Protein AF-0000000065985483 (afdb_homodimer)

Secondary structure (DSSP, 8-state):
--HHHHHHHHHHHS-GGG---SS---EEEEEBTEEEETT--EEEESSHHHHT-TT-BT-HHHHHHHHHHHHH-S---TTTS--HHHHHHHHHHHHHSSSSSEEEEEESSHHHHHHHHHHHHHHHH---EEEEETT----SSHHHHHT-SS-HHHHHHH---SSEEEEPPP-SSS-TT---TTT---HHHHHHHHHHHHT--GGGEEEEEE-SSBTTTTSBPPPTTHHHHHHHHHHHTT-EEEEE-TTTTTTTTSSSSGGGGGT---SEEEE-GGGGTTS--EEEEEEHHHHTTSPTTTT--TTTT-HHHHHHHHHHHHHHHHTTHHHHHHHHHHHHHHHHHHHHHH-TTEEEEEEETTEEEEEEEEETTTTEE-HHHHHHHHHHHHHTTEE-EEETTTEEEE---TT--HHHHHHHHHHHHHHHHHHHTT-S-THHHHH----/--HHHHHHHHHHHS-GGG---SS---EEEEEBTEEEETT--EEEESSHHHHT-TT-BT-HHHHHHHHHHHHH-S---TTTS--HHHHHHHHHHHHHSSSSSEEEEEESSHHHHHHHHHHHHHHHH---EEEEETT----SSHHHHHT-SS-HHHHHHH---SSEEEEPPP-SSS-TT---TTT---HHHHHHHHHHHHT--GGGEEEEEE-SSBTTTTSBPPPTTHHHHHHHHHHHHT-EEEEE-TTTTTTTTSSSSGGGGGT---SEEEE-GGGGTTS--EEEEEEHHHHTTSPTTTT--TTTT-HHHHHHHHHHHHHHHHTTHHHHHHHHHHHHHHHHHHHHHH-TTEEEEEEETTEEEEEEEEETTTTEE-HHHHHHHHHHHHHHTEE-EEETTTEEEE---TT--HHHHHHHHHHHHHHHHHHHTT-S-THHHHH----

pLDDT: mean 97.14, std 3.02, range [72.19, 98.94]

InterPro domains:
  IPR005814 Aminotransferase class-III [PF00202] (21-424)
  IPR005814 Aminotransferase class-III [PIRSF000521] (35-426)
  IPR005814 Aminotransferase class-III [cd00610] (6-424)
  IPR015421 Pyridoxal phosphate-dependent transferase, major domain [G3DSA:3.40.640.10] (59-323)
  IPR015422 Pyridoxal phosphate-dependent transferase, small domain [G3DSA:3.90.1150.10] (5-419)
  IPR015424 Pyridoxal phosphate-dependent transferase [SSF53383] (20-426)
  IPR049704 Aminotransferases class-III pyridoxal-phosphate attachment site [PS00600] (241-278)
  IPR050103 Class-III Pyridoxal-phosphate-dependent Aminotransferase [PTHR11986] (4-427)
  IPR054934 Leucine/methionine racemase [NF045634] (1-432)

GO terms:
  GO:0018111 methionine racemase activity (F, EXP)

Foldseek 3Di:
DDLVVVVVVCPVPDDPVVDFDLDSFQFDDFWFQWTAGPVRFIFGEQCCVVQQQQVGAPDVLLVVLLVVCVVPPQDDWPQVDDDDLLVVLQVVCQVQAPDDPWGKDKDFDQQLLQVLVQVLLCLLLVFNAEEEEAQAARDDPQNRVQRGRNDPPVCVVPNHDPRYYYAHDAAQLDGPVPDHPVPDPPVSLVVVVVCCVPPNVLLRYRAYEEECFGQLSFRGHHDLQRVVSNVVVCVVNVHFYEYEQQNPACQQQLGNGSVVSNPDRGAKYKYFSNQQSPGTMIMIIGHHSSSPSADRPSRDDRCTSGNSSSSSSVSSNVSCVVVVLSNLLQVVVVVVQVLVVVLVVVAQQFQDWDHGRQFIKTFGAPHNVVSHGPQQLQLQLQVQLVVVRYHWAAHPRHIITGRRHSNDDPVSVVVSSVSSSVSRVCSSVVNGDSVSVVRRDGD/DDLVVVVVVCPVPDDPVVDFDLDSFQFDDFWFQWTAGPVRFIFGEQCCVVQQQQVGAPDVLLVVLLVVCVVPDQDDWPQPDDDDLLVVLQVVCQVQAPADPWGKDKDFDQQLLQVLVQVLLCLLLVFNAEEEEAQAARDDPQNRVQRGRDDPPVCVVPNHGPRYYYAYDAAQLDGPVPDHPVPDPPVSLVVVVVCCVPPNVLLRYRAYEEECFGQLSFRGHHDLQRVVSNVVVCVVNVHFYEYEQQNPACQQQLGNGSVVSNVDRGAKYKYFRNQQSPGTMIMIIGHHSSSVSADRPSRDDRCTSRNSSSSSSVSSNVSCVVVVLSNLLQVVVVVLQVLVVVLVVVAQQFQDWDHGRQFIKTFGAPHNVVSHGPQQLQLQLQVQLVVVRYHWAAHPRHIITGRRHSNDDPVSVVVSSVSSSVSRVCSSVPNGDSVSVVRRDGD

Radius of gyration: 26.95 Å; Cα contacts (8 Å, |Δi|>4): 2241; chains: 2; bounding box: 53×84×67 Å

Structure (mmCIF, N/CA/C/O backbone):
data_AF-0000000065985483-model_v1
#
loop_
_entity.id
_entity.type
_entity.pdbx_description
1 polymer 'Leucine/methionine racemase'
#
loop_
_atom_site.group_PDB
_atom_site.id
_atom_site.type_symbol
_atom_site.label_atom_id
_atom_site.label_alt_id
_atom_site.label_comp_id
_atom_site.label_asym_id
_atom_site.label_entity_id
_atom_site.label_seq_id
_atom_site.pdbx_PDB_ins_code
_atom_site.Cartn_x
_atom_site.Cartn_y
_atom_site.Cartn_z
_atom_site.occupancy
_atom_site.B_iso_or_equiv
_atom_site.auth_seq_id
_atom_site.auth_comp_id
_atom_site.auth_asym_id
_atom_site.auth_atom_id
_atom_site.pdbx_PDB_model_num
ATOM 1 N N . MET A 1 1 ? 24.344 2.166 -19.828 1 84.75 1 MET A N 1
ATOM 2 C CA . MET A 1 1 ? 24.859 1.439 -18.688 1 84.75 1 MET A CA 1
ATOM 3 C C . MET A 1 1 ? 24.875 -0.062 -18.938 1 84.75 1 MET A C 1
ATOM 5 O O . MET A 1 1 ? 23.969 -0.592 -19.594 1 84.75 1 MET A O 1
ATOM 9 N N . ARG A 1 2 ? 25.906 -0.7 -18.391 1 92.56 2 ARG A N 1
ATOM 10 C CA . ARG A 1 2 ? 26.016 -2.141 -18.578 1 92.56 2 ARG A CA 1
ATOM 11 C C . ARG A 1 2 ? 25.172 -2.902 -17.578 1 92.56 2 ARG A C 1
ATOM 13 O O . ARG A 1 2 ? 24.984 -2.453 -16.438 1 92.56 2 ARG A O 1
ATOM 20 N N . LYS A 1 3 ? 24.625 -4.008 -18.078 1 95.5 3 LYS A N 1
ATOM 21 C CA . LYS A 1 3 ? 23.781 -4.883 -17.266 1 95.5 3 LYS A CA 1
ATOM 22 C C . LYS A 1 3 ? 24.438 -5.18 -15.914 1 95.5 3 LYS A C 1
ATOM 24 O O . LYS A 1 3 ? 23.812 -5.023 -14.867 1 95.5 3 LYS A O 1
ATOM 29 N N . GLU A 1 4 ? 25.703 -5.516 -15.914 1 95.44 4 GLU A N 1
ATOM 30 C CA . GLU A 1 4 ? 26.422 -5.902 -14.703 1 95.44 4 GLU A CA 1
ATOM 31 C C . GLU A 1 4 ? 26.531 -4.73 -13.734 1 95.44 4 GLU A C 1
ATOM 33 O O . GLU A 1 4 ? 26.453 -4.918 -12.516 1 95.44 4 GLU A O 1
ATOM 38 N N . GLU A 1 5 ? 26.734 -3.564 -14.258 1 97.25 5 GLU A N 1
ATOM 39 C CA . GLU A 1 5 ? 26.828 -2.365 -13.43 1 97.25 5 GLU A CA 1
ATOM 40 C C . GLU A 1 5 ? 25.516 -2.076 -12.727 1 97.25 5 GLU A C 1
ATOM 42 O O . GLU A 1 5 ? 25.5 -1.731 -11.539 1 97.25 5 GLU A O 1
ATOM 47 N N . ILE A 1 6 ? 24.438 -2.199 -13.469 1 97.69 6 ILE A N 1
ATOM 48 C CA . ILE A 1 6 ? 23.109 -1.96 -12.906 1 97.69 6 ILE A CA 1
ATOM 49 C C . ILE A 1 6 ? 22.844 -2.941 -11.766 1 97.69 6 ILE A C 1
ATOM 51 O O . ILE A 1 6 ? 22.406 -2.545 -10.68 1 97.69 6 ILE A O 1
ATOM 55 N N . ILE A 1 7 ? 23.125 -4.168 -11.969 1 96.62 7 ILE A N 1
ATOM 56 C CA . ILE A 1 7 ? 22.891 -5.219 -10.984 1 96.62 7 ILE A CA 1
ATOM 57 C C . ILE A 1 7 ? 23.734 -4.965 -9.742 1 96.62 7 ILE A C 1
ATOM 59 O O . ILE A 1 7 ? 23.266 -5.152 -8.617 1 96.62 7 ILE A O 1
ATOM 63 N N . GLU A 1 8 ? 24.984 -4.512 -9.961 1 97.38 8 GLU A N 1
ATOM 64 C CA . GLU A 1 8 ? 25.859 -4.176 -8.844 1 97.38 8 GLU A CA 1
ATOM 65 C C . GLU A 1 8 ? 25.297 -3 -8.039 1 97.38 8 GLU A C 1
ATOM 67 O O . GLU A 1 8 ? 25.328 -3.008 -6.809 1 97.38 8 GLU A O 1
ATOM 72 N N . ARG A 1 9 ? 24.891 -1.984 -8.742 1 98.06 9 ARG A N 1
ATOM 73 C CA . ARG A 1 9 ? 24.297 -0.815 -8.094 1 98.06 9 ARG A CA 1
ATOM 74 C C . ARG A 1 9 ? 23.062 -1.195 -7.305 1 98.06 9 ARG A C 1
ATOM 76 O O . ARG A 1 9 ? 22.812 -0.655 -6.223 1 98.06 9 ARG A O 1
ATOM 83 N N . TYR A 1 10 ? 22.281 -2.146 -7.812 1 97.81 10 TYR A N 1
ATOM 84 C CA . TYR A 1 10 ? 21.109 -2.662 -7.098 1 97.81 10 TYR A CA 1
ATOM 85 C C . TYR A 1 10 ? 21.516 -3.234 -5.746 1 97.81 10 TYR A C 1
ATOM 87 O O . TYR A 1 10 ? 20.859 -2.965 -4.73 1 97.81 10 TYR A O 1
ATOM 95 N N . SER A 1 11 ? 22.547 -4.051 -5.688 1 95.88 11 SER A N 1
ATOM 96 C CA . SER A 1 11 ? 22.984 -4.727 -4.469 1 95.88 11 SER A CA 1
ATOM 97 C C . SER A 1 11 ? 23.469 -3.727 -3.43 1 95.88 11 SER A C 1
ATOM 99 O O . SER A 1 11 ? 23.438 -3.998 -2.229 1 95.88 11 SER A O 1
ATOM 101 N N . ARG A 1 12 ? 23.844 -2.537 -3.854 1 97.31 12 ARG A N 1
ATOM 102 C CA . ARG A 1 12 ? 24.406 -1.529 -2.955 1 97.31 12 ARG A CA 1
ATOM 103 C C . ARG A 1 12 ? 23.297 -0.703 -2.307 1 97.31 12 ARG A C 1
ATOM 105 O O . ARG A 1 12 ? 23.406 -0.316 -1.142 1 97.31 12 ARG A O 1
ATOM 112 N N . ILE A 1 13 ? 22.203 -0.525 -3.08 1 98.62 13 ILE A N 1
ATOM 113 C CA . ILE A 1 13 ? 21.297 0.523 -2.645 1 98.62 13 ILE A CA 1
ATOM 114 C C . ILE A 1 13 ? 20.016 -0.105 -2.088 1 98.62 13 ILE A C 1
ATOM 116 O O . ILE A 1 13 ? 19.281 0.535 -1.332 1 98.62 13 ILE A O 1
ATOM 120 N N . PHE A 1 14 ? 19.703 -1.322 -2.422 1 98.56 14 PHE A N 1
ATOM 121 C CA . PHE A 1 14 ? 18.469 -1.951 -1.98 1 98.56 14 PHE A CA 1
ATOM 122 C C . PHE A 1 14 ? 18.75 -3.064 -0.979 1 98.56 14 PHE A C 1
ATOM 124 O O . PHE A 1 14 ? 19.734 -3.799 -1.122 1 98.56 14 PHE A O 1
ATOM 131 N N . PRO A 1 15 ? 17.906 -3.227 0.071 1 98.25 15 PRO A N 1
ATOM 132 C CA . PRO A 1 15 ? 18.062 -4.363 0.982 1 98.25 15 PRO A CA 1
ATOM 133 C C . PRO A 1 15 ? 17.531 -5.668 0.385 1 98.25 15 PRO A C 1
ATOM 135 O O . PRO A 1 15 ? 16.688 -5.645 -0.52 1 98.25 15 PRO A O 1
ATOM 138 N N . LYS A 1 16 ? 17.938 -6.789 0.916 1 94.94 16 LYS A N 1
ATOM 139 C CA . LYS A 1 16 ? 17.484 -8.102 0.468 1 94.94 16 LYS A CA 1
ATOM 140 C C . LYS A 1 16 ? 16.016 -8.312 0.779 1 94.94 16 LYS A C 1
ATOM 142 O O . LYS A 1 16 ? 15.328 -9.086 0.104 1 94.94 16 LYS A O 1
ATOM 147 N N . ALA A 1 17 ? 15.508 -7.57 1.766 1 96.38 17 ALA A N 1
ATOM 148 C CA . ALA A 1 17 ? 14.125 -7.703 2.203 1 96.38 17 ALA A CA 1
ATOM 149 C C . ALA A 1 17 ? 13.156 -7.355 1.074 1 96.38 17 ALA A C 1
ATOM 151 O O . ALA A 1 17 ? 11.992 -7.762 1.099 1 96.38 17 ALA A O 1
ATOM 152 N N . SER A 1 18 ? 13.688 -6.68 -0 1 96.44 18 SER A N 1
ATOM 153 C CA . SER A 1 18 ? 12.805 -6.129 -1.021 1 96.44 18 SER A CA 1
ATOM 154 C C . SER A 1 18 ? 12.758 -7.023 -2.256 1 96.44 18 SER A C 1
ATOM 156 O O . SER A 1 18 ? 11.945 -6.801 -3.158 1 96.44 18 SER A O 1
ATOM 158 N N . ARG A 1 19 ? 13.578 -8.078 -2.312 1 94.38 19 ARG A N 1
ATOM 159 C CA . ARG A 1 19 ? 13.68 -8.711 -3.621 1 94.38 19 ARG A CA 1
ATOM 160 C C . ARG A 1 19 ? 14.312 -10.094 -3.512 1 94.38 19 ARG A C 1
ATOM 162 O O . ARG A 1 19 ? 14.938 -10.422 -2.5 1 94.38 19 ARG A O 1
ATOM 169 N N . VAL A 1 20 ? 14.094 -10.844 -4.578 1 92.81 20 VAL A N 1
ATOM 170 C CA . VAL A 1 20 ? 14.773 -12.102 -4.844 1 92.81 20 VAL A CA 1
ATOM 171 C C . VAL A 1 20 ? 15.039 -12.242 -6.344 1 92.81 20 VAL A C 1
ATOM 173 O O . VAL A 1 20 ? 14.273 -11.727 -7.164 1 92.81 20 VAL A O 1
ATOM 176 N N . THR A 1 21 ? 16.094 -12.922 -6.738 1 91.19 21 THR A N 1
ATOM 177 C CA . THR A 1 21 ? 16.469 -12.961 -8.148 1 91.19 21 THR A CA 1
ATOM 178 C C . THR A 1 21 ? 16.281 -14.359 -8.719 1 91.19 21 THR A C 1
ATOM 180 O O . THR A 1 21 ? 16.766 -15.344 -8.148 1 91.19 21 THR A O 1
ATOM 183 N N . TYR A 1 22 ? 15.586 -14.438 -9.836 1 93.69 22 TYR A N 1
ATOM 184 C CA . TYR A 1 22 ? 15.461 -15.672 -10.609 1 93.69 22 TYR A CA 1
ATOM 185 C C . TYR A 1 22 ? 16.359 -15.641 -11.844 1 93.69 22 TYR A C 1
ATOM 187 O O . TYR A 1 22 ? 16.812 -16.688 -12.32 1 93.69 22 TYR A O 1
ATOM 195 N N . ALA A 1 23 ? 16.594 -14.492 -12.375 1 94.06 23 ALA A N 1
ATOM 196 C CA . ALA A 1 23 ? 17.422 -14.242 -13.547 1 94.06 23 ALA A CA 1
ATOM 197 C C . ALA A 1 23 ? 17.875 -12.789 -13.609 1 94.06 23 ALA A C 1
ATOM 199 O O . ALA A 1 23 ? 17.172 -11.898 -13.125 1 94.06 23 ALA A O 1
ATOM 200 N N . PRO A 1 24 ? 18.984 -12.516 -14.141 1 95.12 24 PRO A N 1
ATOM 201 C CA . PRO A 1 24 ? 19.516 -11.156 -14.195 1 95.12 24 PRO A CA 1
ATOM 202 C C . PRO A 1 24 ? 18.984 -10.367 -15.398 1 95.12 24 PRO A C 1
ATOM 204 O O . PRO A 1 24 ? 19.766 -9.938 -16.25 1 95.12 24 PRO A O 1
ATOM 207 N N . ILE A 1 25 ? 17.734 -10.102 -15.398 1 97.19 25 ILE A N 1
ATOM 208 C CA . ILE A 1 25 ? 17.094 -9.406 -16.516 1 97.19 25 ILE A CA 1
ATOM 209 C C . ILE A 1 25 ? 16.938 -7.926 -16.172 1 97.19 25 ILE A C 1
ATOM 211 O O . ILE A 1 25 ? 16.234 -7.582 -15.211 1 97.19 25 ILE A O 1
ATOM 215 N N . VAL A 1 26 ? 17.562 -7.062 -16.875 1 98.06 26 VAL A N 1
ATOM 216 C CA . VAL A 1 26 ? 17.375 -5.621 -16.781 1 98.06 26 VAL A CA 1
ATOM 217 C C . VAL A 1 26 ? 16.375 -5.16 -17.844 1 98.06 26 VAL A C 1
ATOM 219 O O . VAL A 1 26 ? 16.781 -4.688 -18.906 1 98.06 26 VAL A O 1
ATOM 222 N N . ALA A 1 27 ? 15.125 -5.168 -17.516 1 98.06 27 ALA A N 1
ATOM 223 C CA . ALA A 1 27 ? 14.055 -4.93 -18.484 1 98.06 27 ALA A CA 1
ATOM 224 C C . ALA A 1 27 ? 13.922 -3.443 -18.797 1 98.06 27 ALA A C 1
ATOM 226 O O . ALA A 1 27 ? 13.969 -2.602 -17.906 1 98.06 27 ALA A O 1
ATOM 227 N N . VAL A 1 28 ? 13.719 -3.109 -20.109 1 97.44 28 VAL A N 1
ATOM 228 C CA . VAL A 1 28 ? 13.602 -1.707 -20.5 1 97.44 28 VAL A CA 1
ATOM 229 C C . VAL A 1 28 ? 12.352 -1.51 -21.344 1 97.44 28 VAL A C 1
ATOM 231 O O . VAL A 1 28 ? 11.883 -0.384 -21.516 1 97.44 28 VAL A O 1
ATOM 234 N N . LYS A 1 29 ? 11.859 -2.592 -21.859 1 97.81 29 LYS A N 1
ATOM 235 C CA . LYS A 1 29 ? 10.672 -2.559 -22.719 1 97.81 29 LYS A CA 1
ATOM 236 C C . LYS A 1 29 ? 9.883 -3.861 -22.609 1 97.81 29 LYS A C 1
ATOM 238 O O . LYS A 1 29 ? 10.461 -4.926 -22.375 1 97.81 29 LYS A O 1
ATOM 243 N N . ALA A 1 30 ? 8.555 -3.787 -22.688 1 98.19 30 ALA A N 1
ATOM 244 C CA . ALA A 1 30 ? 7.719 -4.984 -22.703 1 98.19 30 ALA A CA 1
ATOM 245 C C . ALA A 1 30 ? 6.449 -4.762 -23.516 1 98.19 30 ALA A C 1
ATOM 247 O O . ALA A 1 30 ? 5.953 -3.639 -23.609 1 98.19 30 ALA A O 1
ATOM 248 N N . LYS A 1 31 ? 5.961 -5.762 -24.109 1 98.31 31 LYS A N 1
ATOM 249 C CA . LYS A 1 31 ? 4.742 -5.738 -24.922 1 98.31 31 LYS A CA 1
ATOM 250 C C . LYS A 1 31 ? 4.082 -7.113 -24.953 1 98.31 31 LYS A C 1
ATOM 252 O O . LYS A 1 31 ? 4.699 -8.094 -25.375 1 98.31 31 LYS A O 1
ATOM 257 N N . ASN A 1 32 ? 2.84 -7.078 -24.516 1 98.44 32 ASN A N 1
ATOM 258 C CA . ASN A 1 32 ? 2.078 -8.32 -24.438 1 98.44 32 ASN A CA 1
ATOM 259 C C . ASN A 1 32 ? 2.852 -9.406 -23.703 1 98.44 32 ASN A C 1
ATOM 261 O O . ASN A 1 32 ? 3.209 -9.234 -22.531 1 98.44 32 ASN A O 1
ATOM 265 N N . ALA A 1 33 ? 3.307 -10.469 -24.328 1 98.75 33 ALA A N 1
ATOM 266 C CA . ALA A 1 33 ? 3.977 -11.555 -23.609 1 98.75 33 ALA A CA 1
ATOM 267 C C . ALA A 1 33 ? 5.488 -11.484 -23.812 1 98.75 33 ALA A C 1
ATOM 269 O O . ALA A 1 33 ? 6.207 -12.43 -23.469 1 98.75 33 ALA A O 1
ATOM 270 N N . LYS A 1 34 ? 6.004 -10.32 -24.281 1 98.69 34 LYS A N 1
ATOM 271 C CA . LYS A 1 34 ? 7.43 -10.195 -24.562 1 98.69 34 LYS A CA 1
ATOM 272 C C . LYS A 1 34 ? 8.07 -9.102 -23.719 1 98.69 34 LYS A C 1
ATOM 274 O O . LYS A 1 34 ? 7.434 -8.086 -23.422 1 98.69 34 LYS A O 1
ATOM 279 N N . VAL A 1 35 ? 9.297 -9.305 -23.344 1 98.38 35 VAL A N 1
ATOM 280 C CA . VAL A 1 35 ? 10.117 -8.367 -22.578 1 98.38 35 VAL A CA 1
ATOM 281 C C . VAL A 1 35 ? 11.477 -8.211 -23.25 1 98.38 35 VAL A C 1
ATOM 283 O O . VAL A 1 35 ? 12.055 -9.188 -23.734 1 98.38 35 VAL A O 1
ATOM 286 N N . TRP A 1 36 ? 11.984 -7.047 -23.328 1 98.44 36 TRP A N 1
ATOM 287 C CA . TRP A 1 36 ? 13.32 -6.766 -23.828 1 98.44 36 TRP A CA 1
ATOM 288 C C . TRP A 1 36 ? 14.195 -6.145 -22.75 1 98.44 36 TRP A C 1
ATOM 290 O O . TRP A 1 36 ? 13.742 -5.27 -22 1 98.44 36 TRP A O 1
ATOM 300 N N . ASP A 1 37 ? 15.43 -6.637 -22.641 1 97.81 37 ASP A N 1
ATOM 301 C CA . ASP A 1 37 ? 16.328 -6.098 -21.625 1 97.81 37 ASP A CA 1
ATOM 302 C C . ASP A 1 37 ? 17.234 -5.016 -22.219 1 97.81 37 ASP A C 1
ATOM 304 O O . ASP A 1 37 ? 17.047 -4.598 -23.359 1 97.81 37 ASP A O 1
ATOM 308 N N . ILE A 1 38 ? 18.109 -4.547 -21.469 1 97.19 38 ILE A N 1
ATOM 309 C CA . ILE A 1 38 ? 18.938 -3.385 -21.797 1 97.19 38 ILE A CA 1
ATOM 310 C C . ILE A 1 38 ? 19.891 -3.734 -22.938 1 97.19 38 ILE A C 1
ATOM 312 O O . ILE A 1 38 ? 20.422 -2.846 -23.594 1 97.19 38 ILE A O 1
ATOM 316 N N . GLU A 1 39 ? 20.141 -4.988 -23.188 1 97 39 GLU A N 1
ATOM 317 C CA . GLU A 1 39 ? 21 -5.457 -24.266 1 97 39 GLU A CA 1
ATOM 318 C C . GLU A 1 39 ? 20.172 -5.848 -25.484 1 97 39 GLU A C 1
ATOM 320 O O . GLU A 1 39 ? 20.672 -6.492 -26.406 1 97 39 GLU A O 1
ATOM 325 N N . GLU A 1 40 ? 18.922 -5.68 -25.469 1 96.88 40 GLU A N 1
ATOM 326 C CA . GLU A 1 40 ? 17.969 -5.883 -26.578 1 96.88 40 GLU A CA 1
ATOM 327 C C . GLU A 1 40 ? 17.656 -7.363 -26.75 1 96.88 40 GLU A C 1
ATOM 329 O O . GLU A 1 40 ? 17.188 -7.777 -27.812 1 96.88 40 GLU A O 1
ATOM 334 N N . ARG A 1 41 ? 17.984 -8.078 -25.812 1 98 41 ARG A N 1
ATOM 335 C CA . ARG A 1 41 ? 17.562 -9.477 -25.844 1 98 41 ARG A CA 1
ATOM 336 C C . ARG A 1 41 ? 16.078 -9.609 -25.531 1 98 41 ARG A C 1
ATOM 338 O O . ARG A 1 41 ? 15.555 -8.93 -24.656 1 98 41 ARG A O 1
ATOM 345 N N . GLU A 1 42 ? 15.461 -10.477 -26.312 1 98.5 42 GLU A N 1
ATOM 346 C CA . GLU A 1 42 ? 14.023 -10.695 -26.172 1 98.5 42 GLU A CA 1
ATOM 347 C C . GLU A 1 42 ? 13.734 -11.938 -25.344 1 98.5 42 GLU A C 1
ATOM 349 O O . GLU A 1 42 ? 14.406 -12.961 -25.484 1 98.5 42 GLU A O 1
ATOM 354 N N . TYR A 1 43 ? 12.727 -11.797 -24.484 1 98.75 43 TYR A N 1
ATOM 355 C CA . TYR A 1 43 ? 12.258 -12.914 -23.672 1 98.75 43 TYR A CA 1
ATOM 356 C C . TYR A 1 43 ? 10.75 -13.086 -23.812 1 98.75 43 TYR A C 1
ATOM 358 O O . TYR A 1 43 ? 10.016 -12.102 -23.922 1 98.75 43 TYR A O 1
ATOM 366 N N . ILE A 1 44 ? 10.281 -14.328 -23.828 1 98.88 44 ILE A N 1
ATOM 367 C CA . ILE A 1 44 ? 8.867 -14.633 -23.625 1 98.88 44 ILE A CA 1
ATOM 368 C C . ILE A 1 44 ? 8.57 -14.727 -22.125 1 98.88 44 ILE A C 1
ATOM 370 O O . ILE A 1 44 ? 9.25 -15.453 -21.391 1 98.88 44 ILE A O 1
ATOM 374 N N . ASP A 1 45 ? 7.617 -13.992 -21.672 1 98.62 45 ASP A N 1
ATOM 375 C CA . ASP A 1 45 ? 7.316 -13.93 -20.25 1 98.62 45 ASP A CA 1
ATOM 376 C C . ASP A 1 45 ? 6.184 -14.883 -19.875 1 98.62 45 ASP A C 1
ATOM 378 O O . ASP A 1 45 ? 5.008 -14.57 -20.094 1 98.62 45 ASP A O 1
ATOM 382 N N . PHE A 1 46 ? 6.48 -15.969 -19.203 1 98.75 46 PHE A N 1
ATOM 383 C CA . PHE A 1 46 ? 5.492 -16.938 -18.734 1 98.75 46 PHE A CA 1
ATOM 384 C C . PHE A 1 46 ? 5.051 -16.625 -17.312 1 98.75 46 PHE A C 1
ATOM 386 O O . PHE A 1 46 ? 4.32 -17.406 -16.703 1 98.75 46 PHE A O 1
ATOM 393 N N . LEU A 1 47 ? 5.426 -15.477 -16.844 1 97.25 47 LEU A N 1
ATOM 394 C CA . LEU A 1 47 ? 5.094 -15.109 -15.469 1 97.25 47 LEU A CA 1
ATOM 395 C C . LEU A 1 47 ? 4.07 -13.984 -15.445 1 97.25 47 LEU A C 1
ATOM 397 O O . LEU A 1 47 ? 3.363 -13.797 -14.445 1 97.25 47 LEU A O 1
ATOM 401 N N . SER A 1 48 ? 4.062 -13.195 -16.547 1 97.31 48 SER A N 1
ATOM 402 C CA . SER A 1 48 ? 3.293 -11.953 -16.578 1 97.31 48 SER A CA 1
ATOM 403 C C . SER A 1 48 ? 3.652 -11.055 -15.391 1 97.31 48 SER A C 1
ATOM 405 O O . SER A 1 48 ? 2.768 -10.523 -14.719 1 97.31 48 SER A O 1
ATOM 407 N N . ASP A 1 49 ? 4.898 -10.992 -15.055 1 94.94 49 ASP A N 1
ATOM 408 C CA . ASP A 1 49 ? 5.379 -10.195 -13.93 1 94.94 49 ASP A CA 1
ATOM 409 C C . ASP A 1 49 ? 4.746 -10.648 -12.617 1 94.94 49 ASP A C 1
ATOM 411 O O . ASP A 1 49 ? 4.23 -9.828 -11.852 1 94.94 49 ASP A O 1
ATOM 415 N N . ALA A 1 50 ? 4.691 -11.992 -12.391 1 94.31 50 ALA A N 1
ATOM 416 C CA . ALA A 1 50 ? 4.113 -12.609 -11.203 1 94.31 50 ALA A CA 1
ATOM 417 C C . ALA A 1 50 ? 2.609 -12.359 -11.133 1 94.31 50 ALA A C 1
ATOM 419 O O . ALA A 1 50 ? 2.1 -11.883 -10.117 1 94.31 50 ALA A O 1
ATOM 420 N N . ALA A 1 51 ? 1.928 -12.562 -12.234 1 97 51 ALA A N 1
ATOM 421 C CA . ALA A 1 51 ? 0.472 -12.57 -12.359 1 97 51 ALA A CA 1
ATOM 422 C C . ALA A 1 51 ? -0.091 -11.156 -12.336 1 97 51 ALA A C 1
ATOM 424 O O . ALA A 1 51 ? -1.214 -10.93 -11.875 1 97 51 ALA A O 1
ATOM 425 N N . VAL A 1 52 ? 0.647 -10.164 -12.82 1 98.25 52 VAL A N 1
ATOM 426 C CA . VAL A 1 52 ? 0.209 -8.773 -12.828 1 98.25 52 VAL A CA 1
ATOM 427 C C . VAL A 1 52 ? -0.395 -8.422 -14.188 1 98.25 52 VAL A C 1
ATOM 429 O O . VAL A 1 52 ? -1.38 -7.688 -14.266 1 98.25 52 VAL A O 1
ATOM 432 N N . GLN A 1 53 ? 0.184 -8.984 -15.242 1 98.44 53 GLN A N 1
ATOM 433 C CA . GLN A 1 53 ? -0.147 -8.531 -16.594 1 98.44 53 GLN A CA 1
ATOM 434 C C . GLN A 1 53 ? -1.136 -9.477 -17.266 1 98.44 53 GLN A C 1
ATOM 436 O O . GLN A 1 53 ? -0.851 -10.023 -18.328 1 98.44 53 GLN A O 1
ATOM 441 N N . ASN A 1 54 ? -2.305 -9.547 -16.641 1 98.75 54 ASN A N 1
ATOM 442 C CA . ASN A 1 54 ? -3.328 -10.414 -17.234 1 98.75 54 ASN A CA 1
ATOM 443 C C . ASN A 1 54 ? -3.668 -9.992 -18.656 1 98.75 54 ASN A C 1
ATOM 445 O O . ASN A 1 54 ? -3.959 -10.844 -19.5 1 98.75 54 ASN A O 1
ATOM 449 N N . VAL A 1 55 ? -3.584 -8.672 -18.953 1 98.88 55 VAL A N 1
ATOM 450 C CA . VAL A 1 55 ? -4 -8.211 -20.266 1 98.88 55 VAL A CA 1
ATOM 451 C C . VAL A 1 55 ? -2.77 -7.883 -21.109 1 98.88 55 VAL A C 1
ATOM 453 O O . VAL A 1 55 ? -2.873 -7.184 -22.125 1 98.88 55 VAL A O 1
ATOM 456 N N . GLY A 1 56 ? -1.599 -8.391 -20.688 1 98.69 56 GLY A N 1
ATOM 457 C CA . GLY A 1 56 ? -0.367 -8.195 -21.438 1 98.69 56 GLY A CA 1
ATOM 458 C C . GLY A 1 56 ? 0.379 -6.934 -21.031 1 98.69 56 GLY A C 1
ATOM 459 O O . GLY A 1 56 ? -0.236 -5.941 -20.625 1 98.69 56 GLY A O 1
ATOM 460 N N . HIS A 1 57 ? 1.677 -6.984 -21.25 1 98.5 57 HIS A N 1
ATOM 461 C CA . HIS A 1 57 ? 2.535 -5.84 -20.984 1 98.5 57 HIS A CA 1
ATOM 462 C C . HIS A 1 57 ? 2.205 -4.664 -21.891 1 98.5 57 HIS A C 1
ATOM 464 O O . HIS A 1 57 ? 1.965 -4.855 -23.094 1 98.5 57 HIS A O 1
ATOM 470 N N . ASN A 1 58 ? 2.186 -3.541 -21.203 1 98.5 58 ASN A N 1
ATOM 471 C CA . ASN A 1 58 ? 2.018 -2.295 -21.953 1 98.5 58 ASN A CA 1
ATOM 472 C C . ASN A 1 58 ? 0.856 -2.381 -22.938 1 98.5 58 ASN A C 1
ATOM 474 O O . ASN A 1 58 ? 1.006 -2.033 -24.109 1 98.5 58 ASN A O 1
ATOM 478 N N . ASN A 1 59 ? -0.22 -2.9 -22.438 1 98.69 59 ASN A N 1
ATOM 479 C CA . ASN A 1 59 ? -1.445 -2.951 -23.219 1 98.69 59 ASN A CA 1
ATOM 480 C C . ASN A 1 59 ? -1.838 -1.569 -23.734 1 98.69 59 ASN A C 1
ATOM 482 O O . ASN A 1 59 ? -1.889 -0.607 -22.969 1 98.69 59 ASN A O 1
ATOM 486 N N . GLU A 1 60 ? -2.166 -1.472 -25.016 1 98.56 60 GLU A N 1
ATOM 487 C CA . GLU A 1 60 ? -2.393 -0.182 -25.656 1 98.56 60 GLU A CA 1
ATOM 488 C C . GLU A 1 60 ? -3.541 0.573 -25 1 98.56 60 GLU A C 1
ATOM 490 O O . GLU A 1 60 ? -3.473 1.792 -24.828 1 98.56 60 GLU A O 1
ATOM 495 N N . LYS A 1 61 ? -4.613 -0.113 -24.703 1 98.56 61 LYS A N 1
ATOM 496 C CA . LYS A 1 61 ? -5.766 0.504 -24.047 1 98.56 61 LYS A CA 1
ATOM 497 C C . LYS A 1 61 ? -5.395 1.053 -22.672 1 98.56 61 LYS A C 1
ATOM 499 O O . LYS A 1 61 ? -5.84 2.137 -22.297 1 98.56 61 LYS A O 1
ATOM 504 N N . VAL A 1 62 ? -4.613 0.327 -21.906 1 98.88 62 VAL A N 1
ATOM 505 C CA . VAL A 1 62 ? -4.18 0.728 -20.562 1 98.88 62 VAL A CA 1
ATOM 506 C C . VAL A 1 62 ? -3.244 1.93 -20.672 1 98.88 62 VAL A C 1
ATOM 508 O O . VAL A 1 62 ? -3.391 2.902 -19.922 1 98.88 62 VAL A O 1
ATOM 511 N N . VAL A 1 63 ? -2.246 1.858 -21.609 1 98.88 63 VAL A N 1
ATOM 512 C CA . VAL A 1 63 ? -1.307 2.955 -21.812 1 98.88 63 VAL A CA 1
ATOM 513 C C . VAL A 1 63 ? -2.07 4.234 -22.141 1 98.88 63 VAL A C 1
ATOM 515 O O . VAL A 1 63 ? -1.786 5.297 -21.578 1 98.88 63 VAL A O 1
ATOM 518 N N . LYS A 1 64 ? -3.018 4.125 -23.031 1 98.81 64 LYS A N 1
ATOM 519 C CA . LYS A 1 64 ? -3.826 5.273 -23.438 1 98.81 64 LYS A CA 1
ATOM 520 C C . LYS A 1 64 ? -4.59 5.848 -22.25 1 98.81 64 LYS A C 1
ATOM 522 O O . LYS A 1 64 ? -4.633 7.066 -22.062 1 98.81 64 LYS A O 1
ATOM 527 N N . ALA A 1 65 ? -5.199 4.988 -21.438 1 98.81 65 ALA A N 1
ATOM 528 C CA . ALA A 1 65 ? -5.953 5.414 -20.266 1 98.81 65 ALA A CA 1
ATOM 529 C C . ALA A 1 65 ? -5.062 6.184 -19.297 1 98.81 65 ALA A C 1
ATOM 531 O O . ALA A 1 65 ? -5.469 7.215 -18.75 1 98.81 65 ALA A O 1
ATOM 532 N N . ILE A 1 66 ? -3.855 5.641 -19.062 1 98.88 66 ILE A N 1
ATOM 533 C CA . ILE A 1 66 ? -2.908 6.273 -18.141 1 98.88 66 ILE A CA 1
ATOM 534 C C . ILE A 1 66 ? -2.543 7.66 -18.656 1 98.88 66 ILE A C 1
ATOM 536 O O . ILE A 1 66 ? -2.604 8.641 -17.906 1 98.88 66 ILE A O 1
ATOM 540 N N . LYS A 1 67 ? -2.189 7.754 -19.938 1 98.75 67 LYS A N 1
ATOM 541 C CA . LYS A 1 67 ? -1.727 9.008 -20.516 1 98.75 67 LYS A CA 1
ATOM 542 C C . LYS A 1 67 ? -2.826 10.062 -20.5 1 98.75 67 LYS A C 1
ATOM 544 O O . LYS A 1 67 ? -2.596 11.203 -20.078 1 98.75 67 LYS A O 1
ATOM 549 N N . GLU A 1 68 ? -4.051 9.672 -20.906 1 98.5 68 GLU A N 1
ATOM 550 C CA . GLU A 1 68 ? -5.168 10.617 -20.984 1 98.5 68 GLU A CA 1
ATOM 551 C C . GLU A 1 68 ? -5.547 11.125 -19.594 1 98.5 68 GLU A C 1
ATOM 553 O O . GLU A 1 68 ? -5.766 12.32 -19.406 1 98.5 68 GLU A O 1
ATOM 558 N N . GLN A 1 69 ? -5.594 10.242 -18.641 1 98.5 69 GLN A N 1
ATOM 559 C CA . GLN A 1 69 ? -5.988 10.648 -17.297 1 98.5 69 GLN A CA 1
ATOM 560 C C . GLN A 1 69 ? -4.914 11.523 -16.641 1 98.5 69 GLN A C 1
ATOM 562 O O . GLN A 1 69 ? -5.23 12.477 -15.93 1 98.5 69 GLN A O 1
ATOM 567 N N . ALA A 1 70 ? -3.619 11.141 -16.844 1 98.25 70 ALA A N 1
ATOM 568 C CA . ALA A 1 70 ? -2.516 11.906 -16.266 1 98.25 70 ALA A CA 1
ATOM 569 C C . ALA A 1 70 ? -2.533 13.352 -16.766 1 98.25 70 ALA A C 1
ATOM 571 O O . ALA A 1 70 ? -2.148 14.266 -16.031 1 98.25 70 ALA A O 1
ATOM 572 N N . GLU A 1 71 ? -2.984 13.539 -17.984 1 97.25 71 GLU A N 1
ATOM 573 C CA . GLU A 1 71 ? -3.059 14.875 -18.562 1 97.25 71 GLU A CA 1
ATOM 574 C C . GLU A 1 71 ? -4.18 15.688 -17.906 1 97.25 71 GLU A C 1
ATOM 576 O O . GLU A 1 71 ? -4.078 16.906 -17.797 1 97.25 71 GLU A O 1
ATOM 581 N N . ARG A 1 72 ? -5.164 15.039 -17.5 1 96.06 72 ARG A N 1
ATOM 582 C CA . ARG A 1 72 ? -6.355 15.711 -16.984 1 96.06 72 ARG A CA 1
ATOM 583 C C . ARG A 1 72 ? -6.273 15.898 -15.484 1 96.06 72 ARG A C 1
ATOM 585 O O . ARG A 1 72 ? -6.418 17.016 -14.984 1 96.06 72 ARG A O 1
ATOM 592 N N . LEU A 1 73 ? -6.07 14.852 -14.812 1 98.31 73 LEU A N 1
ATOM 593 C CA . LEU A 1 73 ? -6.043 14.828 -13.352 1 98.31 73 LEU A CA 1
ATOM 594 C C . LEU A 1 73 ? -5.25 13.625 -12.844 1 98.31 73 LEU A C 1
ATOM 596 O O . LEU A 1 73 ? -5.738 12.492 -12.883 1 98.31 73 LEU A O 1
ATOM 600 N N . ILE A 1 74 ? -4.102 13.906 -12.305 1 98.44 74 ILE A N 1
ATOM 601 C CA . ILE A 1 74 ? -3.301 12.836 -11.734 1 98.44 74 ILE A CA 1
ATOM 602 C C . ILE A 1 74 ? -3.912 12.391 -10.406 1 98.44 74 ILE A C 1
ATOM 604 O O . ILE A 1 74 ? -4.047 11.188 -10.148 1 98.44 74 ILE A O 1
ATOM 608 N N . HIS A 1 75 ? -4.289 13.398 -9.641 1 97.69 75 HIS A N 1
ATOM 609 C CA . HIS A 1 75 ? -4.766 13.062 -8.305 1 97.69 75 HIS A CA 1
ATOM 610 C C . HIS A 1 75 ? -5.629 14.18 -7.73 1 97.69 75 HIS A C 1
ATOM 612 O O . HIS A 1 75 ? -5.324 15.359 -7.914 1 97.69 75 HIS A O 1
ATOM 618 N N . PHE A 1 76 ? -6.68 13.93 -7.203 1 97.38 76 PHE A N 1
ATOM 619 C CA . PHE A 1 76 ? -7.473 14.625 -6.199 1 97.38 76 PHE A CA 1
ATOM 620 C C . PHE A 1 76 ? -7.977 13.656 -5.137 1 97.38 76 PHE A C 1
ATOM 622 O O . PHE A 1 76 ? -8.539 12.609 -5.465 1 97.38 76 PHE A O 1
ATOM 629 N N . THR A 1 77 ? -7.715 13.906 -3.967 1 93.06 77 THR A N 1
ATOM 630 C CA . THR A 1 77 ? -7.812 12.898 -2.918 1 93.06 77 THR A CA 1
ATOM 631 C C . THR A 1 77 ? -9.219 12.305 -2.867 1 93.06 77 THR A C 1
ATOM 633 O O . THR A 1 77 ? -10.203 13.039 -2.717 1 93.06 77 THR A O 1
ATOM 636 N N . PHE A 1 78 ? -9.32 11.055 -2.957 1 94.88 78 PHE A N 1
ATOM 637 C CA . PHE A 1 78 ? -10.523 10.227 -2.838 1 94.88 78 PHE A CA 1
ATOM 638 C C . PHE A 1 78 ? -11.07 10.273 -1.417 1 94.88 78 PHE A C 1
ATOM 640 O O . PHE A 1 78 ? -12.281 10.164 -1.209 1 94.88 78 PHE A O 1
ATOM 647 N N . ILE A 1 79 ? -10.297 10.531 -0.477 1 95.38 79 ILE A N 1
ATOM 648 C CA . ILE A 1 79 ? -10.672 10.414 0.927 1 95.38 79 ILE A CA 1
ATOM 649 C C . ILE A 1 79 ? -11.484 11.641 1.349 1 95.38 79 ILE A C 1
ATOM 651 O O . ILE A 1 79 ? -12.367 11.539 2.205 1 95.38 79 ILE A O 1
ATOM 655 N N . TYR A 1 80 ? -11.188 12.852 0.711 1 94.44 80 TYR A N 1
ATOM 656 C CA . TYR A 1 80 ? -11.875 14.078 1.075 1 94.44 80 TYR A CA 1
ATOM 657 C C . TYR A 1 80 ? -12.844 14.508 -0.024 1 94.44 80 TYR A C 1
ATOM 659 O O . TYR A 1 80 ? -13.797 15.25 0.232 1 94.44 80 TYR A O 1
ATOM 667 N N . GLY A 1 81 ? -12.523 14.102 -1.256 1 95.19 81 GLY A N 1
ATOM 668 C CA . GLY A 1 81 ? -13.258 14.594 -2.414 1 95.19 81 GLY A CA 1
ATOM 669 C C . GLY A 1 81 ? -13.906 13.484 -3.223 1 95.19 81 GLY A C 1
ATOM 670 O O . GLY A 1 81 ? -14.008 12.344 -2.758 1 95.19 81 GLY A O 1
ATOM 671 N N . PHE A 1 82 ? -14.43 13.914 -4.375 1 96.94 82 PHE A N 1
ATOM 672 C CA . PHE A 1 82 ? -15.172 13 -5.234 1 96.94 82 PHE A CA 1
ATOM 673 C C . PHE A 1 82 ? -14.633 13.039 -6.66 1 96.94 82 PHE A C 1
ATOM 675 O O . PHE A 1 82 ? -14.805 14.031 -7.371 1 96.94 82 PHE A O 1
ATOM 682 N N . THR A 1 83 ? -13.859 12.062 -7.012 1 97.44 83 THR A N 1
ATOM 683 C CA . THR A 1 83 ? -13.414 11.938 -8.391 1 97.44 83 THR A CA 1
ATOM 684 C C . THR A 1 83 ? -14.227 10.875 -9.133 1 97.44 83 THR A C 1
ATOM 686 O O . THR A 1 83 ? -14.711 9.922 -8.516 1 97.44 83 THR A O 1
ATOM 689 N N . LEU A 1 84 ? -14.32 10.93 -10.367 1 98.06 84 LEU A N 1
ATOM 690 C CA . LEU A 1 84 ? -15.219 10.094 -11.156 1 98.06 84 LEU A CA 1
ATOM 691 C C . LEU A 1 84 ? -14.625 8.703 -11.352 1 98.06 84 LEU A C 1
ATOM 693 O O . LEU A 1 84 ? -15.352 7.703 -11.344 1 98.06 84 LEU A O 1
ATOM 697 N N . GLU A 1 85 ? -13.336 8.641 -11.555 1 98.44 85 GLU A N 1
ATOM 698 C CA . GLU A 1 85 ? -12.664 7.43 -12.023 1 98.44 85 GLU A CA 1
ATOM 699 C C . GLU A 1 85 ? -12.797 6.301 -11.008 1 98.44 85 GLU A C 1
ATOM 701 O O . GLU A 1 85 ? -13.164 5.176 -11.367 1 98.44 85 GLU A O 1
ATOM 706 N N . PRO A 1 86 ? -12.57 6.574 -9.703 1 98.69 86 PRO A N 1
ATOM 707 C CA . PRO A 1 86 ? -12.734 5.488 -8.734 1 98.69 86 PRO A CA 1
ATOM 708 C C . PRO A 1 86 ? -14.195 5.07 -8.57 1 98.69 86 PRO A C 1
ATOM 710 O O . PRO A 1 86 ? -14.477 3.906 -8.266 1 98.69 86 PRO A O 1
ATOM 713 N N . LEU A 1 87 ? -15.148 5.961 -8.727 1 98.75 87 LEU A N 1
ATOM 714 C CA . LEU A 1 87 ? -16.562 5.617 -8.664 1 98.75 87 LEU A CA 1
ATOM 715 C C . LEU A 1 87 ? -16.922 4.613 -9.75 1 98.75 87 LEU A C 1
ATOM 717 O O . LEU A 1 87 ? -17.562 3.592 -9.469 1 98.75 87 LEU A O 1
ATOM 721 N N . LEU A 1 88 ? -16.484 4.941 -10.953 1 98.81 88 LEU A N 1
ATOM 722 C CA . LEU A 1 88 ? -16.797 4.074 -12.086 1 98.81 88 LEU A CA 1
ATOM 723 C C . LEU A 1 88 ? -16.141 2.709 -11.922 1 98.81 88 LEU A C 1
ATOM 725 O O . LEU A 1 88 ? -16.734 1.681 -12.234 1 98.81 88 LEU A O 1
ATOM 729 N N . LEU A 1 89 ? -14.93 2.693 -11.43 1 98.94 89 LEU A N 1
ATOM 730 C CA . LEU A 1 89 ? -14.234 1.435 -11.18 1 98.94 89 LEU A CA 1
ATOM 731 C C . LEU A 1 89 ? -14.969 0.609 -10.125 1 98.94 89 LEU A C 1
ATOM 733 O O . LEU A 1 89 ? -15.133 -0.602 -10.289 1 98.94 89 LEU A O 1
ATOM 737 N N . ALA A 1 90 ? -15.328 1.255 -9.031 1 98.94 90 ALA A N 1
ATOM 738 C CA . ALA A 1 90 ? -16.016 0.554 -7.949 1 98.94 90 ALA A CA 1
ATOM 739 C C . ALA A 1 90 ? -17.312 -0.076 -8.445 1 98.94 90 ALA A C 1
ATOM 741 O O . ALA A 1 90 ? -17.625 -1.218 -8.102 1 98.94 90 ALA A O 1
ATOM 742 N N . GLU A 1 91 ? -18.062 0.669 -9.188 1 98.88 91 GLU A N 1
ATOM 743 C CA . GLU A 1 91 ? -19.312 0.159 -9.727 1 98.88 91 GLU A CA 1
ATOM 744 C C . GLU A 1 91 ? -19.078 -1.018 -10.672 1 98.88 91 GLU A C 1
ATOM 746 O O . GLU A 1 91 ? -19.844 -1.98 -10.68 1 98.88 91 GLU A O 1
ATOM 751 N N . LYS A 1 92 ? -18.031 -0.949 -11.461 1 98.88 92 LYS A N 1
ATOM 752 C CA . LYS A 1 92 ? -17.688 -2.053 -12.352 1 98.88 92 LYS A CA 1
ATOM 753 C C . LYS A 1 92 ? -17.281 -3.289 -11.562 1 98.88 92 LYS A C 1
ATOM 755 O O . LYS A 1 92 ? -17.641 -4.414 -11.914 1 98.88 92 LYS A O 1
ATOM 760 N N . LEU A 1 93 ? -16.484 -3.107 -10.516 1 98.94 93 LEU A N 1
ATOM 761 C CA . LEU A 1 93 ? -16.094 -4.219 -9.656 1 98.94 93 LEU A CA 1
ATOM 762 C C . LEU A 1 93 ? -17.312 -4.859 -9.008 1 98.94 93 LEU A C 1
ATOM 764 O O . LEU A 1 93 ? -17.375 -6.082 -8.859 1 98.94 93 LEU A O 1
ATOM 768 N N . ALA A 1 94 ? -18.203 -4.023 -8.586 1 98.81 94 ALA A N 1
ATOM 769 C CA . ALA A 1 94 ? -19.453 -4.543 -8.016 1 98.81 94 ALA A CA 1
ATOM 770 C C . ALA A 1 94 ? -20.203 -5.387 -9.031 1 98.81 94 ALA A C 1
ATOM 772 O O . ALA A 1 94 ? -20.781 -6.426 -8.688 1 98.81 94 ALA A O 1
ATOM 773 N N . GLU A 1 95 ? -20.203 -4.93 -10.219 1 98.56 95 GLU A N 1
ATOM 774 C CA . GLU A 1 95 ? -20.922 -5.605 -11.297 1 98.56 95 GLU A CA 1
ATOM 775 C C . GLU A 1 95 ? -20.359 -6.992 -11.562 1 98.56 95 GLU A C 1
ATOM 777 O O . GLU A 1 95 ? -21.094 -7.953 -11.75 1 98.56 95 GLU A O 1
ATOM 782 N N . ILE A 1 96 ? -19.062 -7.164 -11.523 1 98.5 96 ILE A N 1
ATOM 783 C CA . ILE A 1 96 ? -18.469 -8.422 -11.961 1 98.5 96 ILE A CA 1
ATOM 784 C C . ILE A 1 96 ? -18.281 -9.352 -10.758 1 98.5 96 ILE A C 1
ATOM 786 O O . ILE A 1 96 ? -18.031 -10.547 -10.922 1 98.5 96 ILE A O 1
ATOM 790 N N . SER A 1 97 ? -18.391 -8.805 -9.555 1 97.88 97 SER A N 1
ATOM 791 C CA . SER A 1 97 ? -18.219 -9.594 -8.336 1 97.88 97 SER A CA 1
ATOM 792 C C . SER A 1 97 ? -19.375 -10.562 -8.141 1 97.88 97 SER A C 1
ATOM 794 O O . SER A 1 97 ? -20.531 -10.234 -8.43 1 97.88 97 SER A O 1
ATOM 796 N N . PRO A 1 98 ? -19.094 -11.773 -7.621 1 98.12 98 PRO A N 1
ATOM 797 C CA . PRO A 1 98 ? -20.188 -12.703 -7.301 1 98.12 98 PRO A CA 1
ATOM 798 C C . PRO A 1 98 ? -20.922 -12.328 -6.02 1 98.12 98 PRO A C 1
ATOM 800 O O . PRO A 1 98 ? -21.906 -12.984 -5.652 1 98.12 98 PRO A O 1
ATOM 803 N N . ILE A 1 99 ? -20.469 -11.328 -5.297 1 98.12 99 ILE A N 1
ATOM 804 C CA . ILE A 1 99 ? -21.125 -10.859 -4.078 1 98.12 99 ILE A CA 1
ATOM 805 C C . ILE A 1 99 ? -22.266 -9.914 -4.43 1 98.12 99 ILE A C 1
ATOM 807 O O . ILE A 1 99 ? -22.094 -8.984 -5.219 1 98.12 99 ILE A O 1
ATOM 811 N N . GLU A 1 100 ? -23.422 -10.156 -3.855 1 95.5 100 GLU A N 1
ATOM 812 C CA . GLU A 1 100 ? -24.609 -9.367 -4.168 1 95.5 100 GLU A CA 1
ATOM 813 C C . GLU A 1 100 ? -24.547 -7.988 -3.516 1 95.5 100 GLU A C 1
ATOM 815 O O . GLU A 1 100 ? -24.391 -7.883 -2.297 1 95.5 100 GLU A O 1
ATOM 820 N N . GLU A 1 101 ? -24.688 -6.945 -4.25 1 94.25 101 GLU A N 1
ATOM 821 C CA . GLU A 1 101 ? -24.719 -5.547 -3.826 1 94.25 101 GLU A CA 1
ATOM 822 C C . GLU A 1 101 ? -23.547 -5.219 -2.904 1 94.25 101 GLU A C 1
ATOM 824 O O . GLU A 1 101 ? -23.75 -4.707 -1.802 1 94.25 101 GLU A O 1
ATOM 829 N N . PRO A 1 102 ? -22.406 -5.469 -3.383 1 98.62 102 PRO A N 1
ATOM 830 C CA . PRO A 1 102 ? -21.234 -5.254 -2.541 1 98.62 102 PRO A CA 1
ATOM 831 C C . PRO A 1 102 ? -20.859 -3.779 -2.404 1 98.62 102 PRO A C 1
ATOM 833 O O . PRO A 1 102 ? -21.391 -2.938 -3.143 1 98.62 102 PRO A O 1
ATOM 836 N N . LYS A 1 103 ? -20.141 -3.436 -1.442 1 98.88 103 LYS A N 1
ATOM 837 C CA . LYS A 1 103 ? -19.375 -2.193 -1.369 1 98.88 103 LYS A CA 1
ATOM 838 C C . LYS A 1 103 ? -17.891 -2.443 -1.604 1 98.88 103 LYS A C 1
ATOM 840 O O . LYS A 1 103 ? -17.406 -3.576 -1.476 1 98.88 103 LYS A O 1
ATOM 845 N N . ILE A 1 104 ? -17.234 -1.379 -2.006 1 98.94 104 ILE A N 1
ATOM 846 C CA . ILE A 1 104 ? -15.852 -1.487 -2.432 1 98.94 104 ILE A CA 1
ATOM 847 C C . ILE A 1 104 ? -14.977 -0.562 -1.585 1 98.94 104 ILE A C 1
ATOM 849 O O . ILE A 1 104 ? -15.258 0.633 -1.471 1 98.94 104 ILE A O 1
ATOM 853 N N . ALA A 1 105 ? -13.945 -1.087 -0.933 1 98.88 105 ALA A N 1
ATOM 854 C CA . ALA A 1 105 ? -12.883 -0.287 -0.327 1 98.88 105 ALA A CA 1
ATOM 855 C C . ALA A 1 105 ? -11.586 -0.405 -1.122 1 98.88 105 ALA A C 1
ATOM 857 O O . ALA A 1 105 ? -11.07 -1.507 -1.318 1 98.88 105 ALA A O 1
ATOM 858 N N . PHE A 1 106 ? -11.031 0.703 -1.543 1 98.81 106 PHE A N 1
ATOM 859 C CA . PHE A 1 106 ? -9.828 0.68 -2.363 1 98.81 106 PHE A CA 1
ATOM 860 C C . PHE A 1 106 ? -8.578 0.659 -1.489 1 98.81 106 PHE A C 1
ATOM 862 O O . PHE A 1 106 ? -8.617 1.098 -0.338 1 98.81 106 PHE A O 1
ATOM 869 N N . GLY A 1 107 ? -7.543 0.104 -2.002 1 98.62 107 GLY A N 1
ATOM 870 C CA . GLY A 1 107 ? -6.184 0.123 -1.479 1 98.62 107 GLY A CA 1
ATOM 871 C C . GLY A 1 107 ? -5.129 0.213 -2.564 1 98.62 107 GLY A C 1
ATOM 872 O O . GLY A 1 107 ? -5.391 0.736 -3.65 1 98.62 107 GLY A O 1
ATOM 873 N N . LEU A 1 108 ? -3.908 -0.263 -2.213 1 98.62 108 LEU A N 1
ATOM 874 C CA . LEU A 1 108 ? -2.791 -0.075 -3.133 1 98.62 108 LEU A CA 1
ATOM 875 C C . LEU A 1 108 ? -2.08 -1.396 -3.402 1 98.62 108 LEU A C 1
ATOM 877 O O . LEU A 1 108 ? -1.351 -1.524 -4.387 1 98.62 108 LEU A O 1
ATOM 881 N N . SER A 1 109 ? -2.236 -2.363 -2.57 1 98.44 109 SER A N 1
ATOM 882 C CA . SER A 1 109 ? -1.591 -3.666 -2.691 1 98.44 109 SER A CA 1
ATOM 883 C C . SER A 1 109 ? -2.49 -4.781 -2.168 1 98.44 109 SER A C 1
ATOM 885 O O . SER A 1 109 ? -3.441 -4.52 -1.428 1 98.44 109 SER A O 1
ATOM 887 N N . GLY A 1 110 ? -2.188 -6.004 -2.609 1 98.62 110 GLY A N 1
ATOM 888 C CA . GLY A 1 110 ? -2.887 -7.133 -2.016 1 98.62 110 GLY A CA 1
ATOM 889 C C . GLY A 1 110 ? -2.729 -7.207 -0.509 1 98.62 110 GLY A C 1
ATOM 890 O O . GLY A 1 110 ? -3.654 -7.613 0.198 1 98.62 110 GLY A O 1
ATOM 891 N N . SER A 1 111 ? -1.597 -6.781 0.02 1 98.56 111 SER A N 1
ATOM 892 C CA . SER A 1 111 ? -1.313 -6.789 1.452 1 98.56 111 SER A CA 1
ATOM 893 C C . SER A 1 111 ? -2.275 -5.883 2.211 1 98.56 111 SER A C 1
ATOM 895 O O . SER A 1 111 ? -2.879 -6.301 3.201 1 98.56 111 SER A O 1
ATOM 897 N N . ASP A 1 112 ? -2.42 -4.652 1.757 1 98.69 112 ASP A N 1
ATOM 898 C CA . ASP A 1 112 ? -3.291 -3.734 2.484 1 98.69 112 ASP A CA 1
ATOM 899 C C . ASP A 1 112 ? -4.762 -4.105 2.297 1 98.69 112 ASP A C 1
ATOM 901 O O . ASP A 1 112 ? -5.59 -3.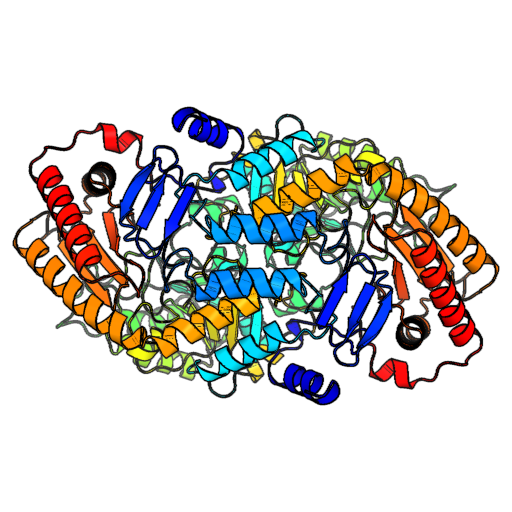836 3.168 1 98.69 112 ASP A O 1
ATOM 905 N N . ALA A 1 113 ? -5.102 -4.707 1.118 1 98.88 113 ALA A N 1
ATOM 906 C CA . ALA A 1 113 ? -6.457 -5.219 0.949 1 98.88 113 ALA A CA 1
ATOM 907 C C . ALA A 1 113 ? -6.773 -6.289 1.992 1 98.88 113 ALA A C 1
ATOM 909 O O . ALA A 1 113 ? -7.859 -6.297 2.572 1 98.88 113 ALA A O 1
ATOM 910 N N . ASN A 1 114 ? -5.824 -7.176 2.242 1 98.88 114 ASN A N 1
ATOM 911 C CA . ASN A 1 114 ? -6.043 -8.227 3.232 1 98.88 114 ASN A CA 1
ATOM 912 C C . ASN A 1 114 ? -6.062 -7.66 4.652 1 98.88 114 ASN A C 1
ATOM 914 O O . ASN A 1 114 ? -6.793 -8.156 5.512 1 98.88 114 ASN A O 1
ATOM 918 N N . ASP A 1 115 ? -5.223 -6.664 4.926 1 98.81 115 ASP A N 1
ATOM 919 C CA . ASP A 1 115 ? -5.375 -5.945 6.188 1 98.81 115 ASP A CA 1
ATOM 920 C C . ASP A 1 115 ? -6.801 -5.438 6.367 1 98.81 115 ASP A C 1
ATOM 922 O O . ASP A 1 115 ? -7.395 -5.594 7.438 1 98.81 115 ASP A O 1
ATOM 926 N N . GLY A 1 116 ? -7.301 -4.789 5.305 1 98.81 116 GLY A N 1
ATOM 927 C CA . GLY A 1 116 ? -8.664 -4.293 5.348 1 98.81 116 GLY A CA 1
ATOM 928 C C . GLY A 1 116 ? -9.695 -5.387 5.578 1 98.81 116 GLY A C 1
ATOM 929 O O . GLY A 1 116 ? -10.602 -5.227 6.395 1 98.81 116 GLY A O 1
ATOM 930 N N . ALA A 1 117 ? -9.531 -6.496 4.859 1 98.94 117 ALA A N 1
ATOM 931 C CA . ALA A 1 117 ? -10.453 -7.617 5.012 1 98.94 117 ALA A CA 1
ATOM 932 C C . ALA A 1 117 ? -10.484 -8.109 6.457 1 98.94 117 ALA A C 1
ATOM 934 O O . ALA A 1 117 ? -11.555 -8.422 6.992 1 98.94 117 ALA A O 1
ATOM 935 N N . ILE A 1 118 ? -9.328 -8.219 7.098 1 98.88 118 ILE A N 1
ATOM 936 C CA . ILE A 1 118 ? -9.258 -8.609 8.5 1 98.88 118 ILE A CA 1
ATOM 937 C C . ILE A 1 118 ? -10.023 -7.609 9.359 1 98.88 118 ILE A C 1
ATOM 939 O O . ILE A 1 118 ? -10.828 -7.996 10.211 1 98.88 118 ILE A O 1
ATOM 943 N N . LYS A 1 119 ? -9.766 -6.328 9.148 1 98.69 119 LYS A N 1
ATOM 944 C CA . LYS A 1 119 ? -10.406 -5.285 9.945 1 98.69 119 LYS A CA 1
ATOM 945 C C . LYS A 1 119 ? -11.93 -5.332 9.797 1 98.69 119 LYS A C 1
ATOM 947 O O . LYS A 1 119 ? -12.656 -5.246 10.781 1 98.69 119 LYS A O 1
ATOM 952 N N . PHE A 1 120 ? -12.398 -5.418 8.539 1 98.81 120 PHE A N 1
ATOM 953 C CA . PHE A 1 120 ? -13.828 -5.477 8.289 1 98.81 120 PHE A CA 1
ATOM 954 C C . PHE A 1 120 ? -14.453 -6.695 8.961 1 98.81 120 PHE A C 1
ATOM 956 O O . PHE A 1 120 ? -15.523 -6.602 9.562 1 98.81 120 PHE A O 1
ATOM 963 N N . ALA A 1 121 ? -13.789 -7.855 8.859 1 98.81 121 ALA A N 1
ATOM 964 C CA . ALA A 1 121 ? -14.297 -9.086 9.453 1 98.81 121 ALA A CA 1
ATOM 965 C C . ALA A 1 121 ? -14.406 -8.961 10.977 1 98.81 121 ALA A C 1
ATOM 967 O O . ALA A 1 121 ? -15.43 -9.312 11.562 1 98.81 121 ALA A O 1
ATOM 968 N N . ARG A 1 122 ? -13.367 -8.477 11.617 1 98.56 122 ARG A N 1
ATOM 969 C CA . ARG A 1 122 ? -13.352 -8.328 13.062 1 98.56 122 ARG A CA 1
ATOM 970 C C . ARG A 1 122 ? -14.367 -7.293 13.523 1 98.56 122 ARG A C 1
ATOM 972 O O . ARG A 1 122 ? -15.062 -7.492 14.523 1 98.56 122 ARG A O 1
ATOM 979 N N . ALA A 1 123 ? -14.414 -6.191 12.797 1 98.38 123 ALA A N 1
ATOM 980 C CA . ALA A 1 123 ? -15.359 -5.141 13.156 1 98.38 123 ALA A CA 1
ATOM 981 C C . ALA A 1 123 ? -16.797 -5.641 13.055 1 98.38 123 ALA A C 1
ATOM 983 O O . ALA A 1 123 ? -17.641 -5.309 13.891 1 98.38 123 ALA A O 1
ATOM 984 N N . TYR A 1 124 ? -17.125 -6.414 12.016 1 98.5 124 TYR A N 1
ATOM 985 C CA . TYR A 1 124 ? -18.469 -6.887 11.758 1 98.5 124 TYR A CA 1
ATOM 986 C C . TYR A 1 124 ? -18.875 -7.957 12.766 1 98.5 124 TYR A C 1
ATOM 988 O O . TYR A 1 124 ? -19.969 -7.887 13.344 1 98.5 124 TYR A O 1
ATOM 996 N N . THR A 1 125 ? -17.984 -8.906 13.008 1 98.5 125 THR A N 1
ATOM 997 C CA . THR A 1 125 ? -18.328 -10.07 13.82 1 98.5 125 THR A CA 1
ATOM 998 C C . THR A 1 125 ? -18.094 -9.781 15.305 1 98.5 125 THR A C 1
ATOM 1000 O O . THR A 1 125 ? -18.625 -10.492 16.156 1 98.5 125 THR A O 1
ATOM 1003 N N . LYS A 1 126 ? -17.281 -8.805 15.57 1 97.81 126 LYS A N 1
ATOM 1004 C CA . LYS A 1 126 ? -16.828 -8.5 16.922 1 97.81 126 LYS A CA 1
ATOM 1005 C C . LYS A 1 126 ? -16.047 -9.664 17.531 1 97.81 126 LYS A C 1
ATOM 1007 O O . LYS A 1 126 ? -16.016 -9.844 18.75 1 97.81 126 LYS A O 1
ATOM 1012 N N . ARG A 1 127 ? -15.469 -10.492 16.656 1 98 127 ARG A N 1
ATOM 1013 C CA . ARG A 1 127 ? -14.625 -11.625 17.031 1 98 127 ARG A CA 1
ATOM 1014 C C . ARG A 1 127 ? -13.172 -11.383 16.625 1 98 127 ARG A C 1
ATOM 1016 O O . ARG A 1 127 ? -12.898 -10.625 15.695 1 98 127 ARG A O 1
ATOM 1023 N N . ARG A 1 128 ? -12.203 -12.023 17.266 1 95.81 128 ARG A N 1
ATOM 1024 C CA . ARG A 1 128 ? -10.797 -11.688 17.078 1 95.81 128 ARG A CA 1
ATOM 1025 C C . ARG A 1 128 ? -10.062 -12.781 16.312 1 95.81 128 ARG A C 1
ATOM 1027 O O . ARG A 1 128 ? -9.156 -12.5 15.531 1 95.81 128 ARG A O 1
ATOM 1034 N N . THR A 1 129 ? -10.453 -13.992 16.516 1 98.12 129 THR A N 1
ATOM 1035 C CA . THR A 1 129 ? -9.688 -15.125 16.016 1 98.12 129 THR A CA 1
ATOM 1036 C C . THR A 1 129 ? -9.82 -15.227 14.492 1 98.12 129 THR A C 1
ATOM 1038 O O . THR A 1 129 ? -10.906 -15.023 13.945 1 98.12 129 THR A O 1
ATOM 1041 N N . LEU A 1 130 ? -8.781 -15.461 13.82 1 98.62 130 LEU A N 1
ATOM 1042 C CA . LEU A 1 130 ? -8.734 -15.688 12.383 1 98.62 130 LEU A CA 1
ATOM 1043 C C . LEU A 1 130 ? -8.211 -17.078 12.062 1 98.62 130 LEU A C 1
ATOM 1045 O O . LEU A 1 130 ? -7.305 -17.578 12.734 1 98.62 130 LEU A O 1
ATOM 1049 N N . LEU A 1 131 ? -8.812 -17.719 11.148 1 98.69 131 LEU A N 1
ATOM 1050 C CA . LEU A 1 131 ? -8.305 -18.953 10.586 1 98.69 131 LEU A CA 1
ATOM 1051 C C . LEU A 1 131 ? -7.664 -18.719 9.219 1 98.69 131 LEU A C 1
ATOM 1053 O O . LEU A 1 131 ? -8.164 -17.922 8.43 1 98.69 131 LEU A O 1
ATOM 1057 N N . SER A 1 132 ? -6.57 -19.328 8.969 1 98.44 132 SER A N 1
ATOM 1058 C CA . SER A 1 132 ? -5.879 -19.281 7.684 1 98.44 132 SER A CA 1
ATOM 1059 C C . SER A 1 132 ? -5.293 -20.641 7.32 1 98.44 132 SER A C 1
ATOM 1061 O O . SER A 1 132 ? -5.426 -21.609 8.086 1 98.44 132 SER A O 1
ATOM 1063 N N . TYR A 1 133 ? -4.781 -20.797 6.168 1 98.44 133 TYR A N 1
ATOM 1064 C CA . TYR A 1 133 ? -4.266 -22.078 5.703 1 98.44 133 TYR A CA 1
ATOM 1065 C C . TYR A 1 133 ? -2.744 -22.109 5.762 1 98.44 133 TYR A C 1
ATOM 1067 O O . TYR A 1 133 ? -2.086 -21.094 5.48 1 98.44 133 TYR A O 1
ATOM 1075 N N . LEU A 1 134 ? -2.221 -23.266 6.051 1 96.88 134 LEU A N 1
ATOM 1076 C CA . LEU A 1 134 ? -0.797 -23.516 5.859 1 96.88 134 LEU A CA 1
ATOM 1077 C C . LEU A 1 134 ? -0.41 -23.344 4.391 1 96.88 134 LEU A C 1
ATOM 1079 O O . LEU A 1 134 ? -1.178 -23.703 3.498 1 96.88 134 LEU A O 1
ATOM 1083 N N . LYS A 1 135 ? 0.75 -22.672 4.113 1 96.25 135 LYS A N 1
ATOM 1084 C CA . LYS A 1 135 ? 1.371 -22.469 2.807 1 96.25 135 LYS A CA 1
ATOM 1085 C C . LYS A 1 135 ? 0.661 -21.359 2.027 1 96.25 135 LYS A C 1
ATOM 1087 O O . LYS A 1 135 ? 0.926 -21.156 0.839 1 96.25 135 LYS A O 1
ATOM 1092 N N . SER A 1 136 ? -0.217 -20.672 2.688 1 97.56 136 SER A N 1
ATOM 1093 C CA . SER A 1 136 ? -0.878 -19.531 2.066 1 97.56 136 SER A CA 1
ATOM 1094 C C . SER A 1 136 ? 0.045 -18.312 2.018 1 97.56 136 SER A C 1
ATOM 1096 O O . SER A 1 136 ? 1.051 -18.266 2.729 1 97.56 136 SER A O 1
ATOM 1098 N N . TYR A 1 137 ? -0.249 -17.359 1.147 1 96.94 137 TYR A N 1
ATOM 1099 C CA . TYR A 1 137 ? 0.448 -16.078 1.073 1 96.94 137 TYR A CA 1
ATOM 1100 C C . TYR A 1 137 ? -0.536 -14.93 0.876 1 96.94 137 TYR A C 1
ATOM 1102 O O . TYR A 1 137 ? -1.296 -14.914 -0.095 1 96.94 137 TYR A O 1
ATOM 1110 N N . TYR A 1 138 ? -0.491 -13.938 1.765 1 97.81 138 TYR A N 1
ATOM 1111 C CA . TYR A 1 138 ? -1.477 -12.859 1.707 1 97.81 138 TYR A CA 1
ATOM 1112 C C . TYR A 1 138 ? -0.796 -11.5 1.657 1 97.81 138 TYR A C 1
ATOM 1114 O O . TYR A 1 138 ? -1.46 -10.469 1.501 1 97.81 138 TYR A O 1
ATOM 1122 N N . GLY A 1 139 ? 0.507 -11.453 1.817 1 96.31 139 GLY A N 1
ATOM 1123 C CA . GLY A 1 139 ? 1.199 -10.188 1.647 1 96.31 139 GLY A CA 1
ATOM 1124 C C . GLY A 1 139 ? 2.182 -9.891 2.764 1 96.31 139 GLY A C 1
ATOM 1125 O O . GLY A 1 139 ? 2.541 -10.781 3.535 1 96.31 139 GLY A O 1
ATOM 1126 N N . SER A 1 140 ? 2.643 -8.586 2.811 1 96.06 140 SER A N 1
ATOM 1127 C CA . SER A 1 140 ? 3.811 -8.266 3.625 1 96.06 140 SER A CA 1
ATOM 1128 C C . SER A 1 140 ? 3.467 -7.262 4.719 1 96.06 140 SER A C 1
ATOM 1130 O O . SER A 1 140 ? 4.254 -7.051 5.645 1 96.06 140 SER A O 1
ATOM 1132 N N . THR A 1 141 ? 2.297 -6.59 4.719 1 97.94 141 THR A N 1
ATOM 1133 C CA . THR A 1 141 ? 1.899 -5.781 5.863 1 97.94 141 THR A CA 1
ATOM 1134 C C . THR A 1 141 ? 1.671 -6.656 7.094 1 97.94 141 THR A C 1
ATOM 1136 O O . THR A 1 141 ? 1.578 -7.883 6.977 1 97.94 141 THR A O 1
ATOM 1139 N N . TYR A 1 142 ? 1.6 -6.078 8.227 1 97.75 142 TYR A N 1
ATOM 1140 C CA . TYR A 1 142 ? 1.575 -6.871 9.453 1 97.75 142 TYR A CA 1
ATOM 1141 C C . TYR A 1 142 ? 0.344 -7.766 9.5 1 97.75 142 TYR A C 1
ATOM 1143 O O . TYR A 1 142 ? 0.433 -8.938 9.875 1 97.75 142 TYR A O 1
ATOM 1151 N N . GLY A 1 143 ? -0.809 -7.195 9.117 1 97.88 143 GLY A N 1
ATOM 1152 C CA . GLY A 1 143 ? -1.996 -8.031 9.086 1 97.88 143 GLY A CA 1
ATOM 1153 C C . GLY A 1 143 ? -1.896 -9.172 8.086 1 97.88 143 GLY A C 1
ATOM 1154 O O . GLY A 1 143 ? -2.078 -10.336 8.445 1 97.88 143 GLY A O 1
ATOM 1155 N N . ALA A 1 144 ? -1.529 -8.852 6.883 1 98 144 ALA A N 1
ATOM 1156 C CA . ALA A 1 144 ? -1.414 -9.836 5.812 1 98 144 ALA A CA 1
ATOM 1157 C C . ALA A 1 144 ? -0.373 -10.898 6.148 1 98 144 ALA A C 1
ATOM 1159 O O . ALA A 1 144 ? -0.614 -12.094 5.965 1 98 144 ALA A O 1
ATOM 1160 N N . SER A 1 145 ? 0.764 -10.461 6.625 1 96.94 145 SER A N 1
ATOM 1161 C CA . SER A 1 145 ? 1.833 -11.398 6.961 1 96.94 145 SER A CA 1
ATOM 1162 C C . SER A 1 145 ? 1.418 -12.328 8.102 1 96.94 145 SER A C 1
ATOM 1164 O O . SER A 1 145 ? 1.836 -13.484 8.148 1 96.94 145 SER A O 1
ATOM 1166 N N . SER A 1 146 ? 0.571 -11.867 9.008 1 97.31 146 SER A N 1
ATOM 1167 C CA . SER A 1 146 ? 0.154 -12.648 10.164 1 97.31 146 SER A CA 1
ATOM 1168 C C . SER A 1 146 ? -0.722 -13.828 9.75 1 97.31 146 SER A C 1
ATOM 1170 O O . SER A 1 146 ? -0.701 -14.883 10.391 1 97.31 146 SER A O 1
ATOM 1172 N N . ILE A 1 147 ? -1.443 -13.664 8.664 1 97.81 147 ILE A N 1
ATOM 1173 C CA . ILE A 1 147 ? -2.322 -14.75 8.25 1 97.81 147 ILE A CA 1
ATOM 1174 C C . ILE A 1 147 ? -1.673 -15.539 7.117 1 97.81 147 ILE A C 1
ATOM 1176 O O . ILE A 1 147 ? -2.279 -16.469 6.566 1 97.81 147 ILE A O 1
ATOM 1180 N N . THR A 1 148 ? -0.462 -15.18 6.719 1 97.5 148 THR A N 1
ATOM 1181 C CA . THR A 1 148 ? 0.294 -15.938 5.723 1 97.5 148 THR A CA 1
ATOM 1182 C C . THR A 1 148 ? 0.876 -17.203 6.336 1 97.5 148 THR A C 1
ATOM 1184 O O . THR A 1 148 ? 1.475 -17.172 7.41 1 97.5 148 THR A O 1
ATOM 1187 N N . GLY A 1 149 ? 0.744 -18.391 5.656 1 95.56 149 GLY A N 1
ATOM 1188 C CA . GLY A 1 149 ? 1.161 -19.672 6.191 1 95.56 149 GLY A CA 1
ATOM 1189 C C . GLY A 1 149 ? 2.486 -20.156 5.629 1 95.56 149 GLY A C 1
ATOM 1190 O O . GLY A 1 149 ? 2.873 -21.297 5.836 1 95.56 149 GLY A O 1
ATOM 1191 N N . LEU A 1 150 ? 3.352 -19.547 4.82 1 87.31 150 LEU A N 1
ATOM 1192 C CA . LEU A 1 150 ? 4.605 -19.969 4.203 1 87.31 150 LEU A CA 1
ATOM 1193 C C . LEU A 1 150 ? 5.801 -19.484 5.023 1 87.31 150 LEU A C 1
ATOM 1195 O O . LEU A 1 150 ? 6.812 -20.188 5.113 1 87.31 150 LEU A O 1
ATOM 1199 N N . ASP A 1 151 ? 5.902 -18.25 5.531 1 72.19 151 ASP A N 1
ATOM 1200 C CA . ASP A 1 151 ? 7.125 -17.688 6.094 1 72.19 151 ASP A CA 1
ATOM 1201 C C . ASP A 1 151 ? 6.93 -17.297 7.555 1 72.19 151 ASP A C 1
ATOM 1203 O O . ASP A 1 151 ? 6.473 -16.203 7.855 1 72.19 151 ASP A O 1
ATOM 1207 N N . PHE A 1 152 ? 7.531 -18.219 8.227 1 82.88 152 PHE A N 1
ATOM 1208 C CA . PHE A 1 152 ? 7.371 -18.047 9.664 1 82.88 152 PHE A CA 1
ATOM 1209 C C . PHE A 1 152 ? 8.586 -17.359 10.266 1 82.88 152 PHE A C 1
ATOM 1211 O O . PHE A 1 152 ? 8.516 -16.812 11.367 1 82.88 152 PHE A O 1
ATOM 1218 N N . HIS A 1 153 ? 9.562 -17.312 9.383 1 88.62 153 HIS A N 1
ATOM 1219 C CA . HIS A 1 153 ? 10.805 -16.75 9.906 1 88.62 153 HIS A CA 1
ATOM 1220 C C . HIS A 1 153 ? 10.656 -15.25 10.164 1 88.62 153 HIS A C 1
ATOM 1222 O O . HIS A 1 153 ? 11.008 -14.758 11.242 1 88.62 153 HIS A O 1
ATOM 1228 N N . VAL A 1 154 ? 10.125 -14.547 9.234 1 90.69 154 VAL A N 1
ATOM 1229 C CA . VAL A 1 154 ? 9.969 -13.102 9.344 1 90.69 154 VAL A CA 1
ATOM 1230 C C . VAL A 1 154 ? 9.062 -12.773 10.523 1 90.69 154 VAL A C 1
ATOM 1232 O O . VAL A 1 154 ? 9.383 -11.906 11.344 1 90.69 154 VAL A O 1
ATOM 1235 N N . ARG A 1 155 ? 8.008 -13.469 10.641 1 92.12 155 ARG A N 1
ATOM 1236 C CA . ARG A 1 155 ? 7.059 -13.203 11.719 1 92.12 155 ARG A CA 1
ATOM 1237 C C . ARG A 1 155 ? 7.695 -13.445 13.086 1 92.12 155 ARG A C 1
ATOM 1239 O O . ARG A 1 155 ? 7.43 -12.703 14.039 1 92.12 155 ARG A O 1
ATOM 1246 N N . ALA A 1 156 ? 8.523 -14.461 13.125 1 92.94 156 ALA A N 1
ATOM 1247 C CA . ALA A 1 156 ? 9.211 -14.766 14.383 1 92.94 156 ALA A CA 1
ATOM 1248 C C . ALA A 1 156 ? 10.156 -13.633 14.773 1 92.94 156 ALA A C 1
ATOM 1250 O O . ALA A 1 156 ? 10.352 -13.359 15.961 1 92.94 156 ALA A O 1
ATOM 1251 N N . LEU A 1 157 ? 10.625 -13.008 13.766 1 93.56 157 LEU A N 1
ATOM 1252 C CA . LEU A 1 157 ? 11.609 -11.953 13.984 1 93.56 157 LEU A CA 1
ATOM 1253 C C . LEU A 1 157 ? 10.93 -10.641 14.344 1 93.56 157 LEU A C 1
ATOM 1255 O O . LEU A 1 157 ? 11.43 -9.883 15.188 1 93.56 157 LEU A O 1
ATOM 1259 N N . VAL A 1 158 ? 9.805 -10.359 13.742 1 95.81 158 VAL A N 1
ATOM 1260 C CA . VAL A 1 158 ? 9.32 -8.977 13.805 1 95.81 158 VAL A CA 1
ATOM 1261 C C . VAL A 1 158 ? 7.988 -8.93 14.547 1 95.81 158 VAL A C 1
ATOM 1263 O O . VAL A 1 158 ? 7.48 -7.848 14.852 1 95.81 158 VAL A O 1
ATOM 1266 N N . GLY A 1 159 ? 7.406 -10.078 14.875 1 94.19 159 GLY A N 1
ATOM 1267 C CA . GLY A 1 159 ? 6.117 -10.156 15.539 1 94.19 159 GLY A CA 1
ATOM 1268 C C . GLY A 1 159 ? 4.953 -10.266 14.578 1 94.19 159 GLY A C 1
ATOM 1269 O O . GLY A 1 159 ? 5.141 -10.211 13.359 1 94.19 159 GLY A O 1
ATOM 1270 N N . GLU A 1 160 ? 3.758 -10.508 15.094 1 94.81 160 GLU A N 1
ATOM 1271 C CA . GLU A 1 160 ? 2.531 -10.703 14.328 1 94.81 160 GLU A CA 1
ATOM 1272 C C . GLU A 1 160 ? 1.297 -10.391 15.164 1 94.81 160 GLU A C 1
ATOM 1274 O O . GLU A 1 160 ? 1.41 -10.094 16.359 1 94.81 160 GLU A O 1
ATOM 1279 N N . LEU A 1 161 ? 0.125 -10.328 14.477 1 95.56 161 LEU A N 1
ATOM 1280 C CA . LEU A 1 161 ? -1.145 -10.211 15.188 1 95.56 161 LEU A CA 1
ATOM 1281 C C . LEU A 1 161 ? -1.406 -11.453 16.031 1 95.56 161 LEU A C 1
ATOM 1283 O O . LEU A 1 161 ? -1.02 -12.562 15.664 1 95.56 16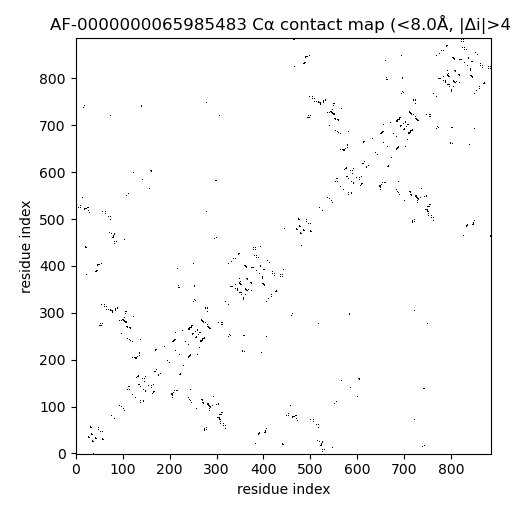1 LEU A O 1
ATOM 1287 N N . SER A 1 162 ? -2.086 -11.266 17.125 1 94.06 162 SER A N 1
ATOM 1288 C CA . SER A 1 162 ? -2.51 -12.383 17.969 1 94.06 162 SER A CA 1
ATOM 1289 C C . SER A 1 162 ? -3.758 -13.055 17.406 1 94.06 162 SER A C 1
ATOM 1291 O O . SER A 1 162 ? -4.453 -12.477 16.562 1 94.06 162 SER A O 1
ATOM 1293 N N . ASP A 1 163 ? -4.004 -14.281 17.766 1 96.12 163 ASP A N 1
ATOM 1294 C CA . ASP A 1 163 ? -5.246 -15.016 17.547 1 96.12 163 ASP A CA 1
ATOM 1295 C C . ASP A 1 163 ? -5.375 -15.438 16.094 1 96.12 163 ASP A C 1
ATOM 1297 O O . ASP A 1 163 ? -6.445 -15.32 15.492 1 96.12 163 ASP A O 1
ATOM 1301 N N . VAL A 1 164 ? -4.332 -15.859 15.477 1 97.12 164 VAL A N 1
ATOM 1302 C CA . VAL A 1 164 ? -4.324 -16.438 14.141 1 97.12 164 VAL A CA 1
ATOM 1303 C C . VAL A 1 164 ? -3.98 -17.922 14.227 1 97.12 164 VAL A C 1
ATOM 1305 O O . VAL A 1 164 ? -2.988 -18.312 14.852 1 97.12 164 VAL A O 1
ATOM 1308 N N . HIS A 1 165 ? -4.797 -18.766 13.711 1 97.94 165 HIS A N 1
ATOM 1309 C CA . HIS A 1 165 ? -4.605 -20.203 13.711 1 97.94 165 HIS A CA 1
ATOM 1310 C C . HIS A 1 165 ? -4.617 -20.766 12.289 1 97.94 165 HIS A C 1
ATOM 1312 O O . HIS A 1 165 ? -5.285 -20.219 11.406 1 97.94 165 HIS A O 1
ATOM 1318 N N . TYR A 1 166 ? -3.918 -21.859 12.07 1 97.38 166 TYR A N 1
ATOM 1319 C CA . TYR A 1 166 ? -3.746 -22.391 10.727 1 97.38 166 TYR A CA 1
ATOM 1320 C C . TYR A 1 166 ? -4.301 -23.812 10.625 1 97.38 166 TYR A C 1
ATOM 1322 O O . TYR A 1 166 ? -4.262 -24.562 11.602 1 97.38 166 TYR A O 1
ATOM 1330 N N . ILE A 1 167 ? -4.809 -24.109 9.531 1 98 167 ILE A N 1
ATOM 1331 C CA . ILE A 1 167 ? -5.258 -25.469 9.195 1 98 167 ILE A CA 1
ATOM 1332 C C . ILE A 1 167 ? -4.637 -25.906 7.875 1 98 167 ILE A C 1
ATOM 1334 O O . ILE A 1 167 ? -4.195 -25.062 7.082 1 98 167 ILE A O 1
ATOM 1338 N N . PRO A 1 168 ? -4.512 -27.188 7.555 1 97.44 168 PRO A N 1
ATOM 1339 C CA . PRO A 1 168 ? -3.957 -27.641 6.277 1 97.44 168 PRO A CA 1
ATOM 1340 C C . PRO A 1 168 ? -4.863 -27.312 5.094 1 97.44 168 PRO A C 1
ATOM 1342 O O . PRO A 1 168 ? -6.09 -27.406 5.203 1 97.44 168 PRO A O 1
ATOM 1345 N N . TYR A 1 169 ? -4.297 -26.844 4.062 1 97.94 169 TYR A N 1
ATOM 1346 C CA . TYR A 1 169 ? -5 -26.703 2.793 1 97.94 169 TYR A CA 1
ATOM 1347 C C . TYR A 1 169 ? -5.086 -28.047 2.064 1 97.94 169 TYR A C 1
ATOM 1349 O O . TYR A 1 169 ? -4.164 -28.859 2.133 1 97.94 169 TYR A O 1
ATOM 1357 N N . PRO A 1 170 ? -6.203 -28.328 1.386 1 96.62 170 PRO A N 1
ATOM 1358 C CA . PRO A 1 170 ? -6.27 -29.594 0.653 1 96.62 170 PRO A CA 1
ATOM 1359 C C . PRO A 1 170 ? -5.277 -29.656 -0.508 1 96.62 170 PRO A C 1
ATOM 1361 O O . PRO A 1 170 ? -5.234 -28.734 -1.338 1 96.62 170 PRO A O 1
ATOM 1364 N N . ASP A 1 171 ? -4.422 -30.578 -0.499 1 96.31 171 ASP A N 1
ATOM 1365 C CA . ASP A 1 171 ? -3.465 -30.906 -1.553 1 96.31 171 A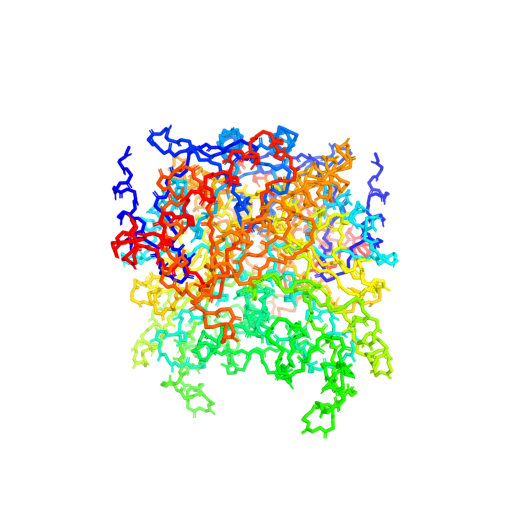SP A CA 1
ATOM 1366 C C . ASP A 1 171 ? -3.48 -32.406 -1.867 1 96.31 171 ASP A C 1
ATOM 1368 O O . ASP A 1 171 ? -2.822 -33.188 -1.188 1 96.31 171 ASP A O 1
ATOM 1372 N N . CYS A 1 172 ? -4.16 -32.75 -2.918 1 95.38 172 CYS A N 1
ATOM 1373 C CA . CYS A 1 172 ? -4.395 -34.156 -3.199 1 95.38 172 CYS A CA 1
ATOM 1374 C C . CYS A 1 172 ? -3.129 -34.844 -3.711 1 95.38 172 CYS A C 1
ATOM 1376 O O . CYS A 1 172 ? -2.994 -36.062 -3.635 1 95.38 172 CYS A O 1
ATOM 1378 N N . TYR A 1 173 ? -2.186 -34.031 -4.273 1 96.38 173 TYR A N 1
ATOM 1379 C CA . TYR A 1 173 ? -0.921 -34.594 -4.727 1 96.38 173 TYR A CA 1
ATOM 1380 C C . TYR A 1 173 ? -0.004 -34.906 -3.545 1 96.38 173 TYR A C 1
ATOM 1382 O O . TYR A 1 173 ? 0.671 -35.938 -3.52 1 96.38 173 TYR A O 1
ATOM 1390 N N . ARG A 1 174 ? 0.041 -33.969 -2.594 1 95.81 174 ARG A N 1
ATOM 1391 C CA . ARG A 1 174 ? 0.757 -34.156 -1.335 1 95.81 174 ARG A CA 1
ATOM 1392 C C . ARG A 1 174 ? -0.183 -34 -0.143 1 95.81 174 ARG A C 1
ATOM 1394 O O . ARG A 1 174 ? -0.051 -33.062 0.642 1 95.81 174 ARG A O 1
ATOM 1401 N N . CYS A 1 175 ? -1.024 -35 -0.015 1 95.94 175 CYS A N 1
ATOM 1402 C CA . CYS A 1 175 ? -2.092 -34.906 0.974 1 95.94 175 CYS A CA 1
ATOM 1403 C C . CYS A 1 175 ? -1.525 -34.875 2.389 1 95.94 175 CYS A C 1
ATOM 1405 O O . CYS A 1 175 ? -0.826 -35.781 2.805 1 95.94 175 CYS A O 1
ATOM 1407 N N . PRO A 1 176 ? -1.882 -33.812 3.117 1 94.44 176 PRO A N 1
ATOM 1408 C CA . PRO A 1 176 ? -1.366 -33.719 4.484 1 94.44 176 PRO A CA 1
ATOM 1409 C C . PRO A 1 176 ? -1.888 -34.844 5.387 1 94.44 176 PRO A C 1
ATOM 1411 O O . PRO A 1 176 ? -1.34 -35.062 6.469 1 94.44 176 PRO A O 1
ATOM 1414 N N . PHE A 1 177 ? -2.854 -35.625 4.988 1 94.69 177 PHE A N 1
ATOM 1415 C CA . PHE A 1 177 ? -3.459 -36.656 5.793 1 94.69 177 PHE A CA 1
ATOM 1416 C C . PHE A 1 177 ? -3.08 -38.031 5.262 1 94.69 177 PHE A C 1
ATOM 1418 O O . PHE A 1 177 ? -3.592 -39.062 5.734 1 94.69 177 PHE A O 1
ATOM 1425 N N . GLY A 1 178 ? -2.32 -38.062 4.246 1 93.38 178 GLY A N 1
ATOM 1426 C CA . GLY A 1 178 ? -1.812 -39.312 3.709 1 93.38 178 GLY A CA 1
ATOM 1427 C C . GLY A 1 178 ? -2.865 -40.125 2.969 1 93.38 178 GLY A C 1
ATOM 1428 O O . GLY A 1 178 ? -2.787 -41.344 2.904 1 93.38 178 GLY A O 1
ATOM 1429 N N . LYS A 1 179 ? -3.859 -39.406 2.424 1 92.25 179 LYS A N 1
ATOM 1430 C CA . LYS A 1 179 ? -4.953 -40.094 1.737 1 92.25 179 LYS A CA 1
ATOM 1431 C C . LYS A 1 179 ? -4.801 -40 0.222 1 92.25 179 LYS A C 1
ATOM 1433 O O . LYS A 1 179 ? -4.012 -39.188 -0.273 1 92.25 179 LYS A O 1
ATOM 1438 N N . GLU A 1 180 ? -5.535 -40.781 -0.481 1 89.88 180 GLU A N 1
ATOM 1439 C CA . GLU A 1 180 ? -5.613 -40.75 -1.939 1 89.88 180 GLU A CA 1
ATOM 1440 C C . GLU A 1 180 ? -6.941 -40.188 -2.41 1 89.88 180 GLU A C 1
ATOM 1442 O O . GLU A 1 180 ? -7.988 -40.438 -1.818 1 89.88 180 GLU A O 1
ATOM 1447 N N . ARG A 1 181 ? -6.906 -39.406 -3.422 1 83.94 181 ARG A N 1
ATOM 1448 C CA . ARG A 1 181 ? -8.031 -38.594 -3.908 1 83.94 181 ARG A CA 1
ATOM 1449 C C . ARG A 1 181 ? -9.266 -39.469 -4.109 1 83.94 181 ARG A C 1
ATOM 1451 O O . ARG A 1 181 ? -10.375 -39.062 -3.736 1 83.94 181 ARG A O 1
ATOM 1458 N N . ASN A 1 182 ? -9.211 -40.625 -4.602 1 83.31 182 ASN A N 1
ATOM 1459 C CA . ASN A 1 182 ? -10.375 -41.438 -4.961 1 83.31 182 ASN A CA 1
ATOM 1460 C C . ASN A 1 182 ? -10.836 -42.312 -3.793 1 83.31 182 ASN A C 1
ATOM 1462 O O . ASN A 1 182 ? -11.906 -42.906 -3.848 1 83.31 182 ASN A O 1
ATOM 1466 N N . SER A 1 183 ? -10.156 -42.188 -2.689 1 88 183 SER A N 1
ATOM 1467 C CA . SER A 1 183 ? -10.531 -43.094 -1.594 1 88 183 SER A CA 1
ATOM 1468 C C . SER A 1 183 ? -10.641 -42.312 -0.279 1 88 183 SER A C 1
ATOM 1470 O O . SER A 1 183 ? -11.062 -42.875 0.737 1 88 183 SER A O 1
ATOM 1472 N N . CYS A 1 184 ? -10.414 -41.062 -0.339 1 91.75 184 CYS A N 1
ATOM 1473 C CA . CYS A 1 184 ? -10.406 -40.312 0.914 1 91.75 184 CYS A CA 1
ATOM 1474 C C . CYS A 1 184 ? -11.82 -39.938 1.329 1 91.75 184 CYS A C 1
ATOM 1476 O O . CYS A 1 184 ? -12.75 -40 0.518 1 91.75 184 CYS A O 1
ATOM 1478 N N . LYS A 1 185 ? -12.039 -39.656 2.553 1 92.69 185 LYS A N 1
ATOM 1479 C CA . LYS A 1 185 ? -13.32 -39.219 3.117 1 92.69 185 LYS A CA 1
ATOM 1480 C C . LYS A 1 185 ? -13.305 -37.75 3.449 1 92.69 185 LYS A C 1
ATOM 1482 O O . LYS A 1 185 ? -13.938 -37.312 4.418 1 92.69 185 LYS A O 1
ATOM 1487 N N . MET A 1 186 ? -12.43 -36.969 2.754 1 94.19 186 MET A N 1
ATOM 1488 C CA . MET A 1 186 ? -12.289 -35.531 2.906 1 94.19 186 MET A CA 1
ATOM 1489 C C . MET A 1 186 ? -11.844 -35.156 4.32 1 94.19 186 MET A C 1
ATOM 1491 O O . MET A 1 186 ? -12.461 -34.312 4.973 1 94.19 186 MET A O 1
ATOM 1495 N N . GLU A 1 187 ? -10.867 -35.812 4.82 1 95.38 187 GLU A N 1
ATOM 1496 C CA . GLU A 1 187 ? -10.258 -35.531 6.117 1 95.38 187 GLU A CA 1
ATOM 1497 C C . GLU A 1 187 ? -9.844 -34.062 6.223 1 95.38 187 GLU A C 1
ATOM 1499 O O . GLU A 1 187 ? -9.859 -33.5 7.312 1 95.38 187 GLU A O 1
ATOM 1504 N N . CYS A 1 188 ? -9.57 -33.5 5.066 1 95.62 188 CYS A N 1
ATOM 1505 C CA . CYS A 1 188 ? -9.164 -32.094 5.02 1 95.62 188 CYS A CA 1
ATOM 1506 C C . CYS A 1 188 ? -10.305 -31.188 5.445 1 95.62 188 CYS A C 1
ATOM 1508 O O . CYS A 1 188 ? -10.07 -30.078 5.949 1 95.62 188 CYS A O 1
ATOM 1510 N N . VAL A 1 189 ? -11.555 -31.578 5.277 1 97 189 VAL A N 1
ATOM 1511 C CA . VAL A 1 189 ? -12.703 -30.812 5.754 1 97 189 VAL A CA 1
ATOM 1512 C C . VAL A 1 189 ? -12.93 -31.094 7.238 1 97 189 VAL A C 1
ATOM 1514 O O . VAL A 1 189 ? -13.172 -30.172 8.016 1 97 189 VAL A O 1
ATOM 1517 N N . GLU A 1 190 ? -12.805 -32.344 7.637 1 95.25 190 GLU A N 1
ATOM 1518 C CA . GLU A 1 190 ? -13.078 -32.781 9 1 95.25 190 GLU A CA 1
ATOM 1519 C C . GLU A 1 190 ? -12.094 -32.156 9.984 1 95.25 190 GLU A C 1
ATOM 1521 O O . GLU A 1 190 ? -12.43 -31.938 11.148 1 95.25 190 GLU A O 1
ATOM 1526 N N . TYR A 1 191 ? -11 -31.844 9.469 1 96.88 191 TYR A N 1
ATOM 1527 C CA . TYR A 1 191 ? -9.961 -31.266 10.32 1 96.88 191 TYR A CA 1
ATOM 1528 C C . TYR A 1 191 ? -10.414 -29.938 10.906 1 96.88 191 TYR A C 1
ATOM 1530 O O . TYR A 1 191 ? -10.016 -29.578 12.016 1 96.88 191 TYR A O 1
ATOM 1538 N N . ILE A 1 192 ? -11.234 -29.203 10.219 1 97.38 192 ILE A N 1
ATOM 1539 C CA . ILE A 1 192 ? -11.742 -27.938 10.711 1 97.38 192 ILE A CA 1
ATOM 1540 C C . ILE A 1 192 ? -12.516 -28.156 12.016 1 97.38 192 ILE A C 1
ATOM 1542 O O . ILE A 1 192 ? -12.367 -27.391 12.969 1 97.38 192 ILE A O 1
ATOM 1546 N N . LYS A 1 193 ? -13.281 -29.219 12.023 1 95.12 193 LYS A N 1
ATOM 1547 C CA . LYS A 1 193 ? -14.031 -29.562 13.234 1 95.12 193 LYS A CA 1
ATOM 1548 C C . LYS A 1 193 ? -13.086 -29.938 14.367 1 95.12 193 LYS A C 1
ATOM 1550 O O . LYS A 1 193 ? -13.305 -29.562 15.523 1 95.12 193 LYS A O 1
ATOM 1555 N N . ALA A 1 194 ? -12.125 -30.703 14.008 1 95.62 194 ALA A N 1
ATOM 1556 C CA . ALA A 1 194 ? -11.125 -31.078 15 1 95.62 194 ALA A CA 1
ATOM 1557 C C . ALA A 1 194 ? -10.445 -29.844 15.578 1 95.62 194 ALA A C 1
ATOM 1559 O O . ALA A 1 194 ? -10.125 -29.797 16.766 1 95.62 194 ALA A O 1
ATOM 1560 N N . LYS A 1 195 ? -10.172 -28.922 14.672 1 97.12 195 LYS A N 1
ATOM 1561 C CA . LYS A 1 195 ? -9.555 -27.672 15.102 1 97.12 195 LYS A CA 1
ATOM 1562 C C . LYS A 1 195 ? -10.445 -26.922 16.094 1 97.12 195 LYS A C 1
ATOM 1564 O O . LYS A 1 195 ? -9.961 -26.391 17.094 1 97.12 195 LYS A O 1
ATOM 1569 N N . PHE A 1 196 ? -11.742 -26.875 15.883 1 96.94 196 PHE A N 1
ATOM 1570 C CA . PHE A 1 196 ? -12.711 -26.219 16.766 1 96.94 196 PHE A CA 1
ATOM 1571 C C . PHE A 1 196 ? -12.797 -26.938 18.109 1 96.94 196 PHE A C 1
ATOM 1573 O O . PHE A 1 196 ? -12.969 -26.297 19.141 1 96.94 196 PHE A O 1
ATOM 1580 N N . GLU A 1 197 ? -12.617 -28.188 18.125 1 94.5 197 GLU A N 1
ATOM 1581 C CA . GLU A 1 197 ? -12.719 -29 19.344 1 94.5 197 GLU A CA 1
ATOM 1582 C C . GLU A 1 197 ? -11.438 -28.922 20.156 1 94.5 197 GLU A C 1
ATOM 1584 O O . GLU A 1 197 ? -11.477 -29.016 21.391 1 94.5 197 GLU A O 1
ATOM 1589 N N . GLY A 1 198 ? -10.438 -28.688 19.531 1 94.25 198 GLY A N 1
ATOM 1590 C CA . GLY A 1 198 ? -9.164 -28.922 20.203 1 94.25 198 GLY A CA 1
ATOM 1591 C C . GLY A 1 198 ? -8.398 -27.641 20.484 1 94.25 198 GLY A C 1
ATOM 1592 O O . GLY A 1 198 ? -7.531 -27.625 21.359 1 94.25 198 GLY A O 1
ATOM 1593 N N . GLU A 1 199 ? -8.711 -26.625 19.75 1 94 199 GLU A N 1
ATOM 1594 C CA . GLU A 1 199 ? -7.801 -25.5 19.891 1 94 199 GLU A CA 1
ATOM 1595 C C . GLU A 1 199 ? -8.555 -24.172 19.828 1 94 199 GLU A C 1
ATOM 1597 O O . GLU A 1 199 ? -8.273 -23.25 20.609 1 94 199 GLU A O 1
ATOM 1602 N N . VAL A 1 200 ? -9.477 -24.094 18.891 1 95.75 200 VAL A N 1
ATOM 1603 C CA . VAL A 1 200 ? -10.086 -22.812 18.578 1 95.75 200 VAL A CA 1
ATOM 1604 C C . VAL A 1 200 ? -11.562 -22.828 18.969 1 95.75 200 VAL A C 1
ATOM 1606 O O . VAL A 1 200 ? -12.289 -23.766 18.641 1 95.75 200 VAL A O 1
ATOM 1609 N N . TYR A 1 201 ? -12.031 -21.859 19.703 1 96.44 201 TYR A N 1
ATOM 1610 C CA . TYR A 1 201 ? -13.461 -21.703 19.953 1 96.44 201 TYR A CA 1
ATOM 1611 C C . TYR A 1 201 ? -14.18 -21.156 18.734 1 96.44 201 TYR A C 1
ATOM 1613 O O . TYR A 1 201 ? -14.016 -19.984 18.375 1 96.44 201 TYR A O 1
ATOM 1621 N N . ALA A 1 202 ? -14.93 -21.984 18.062 1 96.75 202 ALA A N 1
ATOM 1622 C CA . ALA A 1 202 ? -15.516 -21.688 16.766 1 96.75 202 ALA A CA 1
ATOM 1623 C C . ALA A 1 202 ? -16.297 -20.375 16.797 1 96.75 202 ALA A C 1
ATOM 1625 O O . ALA A 1 202 ? -16.203 -19.578 15.859 1 96.75 202 ALA A O 1
ATOM 1626 N N . ASP A 1 203 ? -17.016 -20.125 17.828 1 96.38 203 ASP A N 1
ATOM 1627 C CA . ASP A 1 203 ? -17.891 -18.969 17.891 1 96.38 203 ASP A CA 1
ATOM 1628 C C . ASP A 1 203 ? -17.109 -17.688 18.156 1 96.38 203 ASP A C 1
ATOM 1630 O O . ASP A 1 203 ? -17.656 -16.594 18.141 1 96.38 203 ASP A O 1
ATOM 1634 N N . GLY A 1 204 ? -15.805 -17.828 18.328 1 97.5 204 GLY A N 1
ATOM 1635 C CA . GLY A 1 204 ? -14.914 -16.688 18.469 1 97.5 204 GLY A CA 1
ATOM 1636 C C . GLY A 1 204 ? -14.133 -16.375 17.203 1 97.5 204 GLY A C 1
ATOM 1637 O O . GLY A 1 204 ? -13.367 -15.414 17.172 1 97.5 204 GLY A O 1
ATOM 1638 N N . VAL A 1 205 ? -14.406 -17.125 16.156 1 98.56 205 VAL A N 1
ATOM 1639 C CA . VAL A 1 205 ? -13.672 -16.969 14.906 1 98.56 205 VAL A CA 1
ATOM 1640 C C . VAL A 1 205 ? -14.375 -15.953 14.016 1 98.56 205 VAL A C 1
ATOM 1642 O O . VAL A 1 205 ? -15.57 -16.078 13.75 1 98.56 205 VAL A O 1
ATOM 1645 N N . ALA A 1 206 ? -13.602 -14.953 13.562 1 98.81 206 ALA A N 1
ATOM 1646 C CA . ALA A 1 206 ? -14.156 -13.906 12.711 1 98.81 206 ALA A CA 1
ATOM 1647 C C . ALA A 1 206 ? -14.266 -14.383 11.266 1 98.81 206 ALA A C 1
ATOM 1649 O O . ALA A 1 206 ? -15.305 -14.203 10.625 1 98.81 206 ALA A O 1
ATOM 1650 N N . ALA A 1 207 ? -13.219 -14.984 10.812 1 98.94 207 ALA A N 1
ATOM 1651 C CA . ALA A 1 207 ? -13.195 -15.312 9.391 1 98.94 207 ALA A CA 1
ATOM 1652 C C . ALA A 1 207 ? -12.18 -16.422 9.109 1 98.94 207 ALA A C 1
ATOM 1654 O O . ALA A 1 207 ? -11.227 -16.609 9.867 1 98.94 207 ALA A O 1
ATOM 1655 N N . LEU A 1 208 ? -12.43 -17.172 8.094 1 98.94 208 LEU A N 1
ATOM 1656 C CA . LEU A 1 208 ? -11.438 -18 7.418 1 98.94 208 LEU A CA 1
ATOM 1657 C C . LEU A 1 208 ? -10.922 -17.312 6.152 1 98.94 208 LEU A C 1
ATOM 1659 O O . LEU A 1 208 ? -11.711 -16.953 5.277 1 98.94 208 LEU A O 1
ATOM 1663 N N . PHE A 1 209 ? -9.633 -17.109 6.09 1 98.94 209 PHE A N 1
ATOM 1664 C CA . PHE A 1 209 ? -8.992 -16.578 4.895 1 98.94 209 PHE A CA 1
ATOM 1665 C C . PHE A 1 209 ? -8.5 -17.719 4 1 98.94 209 PHE A C 1
ATOM 1667 O O . PHE A 1 209 ? -7.828 -18.641 4.469 1 98.94 209 PHE A O 1
ATOM 1674 N N . ALA A 1 210 ? -8.805 -17.578 2.678 1 98.81 210 ALA A N 1
ATOM 1675 C CA . ALA A 1 210 ? -8.43 -18.656 1.763 1 98.81 210 ALA A CA 1
ATOM 1676 C C . ALA A 1 210 ? -8.055 -18.109 0.391 1 98.81 210 ALA A C 1
ATOM 1678 O O . ALA A 1 210 ? -8.578 -17.062 -0.029 1 98.81 210 ALA A O 1
ATOM 1679 N N . GLU A 1 211 ? -7.125 -18.703 -0.242 1 98.81 211 GLU A N 1
ATOM 1680 C CA . GLU A 1 211 ? -6.988 -18.641 -1.694 1 98.81 211 GLU A CA 1
ATOM 1681 C C . GLU A 1 211 ? -7.809 -19.75 -2.367 1 98.81 211 GLU A C 1
ATOM 1683 O O . GLU A 1 211 ? -7.672 -20.922 -2.029 1 98.81 211 GLU A O 1
ATOM 1688 N N . PRO A 1 212 ? -8.641 -19.375 -3.334 1 98.69 212 PRO A N 1
ATOM 1689 C CA . PRO A 1 212 ? -9.375 -20.469 -3.99 1 98.69 212 PRO A CA 1
ATOM 1690 C C . PRO A 1 212 ? -8.445 -21.516 -4.602 1 98.69 212 PRO A C 1
ATOM 1692 O O . PRO A 1 212 ? -8.758 -22.703 -4.574 1 98.69 212 PRO A O 1
ATOM 1695 N N . ILE A 1 213 ? -7.426 -21.062 -5.172 1 98.69 213 ILE A N 1
ATOM 1696 C CA . ILE A 1 213 ? -6.273 -21.844 -5.613 1 98.69 213 ILE A CA 1
ATOM 1697 C C . ILE A 1 213 ? -4.996 -21.266 -5.004 1 98.69 213 ILE A C 1
ATOM 1699 O O . ILE A 1 213 ? -4.672 -20.094 -5.215 1 98.69 213 ILE A O 1
ATOM 1703 N N . GLN A 1 214 ? -4.336 -22.062 -4.176 1 98.19 214 GLN A N 1
ATOM 1704 C CA . GLN A 1 214 ? -3.15 -21.516 -3.521 1 98.19 214 GLN A CA 1
ATOM 1705 C C . GLN A 1 214 ? -2.01 -21.328 -4.516 1 98.19 214 GLN A C 1
ATOM 1707 O O . GLN A 1 214 ? -1.48 -22.297 -5.055 1 98.19 214 GLN A O 1
ATOM 1712 N N . GLY A 1 215 ? -1.666 -20.078 -4.73 1 97.5 215 GLY A N 1
ATOM 1713 C CA . GLY A 1 215 ? -0.656 -19.75 -5.727 1 97.5 215 GLY A CA 1
ATOM 1714 C C . GLY A 1 215 ? 0.753 -20.094 -5.277 1 97.5 215 GLY A C 1
ATOM 1715 O O . GLY A 1 215 ? 1.35 -21.062 -5.766 1 97.5 215 GLY A O 1
ATOM 1716 N N . ASP A 1 216 ? 1.211 -19.516 -4.219 1 95.94 216 ASP A N 1
ATOM 1717 C CA . ASP A 1 216 ? 2.605 -19.609 -3.795 1 95.94 216 ASP A CA 1
ATOM 1718 C C . ASP A 1 216 ? 2.912 -21 -3.217 1 95.94 216 ASP A C 1
ATOM 1720 O O . ASP A 1 216 ? 4.078 -21.375 -3.086 1 95.94 216 ASP A O 1
ATOM 1724 N N . ALA A 1 217 ? 1.85 -21.766 -2.943 1 96.56 217 ALA A N 1
ATOM 1725 C CA . ALA A 1 217 ? 2.043 -23.141 -2.498 1 96.56 217 ALA A CA 1
ATOM 1726 C C . ALA A 1 217 ? 2.322 -24.062 -3.68 1 96.56 217 ALA A C 1
ATOM 1728 O O . ALA A 1 217 ? 2.674 -25.234 -3.494 1 96.56 217 ALA A O 1
ATOM 1729 N N . GLY A 1 218 ? 2.264 -23.547 -4.852 1 97.25 218 GLY A N 1
ATOM 1730 C CA . GLY A 1 218 ? 2.527 -24.344 -6.039 1 97.25 218 GLY A CA 1
ATOM 1731 C C . GLY A 1 218 ? 1.281 -24.609 -6.863 1 97.25 218 GLY A C 1
ATOM 1732 O O . GLY A 1 218 ? 1.095 -25.719 -7.371 1 97.25 218 GLY A O 1
ATOM 1733 N N . MET A 1 219 ? 0.393 -23.688 -6.902 1 98.31 219 MET A N 1
ATOM 1734 C CA . MET A 1 219 ? -0.836 -23.75 -7.688 1 98.31 219 MET A CA 1
ATOM 1735 C C . MET A 1 219 ? -1.692 -24.938 -7.262 1 98.31 219 MET A C 1
ATOM 1737 O O . MET A 1 219 ? -2.135 -25.719 -8.102 1 98.31 219 MET A O 1
ATOM 1741 N N . VAL A 1 220 ? -1.956 -25.016 -5.996 1 98.31 220 VAL A N 1
ATOM 1742 C CA . VAL A 1 220 ? -2.686 -26.156 -5.449 1 98.31 220 VAL A CA 1
ATOM 1743 C C . VAL A 1 220 ? -4.188 -25.953 -5.637 1 98.31 220 VAL A C 1
ATOM 1745 O O . VAL A 1 220 ? -4.758 -25 -5.102 1 98.31 220 VAL A O 1
ATOM 1748 N N . VAL A 1 221 ? -4.809 -26.812 -6.395 1 98.25 221 VAL A N 1
ATOM 1749 C CA . VAL A 1 221 ? -6.242 -26.766 -6.66 1 98.25 221 VAL A CA 1
ATOM 1750 C C . VAL A 1 221 ? -6.98 -27.703 -5.711 1 98.25 221 VAL A C 1
ATOM 1752 O O . VAL A 1 221 ? -6.73 -28.906 -5.695 1 98.25 221 VAL A O 1
ATOM 1755 N N . PRO A 1 222 ? -7.84 -27.141 -4.871 1 97.38 222 PRO A N 1
ATOM 1756 C CA . PRO A 1 222 ? -8.594 -28.031 -3.988 1 97.38 222 PRO A CA 1
ATOM 1757 C C . PRO A 1 222 ? -9.617 -28.875 -4.742 1 97.38 222 PRO A C 1
ATOM 1759 O O . PRO A 1 222 ? -9.961 -28.562 -5.883 1 97.38 222 PRO A O 1
ATOM 1762 N N . PRO A 1 223 ? -10.062 -29.984 -4.059 1 95.38 223 PRO A N 1
ATOM 1763 C CA . PRO A 1 223 ? -11.148 -30.75 -4.676 1 95.38 223 PRO A CA 1
ATOM 1764 C C . PRO A 1 223 ? -12.398 -29.906 -4.922 1 95.38 223 PRO A C 1
ATOM 1766 O O . PRO A 1 223 ? -12.656 -28.953 -4.191 1 95.38 223 PRO A O 1
ATOM 1769 N N . GLU A 1 224 ? -13.188 -30.281 -5.914 1 92.81 224 GLU A N 1
ATOM 1770 C CA . GLU A 1 224 ? -14.328 -29.5 -6.398 1 92.81 224 GLU A CA 1
ATOM 1771 C C . GLU A 1 224 ? -15.312 -29.203 -5.27 1 92.81 224 GLU A C 1
ATOM 1773 O O . GLU A 1 224 ? -15.891 -28.125 -5.211 1 92.81 224 GLU A O 1
ATOM 1778 N N . ASP A 1 225 ? -15.555 -30.141 -4.309 1 94.38 225 ASP A N 1
ATOM 1779 C CA . ASP A 1 225 ? -16.578 -29.984 -3.289 1 94.38 225 ASP A CA 1
ATOM 1780 C C . ASP A 1 225 ? -16 -29.422 -1.997 1 94.38 225 ASP A C 1
ATOM 1782 O O . ASP A 1 225 ? -16.719 -29.234 -1.015 1 94.38 225 ASP A O 1
ATOM 1786 N N . TYR A 1 226 ? -14.758 -29.109 -1.931 1 97.75 226 TYR A N 1
ATOM 1787 C CA . TYR A 1 226 ? -14.102 -28.703 -0.694 1 97.75 226 TYR A CA 1
ATOM 1788 C C . TYR A 1 226 ? -14.719 -27.438 -0.133 1 97.75 226 TYR A C 1
ATOM 1790 O O . TYR A 1 226 ? -15.188 -27.422 1.009 1 97.75 226 TYR A O 1
ATOM 1798 N N . PHE A 1 227 ? -14.805 -26.328 -0.964 1 98.56 227 PHE A N 1
ATOM 1799 C CA . PHE A 1 227 ? -15.242 -25.031 -0.474 1 98.56 227 PHE A CA 1
ATOM 1800 C C . PHE A 1 227 ? -16.734 -25.047 -0.13 1 98.56 227 PHE A C 1
ATOM 1802 O O . PHE A 1 227 ? -17.172 -24.375 0.802 1 98.56 227 PHE A O 1
ATOM 1809 N N . LYS A 1 228 ? -17.484 -25.906 -0.854 1 97.75 228 LYS A N 1
ATOM 1810 C CA . LYS A 1 228 ? -18.891 -26.047 -0.509 1 97.75 228 LYS A CA 1
ATOM 1811 C C . LYS A 1 228 ? -19.062 -26.609 0.898 1 97.75 228 LYS A C 1
ATOM 1813 O O . LYS A 1 228 ? -19.891 -26.125 1.675 1 97.75 228 LYS A O 1
ATOM 1818 N N . ARG A 1 229 ? -18.281 -27.625 1.184 1 97.75 229 ARG A N 1
ATOM 1819 C CA . ARG A 1 229 ? -18.359 -28.281 2.492 1 97.75 229 ARG A CA 1
ATOM 1820 C C . ARG A 1 229 ? -17.828 -27.359 3.584 1 97.75 229 ARG A C 1
ATOM 1822 O O . ARG A 1 229 ? -18.406 -27.266 4.664 1 97.75 229 ARG A O 1
ATOM 1829 N N . VAL A 1 230 ? -16.75 -26.641 3.316 1 98.38 230 VAL A N 1
ATOM 1830 C CA . VAL A 1 230 ? -16.172 -25.703 4.266 1 98.38 230 VAL A CA 1
ATOM 1831 C C . VAL A 1 230 ? -17.156 -24.578 4.559 1 98.38 230 VAL A C 1
ATOM 1833 O O . VAL A 1 230 ? -17.344 -24.203 5.715 1 98.38 230 VAL A O 1
ATOM 1836 N N . LYS A 1 231 ? -17.766 -24.016 3.479 1 98.19 231 LYS A N 1
ATOM 1837 C CA . LYS A 1 231 ? -18.703 -22.906 3.635 1 98.19 231 LYS A CA 1
ATOM 1838 C C . LYS A 1 231 ? -19.875 -23.297 4.531 1 98.19 231 LYS A C 1
ATOM 1840 O O . LYS A 1 231 ? -20.359 -22.484 5.32 1 98.19 231 LYS A O 1
ATOM 1845 N N . ARG A 1 232 ? -20.312 -24.547 4.43 1 97.69 232 ARG A N 1
ATOM 1846 C CA . ARG A 1 232 ? -21.391 -25.047 5.281 1 97.69 232 ARG A CA 1
ATOM 1847 C C . ARG A 1 232 ? -20.984 -25 6.75 1 97.69 232 ARG A C 1
ATOM 1849 O O . ARG A 1 232 ? -21.75 -24.547 7.602 1 97.69 232 ARG A O 1
ATOM 1856 N N . ILE A 1 233 ? -19.812 -25.469 7.047 1 98.06 233 ILE A N 1
ATOM 1857 C CA . ILE A 1 233 ? -19.312 -25.469 8.414 1 98.06 233 ILE A CA 1
ATOM 1858 C C . ILE A 1 233 ? -19.188 -24.031 8.922 1 98.06 233 ILE A C 1
ATOM 1860 O O . ILE A 1 233 ? -19.578 -23.734 10.055 1 98.06 233 ILE A O 1
ATOM 1864 N N . LEU A 1 234 ? -18.641 -23.109 8.094 1 98.5 234 LEU A N 1
ATOM 1865 C CA . LEU A 1 234 ? -18.469 -21.703 8.477 1 98.5 234 LEU A CA 1
ATOM 1866 C C . LEU A 1 234 ? -19.812 -21.047 8.773 1 98.5 234 LEU A C 1
ATOM 1868 O O . LEU A 1 234 ? -19.953 -20.344 9.773 1 98.5 234 LEU A O 1
ATOM 1872 N N . ASP A 1 235 ? -20.781 -21.312 7.926 1 97.88 235 ASP A N 1
ATOM 1873 C CA . ASP A 1 235 ? -22.109 -20.719 8.078 1 97.88 235 ASP A CA 1
ATOM 1874 C C . ASP A 1 235 ? -22.766 -21.172 9.375 1 97.88 235 ASP A C 1
ATOM 1876 O O . ASP A 1 235 ? -23.5 -20.406 10.008 1 97.88 235 ASP A O 1
ATOM 1880 N N . GLU A 1 236 ? -22.5 -22.375 9.734 1 97.56 236 GLU A N 1
ATOM 1881 C CA . GLU A 1 236 ? -23.062 -22.906 10.977 1 97.56 236 GLU A CA 1
ATOM 1882 C C . GLU A 1 236 ? -22.594 -22.094 12.18 1 97.56 236 GLU A C 1
ATOM 1884 O O . GLU A 1 236 ? -23.328 -21.969 13.172 1 97.56 236 GLU A O 1
ATOM 1889 N N . HIS A 1 237 ? -21.453 -21.531 12.109 1 97.88 237 HIS A N 1
ATOM 1890 C CA . HIS A 1 237 ? -20.875 -20.844 13.25 1 97.88 237 HIS A CA 1
ATOM 1891 C C . HIS A 1 237 ? -20.812 -19.328 13 1 97.88 237 HIS A C 1
ATOM 1893 O O . HIS A 1 237 ? -20.25 -18.594 13.805 1 97.88 237 HIS A O 1
ATOM 1899 N N . GLY A 1 238 ? -21.359 -18.828 11.875 1 98.25 238 GLY A N 1
ATOM 1900 C CA . GLY A 1 238 ? -21.312 -17.406 11.555 1 98.25 238 GLY A CA 1
ATOM 1901 C C . GLY A 1 238 ? -19.922 -16.906 11.25 1 98.25 238 GLY A C 1
ATOM 1902 O O . GLY A 1 238 ? -19.578 -15.766 11.555 1 98.25 238 GLY A O 1
ATOM 1903 N N . ILE A 1 239 ? -19.031 -17.75 10.805 1 98.81 239 ILE A N 1
ATOM 1904 C CA . ILE A 1 239 ? -17.656 -17.406 10.422 1 98.81 239 ILE A CA 1
ATOM 1905 C C . ILE A 1 239 ? -17.641 -16.938 8.969 1 98.81 239 ILE A C 1
ATOM 1907 O O . ILE A 1 239 ? -18.203 -17.578 8.086 1 98.81 239 ILE A O 1
ATOM 1911 N N . LEU A 1 240 ? -17.016 -15.766 8.688 1 98.94 240 LEU A N 1
ATOM 1912 C CA . LEU A 1 240 ? -16.969 -15.219 7.336 1 98.94 240 LEU A CA 1
ATOM 1913 C C . LEU A 1 240 ? -15.945 -15.969 6.484 1 98.94 240 LEU A C 1
ATOM 1915 O O . LEU A 1 240 ? -14.93 -16.438 7 1 98.94 240 LEU A O 1
ATOM 1919 N N . LEU A 1 241 ? -16.234 -16.125 5.219 1 98.94 241 LEU A N 1
ATOM 1920 C CA . LEU A 1 241 ? -15.25 -16.594 4.242 1 98.94 241 LEU A CA 1
ATOM 1921 C C . LEU A 1 241 ? -14.664 -15.422 3.459 1 98.94 241 LEU A C 1
ATOM 1923 O O . LEU A 1 241 ? -15.375 -14.766 2.693 1 98.94 241 LEU A O 1
ATOM 1927 N N . ALA A 1 242 ? -13.453 -15.109 3.66 1 98.94 242 ALA A N 1
ATOM 1928 C CA . ALA A 1 242 ? -12.703 -14.125 2.885 1 98.94 242 ALA A CA 1
ATOM 1929 C C . ALA A 1 242 ? -11.766 -14.805 1.892 1 98.94 242 ALA A C 1
ATOM 1931 O O . ALA A 1 242 ? -10.906 -15.594 2.285 1 98.94 242 ALA A O 1
ATOM 1932 N N . VAL A 1 243 ? -11.906 -14.492 0.637 1 98.94 243 VAL A N 1
ATOM 1933 C CA . VAL A 1 243 ? -11.086 -15.164 -0.364 1 98.94 243 VAL A CA 1
ATOM 1934 C C . VAL A 1 243 ? -10.125 -14.164 -1.002 1 98.94 243 VAL A C 1
ATOM 1936 O O . VAL A 1 243 ? -10.523 -13.047 -1.356 1 98.94 243 VAL A O 1
ATOM 1939 N N . ASP A 1 244 ? -8.906 -14.5 -1.047 1 98.88 244 ASP A N 1
ATOM 1940 C CA . ASP A 1 244 ? -7.859 -13.727 -1.699 1 98.88 244 ASP A CA 1
ATOM 1941 C C . ASP A 1 244 ? -7.758 -14.078 -3.184 1 98.88 244 ASP A C 1
ATOM 1943 O O . ASP A 1 244 ? -7.301 -15.164 -3.541 1 98.88 244 ASP A O 1
ATOM 1947 N N . GLU A 1 245 ? -8.188 -13.172 -4.016 1 98.81 245 GLU A N 1
ATOM 1948 C CA . GLU A 1 245 ? -8.195 -13.336 -5.465 1 98.81 245 GLU A CA 1
ATOM 1949 C C . GLU A 1 245 ? -7.137 -12.445 -6.117 1 98.81 245 GLU A C 1
ATOM 1951 O O . GLU A 1 245 ? -7.238 -12.117 -7.305 1 98.81 245 GLU A O 1
ATOM 1956 N N . VAL A 1 246 ? -6.117 -12.055 -5.332 1 98.81 246 VAL A N 1
ATOM 1957 C CA . VAL A 1 246 ? -5.062 -11.148 -5.781 1 98.81 246 VAL A CA 1
ATOM 1958 C C . VAL A 1 246 ? -4.312 -11.773 -6.957 1 98.81 246 VAL A C 1
ATOM 1960 O O . VAL A 1 246 ? -3.977 -11.086 -7.922 1 98.81 246 VAL A O 1
ATOM 1963 N N . GLN A 1 247 ? -4.043 -13.031 -6.887 1 98.19 247 GLN A N 1
ATOM 1964 C CA . GLN A 1 247 ? -3.312 -13.727 -7.945 1 98.19 247 GLN A CA 1
ATOM 1965 C C . GLN A 1 247 ? -4.266 -14.414 -8.914 1 98.19 247 GLN A C 1
ATOM 1967 O O . GLN A 1 247 ? -4.039 -14.406 -10.125 1 98.19 247 GLN A O 1
ATOM 1972 N N . SER A 1 248 ? -5.359 -14.977 -8.422 1 98.62 248 SER A N 1
ATOM 1973 C CA . SER A 1 248 ? -6.207 -15.883 -9.195 1 98.62 248 SER A CA 1
ATOM 1974 C C . SER A 1 248 ? -7.336 -15.133 -9.883 1 98.62 248 SER A C 1
ATOM 1976 O O . SER A 1 248 ? -7.961 -15.648 -10.812 1 98.62 248 SER A O 1
ATOM 1978 N N . GLY A 1 249 ? -7.609 -13.883 -9.484 1 98.38 249 GLY A N 1
ATOM 1979 C CA . GLY A 1 249 ? -8.781 -13.164 -9.969 1 98.38 249 GLY A CA 1
ATOM 1980 C C . GLY A 1 249 ? -8.555 -12.508 -11.32 1 98.38 249 GLY A C 1
ATOM 1981 O O . GLY A 1 249 ? -7.504 -12.688 -11.938 1 98.38 249 GLY A O 1
ATOM 1982 N N . LEU A 1 250 ? -9.617 -11.945 -11.812 1 98.81 250 LEU A N 1
ATOM 1983 C CA . LEU A 1 250 ? -9.656 -11.102 -13.008 1 98.81 250 LEU A CA 1
ATOM 1984 C C . LEU A 1 250 ? -9.297 -11.914 -14.25 1 98.81 250 LEU A C 1
ATOM 1986 O O . LEU A 1 250 ? -8.422 -11.508 -15.023 1 98.81 250 LEU A O 1
ATOM 1990 N N . GLY A 1 251 ? -9.773 -13.117 -14.312 1 98.81 251 GLY A N 1
ATOM 1991 C CA . GLY A 1 251 ? -9.781 -13.867 -15.562 1 98.81 251 GLY A CA 1
ATOM 1992 C C . GLY A 1 251 ? -8.703 -14.938 -15.617 1 98.81 251 GLY A C 1
ATOM 1993 O O . GLY A 1 251 ? -8.719 -15.789 -16.516 1 98.81 251 GLY A O 1
ATOM 1994 N N . ARG A 1 252 ? -7.785 -15 -14.656 1 98.81 252 ARG A N 1
ATOM 1995 C CA . ARG A 1 252 ? -6.602 -15.852 -14.656 1 98.81 252 ARG A CA 1
ATOM 1996 C C . ARG A 1 252 ? -6.984 -17.312 -14.836 1 98.81 252 ARG A C 1
ATOM 1998 O O . ARG A 1 252 ? -6.312 -18.062 -15.562 1 98.81 252 ARG A O 1
ATOM 2005 N N . THR A 1 253 ? -8.156 -17.719 -14.227 1 98.75 253 THR A N 1
ATOM 2006 C CA . THR A 1 253 ? -8.516 -19.141 -14.195 1 98.75 253 THR A CA 1
ATOM 2007 C C . THR A 1 253 ? -9.672 -19.422 -15.148 1 98.75 253 THR A C 1
ATOM 2009 O O . THR A 1 253 ? -10.219 -20.531 -15.156 1 98.75 253 THR A O 1
ATOM 2012 N N . GLY A 1 254 ? -10.047 -18.438 -15.898 1 98.69 254 GLY A N 1
ATOM 2013 C CA . GLY A 1 254 ? -11.148 -18.625 -16.828 1 98.69 254 GLY A CA 1
ATOM 2014 C C . GLY A 1 254 ? -12.469 -18.094 -16.312 1 98.69 254 GLY A C 1
ATOM 2015 O O . GLY A 1 254 ? -13.484 -18.156 -17 1 98.69 254 GLY A O 1
ATOM 2016 N N . LYS A 1 255 ? -12.523 -17.641 -15.117 1 98.69 255 LYS A N 1
ATOM 2017 C CA . LYS A 1 255 ? -13.617 -16.922 -14.484 1 98.69 255 LYS A CA 1
ATOM 2018 C C . LYS A 1 255 ? -13.141 -15.562 -13.953 1 98.69 255 LYS A C 1
ATOM 2020 O O . LYS A 1 255 ? -11.938 -15.328 -13.836 1 98.69 255 LYS A O 1
ATOM 2025 N N . TRP A 1 256 ? -14.07 -14.625 -13.711 1 98.88 256 TRP A N 1
ATOM 2026 C CA . TRP A 1 256 ? -13.648 -13.367 -13.094 1 98.88 256 TRP A CA 1
ATOM 2027 C C . TRP A 1 256 ? -12.898 -13.633 -11.789 1 98.88 256 TRP A C 1
ATOM 2029 O O . TRP A 1 256 ? -11.867 -13.016 -11.531 1 98.88 256 TRP A O 1
ATOM 2039 N N . PHE A 1 257 ? -13.461 -14.562 -11.008 1 98.88 257 PHE A N 1
ATOM 2040 C CA . PHE A 1 257 ? -12.867 -14.969 -9.742 1 98.88 257 PHE A CA 1
ATOM 2041 C C . PHE A 1 257 ? -12.812 -16.484 -9.633 1 98.88 257 PHE A C 1
ATOM 2043 O O . PHE A 1 257 ? -13.781 -17.172 -9.961 1 98.88 257 PHE A O 1
ATOM 2050 N N . ALA A 1 258 ? -11.688 -17 -9.148 1 98.81 258 ALA A N 1
ATOM 2051 C CA . ALA A 1 258 ? -11.453 -18.438 -9.109 1 98.81 258 ALA A CA 1
ATOM 2052 C C . ALA A 1 258 ? -12.469 -19.141 -8.211 1 98.81 258 ALA A C 1
ATOM 2054 O O . ALA A 1 258 ? -12.852 -20.281 -8.469 1 98.81 258 ALA A O 1
ATOM 2055 N N . ILE A 1 259 ? -12.984 -18.469 -7.195 1 98.75 259 ILE A N 1
ATOM 2056 C CA . ILE A 1 259 ? -13.906 -19.062 -6.23 1 98.75 259 ILE A CA 1
ATOM 2057 C C . ILE A 1 259 ? -15.172 -19.531 -6.941 1 98.75 259 ILE A C 1
ATOM 2059 O O . ILE A 1 259 ? -15.875 -20.422 -6.465 1 98.75 259 ILE A O 1
ATOM 2063 N N . GLU A 1 260 ? -15.438 -18.938 -8.109 1 98.44 260 GLU A N 1
ATOM 2064 C CA . GLU A 1 260 ? -16.625 -19.266 -8.875 1 98.44 260 GLU A CA 1
ATOM 2065 C C . GLU A 1 260 ? -16.578 -20.719 -9.375 1 98.44 260 GLU A C 1
ATOM 2067 O O . GLU A 1 260 ? -17.609 -21.344 -9.594 1 98.44 260 GLU A O 1
ATOM 2072 N N . HIS A 1 261 ? -15.383 -21.25 -9.555 1 98.38 261 HIS A N 1
ATOM 2073 C CA . HIS A 1 261 ? -15.227 -22.641 -9.992 1 98.38 261 HIS A CA 1
ATOM 2074 C C . HIS A 1 261 ? -15.758 -23.609 -8.953 1 98.38 261 HIS A C 1
ATOM 2076 O O . HIS A 1 261 ? -16.016 -24.781 -9.266 1 98.38 261 HIS A O 1
ATOM 2082 N N . PHE A 1 262 ? -15.906 -23.141 -7.711 1 98.06 262 PHE A N 1
ATOM 2083 C CA . PHE A 1 262 ? -16.188 -24.062 -6.617 1 98.06 262 PHE A CA 1
ATOM 2084 C C . PHE A 1 262 ? -17.594 -23.875 -6.086 1 98.06 262 PHE A C 1
ATOM 2086 O O . PHE A 1 262 ? -17.969 -24.453 -5.062 1 98.06 262 PHE A O 1
ATOM 2093 N N . GLY A 1 263 ? -18.406 -23.016 -6.715 1 95.75 263 GLY A N 1
ATOM 2094 C CA . GLY A 1 263 ? -19.828 -22.906 -6.492 1 95.75 263 GLY A CA 1
ATOM 2095 C C . GLY A 1 263 ? -20.188 -22.266 -5.164 1 95.75 263 GLY A C 1
ATOM 2096 O O . GLY A 1 263 ? -21.203 -22.594 -4.559 1 95.75 263 GLY A O 1
ATOM 2097 N N . VAL A 1 264 ? -19.312 -21.453 -4.652 1 96.5 264 VAL A N 1
ATOM 2098 C CA . VAL A 1 264 ? -19.547 -20.797 -3.373 1 96.5 264 VAL A CA 1
ATOM 2099 C C . VAL A 1 264 ? -19.422 -19.281 -3.541 1 96.5 264 VAL A C 1
ATOM 2101 O O . VAL A 1 264 ? -18.641 -18.812 -4.375 1 96.5 264 VAL A O 1
ATOM 2104 N N . LYS A 1 265 ? -20.25 -18.516 -2.828 1 97.5 265 LYS A N 1
ATOM 2105 C CA . LYS A 1 265 ? -20.141 -17.062 -2.736 1 97.5 265 LYS A CA 1
ATOM 2106 C C . LYS A 1 265 ? -19.438 -16.656 -1.445 1 97.5 265 LYS A C 1
ATOM 2108 O O . LYS A 1 265 ? -19.938 -16.906 -0.349 1 97.5 265 LYS A O 1
ATOM 2113 N N . PRO A 1 266 ? -18.297 -16.078 -1.543 1 98.62 266 PRO A N 1
ATOM 2114 C CA . PRO A 1 266 ? -17.625 -15.617 -0.334 1 98.62 266 PRO A CA 1
ATOM 2115 C C . PRO A 1 266 ? -18.234 -14.336 0.237 1 98.62 266 PRO A C 1
ATOM 2117 O O . PRO A 1 266 ? -19.094 -13.727 -0.393 1 98.62 266 PRO A O 1
ATOM 2120 N N . ASP A 1 267 ? -17.828 -13.961 1.465 1 98.88 267 ASP A N 1
ATOM 2121 C CA . ASP A 1 267 ? -18.297 -12.742 2.111 1 98.88 267 ASP A CA 1
ATOM 2122 C C . ASP A 1 267 ? -17.438 -11.547 1.735 1 98.88 267 ASP A C 1
ATOM 2124 O O . ASP A 1 267 ? -17.922 -10.406 1.736 1 98.88 267 ASP A O 1
ATOM 2128 N N . ILE A 1 268 ? -16.188 -11.805 1.49 1 98.94 268 ILE A N 1
ATOM 2129 C CA . ILE A 1 268 ? -15.195 -10.789 1.148 1 98.94 268 ILE A CA 1
ATOM 2130 C C . ILE A 1 268 ? -14.25 -11.32 0.071 1 98.94 268 ILE A C 1
ATOM 2132 O O . ILE A 1 268 ? -13.859 -12.492 0.104 1 98.94 268 ILE A O 1
ATOM 2136 N N . ILE A 1 269 ? -13.938 -10.484 -0.897 1 98.94 269 ILE A N 1
ATOM 2137 C CA . ILE A 1 269 ? -12.93 -10.781 -1.913 1 98.94 269 ILE A CA 1
ATOM 2138 C C . ILE A 1 269 ? -11.883 -9.672 -1.936 1 98.94 269 ILE A C 1
ATOM 2140 O O . ILE A 1 269 ? -12.219 -8.484 -1.869 1 98.94 269 ILE A O 1
ATOM 2144 N N . THR A 1 270 ? -10.633 -10.023 -1.937 1 98.94 270 THR A N 1
ATOM 2145 C CA . THR A 1 270 ? -9.57 -9.047 -2.141 1 98.94 270 THR A CA 1
ATOM 2146 C C . THR A 1 270 ? -8.953 -9.203 -3.527 1 98.94 270 THR A C 1
ATOM 2148 O O . THR A 1 270 ? -8.781 -10.328 -4.016 1 98.94 270 THR A O 1
ATOM 2151 N N . VAL A 1 271 ? -8.68 -8.125 -4.266 1 98.88 271 VAL A N 1
ATOM 2152 C CA . VAL A 1 271 ? -8.047 -8.117 -5.582 1 98.88 271 VAL A CA 1
ATOM 2153 C C . VAL A 1 271 ? -6.941 -7.066 -5.621 1 98.88 271 VAL A C 1
ATOM 2155 O O . VAL A 1 271 ? -6.984 -6.082 -4.879 1 98.88 271 VAL A O 1
ATOM 2158 N N . ALA A 1 272 ? -6.02 -7.27 -6.414 1 98.75 272 ALA A N 1
ATOM 2159 C CA . ALA A 1 272 ? -4.898 -6.375 -6.684 1 98.75 272 ALA A CA 1
ATOM 2160 C C . ALA A 1 272 ? -4.152 -6.797 -7.945 1 98.75 272 ALA A C 1
ATOM 2162 O O . ALA A 1 272 ? -4.766 -7.012 -8.992 1 98.75 272 ALA A O 1
ATOM 2163 N N . LYS A 1 273 ? -2.887 -6.773 -7.953 1 98.12 273 LYS A N 1
ATOM 2164 C CA . LYS A 1 273 ? -1.958 -7.23 -8.984 1 98.12 273 LYS A CA 1
ATOM 2165 C C . LYS A 1 273 ? -2.49 -6.922 -10.383 1 98.12 273 LYS A C 1
ATOM 2167 O O . LYS A 1 273 ? -2.27 -5.828 -10.906 1 98.12 273 LYS A O 1
ATOM 2172 N N . PRO A 1 274 ? -3.301 -7.828 -10.953 1 98.62 274 PRO A N 1
ATOM 2173 C CA . PRO A 1 274 ? -3.682 -7.578 -12.352 1 98.62 274 PRO A CA 1
ATOM 2174 C C . PRO A 1 274 ? -4.664 -6.418 -12.492 1 98.62 274 PRO A C 1
ATOM 2176 O O . PRO A 1 274 ? -4.891 -5.93 -13.602 1 98.62 274 PRO A O 1
ATOM 2179 N N . LEU A 1 275 ? -5.246 -5.988 -11.438 1 98.75 275 LEU A N 1
ATOM 2180 C CA . LEU A 1 275 ? -6.324 -5.008 -11.469 1 98.75 275 LEU A CA 1
ATOM 2181 C C . LEU A 1 275 ? -5.871 -3.723 -12.156 1 98.75 275 LEU A C 1
ATOM 2183 O O . LEU A 1 275 ? -6.574 -3.197 -13.023 1 98.75 275 LEU A O 1
ATOM 2187 N N . GLY A 1 276 ? -4.684 -3.27 -11.812 1 98.38 276 GLY A N 1
ATOM 2188 C CA . GLY A 1 276 ? -4.242 -1.952 -12.25 1 98.38 276 GLY A CA 1
ATOM 2189 C C . GLY A 1 276 ? -3.453 -1.979 -13.539 1 98.38 276 GLY A C 1
ATOM 2190 O O . GLY A 1 276 ? -2.926 -0.954 -13.977 1 98.38 276 GLY A O 1
ATOM 2191 N N . GLY A 1 277 ? -3.266 -3.186 -14.125 1 97.88 277 GLY A N 1
ATOM 2192 C CA . GLY A 1 277 ? -2.527 -3.289 -15.375 1 97.88 277 GLY A CA 1
ATOM 2193 C C . GLY A 1 277 ? -1.079 -2.857 -15.25 1 97.88 277 GLY A C 1
ATOM 2194 O O . GLY A 1 277 ? -0.481 -2.381 -16.219 1 97.88 277 GLY A O 1
ATOM 2195 N N . GLY A 1 278 ? -0.571 -2.926 -14.164 1 98.12 278 GLY A N 1
ATOM 2196 C CA . GLY A 1 278 ? 0.813 -2.557 -13.914 1 98.12 278 GLY A CA 1
ATOM 2197 C C . GLY A 1 278 ? 0.959 -1.397 -12.945 1 98.12 278 GLY A C 1
ATOM 2198 O O . GLY A 1 278 ? 2.064 -1.098 -12.492 1 98.12 278 GLY A O 1
ATOM 2199 N N . LEU A 1 279 ? -0.121 -0.76 -12.617 1 98.62 279 LEU A N 1
ATOM 2200 C CA . LEU A 1 279 ? -0.098 0.301 -11.609 1 98.62 279 LEU A CA 1
ATOM 2201 C C . LEU A 1 279 ? -0.649 -0.197 -10.281 1 98.62 279 LEU A C 1
ATOM 2203 O O . LEU A 1 279 ? -1.498 -1.091 -10.25 1 98.62 279 LEU A O 1
ATOM 2207 N N . PRO A 1 280 ? -0.197 0.391 -9.211 1 98.19 280 PRO A N 1
ATOM 2208 C CA . PRO A 1 280 ? -0.64 -0.062 -7.891 1 98.19 280 PRO A CA 1
ATOM 2209 C C . PRO A 1 280 ? -2.092 0.305 -7.598 1 98.19 280 PRO A C 1
ATOM 2211 O O . PRO A 1 280 ? -2.447 1.487 -7.602 1 98.19 280 PRO A O 1
ATOM 2214 N N . ILE A 1 281 ? -2.941 -0.632 -7.324 1 98.75 281 ILE A N 1
ATOM 2215 C CA . ILE A 1 281 ? -4.32 -0.468 -6.875 1 98.75 281 ILE A CA 1
ATOM 2216 C C . ILE A 1 281 ? -4.863 -1.806 -6.375 1 98.75 281 ILE A C 1
ATOM 2218 O O . ILE A 1 281 ? -4.473 -2.865 -6.875 1 98.75 281 ILE A O 1
ATOM 2222 N N . SER A 1 282 ? -5.59 -1.777 -5.355 1 98.88 282 SER A N 1
ATOM 2223 C CA . SER A 1 282 ? -6.27 -2.957 -4.832 1 98.88 282 SER A CA 1
ATOM 2224 C C . SER A 1 282 ? -7.695 -2.625 -4.398 1 98.88 282 SER A C 1
ATOM 2226 O O . SER A 1 282 ? -8.102 -1.463 -4.426 1 98.88 282 SER A O 1
ATOM 2228 N N . ALA A 1 283 ? -8.453 -3.611 -4.066 1 98.94 283 ALA A N 1
ATOM 2229 C CA . ALA A 1 283 ? -9.812 -3.42 -3.568 1 98.94 283 ALA A CA 1
ATOM 2230 C C . ALA A 1 283 ? -10.219 -4.562 -2.643 1 98.94 283 ALA A C 1
ATOM 2232 O O . ALA A 1 283 ? -9.758 -5.695 -2.799 1 98.94 283 ALA A O 1
ATOM 2233 N N . VAL A 1 284 ? -10.953 -4.262 -1.675 1 98.94 284 VAL A N 1
ATOM 2234 C CA . VAL A 1 284 ? -11.758 -5.199 -0.892 1 98.94 284 VAL A CA 1
ATOM 2235 C C . VAL A 1 284 ? -13.219 -5.113 -1.323 1 98.94 284 VAL A C 1
ATOM 2237 O O . VAL A 1 284 ? -13.836 -4.051 -1.247 1 98.94 284 VAL A O 1
ATOM 2240 N N . VAL A 1 285 ? -13.719 -6.141 -1.862 1 98.94 285 VAL A N 1
ATOM 2241 C CA . VAL A 1 285 ? -15.117 -6.262 -2.25 1 98.94 285 VAL A CA 1
ATOM 2242 C C . VAL A 1 285 ? -15.867 -7.102 -1.218 1 98.94 285 VAL A C 1
ATOM 2244 O O . VAL A 1 285 ? -15.508 -8.258 -0.967 1 98.94 285 VAL A O 1
ATOM 2247 N N . GLY A 1 286 ? -16.828 -6.57 -0.56 1 98.88 286 GLY A N 1
ATOM 2248 C CA . GLY A 1 286 ? -17.516 -7.324 0.477 1 98.88 286 GLY A CA 1
ATOM 2249 C C . GLY A 1 286 ? -18.984 -6.977 0.594 1 98.88 286 GLY A C 1
ATOM 2250 O O . GLY A 1 286 ? -19.438 -5.957 0.061 1 98.88 286 GLY A O 1
ATOM 2251 N N . ARG A 1 287 ? -19.75 -7.871 1.26 1 98.81 287 ARG A N 1
ATOM 2252 C CA . ARG A 1 287 ? -21.141 -7.559 1.566 1 98.81 287 ARG A CA 1
ATOM 2253 C C . ARG A 1 287 ? -21.25 -6.203 2.252 1 98.81 287 ARG A C 1
ATOM 2255 O O . ARG A 1 287 ? -20.422 -5.855 3.098 1 98.81 287 ARG A O 1
ATOM 2262 N N . ALA A 1 288 ? -22.297 -5.457 1.911 1 98.56 288 ALA A N 1
ATOM 2263 C CA . ALA A 1 288 ? -22.453 -4.07 2.344 1 98.56 288 ALA A CA 1
ATOM 2264 C C . ALA A 1 288 ? -22.438 -3.969 3.867 1 98.56 288 ALA A C 1
ATOM 2266 O O . ALA A 1 288 ? -21.797 -3.074 4.43 1 98.56 288 ALA A O 1
ATOM 2267 N N . GLU A 1 289 ? -23.078 -4.875 4.543 1 98.5 289 GLU A N 1
ATOM 2268 C CA . GLU A 1 289 ? -23.172 -4.801 5.996 1 98.5 289 GLU A CA 1
ATOM 2269 C C . GLU A 1 289 ? -21.812 -5.016 6.652 1 98.5 289 GLU A C 1
ATOM 2271 O O . GLU A 1 289 ? -21.531 -4.438 7.703 1 98.5 289 GLU A O 1
ATOM 2276 N N . ILE A 1 290 ? -21 -5.867 6.035 1 98.75 290 ILE A N 1
ATOM 2277 C CA . ILE A 1 290 ? -19.641 -6.105 6.543 1 98.75 290 ILE A CA 1
ATOM 2278 C C . ILE A 1 290 ? -18.781 -4.863 6.328 1 98.75 290 ILE A C 1
ATOM 2280 O O . ILE A 1 290 ? -18.125 -4.387 7.254 1 98.75 290 ILE A O 1
ATOM 2284 N N . MET A 1 291 ? -18.875 -4.273 5.129 1 98.75 291 MET A N 1
ATOM 2285 C CA . MET A 1 291 ? -18.016 -3.156 4.734 1 98.75 291 MET A CA 1
ATOM 2286 C C . MET A 1 291 ? -18.391 -1.888 5.492 1 98.75 291 MET A C 1
ATOM 2288 O O . MET A 1 291 ? -17.578 -0.989 5.66 1 98.75 291 MET A O 1
ATOM 2292 N N . ASP A 1 292 ? -19.562 -1.777 6.008 1 98 292 ASP A N 1
ATOM 2293 C CA . ASP A 1 292 ? -20.031 -0.598 6.723 1 98 292 ASP A CA 1
ATOM 2294 C C . ASP A 1 292 ? -19.734 -0.702 8.219 1 98 292 ASP A C 1
ATOM 2296 O O . ASP A 1 292 ? -20.094 0.186 8.992 1 98 292 ASP A O 1
ATOM 2300 N N . SER A 1 293 ? -19 -1.727 8.594 1 97.5 293 SER A N 1
ATOM 2301 C CA . SER A 1 293 ? -18.844 -2.012 10.016 1 97.5 293 SER A CA 1
ATOM 2302 C C . SER A 1 293 ? -17.688 -1.215 10.609 1 97.5 293 SER A C 1
ATOM 2304 O O . SER A 1 293 ? -17.562 -1.103 11.836 1 97.5 293 SER A O 1
ATOM 2306 N N . LEU A 1 294 ? -16.828 -0.688 9.797 1 96 294 LEU A N 1
ATOM 2307 C CA . LEU A 1 294 ? -15.688 0.093 10.273 1 96 294 LEU A CA 1
ATOM 2308 C C . LEU A 1 294 ? -16.016 1.584 10.258 1 96 294 LEU A C 1
ATOM 2310 O O . LEU A 1 294 ? -16.625 2.082 9.312 1 96 294 LEU A O 1
ATOM 2314 N N . PRO A 1 295 ? -15.633 2.27 11.273 1 92.44 295 PRO A N 1
ATOM 2315 C CA . PRO A 1 295 ? -15.867 3.715 11.289 1 92.44 295 PRO A CA 1
ATOM 2316 C C . PRO A 1 295 ? -15.07 4.457 10.219 1 92.44 295 PRO A C 1
ATOM 2318 O O . PRO A 1 295 ? -14.164 3.877 9.609 1 92.44 295 PRO A O 1
ATOM 2321 N N . PRO A 1 296 ? -15.383 5.75 10.047 1 92 296 PRO A N 1
ATOM 2322 C CA . PRO A 1 296 ? -14.68 6.555 9.047 1 92 296 PRO A CA 1
ATOM 2323 C C . PRO A 1 296 ? -13.164 6.535 9.234 1 92 296 PRO A C 1
ATOM 2325 O O . PRO A 1 296 ? -12.672 6.668 10.359 1 92 296 PRO A O 1
ATOM 2328 N N . LEU A 1 297 ? -12.5 6.305 8.117 1 90.81 297 LEU A N 1
ATOM 2329 C CA . LEU A 1 297 ? -11.039 6.309 8 1 90.81 297 LEU A CA 1
ATOM 2330 C C . LEU A 1 297 ? -10.438 5.121 8.742 1 90.81 297 LEU A C 1
ATOM 2332 O O . LEU A 1 297 ? -9.25 5.133 9.078 1 90.81 297 LEU A O 1
ATOM 2336 N N . GLY A 1 298 ? -11.289 4.137 9.039 1 94.62 298 GLY A N 1
ATOM 2337 C CA . GLY A 1 298 ? -10.781 2.922 9.664 1 94.62 298 GLY A CA 1
ATOM 2338 C C . GLY A 1 298 ? -9.844 2.137 8.766 1 94.62 298 GLY A C 1
ATOM 2339 O O . GLY A 1 298 ? -9.062 1.311 9.25 1 94.62 298 GLY A O 1
ATOM 2340 N N . HIS A 1 299 ? -9.938 2.373 7.492 1 96.81 299 HIS A N 1
ATOM 2341 C CA . HIS A 1 299 ? -9.055 1.788 6.496 1 96.81 299 HIS A CA 1
ATOM 2342 C C . HIS A 1 299 ? -8.961 2.666 5.254 1 96.81 299 HIS A C 1
ATOM 2344 O O . HIS A 1 299 ? -9.656 2.426 4.266 1 96.81 299 HIS A O 1
ATOM 2350 N N . ALA A 1 300 ? -8.078 3.557 5.273 1 95.69 300 ALA A N 1
ATOM 2351 C CA . ALA A 1 300 ? -7.953 4.531 4.195 1 95.69 300 ALA A CA 1
ATOM 2352 C C . ALA A 1 300 ? -6.508 4.988 4.027 1 95.69 300 ALA A C 1
ATOM 2354 O O . ALA A 1 300 ? -5.793 5.18 5.016 1 95.69 300 ALA A O 1
ATOM 2355 N N . PHE A 1 301 ? -6.109 5.16 2.812 1 96.81 301 PHE A N 1
ATOM 2356 C CA . PHE A 1 301 ? -4.801 5.699 2.453 1 96.81 301 PHE A CA 1
ATOM 2357 C C . PHE A 1 301 ? -4.949 6.93 1.566 1 96.81 301 PHE A C 1
ATOM 2359 O O . PHE A 1 301 ? -5.879 7.012 0.763 1 96.81 301 PHE A O 1
ATOM 2366 N N . THR A 1 302 ? -4.066 7.797 1.624 1 96.38 302 THR A N 1
ATOM 2367 C CA . THR A 1 302 ? -4.191 9.102 0.976 1 96.38 302 THR A CA 1
ATOM 2368 C C . THR A 1 302 ? -4.375 8.938 -0.531 1 96.38 302 THR A C 1
ATOM 2370 O O . THR A 1 302 ? -5.137 9.68 -1.152 1 96.38 302 THR A O 1
ATOM 2373 N N . LEU A 1 303 ? -3.773 7.969 -1.109 1 97.56 303 LEU A N 1
ATOM 2374 C CA . LEU A 1 303 ? -3.746 7.91 -2.566 1 97.56 303 LEU A CA 1
ATOM 2375 C C . LEU A 1 303 ? -4.641 6.789 -3.084 1 97.56 303 LEU A C 1
ATOM 2377 O O . LEU A 1 303 ? -4.531 6.391 -4.246 1 97.56 303 LEU A O 1
ATOM 2381 N N . ILE A 1 304 ? -5.488 6.23 -2.236 1 97.75 304 ILE A N 1
ATOM 2382 C CA . ILE A 1 304 ? -6.414 5.215 -2.725 1 97.75 304 ILE A CA 1
ATOM 2383 C C . ILE A 1 304 ? -7.383 5.84 -3.725 1 97.75 304 ILE A C 1
ATOM 2385 O O . ILE A 1 304 ? -7.586 7.055 -3.727 1 97.75 304 ILE A O 1
ATOM 2389 N N . GLY A 1 305 ? -7.988 4.996 -4.57 1 97.75 305 GLY A N 1
ATOM 2390 C CA . GLY A 1 305 ? -8.898 5.531 -5.574 1 97.75 305 GLY A CA 1
ATOM 2391 C C . GLY A 1 305 ? -8.227 6.508 -6.523 1 97.75 305 GLY A C 1
ATOM 2392 O O . GLY A 1 305 ? -8.883 7.414 -7.051 1 97.75 305 GLY A O 1
ATOM 2393 N N . ASN A 1 306 ? -6.918 6.422 -6.68 1 98.31 306 ASN A N 1
ATOM 2394 C CA . ASN A 1 306 ? -6.176 7.305 -7.57 1 98.31 306 ASN A CA 1
ATOM 2395 C C . ASN A 1 306 ? -6.781 7.328 -8.969 1 98.31 306 ASN A C 1
ATOM 2397 O O . ASN A 1 306 ? -6.98 6.277 -9.578 1 98.31 306 ASN A O 1
ATOM 2401 N N . PRO A 1 307 ? -7.047 8.484 -9.453 1 98.56 307 PRO A N 1
ATOM 2402 C CA . PRO A 1 307 ? -7.742 8.578 -10.742 1 98.56 307 PRO A CA 1
ATOM 2403 C C . PRO A 1 307 ? -7.004 7.855 -11.859 1 98.56 307 PRO A C 1
ATOM 2405 O O . PRO A 1 307 ? -7.625 7.16 -12.672 1 98.56 307 PRO A O 1
ATOM 2408 N N . VAL A 1 308 ? -5.695 7.957 -11.938 1 98.88 308 VAL A N 1
ATOM 2409 C CA . VAL A 1 308 ? -4.91 7.348 -13.008 1 98.88 308 VAL A CA 1
ATOM 2410 C C . VAL A 1 308 ? -4.961 5.828 -12.891 1 98.88 308 VAL A C 1
ATOM 2412 O O . VAL A 1 308 ? -5.223 5.133 -13.875 1 98.88 308 VAL A O 1
ATOM 2415 N N . ALA A 1 309 ? -4.711 5.301 -11.688 1 98.81 309 ALA A N 1
ATOM 2416 C CA . ALA A 1 309 ? -4.762 3.857 -11.461 1 98.81 309 ALA A CA 1
ATOM 2417 C C . ALA A 1 309 ? -6.168 3.312 -11.688 1 98.81 309 ALA A C 1
ATOM 2419 O O . ALA A 1 309 ? -6.336 2.211 -12.211 1 98.81 309 ALA A O 1
ATOM 2420 N N . SER A 1 310 ? -7.191 4.094 -11.281 1 98.88 310 SER A N 1
ATOM 2421 C CA . SER A 1 310 ? -8.578 3.666 -11.461 1 98.88 310 SER A CA 1
ATOM 2422 C C . SER A 1 310 ? -8.938 3.572 -12.945 1 98.88 310 SER A C 1
ATOM 2424 O O . SER A 1 310 ? -9.609 2.629 -13.359 1 98.88 310 SER A O 1
ATOM 2426 N N . ARG A 1 311 ? -8.508 4.551 -13.68 1 98.81 311 ARG A N 1
ATOM 2427 C CA . ARG A 1 311 ? -8.766 4.531 -15.117 1 98.81 311 ARG A CA 1
ATOM 2428 C C . ARG A 1 311 ? -8.047 3.363 -15.789 1 98.81 311 ARG A C 1
ATOM 2430 O O . ARG A 1 311 ? -8.586 2.742 -16.703 1 98.81 311 ARG A O 1
ATOM 2437 N N . ALA A 1 312 ? -6.816 3.154 -15.391 1 98.94 312 ALA A N 1
ATOM 2438 C CA . ALA A 1 312 ? -6.078 2.002 -15.898 1 98.94 312 ALA A CA 1
ATOM 2439 C C . ALA A 1 312 ? -6.809 0.699 -15.578 1 98.94 312 ALA A C 1
ATOM 2441 O O . ALA A 1 312 ? -6.918 -0.181 -16.438 1 98.94 312 ALA A O 1
ATOM 2442 N N . ALA A 1 313 ? -7.305 0.594 -14.375 1 98.94 313 ALA A N 1
ATOM 2443 C CA . ALA A 1 313 ? -8.016 -0.606 -13.938 1 98.94 313 ALA A CA 1
ATOM 2444 C C . ALA A 1 313 ? -9.281 -0.821 -14.766 1 98.94 313 ALA A C 1
ATOM 2446 O O . ALA A 1 313 ? -9.609 -1.952 -15.125 1 98.94 313 ALA A O 1
ATOM 2447 N N . LEU A 1 314 ? -9.992 0.259 -15.008 1 98.88 314 LEU A N 1
ATOM 2448 C CA . LEU A 1 314 ? -11.18 0.167 -15.852 1 98.88 314 LEU A CA 1
ATOM 2449 C C . LEU A 1 314 ? -10.82 -0.34 -17.25 1 98.88 314 LEU A C 1
ATOM 2451 O O . LEU A 1 314 ? -11.539 -1.166 -17.812 1 98.88 314 LEU A O 1
ATOM 2455 N N . ALA A 1 315 ? -9.719 0.182 -17.75 1 98.94 315 ALA A N 1
ATOM 2456 C CA . ALA A 1 315 ? -9.25 -0.252 -19.062 1 98.94 315 ALA A CA 1
ATOM 2457 C C . ALA A 1 315 ? -8.93 -1.743 -19.062 1 98.94 315 ALA A C 1
ATOM 2459 O O . ALA A 1 315 ? -9.18 -2.438 -20.047 1 98.94 315 ALA A O 1
ATOM 2460 N N . VAL A 1 316 ? -8.391 -2.252 -18 1 98.94 316 VAL A N 1
ATOM 2461 C CA . VAL A 1 316 ? -8.078 -3.672 -17.859 1 98.94 316 VAL A CA 1
ATOM 2462 C C . VAL A 1 316 ? -9.367 -4.492 -17.938 1 98.94 316 VAL A C 1
ATOM 2464 O O . VAL A 1 316 ? -9.445 -5.457 -18.703 1 98.94 316 VAL A O 1
ATOM 2467 N N . ILE A 1 317 ? -10.352 -4.121 -17.141 1 98.94 317 ILE A N 1
ATOM 2468 C CA . ILE A 1 317 ? -11.609 -4.863 -17.109 1 98.94 317 ILE A CA 1
ATOM 2469 C C . ILE A 1 317 ? -12.281 -4.82 -18.484 1 98.94 317 ILE A C 1
ATOM 2471 O O . ILE A 1 317 ? -12.789 -5.836 -18.953 1 98.94 317 ILE A O 1
ATOM 2475 N N . GLU A 1 318 ? -12.25 -3.65 -19.094 1 98.81 318 GLU A N 1
ATOM 2476 C CA . GLU A 1 318 ? -12.82 -3.506 -20.422 1 98.81 318 GLU A CA 1
ATOM 2477 C C . GLU A 1 318 ? -12.117 -4.41 -21.438 1 98.81 318 GLU A C 1
ATOM 2479 O O . GLU A 1 318 ? -12.758 -5.02 -22.281 1 98.81 318 GLU A O 1
ATOM 2484 N N . GLU A 1 319 ? -10.812 -4.453 -21.344 1 98.81 319 GLU A N 1
ATOM 2485 C CA . GLU A 1 319 ? -10.023 -5.316 -22.219 1 98.81 319 GLU A CA 1
ATOM 2486 C C . GLU A 1 319 ? -10.422 -6.777 -22.062 1 98.81 319 GLU A C 1
ATOM 2488 O O . GLU A 1 319 ? -10.547 -7.504 -23.047 1 98.81 319 GLU A O 1
ATOM 2493 N N . ILE A 1 320 ? -10.617 -7.23 -20.844 1 98.94 320 ILE A N 1
ATOM 2494 C CA . ILE A 1 320 ? -11 -8.609 -20.562 1 98.94 320 ILE A CA 1
ATOM 2495 C C . ILE A 1 320 ? -12.367 -8.906 -21.172 1 98.94 320 ILE A C 1
ATOM 2497 O O . ILE A 1 320 ? -12.555 -9.953 -21.797 1 98.94 320 ILE A O 1
ATOM 2501 N N . GLU A 1 321 ? -13.258 -7.973 -20.984 1 98.81 321 GLU A N 1
ATOM 2502 C CA . GLU A 1 321 ? -14.609 -8.141 -21.516 1 98.81 321 GLU A CA 1
ATOM 2503 C C . GLU A 1 321 ? -14.617 -8.133 -23.031 1 98.81 321 GLU A C 1
ATOM 2505 O O . GLU A 1 321 ? -15.188 -9.023 -23.672 1 98.81 321 GLU A O 1
ATOM 2510 N N . GLU A 1 322 ? -14 -7.145 -23.625 1 98.62 322 GLU A N 1
ATOM 2511 C CA . GLU A 1 322 ? -14.062 -6.922 -25.062 1 98.62 322 GLU A CA 1
ATOM 2512 C C . GLU A 1 322 ? -13.375 -8.055 -25.828 1 98.62 322 GLU A C 1
ATOM 2514 O O . GLU A 1 322 ? -13.812 -8.422 -26.922 1 98.62 322 GLU A O 1
ATOM 2519 N N . LYS A 1 323 ? -12.344 -8.625 -25.25 1 98.5 323 LYS A N 1
ATOM 2520 C CA . LYS A 1 323 ? -11.586 -9.656 -25.953 1 98.5 323 LYS A CA 1
ATOM 2521 C C . LYS A 1 323 ? -11.961 -11.055 -25.453 1 98.5 323 LYS A C 1
ATOM 2523 O O . LYS A 1 323 ? -11.312 -12.039 -25.797 1 98.5 323 LYS A O 1
ATOM 2528 N N . ASP A 1 324 ? -12.977 -11.117 -24.641 1 98.62 324 ASP A N 1
ATOM 2529 C CA . ASP A 1 324 ? -13.453 -12.375 -24.078 1 98.62 324 ASP A CA 1
ATOM 2530 C C . ASP A 1 324 ? -12.305 -13.195 -23.516 1 98.62 324 ASP A C 1
ATOM 2532 O O . ASP A 1 324 ? -12.133 -14.367 -23.859 1 98.62 324 ASP A O 1
ATOM 2536 N N . LEU A 1 325 ? -11.539 -12.547 -22.656 1 98.88 325 LEU A N 1
ATOM 2537 C CA . LEU A 1 325 ? -10.305 -13.156 -22.172 1 98.88 325 LEU A CA 1
ATOM 2538 C C . LEU A 1 325 ? -10.594 -14.258 -21.156 1 98.88 325 LEU A C 1
ATOM 2540 O O . LEU A 1 325 ? -9.734 -15.094 -20.891 1 98.88 325 LEU A O 1
ATOM 2544 N N . LEU A 1 326 ? -11.797 -14.289 -20.531 1 98.88 326 LEU A N 1
ATOM 2545 C CA . LEU A 1 326 ? -12.164 -15.406 -19.672 1 98.88 326 LEU A CA 1
ATOM 2546 C C . LEU A 1 326 ? -12.164 -16.719 -20.453 1 98.88 326 LEU A C 1
ATOM 2548 O O . LEU A 1 326 ? -11.523 -17.688 -20.047 1 98.88 326 LEU A O 1
ATOM 2552 N N . LYS A 1 327 ? -12.875 -16.672 -21.516 1 98.75 327 LYS A N 1
ATOM 2553 C CA . LYS A 1 327 ? -12.945 -17.859 -22.375 1 98.75 327 LYS A CA 1
ATOM 2554 C C . LYS A 1 327 ? -11.57 -18.188 -22.953 1 98.75 327 LYS A C 1
ATOM 2556 O O . LYS A 1 327 ? -11.211 -19.375 -23.078 1 98.75 327 LYS A O 1
ATOM 2561 N N . ARG A 1 328 ? -10.859 -17.203 -23.328 1 98.75 328 ARG A N 1
ATOM 2562 C CA . ARG A 1 328 ? -9.523 -17.406 -23.891 1 98.75 328 ARG A CA 1
ATOM 2563 C C . ARG A 1 328 ? -8.609 -18.078 -22.875 1 98.75 328 ARG A C 1
ATOM 2565 O O . ARG A 1 328 ? -7.848 -18.984 -23.25 1 98.75 328 ARG A O 1
ATOM 2572 N N . ALA A 1 329 ? -8.633 -17.641 -21.609 1 98.81 329 ALA A N 1
ATOM 2573 C CA . ALA A 1 329 ? -7.832 -18.266 -20.562 1 98.81 329 ALA A CA 1
ATOM 2574 C C . ALA A 1 329 ? -8.164 -19.75 -20.422 1 98.81 329 ALA A C 1
ATOM 2576 O O . ALA A 1 329 ? -7.273 -20.578 -20.234 1 98.81 329 ALA A O 1
ATOM 2577 N N . GLU A 1 330 ? -9.438 -20.062 -20.5 1 98.56 330 GLU A N 1
ATOM 2578 C CA . GLU A 1 330 ? -9.875 -21.453 -20.422 1 98.56 330 GLU A CA 1
ATOM 2579 C C . GLU A 1 330 ? -9.312 -22.25 -21.594 1 98.56 330 GLU A C 1
ATOM 2581 O O . GLU A 1 330 ? -8.789 -23.359 -21.391 1 98.56 330 GLU A O 1
ATOM 2586 N N . LYS A 1 331 ? -9.43 -21.719 -22.75 1 98.69 331 LYS A N 1
ATOM 2587 C CA . LYS A 1 331 ? -9.008 -22.406 -23.969 1 98.69 331 LYS A CA 1
ATOM 2588 C C . LYS A 1 331 ? -7.492 -22.609 -23.984 1 98.69 331 LYS A C 1
ATOM 2590 O O . LYS A 1 331 ? -7.016 -23.734 -24.203 1 98.69 331 LYS A O 1
ATOM 2595 N N . LEU A 1 332 ? -6.742 -21.531 -23.812 1 98.81 332 LEU A N 1
ATOM 2596 C CA . LEU A 1 332 ? -5.285 -21.625 -23.812 1 98.81 332 LEU A CA 1
ATOM 2597 C C . LEU A 1 332 ? -4.785 -22.469 -22.656 1 98.81 332 LEU A C 1
ATOM 2599 O O . LEU A 1 332 ? -3.777 -23.172 -22.781 1 98.81 332 LEU A O 1
ATOM 2603 N N . GLY A 1 333 ? -5.504 -22.312 -21.5 1 98.69 333 GLY A N 1
ATOM 2604 C CA . GLY A 1 333 ? -5.152 -23.141 -20.344 1 98.69 333 GLY A CA 1
ATOM 2605 C C . GLY A 1 333 ? -5.273 -24.625 -20.625 1 98.69 333 GLY A C 1
ATOM 2606 O O . GLY A 1 333 ? -4.387 -25.406 -20.281 1 98.69 333 GLY A O 1
ATOM 2607 N N . SER A 1 334 ? -6.375 -25.016 -21.25 1 98.56 334 SER A N 1
ATOM 2608 C CA . SER A 1 334 ? -6.582 -26.422 -21.609 1 98.56 334 SER A CA 1
ATOM 2609 C C . SER A 1 334 ? -5.512 -26.906 -22.578 1 98.56 334 SER A C 1
ATOM 2611 O O . SER A 1 334 ? -5.008 -28.016 -22.453 1 98.56 334 SER A O 1
ATOM 2613 N N . TYR A 1 335 ? -5.23 -26.062 -23.516 1 98.75 335 TYR A N 1
ATOM 2614 C CA . TYR A 1 335 ? -4.195 -26.375 -24.484 1 98.75 335 TYR A CA 1
ATOM 2615 C C . TYR A 1 335 ? -2.842 -26.562 -23.812 1 98.75 335 TYR A C 1
ATOM 2617 O O . TYR A 1 335 ? -2.148 -27.562 -24.062 1 98.75 335 TYR A O 1
ATOM 2625 N N . ALA A 1 336 ? -2.426 -25.609 -22.984 1 98.81 336 ALA A N 1
ATOM 2626 C CA . ALA A 1 336 ? -1.148 -25.688 -22.281 1 98.81 336 ALA A CA 1
ATOM 2627 C C . ALA A 1 336 ? -1.082 -26.906 -21.375 1 98.81 336 ALA A C 1
ATOM 2629 O O . ALA A 1 336 ? -0.047 -27.578 -21.297 1 98.81 336 ALA A O 1
ATOM 2630 N N . MET A 1 337 ? -2.193 -27.172 -20.688 1 98.62 337 MET A N 1
ATOM 2631 C CA . MET A 1 337 ? -2.264 -28.328 -19.797 1 98.62 337 MET A CA 1
ATOM 2632 C C . MET A 1 337 ? -2.039 -29.625 -20.562 1 98.62 337 MET A C 1
ATOM 2634 O O . MET A 1 337 ? -1.366 -30.531 -20.078 1 98.62 337 MET A O 1
ATOM 2638 N N . LYS A 1 338 ? -2.598 -29.719 -21.719 1 98.62 338 LYS A N 1
ATOM 2639 C CA . LYS A 1 338 ? -2.408 -30.891 -22.562 1 98.62 338 LYS A CA 1
ATOM 2640 C C . LYS A 1 338 ? -0.948 -31.047 -22.984 1 98.62 338 LYS A C 1
ATOM 2642 O O . LYS A 1 338 ? -0.387 -32.156 -22.906 1 98.62 338 LYS A O 1
ATOM 2647 N N . ARG A 1 339 ? -0.367 -29.953 -23.406 1 98.69 339 ARG A N 1
ATOM 2648 C CA . ARG A 1 339 ? 1.033 -29.969 -23.812 1 98.69 339 ARG A CA 1
ATOM 2649 C C . ARG A 1 339 ? 1.941 -30.344 -22.656 1 98.69 339 ARG A C 1
ATOM 2651 O O . ARG A 1 339 ? 2.877 -31.141 -22.828 1 98.69 339 ARG A O 1
ATOM 2658 N N . LEU A 1 340 ? 1.717 -29.781 -21.484 1 98.81 340 LEU A N 1
ATOM 2659 C CA . LEU A 1 340 ? 2.518 -30.062 -20.297 1 98.81 340 LEU A CA 1
ATOM 2660 C C . LEU A 1 340 ? 2.293 -31.484 -19.812 1 98.81 340 LEU A C 1
ATOM 2662 O O . LEU A 1 340 ? 3.211 -32.125 -19.281 1 98.81 340 LEU A O 1
ATOM 2666 N N . GLY A 1 341 ? 1.038 -31.953 -19.969 1 98.5 341 GLY A N 1
ATOM 2667 C CA . GLY A 1 341 ? 0.762 -33.344 -19.672 1 98.5 341 GLY A CA 1
ATOM 2668 C C . GLY A 1 341 ? 1.587 -34.312 -20.5 1 98.5 341 GLY A C 1
ATOM 2669 O O . GLY A 1 341 ? 2.066 -35.312 -20 1 98.5 341 GLY A O 1
ATOM 2670 N N . LYS A 1 342 ? 1.713 -34.031 -21.766 1 98.62 342 LYS A N 1
ATOM 2671 C CA . LYS A 1 342 ? 2.561 -34.844 -22.625 1 98.62 342 LYS A CA 1
ATOM 2672 C C . LYS A 1 342 ? 4.016 -34.781 -22.172 1 98.62 342 LYS A C 1
ATOM 2674 O O . LYS A 1 342 ? 4.715 -35.812 -22.234 1 98.62 342 LYS A O 1
ATOM 2679 N N . MET A 1 343 ? 4.477 -33.625 -21.781 1 98.62 343 MET A N 1
ATOM 2680 C CA . MET A 1 343 ? 5.828 -33.5 -21.25 1 98.62 343 MET A CA 1
ATOM 2681 C C . MET A 1 343 ? 6.004 -34.375 -20.016 1 98.62 343 MET A C 1
ATOM 2683 O O . MET A 1 343 ? 7.062 -35 -19.828 1 98.62 343 MET A O 1
ATOM 2687 N N . LYS A 1 344 ? 4.973 -34.375 -19.172 1 98.56 344 LYS A N 1
ATOM 2688 C CA . LYS A 1 344 ? 5.023 -35.219 -17.969 1 98.56 344 LYS A CA 1
ATOM 2689 C C . LYS A 1 344 ? 5.219 -36.688 -18.328 1 98.56 344 LYS A C 1
ATOM 2691 O O . LYS A 1 344 ? 5.93 -37.406 -17.641 1 98.56 344 LYS A O 1
ATOM 2696 N N . GLU A 1 345 ? 4.609 -37.125 -19.422 1 98.25 345 GLU A N 1
ATOM 2697 C CA . GLU A 1 345 ? 4.762 -38.5 -19.875 1 98.25 345 GLU A CA 1
ATOM 2698 C C . GLU A 1 345 ? 6.176 -38.781 -20.375 1 98.25 345 GLU A C 1
ATOM 2700 O O . GLU A 1 345 ? 6.695 -39.875 -20.234 1 98.25 345 GLU A O 1
ATOM 2705 N N . GLU A 1 346 ? 6.762 -37.812 -20.891 1 98.12 346 GLU A N 1
ATOM 2706 C CA . GLU A 1 346 ? 8.039 -37.969 -21.578 1 98.12 346 GLU A CA 1
ATOM 2707 C C . GLU A 1 346 ? 9.211 -37.781 -20.609 1 98.12 346 GLU A C 1
ATOM 2709 O O . GLU A 1 346 ? 10.266 -38.406 -20.781 1 98.12 346 GLU A O 1
ATOM 2714 N N . TYR A 1 347 ? 9.023 -36.906 -19.641 1 98.38 347 TYR A N 1
ATOM 2715 C CA . TYR A 1 347 ? 10.148 -36.531 -18.781 1 98.38 347 TYR A CA 1
ATOM 2716 C C . TYR A 1 347 ? 9.875 -36.906 -17.344 1 98.38 347 TYR A C 1
ATOM 2718 O O . TYR A 1 347 ? 8.914 -36.438 -16.734 1 98.38 347 TYR A O 1
ATOM 2726 N N . GLU A 1 348 ? 10.781 -37.625 -16.703 1 98.06 348 GLU A N 1
ATOM 2727 C CA . GLU A 1 348 ? 10.625 -38.156 -15.352 1 98.06 348 GLU A CA 1
ATOM 2728 C C . GLU A 1 348 ? 10.727 -37.062 -14.312 1 98.06 348 GLU A C 1
ATOM 2730 O O . GLU A 1 348 ? 10.203 -37.188 -13.203 1 98.06 348 GLU A O 1
ATOM 2735 N N . LEU A 1 349 ? 11.289 -35.938 -14.742 1 98.44 349 LEU A N 1
ATOM 2736 C CA . LEU A 1 349 ? 11.5 -34.812 -13.844 1 98.44 349 LEU A CA 1
ATOM 2737 C C . LEU A 1 349 ? 10.18 -34.156 -13.469 1 98.44 349 LEU A C 1
ATOM 2739 O O . LEU A 1 349 ? 10.086 -33.469 -12.453 1 98.44 349 LEU A O 1
ATOM 2743 N N . ILE A 1 350 ? 9.148 -34.375 -14.273 1 98.81 350 ILE A N 1
ATOM 2744 C CA . ILE A 1 350 ? 7.844 -33.781 -14 1 98.81 350 ILE A CA 1
ATOM 2745 C C . ILE A 1 350 ? 6.984 -34.75 -13.195 1 98.81 350 ILE A C 1
ATOM 2747 O O . ILE A 1 350 ? 6.609 -35.812 -13.695 1 98.81 350 ILE A O 1
ATOM 2751 N N . GLY A 1 351 ? 6.68 -34.375 -11.977 1 98.62 351 GLY A N 1
ATOM 2752 C CA . GLY A 1 351 ? 5.863 -35.219 -11.117 1 98.62 351 GLY A CA 1
ATOM 2753 C C . GLY A 1 351 ? 4.375 -34.969 -11.266 1 98.62 351 GLY A C 1
ATOM 2754 O O . GLY A 1 351 ? 3.57 -35.906 -11.188 1 98.62 351 GLY A O 1
ATOM 2755 N N . ASP A 1 352 ? 4.004 -33.688 -11.414 1 98.25 352 ASP A N 1
ATOM 2756 C CA . ASP A 1 352 ? 2.6 -33.312 -11.484 1 98.25 352 ASP A CA 1
ATOM 2757 C C . ASP A 1 352 ? 2.43 -32 -12.266 1 98.25 352 ASP A C 1
ATOM 2759 O O . ASP A 1 352 ? 3.346 -31.188 -12.32 1 98.25 352 ASP A O 1
ATOM 2763 N N . VAL A 1 353 ? 1.414 -31.891 -13 1 98.62 353 VAL A N 1
ATOM 2764 C CA . VAL A 1 353 ? 0.95 -30.672 -13.656 1 98.62 353 VAL A CA 1
ATOM 2765 C C . VAL A 1 353 ? -0.468 -30.344 -13.195 1 98.62 353 VAL A C 1
ATOM 2767 O O . VAL A 1 353 ? -1.364 -31.188 -13.273 1 98.62 353 VAL A O 1
ATOM 2770 N N . ARG A 1 354 ? -0.659 -29.125 -12.68 1 98.38 354 ARG A N 1
ATOM 2771 C CA . ARG A 1 354 ? -1.961 -28.781 -12.117 1 98.38 354 ARG A CA 1
ATOM 2772 C C . ARG A 1 354 ? -2.283 -27.312 -12.352 1 98.38 354 ARG A C 1
ATOM 2774 O O . ARG A 1 354 ? -1.396 -26.516 -12.688 1 98.38 354 ARG A O 1
ATOM 2781 N N . GLY A 1 355 ? -3.547 -26.938 -12.164 1 97.88 355 GLY A N 1
ATOM 2782 C CA . GLY A 1 355 ? -3.988 -25.562 -12.281 1 97.88 355 GLY A CA 1
ATOM 2783 C C . GLY A 1 355 ? -5.32 -25.406 -12.992 1 97.88 355 GLY A C 1
ATOM 2784 O O . GLY A 1 355 ? -5.977 -26.406 -13.297 1 97.88 355 GLY A O 1
ATOM 2785 N N . LYS A 1 356 ? -5.809 -24.25 -13.133 1 98.38 356 LYS A N 1
ATOM 2786 C CA . LYS A 1 356 ? -6.984 -23.844 -13.898 1 98.38 356 LYS A CA 1
ATOM 2787 C C . LYS A 1 356 ? -6.688 -22.625 -14.773 1 98.38 356 LYS A C 1
ATOM 2789 O O . LYS A 1 356 ? -6.004 -21.703 -14.336 1 98.38 356 LYS A O 1
ATOM 2794 N N . GLY A 1 357 ? -7.219 -22.641 -16.031 1 98.62 357 GLY A N 1
ATOM 2795 C CA . GLY A 1 357 ? -6.867 -21.562 -16.938 1 98.62 357 GLY A CA 1
ATOM 2796 C C . GLY A 1 357 ? -5.371 -21.422 -17.141 1 98.62 357 GLY A C 1
ATOM 2797 O O . GLY A 1 357 ? -4.676 -22.391 -17.422 1 98.62 357 GLY A O 1
ATOM 2798 N N . LEU A 1 358 ? -4.898 -20.188 -17.094 1 98.81 358 LEU A N 1
ATOM 2799 C CA . LEU A 1 358 ? -3.473 -19.938 -17.266 1 98.81 358 LEU A CA 1
ATOM 2800 C C . LEU A 1 358 ? -2.797 -19.688 -15.93 1 98.81 358 LEU A C 1
ATOM 2802 O O . LEU A 1 358 ? -1.945 -18.812 -15.812 1 98.81 358 LEU A O 1
ATOM 2806 N N . MET A 1 359 ? -3.287 -20.328 -14.922 1 98.81 359 MET A N 1
ATOM 2807 C CA . MET A 1 359 ? -2.648 -20.5 -13.617 1 98.81 359 MET A CA 1
ATOM 2808 C C . MET A 1 359 ? -2.201 -21.938 -13.414 1 98.81 359 MET A C 1
ATOM 2810 O O . MET A 1 359 ? -2.947 -22.75 -12.867 1 98.81 359 MET A O 1
ATOM 2814 N N . ILE A 1 360 ? -0.941 -22.203 -13.836 1 98.88 360 ILE A N 1
ATOM 2815 C CA . ILE A 1 360 ? -0.497 -23.594 -13.977 1 98.88 360 ILE A CA 1
ATOM 2816 C C . ILE A 1 360 ? 0.795 -23.797 -13.188 1 98.88 360 ILE A C 1
ATOM 2818 O O . ILE A 1 360 ? 1.675 -22.938 -13.188 1 98.88 360 ILE A O 1
ATOM 2822 N N . GLY A 1 361 ? 0.886 -24.891 -12.43 1 98.69 361 GLY A N 1
ATOM 2823 C CA . GLY A 1 361 ? 2.088 -25.328 -11.742 1 98.69 361 GLY A CA 1
ATOM 2824 C C . GLY A 1 361 ? 2.645 -26.625 -12.281 1 98.69 361 GLY A C 1
ATOM 2825 O O . GLY A 1 361 ? 1.888 -27.562 -12.578 1 98.69 361 GLY A O 1
ATOM 2826 N N . VAL A 1 362 ? 3.904 -26.672 -12.547 1 98.88 362 VAL A N 1
ATOM 2827 C CA . VAL A 1 362 ? 4.613 -27.891 -12.93 1 98.88 362 VAL A CA 1
ATOM 2828 C C . VAL A 1 362 ? 5.535 -28.328 -11.797 1 98.88 362 VAL A C 1
ATOM 2830 O O . VAL A 1 362 ? 6.551 -27.688 -11.523 1 98.88 362 VAL A O 1
ATOM 2833 N N . ASP A 1 363 ? 5.207 -29.375 -11.148 1 98.75 363 ASP A N 1
ATOM 2834 C CA . ASP A 1 363 ? 5.902 -29.891 -9.969 1 98.75 363 ASP A CA 1
ATOM 2835 C C . ASP A 1 363 ? 7.059 -30.797 -10.375 1 98.75 363 ASP A C 1
ATOM 2837 O O . ASP A 1 363 ? 6.844 -31.906 -10.867 1 98.75 363 ASP A O 1
ATOM 2841 N N . LEU A 1 364 ? 8.281 -30.359 -10.141 1 98.81 364 LEU A N 1
ATOM 2842 C CA . LEU A 1 364 ? 9.469 -31.141 -10.477 1 98.81 364 LEU A CA 1
ATOM 2843 C C . LEU A 1 364 ? 9.898 -32 -9.297 1 98.81 364 LEU A C 1
ATOM 2845 O O . LEU A 1 364 ? 10.008 -31.516 -8.172 1 98.81 364 LEU A O 1
ATOM 2849 N N . VAL A 1 365 ? 10.133 -33.281 -9.57 1 98.62 365 VAL A N 1
ATOM 2850 C CA . VAL A 1 365 ? 10.492 -34.219 -8.516 1 98.62 365 VAL A CA 1
ATOM 2851 C C . VAL A 1 365 ? 11.703 -35.031 -8.953 1 98.62 365 VAL A C 1
ATOM 2853 O O . VAL A 1 365 ? 11.945 -35.219 -10.148 1 98.62 365 VAL A O 1
ATOM 2856 N N . LYS A 1 366 ? 12.383 -35.531 -8.016 1 97.88 366 LYS A N 1
ATOM 2857 C CA . LYS A 1 366 ? 13.5 -36.438 -8.281 1 97.88 366 LYS A CA 1
ATOM 2858 C C . LYS A 1 366 ? 13.016 -37.875 -8.547 1 97.88 366 LYS A C 1
ATOM 2860 O O . LYS A 1 366 ? 13.664 -38.625 -9.266 1 97.88 366 LYS A O 1
ATOM 2865 N N . ASP A 1 367 ? 11.922 -38.125 -7.84 1 97.5 367 ASP A N 1
ATOM 2866 C CA . ASP A 1 367 ? 11.297 -39.469 -7.922 1 97.5 367 ASP A CA 1
ATOM 2867 C C . ASP A 1 367 ? 9.773 -39.344 -7.828 1 97.5 367 ASP A C 1
ATOM 2869 O O . ASP A 1 367 ? 9.242 -38.75 -6.891 1 97.5 367 ASP A O 1
ATOM 2873 N N . ARG A 1 368 ? 9.07 -39.938 -8.789 1 97.06 368 ARG A N 1
ATOM 2874 C CA . ARG A 1 368 ? 7.621 -39.781 -8.867 1 97.06 368 ARG A CA 1
ATOM 2875 C C . ARG A 1 368 ? 6.922 -40.594 -7.777 1 97.06 368 ARG A C 1
ATOM 2877 O O . ARG A 1 368 ? 5.77 -40.312 -7.438 1 97.06 368 ARG A O 1
ATOM 2884 N N . GLU A 1 369 ? 7.543 -41.594 -7.227 1 95.5 369 GLU A N 1
ATOM 2885 C CA . GLU A 1 369 ? 6.961 -42.406 -6.156 1 95.5 369 GLU A CA 1
ATOM 2886 C C . GLU A 1 369 ? 7.086 -41.688 -4.809 1 95.5 369 GLU A C 1
ATOM 2888 O O . GLU A 1 369 ? 6.105 -41.562 -4.074 1 95.5 369 GLU A O 1
ATOM 2893 N N . THR A 1 370 ? 8.289 -41.188 -4.508 1 96.56 370 THR A N 1
ATOM 2894 C CA . THR A 1 370 ? 8.523 -40.531 -3.232 1 96.56 370 THR A CA 1
ATOM 2895 C C . THR A 1 370 ? 8.086 -39.062 -3.295 1 96.56 370 THR A C 1
ATOM 2897 O O . THR A 1 370 ? 7.891 -38.438 -2.26 1 96.56 370 THR A O 1
ATOM 2900 N N . LYS A 1 371 ? 8.023 -38.531 -4.531 1 97.38 371 LYS A N 1
ATOM 2901 C CA . LYS A 1 371 ? 7.66 -37.156 -4.805 1 97.38 371 LYS A CA 1
ATOM 2902 C C . LYS A 1 371 ? 8.664 -36.188 -4.18 1 97.38 371 LYS A C 1
ATOM 2904 O O . LYS A 1 371 ? 8.305 -35.062 -3.811 1 97.38 371 LYS A O 1
ATOM 2909 N N . GLU A 1 372 ? 9.898 -36.688 -3.959 1 98.19 372 GLU A N 1
ATOM 2910 C CA . GLU A 1 372 ? 10.945 -35.812 -3.441 1 98.19 372 GLU A CA 1
ATOM 2911 C C . GLU A 1 372 ? 11.133 -34.594 -4.324 1 98.19 372 GLU A C 1
ATOM 2913 O O . GLU A 1 372 ? 11.258 -34.719 -5.547 1 98.19 372 GLU A O 1
ATOM 2918 N N . ARG A 1 373 ? 11.102 -33.406 -3.777 1 98.19 373 ARG A N 1
ATOM 2919 C CA . ARG A 1 373 ? 11.156 -32.156 -4.52 1 98.19 373 ARG A CA 1
ATOM 2920 C C . ARG A 1 373 ? 12.508 -31.969 -5.199 1 98.19 373 ARG A C 1
ATOM 2922 O O . ARG A 1 373 ? 13.555 -32.188 -4.578 1 98.19 373 ARG A O 1
ATOM 2929 N N . ALA A 1 374 ? 12.547 -31.609 -6.434 1 98.38 374 ALA A N 1
ATOM 2930 C CA . ALA A 1 374 ? 13.766 -31.422 -7.211 1 98.38 374 ALA A CA 1
ATOM 2931 C C . ALA A 1 374 ? 14.211 -29.953 -7.18 1 98.38 374 ALA A C 1
ATOM 2933 O O . ALA A 1 374 ? 14.156 -29.266 -8.195 1 98.38 374 ALA A O 1
ATOM 2934 N N . TYR A 1 375 ? 14.766 -29.531 -6.07 1 97.31 375 TYR A N 1
ATOM 2935 C CA . TYR A 1 375 ? 15.094 -28.125 -5.824 1 97.31 375 TYR A CA 1
ATOM 2936 C C . TYR A 1 375 ? 16.172 -27.641 -6.785 1 97.31 375 TYR A C 1
ATOM 2938 O O . TYR A 1 375 ? 16 -26.641 -7.473 1 97.31 375 TYR A O 1
ATOM 2946 N N . ASP A 1 376 ? 17.266 -28.344 -6.863 1 97.5 376 ASP A N 1
ATOM 2947 C CA . ASP A 1 376 ? 18.375 -27.938 -7.711 1 97.5 376 ASP A CA 1
ATOM 2948 C C . ASP A 1 376 ? 17.984 -27.953 -9.188 1 97.5 376 ASP A C 1
ATOM 2950 O O . ASP A 1 376 ? 18.359 -27.062 -9.938 1 97.5 376 ASP A O 1
ATOM 2954 N N . GLU A 1 377 ? 17.266 -29.016 -9.539 1 98.12 377 GLU A N 1
ATOM 2955 C CA . GLU A 1 377 ? 16.812 -29.125 -10.93 1 98.12 377 GLU A CA 1
ATOM 2956 C C . GLU A 1 377 ? 15.906 -27.969 -11.305 1 98.12 377 GLU A C 1
ATOM 2958 O O . GLU A 1 377 ? 15.969 -27.469 -12.438 1 98.12 377 GLU A O 1
ATOM 2963 N N . ALA A 1 378 ? 15.031 -27.547 -10.375 1 98.06 378 ALA A N 1
ATOM 2964 C CA . ALA A 1 378 ? 14.148 -26.406 -10.641 1 98.06 378 ALA A CA 1
ATOM 2965 C C . ALA A 1 378 ? 14.961 -25.156 -10.93 1 98.06 378 ALA A C 1
ATOM 2967 O O . ALA A 1 378 ? 14.656 -24.406 -11.867 1 98.06 378 ALA A O 1
ATOM 2968 N N . LYS A 1 379 ? 15.984 -24.875 -10.125 1 97.94 379 LYS A N 1
ATOM 2969 C CA . LYS A 1 379 ? 16.859 -23.734 -10.344 1 97.94 379 LYS A CA 1
ATOM 2970 C C . LYS A 1 379 ? 17.531 -23.812 -11.711 1 97.94 379 LYS A C 1
ATOM 2972 O O . LYS A 1 379 ? 17.641 -22.812 -12.422 1 97.94 379 LYS A O 1
ATOM 2977 N N . LYS A 1 380 ? 17.969 -25.016 -12.023 1 98.31 380 LYS A N 1
ATOM 2978 C CA . LYS A 1 380 ? 18.641 -25.234 -13.297 1 98.31 380 LYS A CA 1
ATOM 2979 C C . LYS A 1 380 ? 17.688 -25.031 -14.477 1 98.31 380 LYS A C 1
ATOM 2981 O O . LYS A 1 380 ? 18.078 -24.5 -15.516 1 98.31 380 LYS A O 1
ATOM 2986 N N . VAL A 1 381 ? 16.438 -25.484 -14.312 1 98.62 381 VAL A N 1
ATOM 2987 C CA . VAL A 1 381 ? 15.453 -25.328 -15.375 1 98.62 381 VAL A CA 1
ATOM 2988 C C . VAL A 1 381 ? 15.172 -23.844 -15.594 1 98.62 381 VAL A C 1
ATOM 2990 O O . VAL A 1 381 ? 15.094 -23.375 -16.734 1 98.62 381 VAL A O 1
ATOM 2993 N N . VAL A 1 382 ? 15.039 -23.094 -14.516 1 98.12 382 VAL A N 1
ATOM 2994 C CA . VAL A 1 382 ? 14.766 -21.672 -14.609 1 98.12 382 VAL A CA 1
ATOM 2995 C C . VAL A 1 382 ? 15.945 -20.969 -15.289 1 98.12 382 VAL A C 1
ATOM 2997 O O . VAL A 1 382 ? 15.75 -20.109 -16.156 1 98.12 382 VAL A O 1
ATOM 3000 N N . TRP A 1 383 ? 17.125 -21.297 -14.938 1 98 383 TRP A N 1
ATOM 3001 C CA . TRP A 1 383 ? 18.328 -20.719 -15.523 1 98 383 TRP A CA 1
ATOM 3002 C C . TRP A 1 383 ? 18.391 -21.031 -17.016 1 98 383 TRP A C 1
ATOM 3004 O O . TRP A 1 383 ? 18.656 -20.125 -17.828 1 98 383 TRP A O 1
ATOM 3014 N N . ARG A 1 384 ? 18.172 -22.297 -17.344 1 98.56 384 ARG A N 1
ATOM 3015 C CA . ARG A 1 384 ? 18.234 -22.719 -18.75 1 98.56 384 ARG A CA 1
ATOM 3016 C C . ARG A 1 384 ? 17.141 -22.047 -19.562 1 98.56 384 ARG A C 1
ATOM 3018 O O . ARG A 1 384 ? 17.359 -21.656 -20.703 1 98.56 384 ARG A O 1
ATOM 3025 N N . ALA A 1 385 ? 15.945 -21.969 -18.984 1 98.69 385 ALA A N 1
ATOM 3026 C CA . ALA A 1 385 ? 14.859 -21.25 -19.641 1 98.69 385 ALA A CA 1
ATOM 3027 C C . ALA A 1 385 ? 15.266 -19.812 -19.938 1 98.69 385 ALA A C 1
ATOM 3029 O O . ALA A 1 385 ? 15.039 -19.312 -21.047 1 98.69 385 ALA A O 1
ATOM 3030 N N . TYR A 1 386 ? 15.945 -19.156 -18.984 1 98.06 386 TYR A N 1
ATOM 3031 C CA . TYR A 1 386 ? 16.453 -17.812 -19.172 1 98.06 386 TYR A CA 1
ATOM 3032 C C . TYR A 1 386 ? 17.438 -17.75 -20.328 1 98.06 386 TYR A C 1
ATOM 3034 O O . TYR A 1 386 ? 17.359 -16.859 -21.172 1 98.06 386 TYR A O 1
ATOM 3042 N N . GLU A 1 387 ? 18.328 -18.703 -20.375 1 98.06 387 GLU A N 1
ATOM 3043 C CA . GLU A 1 387 ? 19.312 -18.75 -21.453 1 98.06 387 GLU A CA 1
ATOM 3044 C C . GLU A 1 387 ? 18.609 -18.891 -22.812 1 98.06 387 GLU A C 1
ATOM 3046 O O . GLU A 1 387 ? 19.094 -18.359 -23.812 1 98.06 387 GLU A O 1
ATOM 3051 N N . LEU A 1 388 ? 17.469 -19.547 -22.781 1 98.69 388 LEU A N 1
ATOM 3052 C CA . LEU A 1 388 ? 16.75 -19.828 -24.016 1 98.69 388 LEU A CA 1
ATOM 3053 C C . LEU A 1 388 ? 15.781 -18.688 -24.359 1 98.69 388 LEU A C 1
ATOM 3055 O O . LEU A 1 388 ? 15.133 -18.719 -25.406 1 98.69 388 LEU A O 1
ATOM 3059 N N . GLY A 1 389 ? 15.664 -17.719 -23.484 1 98.69 389 GLY A N 1
ATOM 3060 C CA . GLY A 1 389 ? 14.812 -16.562 -23.75 1 98.69 389 GLY A CA 1
ATOM 3061 C C . GLY A 1 389 ? 13.414 -16.719 -23.203 1 98.69 389 GLY A C 1
ATOM 3062 O O . GLY A 1 389 ? 12.453 -16.172 -23.766 1 98.69 389 GLY A O 1
ATOM 3063 N N . LEU A 1 390 ? 13.273 -17.469 -22.172 1 98.88 390 LEU A N 1
ATOM 3064 C CA . LEU A 1 390 ? 12 -17.688 -21.5 1 98.88 390 LEU A CA 1
ATOM 3065 C C . LEU A 1 390 ? 12.086 -17.312 -20.031 1 98.88 390 LEU A C 1
ATOM 3067 O O . LEU A 1 390 ? 13.039 -17.703 -19.344 1 98.88 390 LEU A O 1
ATOM 3071 N N . ILE A 1 391 ? 11.156 -16.5 -19.578 1 98.44 391 ILE A N 1
ATOM 3072 C CA . ILE A 1 391 ? 11.094 -16.125 -18.172 1 98.44 391 ILE A CA 1
ATOM 3073 C C . ILE A 1 391 ? 10.133 -17.047 -17.438 1 98.44 391 ILE A C 1
ATOM 3075 O O . ILE A 1 391 ? 8.938 -17.062 -17.703 1 98.44 391 ILE A O 1
ATOM 3079 N N . VAL A 1 392 ? 10.648 -17.812 -16.547 1 97.75 392 VAL A N 1
ATOM 3080 C CA . VAL A 1 392 ? 9.883 -18.688 -15.664 1 97.75 392 VAL A CA 1
ATOM 3081 C C . VAL A 1 392 ? 10.453 -18.609 -14.25 1 97.75 392 VAL A C 1
ATOM 3083 O O . VAL A 1 392 ? 11.617 -18.25 -14.062 1 97.75 392 VAL A O 1
ATOM 3086 N N . ALA A 1 393 ? 9.633 -18.75 -13.281 1 97.06 393 ALA A N 1
ATOM 3087 C CA . ALA A 1 393 ? 10.031 -18.828 -11.883 1 97.06 393 ALA A CA 1
ATOM 3088 C C . ALA A 1 393 ? 9.508 -20.109 -11.234 1 97.06 393 ALA A C 1
ATOM 3090 O O . ALA A 1 393 ? 8.836 -20.906 -11.883 1 97.06 393 ALA A O 1
ATOM 3091 N N . PHE A 1 394 ? 9.961 -20.344 -10.047 1 96.88 394 PHE A N 1
ATOM 3092 C CA . PHE A 1 394 ? 9.414 -21.469 -9.305 1 96.88 394 PHE A CA 1
ATOM 3093 C C . PHE A 1 394 ? 8.883 -21.031 -7.945 1 96.88 394 PHE A C 1
ATOM 3095 O O . PHE A 1 394 ? 9.227 -19.938 -7.465 1 96.88 394 PHE A O 1
ATOM 3102 N N . LEU A 1 395 ? 8.023 -21.766 -7.449 1 95.25 395 LEU A N 1
ATOM 3103 C CA . LEU A 1 395 ? 7.445 -21.656 -6.113 1 95.25 395 LEU A CA 1
ATOM 3104 C C . LEU A 1 395 ? 7.828 -22.844 -5.25 1 95.25 395 LEU A C 1
ATOM 3106 O O . LEU A 1 395 ? 8.102 -23.938 -5.77 1 95.25 395 LEU A O 1
ATOM 3110 N N . GLN A 1 396 ? 7.918 -22.656 -3.943 1 93.81 396 GLN A N 1
ATOM 3111 C CA . GLN A 1 396 ? 8.211 -23.719 -2.992 1 93.81 396 GLN A CA 1
ATOM 3112 C C . GLN A 1 396 ? 9.539 -24.406 -3.314 1 93.81 396 GLN A C 1
ATOM 3114 O O . GLN A 1 396 ? 9.781 -25.531 -2.902 1 93.81 396 GLN A O 1
ATOM 3119 N N . GLY A 1 397 ? 10.281 -23.859 -4.191 1 95 397 GLY A N 1
ATOM 3120 C CA . GLY A 1 397 ? 11.609 -24.344 -4.516 1 95 397 GLY A CA 1
ATOM 3121 C C . GLY A 1 397 ? 11.625 -25.328 -5.664 1 95 397 GLY A C 1
ATOM 3122 O O . GLY A 1 397 ? 12.68 -25.609 -6.238 1 95 397 GLY A O 1
ATOM 3123 N N . ASN A 1 398 ? 10.398 -25.828 -6.078 1 97.69 398 ASN A N 1
ATOM 3124 C CA . ASN A 1 398 ? 10.484 -26.891 -7.078 1 97.69 398 ASN A CA 1
ATOM 3125 C C . ASN A 1 398 ? 9.305 -26.844 -8.047 1 97.69 398 ASN A C 1
ATOM 3127 O O . ASN A 1 398 ? 9.242 -27.625 -8.992 1 97.69 398 ASN A O 1
ATOM 3131 N N . VAL A 1 399 ? 8.297 -25.969 -7.836 1 98.5 399 VAL A N 1
ATOM 3132 C CA . VAL A 1 399 ? 7.133 -25.922 -8.719 1 98.5 399 VAL A CA 1
ATOM 3133 C C . VAL A 1 399 ? 7.254 -24.75 -9.688 1 98.5 399 VAL A C 1
ATOM 3135 O O . VAL A 1 399 ? 7.203 -23.594 -9.273 1 98.5 399 VAL A O 1
ATOM 3138 N N . LEU A 1 400 ? 7.398 -25.062 -10.953 1 98.69 400 LEU A N 1
ATOM 3139 C CA . LEU A 1 400 ? 7.477 -24 -11.953 1 98.69 400 LEU A CA 1
ATOM 3140 C C . LEU A 1 400 ? 6.145 -23.266 -12.078 1 98.69 400 LEU A C 1
ATOM 3142 O O . LEU A 1 400 ? 5.082 -23.891 -12.094 1 98.69 400 LEU A O 1
ATOM 3146 N N . ARG A 1 401 ? 6.195 -22 -12.102 1 98.19 401 ARG A N 1
ATOM 3147 C CA . ARG A 1 401 ? 5.035 -21.125 -12.234 1 98.19 401 ARG A CA 1
ATOM 3148 C C . ARG A 1 401 ? 4.812 -20.719 -13.688 1 98.19 401 ARG A C 1
ATOM 3150 O O . ARG A 1 401 ? 5.66 -20.062 -14.289 1 98.19 401 ARG A O 1
ATOM 3157 N N . ILE A 1 402 ? 3.693 -21.109 -14.258 1 98.62 402 ILE A N 1
ATOM 3158 C CA . ILE A 1 402 ? 3.33 -20.75 -15.625 1 98.62 402 ILE A CA 1
ATOM 3159 C C . ILE A 1 402 ? 2.047 -19.922 -15.617 1 98.62 402 ILE A C 1
ATOM 3161 O O . ILE A 1 402 ? 0.947 -20.484 -15.508 1 98.62 402 ILE A O 1
ATOM 3165 N N . GLN A 1 403 ? 2.184 -18.656 -15.781 1 98.62 403 GLN A N 1
ATOM 3166 C CA . GLN A 1 403 ? 1.07 -17.719 -15.766 1 98.62 403 GLN A CA 1
ATOM 3167 C C . GLN A 1 403 ? 1.271 -16.609 -16.797 1 98.62 403 GLN A C 1
ATOM 3169 O O . GLN A 1 403 ? 1.294 -15.43 -16.453 1 98.62 403 GLN A O 1
ATOM 3174 N N . PRO A 1 404 ? 1.353 -16.984 -18.109 1 98.81 404 PRO A N 1
ATOM 3175 C CA . PRO A 1 404 ? 1.521 -15.945 -19.125 1 98.81 404 PRO A CA 1
ATOM 3176 C C . PRO A 1 404 ? 0.326 -15 -19.203 1 98.81 404 PRO A C 1
ATOM 3178 O O . PRO A 1 404 ? -0.727 -15.273 -18.625 1 98.81 404 PRO A O 1
ATOM 3181 N N . PRO A 1 405 ? 0.48 -13.875 -19.906 1 98.81 405 PRO A N 1
ATOM 3182 C CA . PRO A 1 405 ? -0.688 -13.023 -20.125 1 98.81 405 PRO A CA 1
ATOM 3183 C C . PRO A 1 405 ? -1.83 -13.758 -20.828 1 98.81 405 PRO A C 1
ATOM 3185 O O . PRO A 1 405 ? -1.586 -14.625 -21.672 1 98.81 405 PRO A O 1
ATOM 3188 N N . LEU A 1 406 ? -3.039 -13.344 -20.469 1 98.88 406 LEU A N 1
ATOM 3189 C CA . LEU A 1 406 ? -4.203 -13.961 -21.109 1 98.88 406 LEU A CA 1
ATOM 3190 C C . LEU A 1 406 ? -4.25 -13.617 -22.594 1 98.88 406 LEU A C 1
ATOM 3192 O O . LEU A 1 406 ? -4.879 -14.336 -23.375 1 98.88 406 LEU A O 1
ATOM 3196 N N . THR A 1 407 ? -3.545 -12.625 -22.984 1 98.88 407 THR A N 1
ATOM 3197 C CA . THR A 1 407 ? -3.543 -12.133 -24.359 1 98.88 407 THR A CA 1
ATOM 3198 C C . THR A 1 407 ? -2.391 -12.742 -25.156 1 98.88 407 THR A C 1
ATOM 3200 O O . THR A 1 407 ? -2.168 -12.383 -26.312 1 98.88 407 THR A O 1
ATOM 3203 N N . ILE A 1 408 ? -1.64 -13.656 -24.609 1 98.88 408 ILE A N 1
ATOM 3204 C CA . ILE A 1 408 ? -0.494 -14.242 -25.297 1 98.88 408 ILE A CA 1
ATOM 3205 C C . ILE A 1 408 ? -0.954 -14.883 -26.609 1 98.88 408 ILE A C 1
ATOM 3207 O O . ILE A 1 408 ? -1.972 -15.578 -26.641 1 98.88 408 ILE A O 1
ATOM 3211 N N . GLU A 1 409 ? -0.215 -14.617 -27.672 1 98.62 409 GLU A N 1
ATOM 3212 C CA . GLU A 1 409 ? -0.519 -15.297 -28.922 1 98.62 409 GLU A CA 1
ATOM 3213 C C . GLU A 1 409 ? -0.257 -16.797 -28.828 1 98.62 409 GLU A C 1
ATOM 3215 O O . GLU A 1 409 ? 0.716 -17.219 -28.203 1 98.62 409 GLU A O 1
ATOM 3220 N N . LYS A 1 410 ? -1.106 -17.547 -29.5 1 98.44 410 LYS A N 1
ATOM 3221 C CA . LYS A 1 410 ? -0.959 -19 -29.453 1 98.44 410 LYS A CA 1
ATOM 3222 C C . LYS A 1 410 ? 0.434 -19.422 -29.922 1 98.44 410 LYS A C 1
ATOM 3224 O O . LYS A 1 410 ? 1.048 -20.312 -29.312 1 98.44 410 LYS A O 1
ATOM 3229 N N . GLU A 1 411 ? 0.926 -18.781 -30.953 1 98.69 411 GLU A N 1
ATOM 3230 C CA . GLU A 1 411 ? 2.25 -19.094 -31.469 1 98.69 411 GLU A CA 1
ATOM 3231 C C . GLU A 1 411 ? 3.338 -18.797 -30.453 1 98.69 411 GLU A C 1
ATOM 3233 O O . GLU A 1 411 ? 4.293 -19.562 -30.312 1 98.69 411 GLU A O 1
ATOM 3238 N N . THR A 1 412 ? 3.219 -17.672 -29.797 1 98.81 412 THR A N 1
ATOM 3239 C CA . THR A 1 412 ? 4.172 -17.312 -28.75 1 98.81 412 THR A CA 1
ATOM 3240 C C . THR A 1 412 ? 4.094 -18.281 -27.578 1 98.81 412 THR A C 1
ATOM 3242 O O . THR A 1 412 ? 5.121 -18.656 -27 1 98.81 412 THR A O 1
ATOM 3245 N N . LEU A 1 413 ? 2.871 -18.688 -27.188 1 98.88 413 LEU A N 1
ATOM 3246 C CA . LEU A 1 413 ? 2.688 -19.703 -26.156 1 98.88 413 LEU A CA 1
ATOM 3247 C C . LEU A 1 413 ? 3.385 -21 -26.547 1 98.88 413 LEU A C 1
ATOM 3249 O O . LEU A 1 413 ? 4.07 -21.609 -25.719 1 98.88 413 LEU A O 1
ATOM 3253 N N . ASP A 1 414 ? 3.232 -21.406 -27.781 1 98.81 414 ASP A N 1
ATOM 3254 C CA . ASP A 1 414 ? 3.865 -22.625 -28.281 1 98.81 414 ASP A CA 1
ATOM 3255 C C . ASP A 1 414 ? 5.387 -22.531 -28.203 1 98.81 414 ASP A C 1
ATOM 3257 O O . ASP A 1 414 ? 6.051 -23.469 -27.766 1 98.81 414 ASP A O 1
ATOM 3261 N N . GLU A 1 415 ? 5.863 -21.422 -28.641 1 98.88 415 GLU A N 1
ATOM 3262 C CA . GLU A 1 415 ? 7.309 -21.203 -28.594 1 98.88 415 GLU A CA 1
ATOM 3263 C C . GLU A 1 415 ? 7.82 -21.266 -27.156 1 98.88 415 GLU A C 1
ATOM 3265 O O . GLU A 1 415 ? 8.867 -21.859 -26.891 1 98.88 415 GLU A O 1
ATOM 3270 N N . GLY A 1 416 ? 7.105 -20.625 -26.219 1 98.94 416 GLY A N 1
ATOM 3271 C CA . GLY A 1 416 ? 7.488 -20.688 -24.828 1 98.94 416 GLY A CA 1
ATOM 3272 C C . GLY A 1 416 ? 7.484 -22.094 -24.266 1 98.94 416 GLY A C 1
ATOM 3273 O O . GLY A 1 416 ? 8.398 -22.469 -23.531 1 98.94 416 GLY A O 1
ATOM 3274 N N . LEU A 1 417 ? 6.457 -22.812 -24.594 1 98.94 417 LEU A N 1
ATOM 3275 C CA . LEU A 1 417 ? 6.367 -24.203 -24.141 1 98.94 417 LEU A CA 1
ATOM 3276 C C . LEU A 1 417 ? 7.492 -25.047 -24.719 1 98.94 417 LEU A C 1
ATOM 3278 O O . LEU A 1 417 ? 8.016 -25.938 -24.062 1 98.94 417 LEU A O 1
ATOM 3282 N N . ASP A 1 418 ? 7.844 -24.797 -25.969 1 98.94 418 ASP A N 1
ATOM 3283 C CA . ASP A 1 418 ? 8.969 -25.484 -26.594 1 98.94 418 ASP A CA 1
ATOM 3284 C C . ASP A 1 418 ? 10.266 -25.203 -25.844 1 98.94 418 ASP A C 1
ATOM 3286 O O . ASP A 1 418 ? 11.07 -26.109 -25.609 1 98.94 418 ASP A O 1
ATOM 3290 N N . LYS A 1 419 ? 10.5 -23.953 -25.531 1 98.88 419 LYS A N 1
ATOM 3291 C CA . LYS A 1 419 ? 11.688 -23.562 -24.781 1 98.88 419 LYS A CA 1
ATOM 3292 C C . LYS A 1 419 ? 11.711 -24.203 -23.406 1 98.88 419 LYS A C 1
ATOM 3294 O O . LYS A 1 419 ? 12.766 -24.625 -22.922 1 98.88 419 LYS A O 1
ATOM 3299 N N . LEU A 1 420 ? 10.547 -24.25 -22.766 1 98.94 420 LEU A N 1
ATOM 3300 C CA . LEU A 1 420 ? 10.453 -24.891 -21.453 1 98.94 420 LEU A CA 1
ATOM 3301 C C . LEU A 1 420 ? 10.789 -26.375 -21.547 1 98.94 420 LEU A C 1
ATOM 3303 O O . LEU A 1 420 ? 11.516 -26.906 -20.703 1 98.94 420 LEU A O 1
ATOM 3307 N N . GLU A 1 421 ? 10.234 -27.016 -22.562 1 98.88 421 GLU A N 1
ATOM 3308 C CA . GLU A 1 421 ? 10.516 -28.438 -22.781 1 98.88 421 GLU A CA 1
ATOM 3309 C C . GLU A 1 421 ? 12.008 -28.688 -22.984 1 98.88 421 GLU A C 1
ATOM 3311 O O . GLU A 1 421 ? 12.57 -29.625 -22.422 1 98.88 421 GLU A O 1
ATOM 3316 N N . ARG A 1 422 ? 12.594 -27.859 -23.781 1 98.88 422 ARG A N 1
ATOM 3317 C CA . ARG A 1 422 ? 14.031 -27.969 -24.016 1 98.88 422 ARG A CA 1
ATOM 3318 C C . ARG A 1 422 ? 14.812 -27.781 -22.719 1 98.88 422 ARG A C 1
ATOM 3320 O O . ARG A 1 422 ? 15.781 -28.5 -22.469 1 98.88 422 ARG A O 1
ATOM 3327 N N . ALA A 1 423 ? 14.422 -26.797 -21.906 1 98.88 423 ALA A N 1
ATOM 3328 C CA . ALA A 1 423 ? 15.086 -26.562 -20.625 1 98.88 423 ALA A CA 1
ATOM 3329 C C . ALA A 1 423 ? 14.984 -27.797 -19.734 1 98.88 423 ALA A C 1
ATOM 3331 O O . ALA A 1 423 ? 15.977 -28.203 -19.109 1 98.88 423 ALA A O 1
ATOM 3332 N N . ILE A 1 424 ? 13.789 -28.375 -19.656 1 98.81 424 ILE A N 1
ATOM 3333 C CA . ILE A 1 424 ? 13.562 -29.562 -18.828 1 98.81 424 ILE A CA 1
ATOM 3334 C C . ILE A 1 424 ? 14.398 -30.719 -19.359 1 98.81 424 ILE A C 1
ATOM 3336 O O . ILE A 1 424 ? 15.055 -31.422 -18.578 1 98.81 424 ILE A O 1
ATOM 3340 N N . ALA A 1 425 ? 14.406 -30.938 -20.672 1 98.75 425 ALA A N 1
ATOM 3341 C CA . ALA A 1 425 ? 15.172 -32 -21.297 1 98.75 425 ALA A CA 1
ATOM 3342 C C . ALA A 1 425 ? 16.672 -31.859 -21 1 98.75 425 ALA A C 1
ATOM 3344 O O . ALA A 1 425 ? 17.344 -32.812 -20.656 1 98.75 425 ALA A O 1
ATOM 3345 N N . ASP A 1 426 ? 17.141 -30.609 -21.156 1 98.69 426 ASP A N 1
ATOM 3346 C CA . ASP A 1 426 ? 18.562 -30.344 -20.938 1 98.69 426 ASP A CA 1
ATOM 3347 C C . ASP A 1 426 ? 18.953 -30.656 -19.5 1 98.69 426 ASP A C 1
ATOM 3349 O O . ASP A 1 426 ? 20.047 -31.172 -19.25 1 98.69 426 ASP A O 1
ATOM 3353 N N . VAL A 1 427 ? 18.141 -30.297 -18.562 1 98.44 427 VAL A N 1
ATOM 3354 C CA . VAL A 1 427 ? 18.438 -30.547 -17.156 1 98.44 427 VAL A CA 1
ATOM 3355 C C . VAL A 1 427 ? 18.375 -32.062 -16.875 1 98.44 427 VAL A C 1
ATOM 3357 O O . VAL A 1 427 ? 19.25 -32.594 -16.188 1 98.44 427 VAL A O 1
ATOM 3360 N N . GLU A 1 428 ? 17.328 -32.688 -17.344 1 97.19 428 GLU A N 1
ATOM 3361 C CA . GLU A 1 428 ? 17.188 -34.125 -17.141 1 97.19 428 GLU A CA 1
ATOM 3362 C C . GLU A 1 428 ? 18.375 -34.875 -17.734 1 97.19 428 GLU A C 1
ATOM 3364 O O . GLU A 1 428 ? 18.812 -35.906 -17.172 1 97.19 428 GLU A O 1
ATOM 3369 N N . GLU A 1 429 ? 18.969 -34.406 -18.812 1 97.5 429 GLU A N 1
ATOM 3370 C CA . GLU A 1 429 ? 20.078 -35.031 -19.5 1 97.5 429 GLU A CA 1
ATOM 3371 C C . GLU A 1 429 ? 21.422 -34.594 -18.922 1 97.5 429 GLU A C 1
ATOM 3373 O O . GLU A 1 429 ? 22.469 -35.062 -19.391 1 97.5 429 GLU A O 1
ATOM 3378 N N . GLY A 1 430 ? 21.391 -33.688 -17.953 1 96.38 430 GLY A N 1
ATOM 3379 C CA . GLY A 1 430 ? 22.609 -33.281 -17.266 1 96.38 430 GLY A CA 1
ATOM 3380 C C . GLY A 1 430 ? 23.406 -32.25 -18.047 1 96.38 430 GLY A C 1
ATOM 3381 O O . GLY A 1 430 ? 24.609 -32.094 -17.828 1 96.38 430 GLY A O 1
ATOM 3382 N N . ARG A 1 431 ? 22.75 -31.5 -18.859 1 97.5 431 ARG A N 1
ATOM 3383 C CA . ARG A 1 431 ? 23.453 -30.562 -19.734 1 97.5 431 ARG A CA 1
ATOM 3384 C C . ARG A 1 431 ? 23.547 -29.188 -19.109 1 97.5 431 ARG A C 1
ATOM 3386 O O . ARG A 1 431 ? 24.125 -28.266 -19.703 1 97.5 431 ARG A O 1
ATOM 3393 N N . VAL A 1 432 ? 22.969 -28.938 -18.016 1 96.88 432 VAL A N 1
ATOM 3394 C CA . VAL A 1 432 ? 23 -27.656 -17.328 1 96.88 432 VAL A CA 1
ATOM 3395 C C . VAL A 1 432 ? 23.875 -27.766 -16.078 1 96.88 432 VAL A C 1
ATOM 3397 O O . VAL A 1 432 ? 23.609 -28.594 -15.203 1 96.88 432 VAL A O 1
ATOM 3400 N N . GLY A 1 433 ? 24.875 -26.875 -15.922 1 93.19 433 GLY A N 1
ATOM 3401 C CA . GLY A 1 433 ? 25.859 -26.953 -14.844 1 93.19 433 GLY A CA 1
ATOM 3402 C C . GLY A 1 433 ? 25.375 -26.344 -13.547 1 93.19 433 GLY A C 1
ATOM 3403 O O . GLY A 1 433 ? 24.312 -25.703 -13.516 1 93.19 433 GLY A O 1
ATOM 3404 N N . ASP A 1 434 ? 26.156 -26.453 -12.531 1 93.38 434 ASP A N 1
ATOM 3405 C CA . ASP A 1 434 ? 25.797 -26.016 -11.18 1 93.38 434 ASP A CA 1
ATOM 3406 C C . ASP A 1 434 ? 25.969 -24.516 -11.016 1 93.38 434 ASP A C 1
ATOM 3408 O O . ASP A 1 434 ? 25.562 -23.938 -10 1 93.38 434 ASP A O 1
ATOM 3412 N N . GLU A 1 435 ? 26.484 -23.812 -11.938 1 89.75 435 GLU A N 1
ATOM 3413 C CA . GLU A 1 435 ? 26.594 -22.359 -11.898 1 89.75 435 GLU A CA 1
ATOM 3414 C C . GLU A 1 435 ? 25.234 -21.703 -11.711 1 89.75 435 GLU A C 1
ATOM 3416 O O . GLU A 1 435 ? 25.125 -20.641 -11.109 1 89.75 435 GLU A O 1
ATOM 3421 N N . ALA A 1 436 ? 24.234 -22.359 -12.188 1 89.69 436 ALA A N 1
ATOM 3422 C CA . ALA A 1 436 ? 22.859 -21.875 -12.055 1 89.69 436 ALA A CA 1
ATOM 3423 C C . ALA A 1 436 ? 22.469 -21.734 -10.586 1 89.69 436 ALA A C 1
ATOM 3425 O O . ALA A 1 436 ? 21.734 -20.812 -10.227 1 89.69 436 ALA A O 1
ATOM 3426 N N . LEU A 1 437 ? 22.969 -22.578 -9.773 1 90.44 437 LEU A N 1
ATOM 3427 C CA . LEU A 1 437 ? 22.609 -22.625 -8.359 1 90.44 437 LEU A CA 1
ATOM 3428 C C . LEU A 1 437 ? 23.141 -21.391 -7.625 1 90.44 437 LEU A C 1
ATOM 3430 O O . LEU A 1 437 ? 22.641 -21.031 -6.559 1 90.44 437 LEU A O 1
ATOM 3434 N N . LYS A 1 438 ? 24.172 -20.734 -8.172 1 86.5 438 LYS A N 1
ATOM 3435 C CA . LYS A 1 438 ? 24.766 -19.531 -7.566 1 86.5 438 LYS A CA 1
ATOM 3436 C C . LYS A 1 438 ? 23.922 -18.297 -7.871 1 86.5 438 LYS A C 1
ATOM 3438 O O . LYS A 1 438 ? 23.938 -17.328 -7.109 1 86.5 438 LYS A O 1
ATOM 3443 N N . PHE A 1 439 ? 23.094 -18.406 -8.805 1 86.06 439 PHE A N 1
ATOM 3444 C CA . PHE A 1 439 ? 22.453 -17.203 -9.305 1 86.06 439 PHE A CA 1
ATOM 3445 C C . PHE A 1 439 ? 20.969 -17.203 -8.984 1 86.06 439 PHE A C 1
ATOM 3447 O O . PHE A 1 439 ? 20.391 -16.156 -8.688 1 86.06 439 PHE A O 1
ATOM 3454 N N . VAL A 1 440 ? 20.422 -18.344 -9.141 1 89.94 440 VAL A N 1
ATOM 3455 C CA . VAL A 1 440 ? 18.984 -18.453 -8.969 1 89.94 440 VAL A CA 1
ATOM 3456 C C . VAL A 1 440 ? 18.656 -18.719 -7.5 1 89.94 440 VAL A C 1
ATOM 3458 O O . VAL A 1 440 ? 18.969 -19.781 -6.965 1 89.94 440 VAL A O 1
ATOM 3461 N N . HIS A 1 441 ? 18.031 -17.781 -6.824 1 86.88 441 HIS A N 1
ATOM 3462 C CA . HIS A 1 441 ? 17.703 -17.938 -5.414 1 86.88 441 HIS A CA 1
ATOM 3463 C C . HIS A 1 441 ? 16.203 -18.219 -5.234 1 86.88 441 HIS A C 1
ATOM 3465 O O . HIS A 1 441 ? 15.828 -19.141 -4.516 1 86.88 441 HIS A O 1
ATOM 3471 N N . GLY A 1 442 ? 15.43 -17.453 -5.906 1 84.06 442 GLY A N 1
ATOM 3472 C CA . GLY A 1 442 ? 13.984 -17.656 -5.941 1 84.06 442 GLY A CA 1
ATOM 3473 C C . GLY A 1 442 ? 13.336 -17.547 -4.574 1 84.06 442 GLY A C 1
ATOM 3474 O O . GLY A 1 442 ? 13.93 -17 -3.645 1 84.06 442 GLY A O 1
ATOM 3475 N N . TRP A 1 443 ? 12.078 -17.859 -4.547 1 76.81 443 TRP A N 1
ATOM 3476 C CA . TRP A 1 443 ? 11.203 -17.703 -3.387 1 76.81 443 TRP A CA 1
ATOM 3477 C C . TRP A 1 443 ? 10.742 -19.062 -2.881 1 76.81 443 TRP A C 1
ATOM 3479 O O . TRP A 1 443 ? 10.5 -19.984 -3.672 1 76.81 443 TRP A O 1
ATOM 3489 N N . MET B 1 1 ? -22.906 14.117 -15.82 1 84.69 1 MET B N 1
ATOM 3490 C CA . MET B 1 1 ? -23.5 13.727 -14.547 1 84.69 1 MET B CA 1
ATOM 3491 C C . MET B 1 1 ? -23.531 14.906 -13.578 1 84.69 1 MET B C 1
ATOM 3493 O O . MET B 1 1 ? -22.594 15.711 -13.547 1 84.69 1 MET B O 1
ATOM 3497 N N . ARG B 1 2 ? -24.594 14.922 -12.789 1 92.44 2 ARG B N 1
ATOM 3498 C CA . ARG B 1 2 ? -24.734 16.016 -11.828 1 92.44 2 ARG B CA 1
ATOM 3499 C C . ARG B 1 2 ? -23.953 15.711 -10.555 1 92.44 2 ARG B C 1
ATOM 3501 O O . ARG B 1 2 ? -23.812 14.555 -10.156 1 92.44 2 ARG B O 1
ATOM 3508 N N . LYS B 1 3 ? -23.422 16.781 -10.008 1 95.44 3 LYS B N 1
ATOM 3509 C CA . LYS B 1 3 ? -22.641 16.703 -8.773 1 95.44 3 LYS B CA 1
ATOM 3510 C C . LYS B 1 3 ? -23.375 15.891 -7.715 1 95.44 3 LYS B C 1
ATOM 3512 O O . LYS B 1 3 ? -22.812 14.977 -7.125 1 95.44 3 LYS B O 1
ATOM 3517 N N . GLU B 1 4 ? -24.656 16.141 -7.539 1 95.38 4 GLU B N 1
ATOM 3518 C CA . GLU B 1 4 ? -25.438 15.492 -6.5 1 95.38 4 GLU B CA 1
ATOM 3519 C C . GLU B 1 4 ? -25.578 13.992 -6.773 1 95.38 4 GLU B C 1
ATOM 3521 O O . GLU B 1 4 ? -25.562 13.188 -5.844 1 95.38 4 GLU B O 1
ATOM 3526 N N . GLU B 1 5 ? -25.719 13.648 -8.008 1 97.19 5 GLU B N 1
ATOM 3527 C CA . GLU B 1 5 ? -25.828 12.25 -8.391 1 97.19 5 GLU B CA 1
ATOM 3528 C C . GLU B 1 5 ? -24.547 11.484 -8.086 1 97.19 5 GLU B C 1
ATOM 3530 O O . GLU B 1 5 ? -24.594 10.359 -7.586 1 97.19 5 GLU B O 1
ATOM 3535 N N . ILE B 1 6 ? -23.438 12.102 -8.406 1 97.62 6 ILE B N 1
ATOM 3536 C CA . ILE B 1 6 ? -22.141 11.484 -8.156 1 97.62 6 ILE B CA 1
ATOM 3537 C C . ILE B 1 6 ? -21.969 11.25 -6.656 1 97.62 6 ILE B C 1
ATOM 3539 O O . ILE B 1 6 ? -21.578 10.156 -6.238 1 97.62 6 ILE B O 1
ATOM 3543 N N . ILE B 1 7 ? -22.266 12.195 -5.871 1 96.56 7 ILE B N 1
ATOM 3544 C CA . ILE B 1 7 ? -22.109 12.117 -4.422 1 96.56 7 ILE B CA 1
ATOM 3545 C C . ILE B 1 7 ? -23.016 11.031 -3.861 1 96.56 7 ILE B C 1
ATOM 3547 O O . ILE B 1 7 ? -22.625 10.281 -2.967 1 96.56 7 ILE B O 1
ATOM 3551 N N . GLU B 1 8 ? -24.234 10.938 -4.418 1 97.31 8 GLU B N 1
ATOM 3552 C CA . GLU B 1 8 ? -25.156 9.883 -4.004 1 97.31 8 GLU B CA 1
ATOM 3553 C C . GLU B 1 8 ? -24.625 8.5 -4.352 1 97.31 8 GLU B C 1
ATOM 3555 O O . GLU B 1 8 ? -24.734 7.566 -3.559 1 97.31 8 GLU B O 1
ATOM 3560 N N . ARG B 1 9 ? -24.141 8.375 -5.559 1 98.06 9 ARG B N 1
ATOM 3561 C CA . ARG B 1 9 ? -23.562 7.109 -6 1 98.06 9 ARG B CA 1
ATOM 3562 C C . ARG B 1 9 ? -22.375 6.723 -5.133 1 98.06 9 ARG B C 1
ATOM 3564 O O . ARG B 1 9 ? -22.172 5.543 -4.836 1 98.06 9 ARG B O 1
ATOM 3571 N N . TYR B 1 10 ? -21.594 7.699 -4.688 1 97.81 10 TYR B N 1
ATOM 3572 C CA . TYR B 1 10 ? -20.484 7.457 -3.77 1 97.81 10 TYR B CA 1
ATOM 3573 C C . TYR B 1 10 ? -20.969 6.805 -2.482 1 97.81 10 TYR B C 1
ATOM 3575 O O . TYR B 1 10 ? -20.375 5.84 -2.002 1 97.81 10 TYR B O 1
ATOM 3583 N N . SER B 1 11 ? -22.031 7.324 -1.882 1 95.88 11 SER B N 1
ATOM 3584 C CA . SER B 1 11 ? -22.547 6.836 -0.605 1 95.88 11 SER B CA 1
ATOM 3585 C C . SER B 1 11 ? -23.062 5.41 -0.728 1 95.88 11 SER B C 1
ATOM 3587 O O . SER B 1 11 ? -23.094 4.668 0.255 1 95.88 11 SER B O 1
ATOM 3589 N N . ARG B 1 12 ? -23.391 4.965 -1.932 1 97.31 12 ARG B N 1
ATOM 3590 C CA . ARG B 1 12 ? -23.953 3.643 -2.152 1 97.31 12 ARG B CA 1
ATOM 3591 C C . ARG B 1 12 ? -22.859 2.588 -2.303 1 97.31 12 ARG B C 1
ATOM 3593 O O . ARG B 1 12 ? -23.031 1.451 -1.855 1 97.31 12 ARG B O 1
ATOM 3600 N N . ILE B 1 13 ? -21.734 3.047 -2.869 1 98.62 13 ILE B N 1
ATOM 3601 C CA . ILE B 1 13 ? -20.812 2.014 -3.338 1 98.62 13 ILE B CA 1
ATOM 3602 C C . ILE B 1 13 ? -19.578 1.968 -2.438 1 98.62 13 ILE B C 1
ATOM 3604 O O . ILE B 1 13 ? -18.859 0.966 -2.408 1 98.62 13 ILE B O 1
ATOM 3608 N N . PHE B 1 14 ? -19.297 2.996 -1.701 1 98.56 14 PHE B N 1
ATOM 3609 C CA . PHE B 1 14 ? -18.094 3.037 -0.871 1 98.56 14 PHE B CA 1
ATOM 3610 C C . PHE B 1 14 ? -18.469 3 0.608 1 98.56 14 PHE B C 1
ATOM 3612 O O . PHE B 1 14 ? -19.453 3.609 1.024 1 98.56 14 PHE B O 1
ATOM 3619 N N . PRO B 1 15 ? -17.688 2.279 1.453 1 98.25 15 PRO B N 1
ATOM 3620 C CA . PRO B 1 15 ? -17.906 2.322 2.9 1 98.25 15 PRO B CA 1
ATOM 3621 C C . PRO B 1 15 ? -17.391 3.609 3.537 1 98.25 15 PRO B C 1
ATOM 3623 O O . PRO B 1 15 ? -16.5 4.262 2.984 1 98.25 15 PRO B O 1
ATOM 3626 N N . LYS B 1 16 ? -17.844 3.947 4.711 1 94.81 16 LYS B N 1
ATOM 3627 C CA . LYS B 1 16 ? -17.406 5.125 5.445 1 94.81 16 LYS B CA 1
ATOM 3628 C C . LYS B 1 16 ? -15.945 4.988 5.883 1 94.81 16 LYS B C 1
ATOM 3630 O O . LYS B 1 16 ? -15.25 5.988 6.078 1 94.81 16 LYS B O 1
ATOM 3635 N N . ALA B 1 17 ? -15.492 3.742 5.988 1 96.31 17 ALA B N 1
ATOM 3636 C CA . ALA B 1 17 ? -14.133 3.461 6.445 1 96.31 17 ALA B CA 1
ATOM 3637 C C . ALA B 1 17 ? -13.102 4.066 5.504 1 96.31 17 ALA B C 1
ATOM 3639 O O . ALA B 1 17 ? -11.938 4.262 5.883 1 96.31 17 ALA B O 1
ATOM 3640 N N . SER B 1 18 ? -13.562 4.465 4.273 1 96.44 18 SER B N 1
ATOM 3641 C CA . SER B 1 18 ? -12.609 4.863 3.24 1 96.44 18 SER B CA 1
ATOM 3642 C C . SER B 1 18 ? -12.523 6.379 3.115 1 96.44 18 SER B C 1
ATOM 3644 O O . SER B 1 18 ? -11.672 6.902 2.395 1 96.44 18 SER B O 1
ATOM 3646 N N . ARG B 1 19 ? -13.375 7.125 3.842 1 94.31 19 ARG B N 1
ATOM 3647 C CA . ARG B 1 19 ? -13.43 8.539 3.479 1 94.31 19 ARG B CA 1
ATOM 3648 C C . ARG B 1 19 ? -14.078 9.359 4.582 1 94.31 19 ARG B C 1
ATOM 3650 O O . ARG B 1 19 ? -14.766 8.82 5.449 1 94.31 19 ARG B O 1
ATOM 3657 N N . VAL B 1 20 ? -13.812 10.656 4.477 1 92.62 20 VAL B N 1
ATOM 3658 C CA . VAL B 1 20 ? -14.492 11.688 5.25 1 92.62 20 VAL B CA 1
ATOM 3659 C C . VAL B 1 20 ? -14.672 12.938 4.391 1 92.62 20 VAL B C 1
ATOM 3661 O O . VAL B 1 20 ? -13.805 13.273 3.58 1 92.62 20 VAL B O 1
ATOM 3664 N N . THR B 1 21 ? -15.758 13.664 4.539 1 91 21 THR B N 1
ATOM 3665 C CA . THR B 1 21 ? -16.047 14.773 3.639 1 91 21 THR B CA 1
ATOM 3666 C C . THR B 1 21 ? -15.867 16.109 4.352 1 91 21 THR B C 1
ATOM 3668 O O . THR B 1 21 ? -16.406 16.312 5.441 1 91 21 THR B O 1
ATOM 3671 N N . TYR B 1 22 ? -15.117 17 3.742 1 93.38 22 TYR B N 1
ATOM 3672 C CA . TYR B 1 22 ? -14.984 18.391 4.195 1 93.38 22 TYR B CA 1
ATOM 3673 C C . TYR B 1 22 ? -15.805 19.328 3.326 1 93.38 22 TYR B C 1
ATOM 3675 O O . TYR B 1 22 ? -16.281 20.359 3.797 1 93.38 22 TYR B O 1
ATOM 3683 N N . ALA B 1 23 ? -15.945 19.016 2.08 1 93.81 23 ALA B N 1
ATOM 3684 C CA . ALA B 1 23 ? -16.719 19.766 1.091 1 93.81 23 ALA B CA 1
ATOM 3685 C C . ALA B 1 23 ? -17.109 18.891 -0.088 1 93.81 23 ALA B C 1
ATOM 3687 O O . ALA B 1 23 ? -16.406 17.938 -0.422 1 93.81 23 ALA B O 1
ATOM 3688 N N . PRO B 1 24 ? -18.203 19.141 -0.684 1 95.06 24 PRO B N 1
ATOM 3689 C CA . PRO B 1 24 ? -18.688 18.312 -1.79 1 95.06 24 PRO B CA 1
ATOM 3690 C C . PRO B 1 24 ? -18.094 18.703 -3.135 1 95.06 24 PRO B C 1
ATOM 3692 O O . PRO B 1 24 ? -18.812 19.109 -4.051 1 95.06 24 PRO B O 1
ATOM 3695 N N . ILE B 1 25 ? -16.828 18.516 -3.268 1 97.06 25 ILE B N 1
ATOM 3696 C CA . ILE B 1 25 ? -16.125 18.906 -4.488 1 97.06 25 ILE B CA 1
ATOM 3697 C C . ILE B 1 25 ? -15.938 17.688 -5.383 1 97.06 25 ILE B C 1
ATOM 3699 O O . ILE B 1 25 ? -15.281 16.719 -5 1 97.06 25 ILE B O 1
ATOM 3703 N N . VAL B 1 26 ? -16.516 17.672 -6.527 1 98.06 26 VAL B N 1
ATOM 3704 C CA . VAL B 1 26 ? -16.297 16.672 -7.559 1 98.06 26 VAL B CA 1
ATOM 3705 C C . VAL B 1 26 ? -15.234 17.156 -8.547 1 98.06 26 VAL B C 1
ATOM 3707 O O . VAL B 1 26 ? -15.562 17.688 -9.609 1 98.06 26 VAL B O 1
ATOM 3710 N N . ALA B 1 27 ? -14 16.875 -8.266 1 98 27 ALA B N 1
ATOM 3711 C CA . ALA B 1 27 ? -12.875 17.438 -9.008 1 98 27 ALA B CA 1
ATOM 3712 C C . ALA B 1 27 ? -12.68 16.719 -10.336 1 98 27 ALA B C 1
ATOM 3714 O O . ALA B 1 27 ? -12.75 15.484 -10.398 1 98 27 ALA B O 1
ATOM 3715 N N . VAL B 1 28 ? -12.406 17.484 -11.422 1 97.44 28 VAL B N 1
ATOM 3716 C CA . VAL B 1 28 ? -12.227 16.859 -12.734 1 97.44 28 VAL B CA 1
ATOM 3717 C C . VAL B 1 28 ? -10.93 17.359 -13.367 1 97.44 28 VAL B C 1
ATOM 3719 O O . VAL B 1 28 ? -10.414 16.75 -14.305 1 97.44 28 VAL B O 1
ATOM 3722 N N . LYS B 1 29 ? -10.438 18.438 -12.852 1 97.81 29 LYS B N 1
ATOM 3723 C CA . LYS B 1 29 ? -9.203 19.047 -13.359 1 97.81 29 LYS B CA 1
ATOM 3724 C C . LYS B 1 29 ? -8.461 19.781 -12.258 1 97.81 29 LYS B C 1
ATOM 3726 O O . LYS B 1 29 ? -9.07 20.312 -11.328 1 97.81 29 LYS B O 1
ATOM 3731 N N . ALA B 1 30 ? -7.125 19.766 -12.297 1 98.19 30 ALA B N 1
ATOM 3732 C CA . ALA B 1 30 ? -6.324 20.531 -11.344 1 98.19 30 ALA B CA 1
ATOM 3733 C C . ALA B 1 30 ? -5.004 20.969 -11.969 1 98.19 30 ALA B C 1
ATOM 3735 O O . ALA B 1 30 ? -4.477 20.297 -12.859 1 98.19 30 ALA B O 1
ATOM 3736 N N . LYS B 1 31 ? -4.512 22.062 -11.57 1 98.25 31 LYS B N 1
ATOM 3737 C CA . LYS B 1 31 ? -3.244 22.625 -12.031 1 98.25 31 LYS B CA 1
ATOM 3738 C C . LYS B 1 31 ? -2.617 23.516 -10.961 1 98.25 31 LYS B C 1
ATOM 3740 O O . LYS B 1 31 ? -3.236 24.484 -10.516 1 98.25 31 LYS B O 1
ATOM 3745 N N . ASN B 1 32 ? -1.405 23.125 -10.641 1 98.38 32 ASN B N 1
ATOM 3746 C CA . ASN B 1 32 ? -0.683 23.859 -9.602 1 98.38 32 ASN B CA 1
ATOM 3747 C C . ASN B 1 32 ? -1.524 24 -8.336 1 98.38 32 ASN B C 1
ATOM 3749 O O . ASN B 1 32 ? -1.949 23.016 -7.746 1 98.38 32 ASN B O 1
ATOM 3753 N N . ALA B 1 33 ? -1.965 25.188 -7.957 1 98.75 33 ALA B N 1
ATOM 3754 C CA . ALA B 1 33 ? -2.703 25.359 -6.707 1 98.75 33 ALA B CA 1
ATOM 3755 C C . ALA B 1 33 ? -4.199 25.516 -6.969 1 98.75 33 ALA B C 1
ATOM 3757 O O . ALA B 1 33 ? -4.957 25.891 -6.07 1 98.75 33 ALA B O 1
ATOM 3758 N N . LYS B 1 34 ? -4.652 25.141 -8.188 1 98.69 34 LYS B N 1
ATOM 3759 C CA . LYS B 1 34 ? -6.055 25.312 -8.555 1 98.69 34 LYS B CA 1
ATOM 3760 C C . LYS B 1 34 ? -6.711 23.969 -8.875 1 98.69 34 LYS B C 1
ATOM 3762 O O . LYS B 1 34 ? -6.07 23.078 -9.422 1 98.69 34 LYS B O 1
ATOM 3767 N N . VAL B 1 35 ? -7.969 23.844 -8.539 1 98.31 35 VAL B N 1
ATOM 3768 C CA . VAL B 1 35 ? -8.805 22.688 -8.805 1 98.31 35 VAL B CA 1
ATOM 3769 C C . VAL B 1 35 ? -10.125 23.125 -9.438 1 98.31 35 VAL B C 1
ATOM 3771 O O . VAL B 1 35 ? -10.703 24.141 -9.031 1 98.31 35 VAL B O 1
ATOM 3774 N N . TRP B 1 36 ? -10.602 22.438 -10.398 1 98.38 36 TRP B N 1
ATOM 3775 C CA . TRP B 1 36 ? -11.906 22.688 -11.016 1 98.38 36 TRP B CA 1
ATOM 3776 C C . TRP B 1 36 ? -12.82 21.484 -10.836 1 98.38 36 TRP B C 1
ATOM 3778 O O . TRP B 1 36 ? -12.391 20.328 -11.008 1 98.38 36 TRP B O 1
ATOM 3788 N N . ASP B 1 37 ? -14.062 21.734 -10.453 1 97.75 37 ASP B N 1
ATOM 3789 C CA . ASP B 1 37 ? -15.008 20.641 -10.266 1 97.75 37 ASP B CA 1
ATOM 3790 C C . ASP B 1 37 ? -15.844 20.422 -11.523 1 97.75 37 ASP B C 1
ATOM 3792 O O . ASP B 1 37 ? -15.586 21.016 -12.57 1 97.75 37 ASP B O 1
ATOM 3796 N N . ILE B 1 38 ? -16.75 19.578 -11.445 1 97.19 38 ILE B N 1
ATOM 3797 C CA . ILE B 1 38 ? -17.516 19.094 -12.594 1 97.19 38 ILE B CA 1
ATOM 3798 C C . ILE B 1 38 ? -18.422 20.219 -13.109 1 97.19 38 ILE B C 1
ATOM 3800 O O . ILE B 1 38 ? -18.906 20.156 -14.25 1 97.19 38 ILE B O 1
ATOM 3804 N N . GLU B 1 39 ? -18.703 21.203 -12.312 1 96.94 39 GLU B N 1
ATOM 3805 C CA . GLU B 1 39 ? -19.5 22.359 -12.703 1 96.94 39 GLU B CA 1
ATOM 3806 C C . GLU B 1 39 ? -18.625 23.531 -13.148 1 96.94 39 GLU B C 1
ATOM 3808 O O . GLU B 1 39 ? -19.094 24.656 -13.266 1 96.94 39 GLU B O 1
ATOM 3813 N N . GLU B 1 40 ? -17.375 23.375 -13.195 1 96.81 40 GLU B N 1
ATOM 3814 C CA . GLU B 1 40 ? -16.375 24.328 -13.695 1 96.81 40 GLU B CA 1
ATOM 3815 C C . GLU B 1 40 ? -16.094 25.422 -12.664 1 96.81 40 GLU B C 1
ATOM 3817 O O . GLU B 1 40 ? -15.578 26.484 -13.008 1 96.81 40 GLU B O 1
ATOM 3822 N N . ARG B 1 41 ? -16.469 25.156 -11.523 1 97.94 41 ARG B N 1
ATOM 3823 C CA . ARG B 1 41 ? -16.094 26.078 -10.453 1 97.94 41 ARG B CA 1
ATOM 3824 C C . ARG B 1 41 ? -14.617 25.891 -10.078 1 97.94 41 ARG B C 1
ATOM 3826 O O . ARG B 1 41 ? -14.133 24.766 -10 1 97.94 41 ARG B O 1
ATOM 3833 N N . GLU B 1 42 ? -13.992 27.031 -9.883 1 98.5 42 GLU B N 1
ATOM 3834 C CA . GLU B 1 42 ? -12.57 27.031 -9.547 1 98.5 42 GLU B CA 1
ATOM 3835 C C . GLU B 1 42 ? -12.352 27.172 -8.047 1 98.5 42 GLU B C 1
ATOM 3837 O O . GLU B 1 42 ? -13.039 27.969 -7.391 1 98.5 42 GLU B O 1
ATOM 3842 N N . TYR B 1 43 ? -11.398 26.422 -7.547 1 98.75 43 TYR B N 1
ATOM 3843 C CA . TYR B 1 43 ? -10.992 26.5 -6.148 1 98.75 43 TYR B CA 1
ATOM 3844 C C . TYR B 1 43 ? -9.484 26.688 -6.027 1 98.75 43 TYR B C 1
ATOM 3846 O O . TYR B 1 43 ? -8.719 26.125 -6.816 1 98.75 43 TYR B O 1
ATOM 3854 N N . ILE B 1 44 ? -9.047 27.484 -5.066 1 98.88 44 ILE B N 1
ATOM 3855 C CA . ILE B 1 44 ? -7.656 27.484 -4.625 1 98.88 44 ILE B CA 1
ATOM 3856 C C . ILE B 1 44 ? -7.445 26.406 -3.574 1 98.88 44 ILE B C 1
ATOM 3858 O O . ILE B 1 44 ? -8.18 26.344 -2.588 1 98.88 44 ILE B O 1
ATOM 3862 N N . ASP B 1 45 ? -6.496 25.562 -3.795 1 98.62 45 ASP B N 1
ATOM 3863 C CA . ASP B 1 45 ? -6.27 24.422 -2.906 1 98.62 45 ASP B CA 1
ATOM 3864 C C . ASP B 1 45 ? -5.184 24.75 -1.88 1 98.62 45 ASP B C 1
ATOM 3866 O O . ASP B 1 45 ? -3.992 24.688 -2.191 1 98.62 45 ASP B O 1
ATOM 3870 N N . PHE B 1 46 ? -5.551 24.922 -0.633 1 98.75 46 PHE B N 1
ATOM 3871 C CA . PHE B 1 46 ? -4.613 25.172 0.457 1 98.75 46 PHE B CA 1
ATOM 3872 C C . PHE B 1 46 ? -4.246 23.875 1.169 1 98.75 46 PHE B C 1
ATOM 3874 O O . PHE B 1 46 ? -3.58 23.906 2.205 1 98.75 46 PHE B O 1
ATOM 3881 N N . LEU B 1 47 ? -4.605 22.797 0.563 1 97.19 47 LEU B N 1
ATOM 3882 C CA . LEU B 1 47 ? -4.344 21.5 1.186 1 97.19 47 LEU B CA 1
ATOM 3883 C C . LEU B 1 47 ? -3.299 20.719 0.398 1 97.19 47 LEU B C 1
ATOM 3885 O O . LEU B 1 47 ? -2.652 19.812 0.939 1 97.19 47 LEU B O 1
ATOM 3889 N N . SER B 1 48 ? -3.195 21.047 -0.904 1 97.25 48 SER B N 1
ATOM 3890 C CA . SER B 1 48 ? -2.398 20.25 -1.822 1 97.25 48 SER B CA 1
ATOM 3891 C C . SER B 1 48 ? -2.799 18.781 -1.758 1 97.25 48 SER B C 1
ATOM 3893 O O . SER B 1 48 ? -1.939 17.891 -1.687 1 97.25 48 SER B O 1
ATOM 3895 N N . ASP B 1 49 ? -4.059 18.5 -1.656 1 95 49 ASP B N 1
ATOM 3896 C CA . ASP B 1 49 ? -4.578 17.141 -1.563 1 95 49 ASP B CA 1
ATOM 3897 C C . ASP B 1 49 ? -4.023 16.422 -0.335 1 95 49 ASP B C 1
ATOM 3899 O O . ASP B 1 49 ? -3.539 15.289 -0.437 1 95 49 ASP B O 1
ATOM 3903 N N . ALA B 1 50 ? -4.02 17.141 0.844 1 94.25 50 ALA B N 1
ATOM 3904 C CA . ALA B 1 50 ? -3.52 16.609 2.111 1 94.25 50 ALA B CA 1
ATOM 3905 C C . ALA B 1 50 ? -2.018 16.359 2.047 1 94.25 50 ALA B C 1
ATOM 3907 O O . ALA B 1 50 ? -1.552 15.258 2.361 1 94.25 50 ALA B O 1
ATOM 3908 N N . ALA B 1 51 ? -1.273 17.312 1.52 1 97 51 ALA B N 1
ATOM 3909 C CA . ALA B 1 51 ? 0.186 17.359 1.52 1 97 51 ALA B CA 1
ATOM 3910 C C . ALA B 1 51 ? 0.775 16.422 0.48 1 97 51 ALA B C 1
ATOM 3912 O O . ALA B 1 51 ? 1.879 15.898 0.66 1 97 51 ALA B O 1
ATOM 3913 N N . VAL B 1 52 ? 0.078 16.172 -0.628 1 98.25 52 VAL B N 1
ATOM 3914 C CA . VAL B 1 52 ? 0.546 15.258 -1.674 1 98.25 52 VAL B CA 1
ATOM 3915 C C . VAL B 1 52 ? 1.229 16.062 -2.781 1 98.25 52 VAL B C 1
ATOM 3917 O O . VAL B 1 52 ? 2.236 15.625 -3.342 1 98.25 52 VAL B O 1
ATOM 3920 N N . GLN B 1 53 ? 0.692 17.234 -3.066 1 98.44 53 GLN B N 1
ATOM 3921 C CA . GLN B 1 53 ? 1.108 17.969 -4.262 1 98.44 53 GLN B CA 1
ATOM 3922 C C . GLN B 1 53 ? 2.107 19.062 -3.916 1 98.44 53 GLN B C 1
ATOM 3924 O O . GLN B 1 53 ? 1.864 20.234 -4.199 1 98.44 53 GLN B O 1
ATOM 3929 N N . ASN B 1 54 ? 3.244 18.609 -3.408 1 98.75 54 ASN B N 1
ATOM 3930 C CA . ASN B 1 54 ? 4.273 19.578 -3.07 1 98.75 54 ASN B CA 1
ATOM 3931 C C . ASN B 1 54 ? 4.699 20.391 -4.293 1 98.75 54 ASN B C 1
ATOM 3933 O O . ASN B 1 54 ? 5.008 21.578 -4.18 1 98.75 54 ASN B O 1
ATOM 3937 N N . VAL B 1 55 ? 4.668 19.766 -5.492 1 98.88 55 VAL B N 1
ATOM 3938 C CA . VAL B 1 55 ? 5.164 20.469 -6.676 1 98.88 55 VAL B CA 1
ATOM 3939 C C . VAL B 1 55 ? 3.99 20.922 -7.535 1 98.88 55 VAL B C 1
ATOM 3941 O O . VAL B 1 55 ? 4.16 21.234 -8.711 1 98.88 55 VAL B O 1
ATOM 3944 N N . GLY B 1 56 ? 2.787 20.938 -6.93 1 98.69 56 GLY B N 1
ATOM 3945 C CA . GLY B 1 56 ? 1.6 21.422 -7.625 1 98.69 56 GLY B CA 1
ATOM 3946 C C . GLY B 1 56 ? 0.868 20.312 -8.375 1 98.69 56 GLY B C 1
ATOM 3947 O O . GLY B 1 56 ? 1.486 19.359 -8.836 1 98.69 56 GLY B O 1
ATOM 3948 N N . HIS B 1 57 ? -0.425 20.547 -8.555 1 98.44 57 HIS B N 1
ATOM 3949 C CA . HIS B 1 57 ? -1.269 19.625 -9.297 1 98.44 57 HIS B CA 1
ATOM 3950 C C . HIS B 1 57 ? -0.857 19.562 -10.766 1 98.44 57 HIS B C 1
ATOM 3952 O O . HIS B 1 57 ? -0.553 20.578 -11.375 1 98.44 57 HIS B O 1
ATOM 3958 N N . ASN B 1 58 ? -0.844 18.312 -11.188 1 98.5 58 ASN B N 1
ATOM 3959 C CA . ASN B 1 58 ? -0.604 18.062 -12.602 1 98.5 58 ASN B CA 1
ATOM 3960 C C . ASN B 1 58 ? 0.606 18.844 -13.109 1 98.5 58 ASN B C 1
ATOM 3962 O O . ASN B 1 58 ? 0.528 19.516 -14.133 1 98.5 58 ASN B O 1
ATOM 3966 N N . ASN B 1 59 ? 1.646 18.781 -12.328 1 98.69 59 ASN B N 1
ATOM 3967 C CA . ASN B 1 59 ? 2.91 19.375 -12.734 1 98.69 59 ASN B CA 1
ATOM 3968 C C . ASN B 1 59 ? 3.365 18.875 -14.094 1 98.69 59 ASN B C 1
ATOM 3970 O O . ASN B 1 59 ? 3.4 17.656 -14.328 1 98.69 59 ASN B O 1
ATOM 3974 N N . GLU B 1 60 ? 3.762 19.781 -14.969 1 98.56 60 GLU B N 1
ATOM 3975 C CA . GLU B 1 60 ? 4.055 19.422 -16.359 1 98.56 60 GLU B CA 1
ATOM 3976 C C . GLU B 1 60 ? 5.184 18.406 -16.438 1 98.56 60 GLU B C 1
ATOM 3978 O O . GLU B 1 60 ? 5.137 17.484 -17.266 1 98.56 60 GLU B O 1
ATOM 3983 N N . LYS B 1 61 ? 6.227 18.594 -15.656 1 98.56 61 LYS B N 1
ATOM 3984 C CA . LYS B 1 61 ? 7.355 17.672 -15.648 1 98.56 61 LYS B CA 1
ATOM 3985 C C . LYS B 1 61 ? 6.922 16.281 -15.195 1 98.56 61 LYS B C 1
ATOM 3987 O O . LYS B 1 61 ? 7.371 15.266 -15.75 1 98.56 61 LYS B O 1
ATOM 3992 N N . VAL B 1 62 ? 6.078 16.172 -14.203 1 98.88 62 VAL B N 1
ATOM 3993 C CA . VAL B 1 62 ? 5.582 14.898 -13.672 1 98.88 62 VAL B CA 1
ATOM 3994 C C . VAL B 1 62 ? 4.684 14.219 -14.703 1 98.88 62 VAL B C 1
ATOM 3996 O O . VAL B 1 62 ? 4.816 13.023 -14.961 1 98.88 62 VAL B O 1
ATOM 3999 N N . VAL B 1 63 ? 3.738 15.016 -15.305 1 98.88 63 VAL B N 1
ATOM 4000 C CA . VAL B 1 63 ? 2.84 14.484 -16.328 1 98.88 63 VAL B CA 1
ATOM 4001 C C . VAL B 1 63 ? 3.652 13.891 -17.469 1 98.88 63 VAL B C 1
ATOM 4003 O O . VAL B 1 63 ? 3.365 12.781 -17.938 1 98.88 63 VAL B O 1
ATOM 4006 N N . LYS B 1 64 ? 4.652 14.625 -17.922 1 98.81 64 LYS B N 1
ATOM 4007 C CA . LYS B 1 64 ? 5.508 14.164 -19 1 98.81 64 LYS B CA 1
ATOM 4008 C C . LYS B 1 64 ? 6.219 12.867 -18.641 1 98.81 64 LYS B C 1
ATOM 4010 O O . LYS B 1 64 ? 6.285 11.938 -19.438 1 98.81 64 LYS B O 1
ATOM 4015 N N . ALA B 1 65 ? 6.758 12.789 -17.422 1 98.81 65 ALA B N 1
ATOM 4016 C CA . ALA B 1 65 ? 7.457 11.602 -16.953 1 98.81 65 ALA B CA 1
ATOM 4017 C C . ALA B 1 65 ? 6.535 10.383 -16.953 1 98.81 65 ALA B C 1
ATOM 4019 O O . ALA B 1 65 ? 6.938 9.297 -17.375 1 98.81 65 ALA B O 1
ATOM 4020 N N . ILE B 1 66 ? 5.305 10.578 -16.453 1 98.88 66 ILE B N 1
ATOM 4021 C CA . ILE B 1 66 ? 4.328 9.492 -16.406 1 98.88 66 ILE B CA 1
ATOM 4022 C C . ILE B 1 66 ? 4.027 8.992 -17.812 1 98.88 66 ILE B C 1
ATOM 4024 O O . ILE B 1 66 ? 4.074 7.793 -18.078 1 98.88 66 ILE B O 1
ATOM 4028 N N . LYS B 1 67 ? 3.738 9.922 -18.719 1 98.75 67 LYS B N 1
ATOM 4029 C CA . LYS B 1 67 ? 3.338 9.57 -20.078 1 98.75 67 LYS B CA 1
ATOM 4030 C C . LYS B 1 67 ? 4.461 8.844 -20.812 1 98.75 67 LYS B C 1
ATOM 4032 O O . LYS B 1 67 ? 4.238 7.793 -21.422 1 98.75 67 LYS B O 1
ATOM 4037 N N . GLU B 1 68 ? 5.699 9.383 -20.719 1 98.56 68 GLU B N 1
ATOM 4038 C CA . GLU B 1 68 ? 6.84 8.805 -21.422 1 98.56 68 GLU B CA 1
ATOM 4039 C C . GLU B 1 68 ? 7.16 7.41 -20.891 1 98.56 68 GLU B C 1
ATOM 4041 O O . GLU B 1 68 ? 7.402 6.488 -21.672 1 98.56 68 GLU B O 1
ATOM 4046 N N . GLN B 1 69 ? 7.141 7.246 -19.609 1 98.5 69 GLN B N 1
ATOM 4047 C CA . GLN B 1 69 ? 7.477 5.953 -19.031 1 98.5 69 GLN B CA 1
ATOM 4048 C C . GLN B 1 69 ? 6.395 4.918 -19.328 1 98.5 69 GLN B C 1
ATOM 4050 O O . GLN B 1 69 ? 6.699 3.75 -19.578 1 98.5 69 GLN B O 1
ATOM 4055 N N . ALA B 1 70 ? 5.098 5.34 -19.234 1 98.31 70 ALA B N 1
ATOM 4056 C CA . ALA B 1 70 ? 3.99 4.43 -19.5 1 98.31 70 ALA B CA 1
ATOM 4057 C C . ALA B 1 70 ? 4.066 3.875 -20.922 1 98.31 70 ALA B C 1
ATOM 4059 O O . ALA B 1 70 ? 3.678 2.732 -21.172 1 98.31 70 ALA B O 1
ATOM 4060 N N . GLU B 1 71 ? 4.582 4.684 -21.828 1 97.38 71 GLU B N 1
ATOM 4061 C CA . GLU B 1 71 ? 4.715 4.254 -23.219 1 97.38 71 GLU B CA 1
ATOM 4062 C C . GLU B 1 71 ? 5.816 3.209 -23.375 1 97.38 71 GLU B C 1
ATOM 4064 O O . GLU B 1 71 ? 5.734 2.334 -24.234 1 97.38 71 GLU B O 1
ATOM 4069 N N . ARG B 1 72 ? 6.762 3.287 -22.547 1 96.25 72 ARG B N 1
ATOM 4070 C CA . ARG B 1 72 ? 7.934 2.428 -22.672 1 96.25 72 ARG B CA 1
ATOM 4071 C C . ARG B 1 72 ? 7.773 1.158 -21.844 1 96.25 72 ARG B C 1
ATOM 4073 O O . ARG B 1 72 ? 7.918 0.049 -22.359 1 96.25 72 ARG B O 1
ATOM 4080 N N . LEU B 1 73 ? 7.512 1.329 -20.625 1 98.31 73 LEU B N 1
ATOM 4081 C CA . LEU B 1 73 ? 7.406 0.235 -19.672 1 98.31 73 LEU B CA 1
ATOM 4082 C C . LEU B 1 73 ? 6.555 0.643 -18.469 1 98.31 73 LEU B C 1
ATOM 4084 O O . LEU B 1 73 ? 7.016 1.392 -17.609 1 98.31 73 LEU B O 1
ATOM 4088 N N . ILE B 1 74 ? 5.387 0.084 -18.406 1 98.44 74 ILE B N 1
ATOM 4089 C CA . ILE B 1 74 ? 4.527 0.36 -17.266 1 98.44 74 ILE B CA 1
ATOM 4090 C C . ILE B 1 74 ? 5.055 -0.38 -16.031 1 98.44 74 ILE B C 1
ATOM 4092 O O . ILE B 1 74 ? 5.141 0.194 -14.945 1 98.44 74 ILE B O 1
ATOM 4096 N N . HIS B 1 75 ? 5.418 -1.617 -16.297 1 97.62 75 HIS B N 1
ATOM 4097 C CA . HIS B 1 75 ? 5.812 -2.434 -15.148 1 97.62 75 HIS B CA 1
ATOM 4098 C C . HIS B 1 75 ? 6.676 -3.613 -15.586 1 97.62 75 HIS B C 1
ATOM 4100 O O . HIS B 1 75 ? 6.41 -4.23 -16.625 1 97.62 75 HIS B O 1
ATOM 4106 N N . PHE B 1 76 ? 7.688 -3.881 -15 1 97.31 76 PHE B N 1
ATOM 4107 C CA . PHE B 1 76 ? 8.438 -5.117 -14.828 1 97.31 76 PHE B CA 1
ATOM 4108 C C . PHE B 1 76 ? 8.859 -5.305 -13.375 1 97.31 76 PHE B C 1
ATOM 4110 O O . PHE B 1 76 ? 9.43 -4.395 -12.773 1 97.31 76 PHE B O 1
ATOM 4117 N N . THR B 1 77 ? 8.539 -6.363 -12.828 1 93 77 THR B N 1
ATOM 4118 C CA . THR B 1 77 ? 8.555 -6.492 -11.375 1 93 77 THR B CA 1
ATOM 4119 C C . THR B 1 77 ? 9.945 -6.191 -10.812 1 93 77 THR B C 1
ATOM 4121 O O . THR B 1 77 ? 10.93 -6.812 -11.219 1 93 77 THR B O 1
ATOM 4124 N N . PHE B 1 78 ? 10.031 -5.301 -9.906 1 94.81 78 PHE B N 1
ATOM 4125 C CA . PHE B 1 78 ? 11.203 -4.895 -9.141 1 94.81 78 PHE B CA 1
ATOM 4126 C C . PHE B 1 78 ? 11.672 -6.023 -8.227 1 94.81 78 PHE B C 1
ATOM 4128 O O . PHE B 1 78 ? 12.859 -6.152 -7.949 1 94.81 78 PHE B O 1
ATOM 4135 N N . ILE B 1 79 ? 10.852 -6.891 -7.871 1 95.38 79 ILE B N 1
ATOM 4136 C CA . ILE B 1 79 ? 11.148 -7.891 -6.852 1 95.38 79 ILE B CA 1
ATOM 4137 C C . ILE B 1 79 ? 11.938 -9.039 -7.469 1 95.38 79 ILE B C 1
ATOM 4139 O O . ILE B 1 79 ? 12.75 -9.68 -6.793 1 95.38 79 ILE B O 1
ATOM 4143 N N . TYR B 1 80 ? 11.734 -9.305 -8.828 1 94.69 80 TYR B N 1
ATOM 4144 C CA . TYR B 1 80 ? 12.43 -10.398 -9.5 1 94.69 80 TYR B CA 1
ATOM 4145 C C . TYR B 1 80 ? 13.461 -9.859 -10.484 1 94.69 80 TYR B C 1
ATOM 4147 O O . TYR B 1 80 ? 14.398 -10.562 -10.852 1 94.69 80 TYR B O 1
ATOM 4155 N N . GLY B 1 81 ? 13.211 -8.641 -10.977 1 95.38 81 GLY B N 1
ATOM 4156 C CA . GLY B 1 81 ? 14.016 -8.094 -12.055 1 95.38 81 GLY B CA 1
ATOM 4157 C C . GLY B 1 81 ? 14.688 -6.781 -11.695 1 95.38 81 GLY B C 1
ATOM 4158 O O . GLY B 1 81 ? 14.727 -6.406 -10.516 1 95.38 81 GLY B O 1
ATOM 4159 N N . PHE B 1 82 ? 15.297 -6.191 -12.719 1 97.06 82 PHE B N 1
ATOM 4160 C CA . PHE B 1 82 ? 16.078 -4.98 -12.523 1 97.06 82 PHE B CA 1
ATOM 4161 C C . PHE B 1 82 ? 15.641 -3.887 -13.492 1 97.06 82 PHE B C 1
ATOM 4163 O O . PHE B 1 82 ? 16.031 -3.891 -14.664 1 97.06 82 PHE B O 1
ATOM 4170 N N . THR B 1 83 ? 14.781 -3.025 -13.047 1 97.5 83 THR B N 1
ATOM 4171 C CA . THR B 1 83 ? 14.414 -1.876 -13.859 1 97.5 83 THR B CA 1
ATOM 4172 C C . THR B 1 83 ? 15.234 -0.649 -13.477 1 97.5 83 THR B C 1
ATOM 4174 O O . THR B 1 83 ? 15.648 -0.511 -12.32 1 97.5 83 THR B O 1
ATOM 4177 N N . LEU B 1 84 ? 15.414 0.254 -14.312 1 98.12 84 LEU B N 1
ATOM 4178 C CA . LEU B 1 84 ? 16.328 1.372 -14.133 1 98.12 84 LEU B CA 1
ATOM 4179 C C . LEU B 1 84 ? 15.719 2.443 -13.234 1 98.12 84 LEU B C 1
ATOM 4181 O O . LEU B 1 84 ? 16.422 3.064 -12.43 1 98.12 84 LEU B O 1
ATOM 4185 N N . GLU B 1 85 ? 14.438 2.662 -13.398 1 98.44 85 GLU B N 1
ATOM 4186 C CA . GLU B 1 85 ? 13.758 3.82 -12.812 1 98.44 85 GLU B CA 1
ATOM 4187 C C . GLU B 1 85 ? 13.805 3.775 -11.289 1 98.44 85 GLU B C 1
ATOM 4189 O O . GLU B 1 85 ? 14.164 4.766 -10.648 1 98.44 85 GLU B O 1
ATOM 4194 N N . PRO B 1 86 ? 13.516 2.619 -10.664 1 98.69 86 PRO B N 1
ATOM 4195 C CA . PRO B 1 86 ? 13.609 2.58 -9.203 1 98.69 86 PRO B CA 1
ATOM 4196 C C . PRO B 1 86 ? 15.047 2.688 -8.695 1 98.69 86 PRO B C 1
ATOM 4198 O O . PRO B 1 86 ? 15.281 3.203 -7.598 1 98.69 86 PRO B O 1
ATOM 4201 N N . LEU B 1 87 ? 16.016 2.213 -9.438 1 98.75 87 LEU B N 1
ATOM 4202 C CA . LEU B 1 87 ? 17.422 2.35 -9.055 1 98.75 87 LEU B CA 1
ATOM 4203 C C . LEU B 1 87 ? 17.812 3.818 -8.977 1 98.75 87 LEU B C 1
ATOM 4205 O O . LEU B 1 87 ? 18.406 4.25 -7.984 1 98.75 87 LEU B O 1
ATOM 4209 N N . LEU B 1 88 ? 17.453 4.531 -10.023 1 98.81 88 LEU B N 1
ATOM 4210 C CA . LEU B 1 88 ? 17.797 5.949 -10.078 1 98.81 88 LEU B CA 1
ATOM 4211 C C . LEU B 1 88 ? 17.094 6.723 -8.961 1 98.81 88 LEU B C 1
ATOM 4213 O O . LEU B 1 88 ? 17.688 7.617 -8.359 1 98.81 88 LEU B O 1
ATOM 4217 N N . LEU B 1 89 ? 15.875 6.387 -8.703 1 98.94 89 LEU B N 1
ATOM 4218 C CA . LEU B 1 89 ? 15.133 7.031 -7.621 1 98.94 89 LEU B CA 1
ATOM 4219 C C . LEU B 1 89 ? 15.781 6.742 -6.273 1 98.94 89 LEU B C 1
ATOM 4221 O O . LEU B 1 89 ? 15.93 7.645 -5.445 1 98.94 89 LEU B O 1
ATOM 4225 N N . ALA B 1 90 ? 16.109 5.484 -6.035 1 98.94 90 ALA B N 1
ATOM 4226 C CA . ALA B 1 90 ? 16.719 5.098 -4.766 1 98.94 90 ALA B CA 1
ATOM 4227 C C . ALA B 1 90 ? 18.016 5.848 -4.535 1 98.94 90 ALA B C 1
ATOM 4229 O O . ALA B 1 90 ? 18.297 6.316 -3.428 1 98.94 90 ALA B O 1
ATOM 4230 N N . GLU B 1 91 ? 18.828 5.914 -5.539 1 98.88 91 GLU B N 1
ATOM 4231 C CA . GLU B 1 91 ? 20.094 6.625 -5.434 1 98.88 91 GLU B CA 1
ATOM 4232 C C . GLU B 1 91 ? 19.875 8.109 -5.156 1 98.88 91 GLU B C 1
ATOM 4234 O O . GLU B 1 91 ? 20.625 8.719 -4.387 1 98.88 91 GLU B O 1
ATOM 4239 N N . LYS B 1 92 ? 18.875 8.695 -5.781 1 98.88 92 LYS B N 1
ATOM 4240 C CA . LYS B 1 92 ? 18.547 10.094 -5.531 1 98.88 92 LYS B CA 1
ATOM 4241 C C . LYS B 1 92 ? 18.062 10.305 -4.102 1 98.88 92 LYS B C 1
ATOM 4243 O O . LYS B 1 92 ? 18.422 11.289 -3.457 1 98.88 92 LYS B O 1
ATOM 4248 N N . LEU B 1 93 ? 17.234 9.406 -3.605 1 98.94 93 LEU B N 1
ATOM 4249 C CA . LEU B 1 93 ? 16.766 9.477 -2.225 1 98.94 93 LEU B CA 1
ATOM 4250 C C . LEU B 1 93 ? 17.922 9.375 -1.25 1 98.94 93 LEU B C 1
ATOM 4252 O O . LEU B 1 93 ? 17.938 10.047 -0.218 1 98.94 93 LEU B O 1
ATOM 4256 N N . ALA B 1 94 ? 18.828 8.484 -1.571 1 98.81 94 ALA B N 1
ATOM 4257 C CA . ALA B 1 94 ? 20.016 8.359 -0.741 1 98.81 94 ALA B CA 1
ATOM 4258 C C . ALA B 1 94 ? 20.812 9.664 -0.712 1 98.81 94 ALA B C 1
ATOM 4260 O O . ALA B 1 94 ? 21.328 10.055 0.332 1 98.81 94 ALA B O 1
ATOM 4261 N N . GLU B 1 95 ? 20.875 10.273 -1.83 1 98.56 95 GLU B N 1
ATOM 4262 C CA . GLU B 1 95 ? 21.641 11.508 -1.974 1 98.56 95 GLU B CA 1
ATOM 4263 C C . GLU B 1 95 ? 21.047 12.625 -1.112 1 98.56 95 GLU B C 1
ATOM 4265 O O . GLU B 1 95 ? 21.781 13.367 -0.464 1 98.56 95 GLU B O 1
ATOM 4270 N N . ILE B 1 96 ? 19.766 12.734 -1.027 1 98.5 96 ILE B N 1
ATOM 4271 C CA . ILE B 1 96 ? 19.156 13.898 -0.378 1 98.5 96 ILE B CA 1
ATOM 4272 C C . ILE B 1 96 ? 18.891 13.586 1.092 1 98.5 96 ILE B C 1
ATOM 4274 O O . ILE B 1 96 ? 18.609 14.492 1.885 1 98.5 96 ILE B O 1
ATOM 4278 N N . SER B 1 97 ? 18.953 12.305 1.459 1 97.88 97 SER B N 1
ATOM 4279 C CA . SER B 1 97 ? 18.703 11.891 2.834 1 97.88 97 SER B CA 1
ATOM 4280 C C . SER B 1 97 ? 19.828 12.344 3.764 1 97.88 97 SER B C 1
ATOM 4282 O O . SER B 1 97 ? 21 12.328 3.385 1 97.88 97 SER B O 1
ATOM 4284 N N . PRO B 1 98 ? 19.469 12.75 5.012 1 98.12 98 PRO B N 1
ATOM 4285 C CA . PRO B 1 98 ? 20.516 13.078 5.988 1 98.12 98 PRO B CA 1
ATOM 4286 C C . PRO B 1 98 ? 21.188 11.836 6.566 1 98.12 98 PRO B C 1
ATOM 4288 O O . PRO B 1 98 ? 22.141 11.953 7.348 1 98.12 98 PRO B O 1
ATOM 4291 N N . ILE B 1 99 ? 20.719 10.641 6.242 1 98.12 99 ILE B N 1
ATOM 4292 C CA . ILE B 1 99 ? 21.312 9.398 6.711 1 98.12 99 ILE B CA 1
ATOM 4293 C C . ILE B 1 99 ? 22.5 9.031 5.82 1 98.12 99 ILE B C 1
ATOM 4295 O O . ILE B 1 99 ? 22.391 9.031 4.594 1 98.12 99 ILE B O 1
ATOM 4299 N N . GLU B 1 100 ? 23.625 8.719 6.441 1 95.5 100 GLU B N 1
ATOM 4300 C CA . GLU B 1 100 ? 24.844 8.422 5.699 1 95.5 100 GLU B CA 1
ATOM 4301 C C . GLU B 1 100 ? 24.781 7.035 5.066 1 95.5 100 GLU B C 1
ATOM 4303 O O . GLU B 1 100 ? 24.562 6.039 5.762 1 95.5 100 GLU B O 1
ATOM 4308 N N . GLU B 1 101 ? 24.984 6.914 3.801 1 94.25 101 GLU B N 1
ATOM 4309 C CA . GLU B 1 101 ? 25.031 5.688 3.01 1 94.25 101 GLU B CA 1
ATOM 4310 C C . GLU B 1 101 ? 23.828 4.801 3.295 1 94.25 101 GLU B C 1
ATOM 4312 O O . GLU B 1 101 ? 23.984 3.621 3.623 1 94.25 101 GLU B O 1
ATOM 4317 N N . PRO B 1 102 ? 22.703 5.352 3.117 1 98.62 102 PRO B N 1
ATOM 4318 C CA . PRO B 1 102 ? 21.484 4.598 3.436 1 98.62 102 PRO B CA 1
ATOM 4319 C C . PRO B 1 102 ? 21.156 3.547 2.381 1 98.62 102 PRO B C 1
ATOM 4321 O O . PRO B 1 102 ? 21.734 3.557 1.29 1 98.62 102 PRO B O 1
ATOM 4324 N N . LYS B 1 103 ? 20.375 2.615 2.703 1 98.88 103 LYS B N 1
ATOM 4325 C CA . LYS B 1 103 ? 19.641 1.774 1.761 1 98.88 103 LYS B CA 1
ATOM 4326 C C . LYS B 1 103 ? 18.172 2.152 1.719 1 98.88 103 LYS B C 1
ATOM 4328 O O . LYS B 1 103 ? 17.656 2.799 2.637 1 98.88 103 LYS B O 1
ATOM 4333 N N . ILE B 1 104 ? 17.562 1.79 0.608 1 98.94 104 ILE B N 1
ATOM 4334 C CA . ILE B 1 104 ? 16.203 2.217 0.341 1 98.94 104 ILE B CA 1
ATOM 4335 C C . ILE B 1 104 ? 15.312 0.994 0.136 1 98.94 104 ILE B C 1
ATOM 4337 O O . ILE B 1 104 ? 15.617 0.125 -0.685 1 98.94 104 ILE B O 1
ATOM 4341 N N . ALA B 1 105 ? 14.227 0.861 0.901 1 98.88 105 ALA B N 1
ATOM 4342 C CA . ALA B 1 105 ? 13.156 -0.09 0.624 1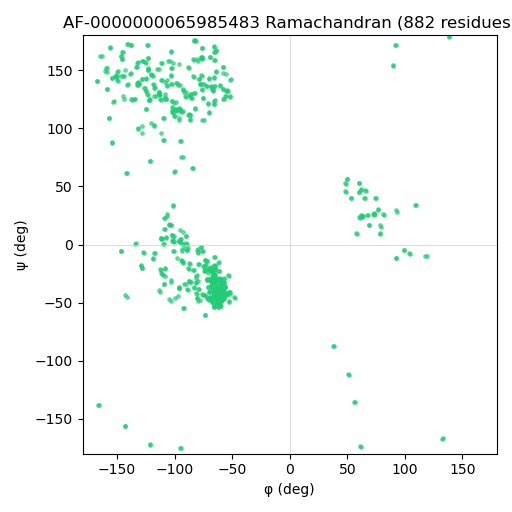 98.88 105 ALA B CA 1
ATOM 4343 C C . ALA B 1 105 ? 11.906 0.627 0.129 1 98.88 105 ALA B C 1
ATOM 4345 O O . ALA B 1 105 ? 11.375 1.507 0.812 1 98.88 105 ALA B O 1
ATOM 4346 N N . PHE B 1 106 ? 11.398 0.239 -1.019 1 98.81 106 PHE B N 1
ATOM 4347 C CA . PHE B 1 106 ? 10.242 0.91 -1.596 1 98.81 106 PHE B CA 1
ATOM 4348 C C . PHE B 1 106 ? 8.945 0.288 -1.086 1 98.81 106 PHE B C 1
ATOM 4350 O O . PHE B 1 106 ? 8.93 -0.873 -0.672 1 98.81 106 PHE B O 1
ATOM 4357 N N . GLY B 1 107 ? 7.918 1.062 -1.056 1 98.62 107 GLY B N 1
ATOM 4358 C CA . GLY B 1 107 ? 6.535 0.687 -0.807 1 98.62 107 GLY B CA 1
ATOM 4359 C C . GLY B 1 107 ? 5.543 1.483 -1.633 1 98.62 107 GLY B C 1
ATOM 4360 O O . GLY B 1 107 ? 5.871 1.957 -2.723 1 98.62 107 GLY B O 1
ATOM 4361 N N . LEU B 1 108 ? 4.289 1.559 -1.104 1 98.62 108 LEU B N 1
ATOM 4362 C CA . LEU B 1 108 ? 3.227 2.168 -1.899 1 98.62 108 LEU B CA 1
ATOM 4363 C C . LEU B 1 108 ? 2.5 3.246 -1.104 1 98.62 108 LEU B C 1
ATOM 4365 O O . LEU B 1 108 ? 1.825 4.102 -1.68 1 98.62 108 LEU B O 1
ATOM 4369 N N . SER B 1 109 ? 2.588 3.232 0.184 1 98.44 109 SER B N 1
ATOM 4370 C CA . SER B 1 109 ? 1.916 4.184 1.064 1 98.44 109 SER B CA 1
ATOM 4371 C C . SER B 1 109 ? 2.758 4.484 2.299 1 98.44 109 SER B C 1
ATOM 4373 O O . SER B 1 109 ? 3.678 3.73 2.629 1 98.44 109 SER B O 1
ATOM 4375 N N . GLY B 1 110 ? 2.443 5.617 2.932 1 98.62 110 GLY B N 1
ATOM 4376 C CA . GLY B 1 110 ? 3.08 5.875 4.215 1 98.62 110 GLY B CA 1
ATOM 4377 C C . GLY B 1 110 ? 2.844 4.773 5.23 1 98.62 110 GLY B C 1
ATOM 4378 O O . GLY B 1 110 ? 3.721 4.473 6.043 1 98.62 110 GLY B O 1
ATOM 4379 N N . SER B 1 111 ? 1.692 4.125 5.184 1 98.56 111 SER B N 1
ATOM 4380 C CA . SER B 1 111 ? 1.333 3.047 6.098 1 98.56 111 SER B CA 1
ATOM 4381 C C . SER B 1 111 ? 2.275 1.856 5.945 1 98.56 111 SER B C 1
ATOM 4383 O O . SER B 1 111 ? 2.812 1.353 6.934 1 98.56 111 SER B O 1
ATOM 4385 N N . ASP B 1 112 ? 2.475 1.407 4.727 1 98.69 112 ASP B N 1
ATOM 4386 C CA . ASP B 1 112 ? 3.328 0.239 4.535 1 98.69 112 ASP B CA 1
ATOM 4387 C C . ASP B 1 112 ? 4.797 0.584 4.785 1 98.69 112 ASP B C 1
ATOM 4389 O O . ASP B 1 112 ? 5.582 -0.274 5.191 1 98.69 112 ASP B O 1
ATOM 4393 N N . ALA B 1 113 ? 5.188 1.862 4.496 1 98.88 113 ALA B N 1
ATOM 4394 C CA . ALA B 1 113 ? 6.539 2.289 4.855 1 98.88 113 ALA B CA 1
ATOM 4395 C C . ALA B 1 113 ? 6.766 2.18 6.359 1 98.88 113 ALA B C 1
ATOM 4397 O O . ALA B 1 113 ? 7.82 1.717 6.801 1 98.88 113 ALA B O 1
ATOM 4398 N N . ASN B 1 114 ? 5.785 2.584 7.145 1 98.88 114 ASN B N 1
ATOM 4399 C CA . ASN B 1 114 ? 5.926 2.504 8.594 1 98.88 114 ASN B CA 1
ATOM 4400 C C . ASN B 1 114 ? 5.879 1.059 9.086 1 98.88 114 ASN B C 1
ATOM 4402 O O . ASN B 1 114 ? 6.555 0.706 10.055 1 98.88 114 ASN B O 1
ATOM 4406 N N . ASP B 1 115 ? 5.055 0.224 8.4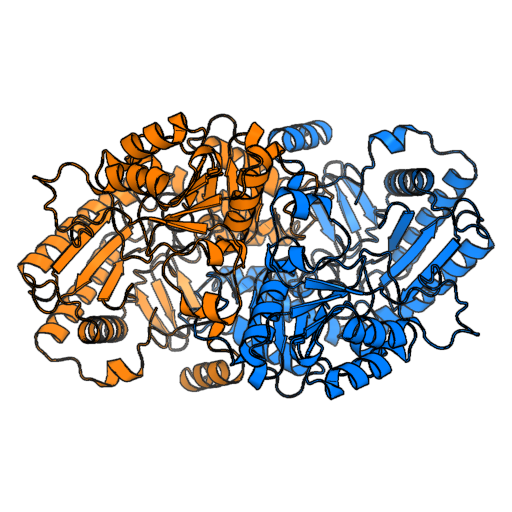61 1 98.81 115 ASP B N 1
ATOM 4407 C CA . ASP B 1 115 ? 5.152 -1.206 8.734 1 98.81 115 ASP B CA 1
ATOM 4408 C C . ASP B 1 115 ? 6.586 -1.705 8.539 1 98.81 115 ASP B C 1
ATOM 4410 O O . ASP B 1 115 ? 7.113 -2.436 9.375 1 98.81 115 ASP B O 1
ATOM 4414 N N . GLY B 1 116 ? 7.156 -1.329 7.383 1 98.81 116 GLY B N 1
ATOM 4415 C CA . GLY B 1 116 ? 8.531 -1.714 7.102 1 98.81 116 GLY B CA 1
ATOM 4416 C C . GLY B 1 116 ? 9.516 -1.211 8.141 1 98.81 116 GLY B C 1
ATOM 4417 O O . GLY B 1 116 ? 10.383 -1.958 8.594 1 98.81 116 GLY B O 1
ATOM 4418 N N . ALA B 1 117 ? 9.359 0.062 8.516 1 98.94 117 ALA B N 1
ATOM 4419 C CA . ALA B 1 117 ? 10.242 0.647 9.523 1 98.94 117 ALA B CA 1
ATOM 4420 C C . ALA B 1 117 ? 10.18 -0.14 10.828 1 98.94 117 ALA B C 1
ATOM 4422 O O . ALA B 1 117 ? 11.211 -0.371 11.469 1 98.94 117 ALA B O 1
ATOM 4423 N N . ILE B 1 118 ? 9 -0.531 11.266 1 98.88 118 ILE B N 1
ATOM 4424 C CA . ILE B 1 118 ? 8.836 -1.344 12.461 1 98.88 118 ILE B CA 1
ATOM 4425 C C . ILE B 1 118 ? 9.578 -2.668 12.297 1 98.88 118 ILE B C 1
ATOM 4427 O O . ILE B 1 118 ? 10.328 -3.086 13.18 1 98.88 118 ILE B O 1
ATOM 4431 N N . LYS B 1 119 ? 9.367 -3.326 11.164 1 98.69 119 LYS B N 1
ATOM 4432 C CA . LYS B 1 119 ? 9.992 -4.625 10.922 1 98.69 119 LYS B CA 1
ATOM 4433 C C . LYS B 1 119 ? 11.508 -4.52 10.938 1 98.69 119 LYS B C 1
ATOM 4435 O O . LYS B 1 119 ? 12.188 -5.348 11.555 1 98.69 119 LYS B O 1
ATOM 4440 N N . PHE B 1 120 ? 12.047 -3.518 10.227 1 98.81 120 PHE B N 1
ATOM 4441 C CA . PHE B 1 120 ? 13.492 -3.328 10.18 1 98.81 120 PHE B CA 1
ATOM 4442 C C . PHE B 1 120 ? 14.047 -3.066 11.578 1 98.81 120 PHE B C 1
ATOM 4444 O O . PHE B 1 120 ? 15.078 -3.615 11.953 1 98.81 120 PHE B O 1
ATOM 4451 N N . ALA B 1 121 ? 13.359 -2.221 12.359 1 98.81 121 ALA B N 1
ATOM 4452 C CA . ALA B 1 121 ? 13.805 -1.892 13.711 1 98.81 121 ALA B CA 1
ATOM 4453 C C . ALA B 1 121 ? 13.828 -3.133 14.602 1 98.81 121 ALA B C 1
ATOM 4455 O O . ALA B 1 121 ? 14.812 -3.379 15.305 1 98.81 121 ALA B O 1
ATOM 4456 N N . ARG B 1 122 ? 12.773 -3.904 14.586 1 98.62 122 ARG B N 1
ATOM 4457 C CA . ARG B 1 122 ? 12.68 -5.105 15.406 1 98.62 122 ARG B CA 1
ATOM 4458 C C . ARG B 1 122 ? 13.703 -6.152 14.969 1 98.62 122 ARG B C 1
ATOM 4460 O O . ARG B 1 122 ? 14.328 -6.805 15.805 1 98.62 122 ARG B O 1
ATOM 4467 N N . ALA B 1 123 ? 13.82 -6.316 13.664 1 98.31 123 ALA B N 1
ATOM 4468 C CA . ALA B 1 123 ? 14.773 -7.297 13.148 1 98.31 123 ALA B CA 1
ATOM 4469 C C . ALA B 1 123 ? 16.203 -6.93 13.539 1 98.31 123 ALA B C 1
ATOM 4471 O O . ALA B 1 123 ? 17 -7.805 13.875 1 98.31 123 ALA B O 1
ATOM 4472 N N . TYR B 1 124 ? 16.562 -5.648 13.469 1 98.44 124 TYR B N 1
ATOM 4473 C CA . TYR B 1 124 ? 17.906 -5.18 13.734 1 98.44 124 TYR B CA 1
ATOM 4474 C C . TYR B 1 124 ? 18.234 -5.27 15.227 1 98.44 124 TYR B C 1
ATOM 4476 O O . TYR B 1 124 ? 19.281 -5.781 15.609 1 98.44 124 TYR B O 1
ATOM 4484 N N . THR B 1 125 ? 17.297 -4.828 16.062 1 98.5 125 THR B N 1
ATOM 4485 C CA . THR B 1 125 ? 17.578 -4.703 17.484 1 98.5 125 THR B CA 1
ATOM 4486 C C . THR B 1 125 ? 17.266 -6.012 18.219 1 98.5 125 THR B C 1
ATOM 4488 O O . THR B 1 125 ? 17.734 -6.227 19.328 1 98.5 125 THR B O 1
ATOM 4491 N N . LYS B 1 126 ? 16.453 -6.824 17.594 1 97.81 126 LYS B N 1
ATOM 4492 C CA . LYS B 1 126 ? 15.945 -8.047 18.203 1 97.81 126 LYS B CA 1
ATOM 4493 C C . LYS B 1 126 ? 15.094 -7.73 19.438 1 97.81 126 LYS B C 1
ATOM 4495 O O . LYS B 1 126 ? 15 -8.547 20.359 1 97.81 126 LYS B O 1
ATOM 4500 N N . ARG B 1 127 ? 14.547 -6.516 19.484 1 98 127 ARG B N 1
ATOM 4501 C CA . ARG B 1 127 ? 13.656 -6.047 20.531 1 98 127 ARG B CA 1
ATOM 4502 C C . ARG B 1 127 ? 12.234 -5.863 20.016 1 98 127 ARG B C 1
ATOM 4504 O O . ARG B 1 127 ? 12.031 -5.629 18.828 1 98 127 ARG B O 1
ATOM 4511 N N . ARG B 1 128 ? 11.211 -5.914 20.859 1 95.75 128 ARG B N 1
ATOM 4512 C CA . ARG B 1 128 ? 9.828 -5.953 20.422 1 95.75 128 ARG B CA 1
ATOM 4513 C C . ARG B 1 128 ? 9.109 -4.641 20.719 1 95.75 128 ARG B C 1
ATOM 4515 O O . ARG B 1 128 ? 8.25 -4.207 19.953 1 95.75 128 ARG B O 1
ATOM 4522 N N . THR B 1 129 ? 9.453 -4.02 21.781 1 98.12 129 THR B N 1
ATOM 4523 C CA . THR B 1 129 ? 8.695 -2.879 22.281 1 98.12 129 THR B CA 1
ATOM 4524 C C . THR B 1 129 ? 8.914 -1.658 21.391 1 98.12 129 THR B C 1
ATOM 4526 O O . THR B 1 129 ? 10.031 -1.397 20.953 1 98.12 129 THR B O 1
ATOM 4529 N N . LEU B 1 130 ? 7.902 -0.965 21.094 1 98.69 130 LEU B N 1
ATOM 4530 C CA . LEU B 1 130 ? 7.934 0.279 20.328 1 98.69 130 LEU B CA 1
ATOM 4531 C C . LEU B 1 130 ? 7.395 1.438 21.156 1 98.69 130 LEU B C 1
ATOM 4533 O O . LEU B 1 130 ? 6.434 1.272 21.922 1 98.69 130 LEU B O 1
ATOM 4537 N N . LEU B 1 131 ? 8.023 2.527 21.078 1 98.69 131 LEU B N 1
ATOM 4538 C CA . LEU B 1 131 ? 7.516 3.775 21.641 1 98.69 131 LEU B CA 1
ATOM 4539 C C . LEU B 1 131 ? 6.957 4.676 20.547 1 98.69 131 LEU B C 1
ATOM 4541 O O . LEU B 1 131 ? 7.52 4.742 19.453 1 98.69 131 LEU B O 1
ATOM 4545 N N . SER B 1 132 ? 5.867 5.293 20.797 1 98.38 132 SER B N 1
ATOM 4546 C CA . SER B 1 132 ? 5.242 6.258 19.891 1 98.38 132 SER B CA 1
ATOM 4547 C C . SER B 1 132 ? 4.648 7.43 20.656 1 98.38 132 SER B C 1
ATOM 4549 O O . SER B 1 132 ? 4.727 7.477 21.891 1 98.38 132 SER B O 1
ATOM 4551 N N . TYR B 1 133 ? 4.195 8.414 20.016 1 98.44 133 TYR B N 1
ATOM 4552 C CA . TYR B 1 133 ? 3.676 9.617 20.656 1 98.44 133 TYR B CA 1
ATOM 4553 C C . TYR B 1 133 ? 2.152 9.633 20.641 1 98.44 133 TYR B C 1
ATOM 4555 O O . TYR B 1 133 ? 1.534 9.211 19.656 1 98.44 133 TYR B O 1
ATOM 4563 N N . LEU B 1 134 ? 1.586 10.172 21.688 1 96.88 134 LEU B N 1
ATOM 4564 C CA . LEU B 1 134 ? 0.17 10.523 21.672 1 96.88 134 LEU B CA 1
ATOM 4565 C C . LEU B 1 134 ? -0.133 11.539 20.578 1 96.88 134 LEU B C 1
ATOM 4567 O O . LEU B 1 134 ? 0.672 12.438 20.328 1 96.88 134 LEU B O 1
ATOM 4571 N N . LYS B 1 135 ? -1.253 11.344 19.812 1 96.31 135 LYS B N 1
ATOM 4572 C CA . LYS B 1 135 ? -1.798 12.219 18.781 1 96.31 135 LYS B CA 1
ATOM 4573 C C . LYS B 1 135 ? -1.018 12.086 17.469 1 96.31 135 LYS B C 1
ATOM 4575 O O . LYS B 1 135 ? -1.22 12.859 16.547 1 96.31 135 LYS B O 1
ATOM 4580 N N . SER B 1 136 ? -0.164 11.117 17.422 1 97.56 136 SER B N 1
ATOM 4581 C CA . SER B 1 136 ? 0.56 10.836 16.188 1 97.56 136 SER B CA 1
ATOM 4582 C C . SER B 1 136 ? -0.326 10.109 15.18 1 97.56 136 SER B C 1
ATOM 4584 O O . SER B 1 136 ? -1.367 9.562 15.547 1 97.56 136 SER B O 1
ATOM 4586 N N . TYR B 1 137 ? 0.04 10.141 13.914 1 96.94 137 TYR B N 1
ATOM 4587 C CA . TYR B 1 137 ? -0.619 9.391 12.852 1 96.94 137 TYR B CA 1
ATOM 4588 C C . TYR B 1 137 ? 0.404 8.773 11.906 1 96.94 137 TYR B C 1
ATOM 4590 O O . TYR B 1 137 ? 1.219 9.484 11.312 1 96.94 137 TYR B O 1
ATOM 4598 N N . TYR B 1 138 ? 0.326 7.457 11.703 1 97.81 138 TYR B N 1
ATOM 4599 C CA . TYR B 1 138 ? 1.34 6.785 10.898 1 97.81 138 TYR B CA 1
ATOM 4600 C C . TYR B 1 138 ? 0.698 5.957 9.797 1 97.81 138 TYR B C 1
ATOM 4602 O O . TYR B 1 138 ? 1.396 5.398 8.945 1 97.81 138 TYR B O 1
ATOM 4610 N N . GLY B 1 139 ? -0.611 5.844 9.789 1 96.31 139 GLY B N 1
ATOM 4611 C CA . GLY B 1 139 ? -1.262 5.164 8.68 1 96.31 139 GLY B CA 1
ATOM 4612 C C . GLY B 1 139 ? -2.297 4.148 9.125 1 96.31 139 GLY B C 1
ATOM 4613 O O . GLY B 1 139 ? -2.719 4.152 10.281 1 96.31 139 GLY B O 1
ATOM 4614 N N . SER B 1 140 ? -2.73 3.289 8.133 1 96.06 140 SER B N 1
ATOM 4615 C CA . SER B 1 140 ? -3.932 2.492 8.359 1 96.06 140 SER B CA 1
ATOM 4616 C C . SER B 1 140 ? -3.623 1 8.312 1 96.06 140 SER B C 1
ATOM 4618 O O . SER B 1 140 ? -4.457 0.175 8.688 1 96.06 140 SER B O 1
ATOM 4620 N N . THR B 1 141 ? -2.438 0.529 7.863 1 98 141 THR B N 1
ATOM 4621 C CA . THR B 1 141 ? -2.084 -0.879 8 1 98 141 THR B CA 1
ATOM 4622 C C . THR B 1 141 ? -1.936 -1.254 9.477 1 98 141 THR B C 1
ATOM 4624 O O . THR B 1 141 ? -1.852 -0.379 10.336 1 98 141 THR B O 1
ATOM 4627 N N . TYR B 1 142 ? -1.909 -2.496 9.773 1 97.75 142 TYR B N 1
ATOM 4628 C CA . TYR B 1 142 ? -1.972 -2.918 11.164 1 97.75 142 TYR B CA 1
ATOM 4629 C C . TYR B 1 142 ? -0.766 -2.404 11.945 1 97.75 142 TYR B C 1
ATOM 4631 O O . TYR B 1 142 ? -0.905 -1.935 13.078 1 97.75 142 TYR B O 1
ATOM 4639 N N . GLY B 1 143 ? 0.416 -2.51 11.328 1 97.88 143 GLY B N 1
ATOM 4640 C CA . GLY B 1 143 ? 1.582 -1.975 12.016 1 97.88 143 GLY B CA 1
ATOM 4641 C C . GLY B 1 143 ? 1.51 -0.476 12.234 1 97.88 143 GLY B C 1
ATOM 4642 O O . GLY B 1 143 ? 1.642 -0.001 13.367 1 97.88 143 GLY B O 1
ATOM 4643 N N . ALA B 1 144 ? 1.219 0.239 11.188 1 98 144 ALA B N 1
ATOM 4644 C CA . ALA B 1 144 ? 1.135 1.696 11.242 1 98 144 ALA B CA 1
ATOM 4645 C C . ALA B 1 144 ? 0.05 2.148 12.219 1 98 144 ALA B C 1
ATOM 4647 O O . ALA B 1 144 ? 0.27 3.055 13.023 1 98 144 ALA B O 1
ATOM 4648 N N . SER B 1 145 ? -1.092 1.534 12.133 1 96.94 145 SER B N 1
ATOM 4649 C CA . SER B 1 145 ? -2.203 1.904 13.008 1 96.94 145 SER B CA 1
ATOM 4650 C C . SER B 1 145 ? -1.872 1.63 14.469 1 96.94 145 SER B C 1
ATOM 4652 O O . SER B 1 145 ? -2.324 2.355 15.359 1 96.94 145 SER B O 1
ATOM 4654 N N . SER B 1 146 ? -1.068 0.628 14.75 1 97.31 146 SER B N 1
ATOM 4655 C CA . SER B 1 146 ? -0.736 0.239 16.109 1 97.31 146 SER B CA 1
ATOM 4656 C C . SER B 1 146 ? 0.133 1.292 16.797 1 97.31 146 SER B C 1
ATOM 4658 O O . SER B 1 146 ? 0.049 1.483 18.016 1 97.31 146 SER B O 1
ATOM 4660 N N . ILE B 1 147 ? 0.917 1.997 16 1 97.81 147 ILE B N 1
ATOM 4661 C CA . ILE B 1 147 ? 1.788 2.992 16.625 1 97.81 147 ILE B CA 1
ATOM 4662 C C . ILE B 1 147 ? 1.181 4.383 16.453 1 97.81 147 ILE B C 1
ATOM 4664 O O . ILE B 1 147 ? 1.791 5.383 16.828 1 97.81 147 ILE B O 1
ATOM 4668 N N . THR B 1 148 ? 0.002 4.48 15.852 1 97.5 148 THR B N 1
ATOM 4669 C CA . THR B 1 148 ? -0.722 5.742 15.742 1 97.5 148 THR B CA 1
ATOM 4670 C C . THR B 1 148 ? -1.372 6.109 17.078 1 97.5 148 THR B C 1
ATOM 4672 O O . THR B 1 148 ? -2.023 5.273 17.703 1 97.5 148 THR B O 1
ATOM 4675 N N . GLY B 1 149 ? -1.234 7.371 17.547 1 95.5 149 GLY B N 1
ATOM 4676 C CA . GLY B 1 149 ? -1.714 7.801 18.844 1 95.5 149 GLY B CA 1
ATOM 4677 C C . GLY B 1 149 ? -3.025 8.562 18.781 1 95.5 149 GLY B C 1
ATOM 4678 O O . GLY B 1 149 ? -3.451 9.164 19.766 1 95.5 149 GLY B O 1
ATOM 4679 N N . LEU B 1 150 ? -3.807 8.742 17.75 1 87.75 150 LEU B N 1
ATOM 4680 C CA . LEU B 1 150 ? -5.055 9.477 17.594 1 87.75 150 LEU B CA 1
ATOM 4681 C C . LEU B 1 150 ? -6.254 8.539 17.641 1 87.75 150 LEU B C 1
ATOM 4683 O O . LEU B 1 150 ? -7.316 8.898 18.141 1 87.75 150 LEU B O 1
ATOM 4687 N N . ASP B 1 151 ? -6.281 7.391 16.953 1 72.62 151 ASP B N 1
ATOM 4688 C CA . ASP B 1 151 ? -7.5 6.617 16.734 1 72.62 151 ASP B CA 1
ATOM 4689 C C . ASP B 1 151 ? -7.449 5.293 17.484 1 72.62 151 ASP B C 1
ATOM 4691 O O . ASP B 1 151 ? -7.07 4.262 16.938 1 72.62 151 ASP B O 1
ATOM 4695 N N . PHE B 1 152 ? -8.086 5.488 18.609 1 83.12 152 PHE B N 1
ATOM 4696 C CA . PHE B 1 152 ? -8.039 4.32 19.484 1 83.12 152 PHE B CA 1
ATOM 4697 C C . PHE B 1 152 ? -9.281 3.453 19.297 1 83.12 152 PHE B C 1
ATOM 4699 O O . PHE B 1 152 ? -9.266 2.262 19.609 1 83.12 152 PHE B O 1
ATOM 4706 N N . HIS B 1 153 ? -10.203 4.102 18.625 1 88.81 153 HIS B N 1
ATOM 4707 C CA . HIS B 1 153 ? -11.453 3.367 18.469 1 88.81 153 HIS B CA 1
ATOM 4708 C C . HIS B 1 153 ? -11.289 2.201 17.5 1 88.81 153 HIS B C 1
ATOM 4710 O O . HIS B 1 153 ? -11.695 1.075 17.812 1 88.81 153 HIS B O 1
ATOM 4716 N N . VAL B 1 154 ? -10.695 2.432 16.406 1 90.69 154 VAL B N 1
ATOM 4717 C CA . VAL B 1 154 ? -10.508 1.405 15.383 1 90.69 154 VAL B CA 1
ATOM 4718 C C . VAL B 1 154 ? -9.656 0.266 15.938 1 90.69 154 VAL B C 1
ATOM 4720 O O . VAL B 1 154 ? -10.008 -0.908 15.797 1 90.69 154 VAL B O 1
ATOM 4723 N N . ARG B 1 155 ? -8.625 0.599 16.609 1 92.31 155 ARG B N 1
ATOM 4724 C CA . ARG B 1 155 ? -7.734 -0.416 17.156 1 92.31 155 ARG B CA 1
ATOM 4725 C C . ARG B 1 155 ? -8.453 -1.288 18.172 1 92.31 155 ARG B C 1
ATOM 4727 O O . ARG B 1 155 ? -8.219 -2.498 18.234 1 92.31 155 ARG B O 1
ATOM 4734 N N . ALA B 1 156 ? -9.312 -0.638 18.938 1 93.06 156 ALA B N 1
ATOM 4735 C CA . ALA B 1 156 ? -10.07 -1.383 19.938 1 93.06 156 ALA B CA 1
ATOM 4736 C C . ALA B 1 156 ? -11.008 -2.389 19.281 1 93.06 156 ALA B C 1
ATOM 4738 O O . ALA B 1 156 ? -11.258 -3.465 19.812 1 93.06 156 ALA B O 1
ATOM 4739 N N . LEU B 1 157 ? -11.406 -2.016 18.125 1 93.75 157 LEU B N 1
ATOM 4740 C CA . LEU B 1 157 ? -12.375 -2.84 17.406 1 93.75 157 LEU B CA 1
ATOM 4741 C C . LEU B 1 157 ? -11.688 -3.982 16.672 1 93.75 157 LEU B C 1
ATOM 4743 O O . LEU B 1 157 ? -12.211 -5.098 16.625 1 93.75 157 LEU B O 1
ATOM 4747 N N . VAL B 1 158 ? -10.523 -3.74 16.141 1 95.94 158 VAL B N 1
ATOM 4748 C CA . VAL B 1 158 ? -10.016 -4.691 15.148 1 95.94 158 VAL B CA 1
ATOM 4749 C C . VAL B 1 158 ? -8.719 -5.324 15.664 1 95.94 158 VAL B C 1
ATOM 4751 O O . VAL B 1 158 ? -8.203 -6.266 15.062 1 95.94 158 VAL B O 1
ATOM 4754 N N . GLY B 1 159 ? -8.188 -4.844 16.781 1 94.25 159 GLY B N 1
ATOM 4755 C CA . GLY B 1 159 ? -6.938 -5.336 17.344 1 94.25 159 GLY B CA 1
ATOM 4756 C C . GLY B 1 159 ? -5.723 -4.559 16.859 1 94.25 159 GLY B C 1
ATOM 4757 O O . GLY B 1 159 ? -5.844 -3.66 16.031 1 94.25 159 GLY B O 1
ATOM 4758 N N . GLU B 1 160 ? -4.562 -4.82 17.453 1 94.88 160 GLU B N 1
ATOM 4759 C CA . GLU B 1 160 ? -3.303 -4.137 17.172 1 94.88 160 GLU B CA 1
ATOM 4760 C C . GLU B 1 160 ? -2.109 -5.012 17.547 1 94.88 160 GLU B C 1
ATOM 4762 O O . GLU B 1 160 ? -2.279 -6.109 18.094 1 94.88 160 GLU B O 1
ATOM 4767 N N . LEU B 1 161 ? -0.899 -4.559 17.125 1 95.69 161 LEU B N 1
ATOM 4768 C CA . LEU B 1 161 ? 0.332 -5.207 17.562 1 95.69 161 LEU B CA 1
ATOM 4769 C C . LEU B 1 161 ? 0.515 -5.055 19.062 1 95.69 161 LEU B C 1
ATOM 4771 O O . LEU B 1 161 ? 0.122 -4.039 19.641 1 95.69 161 LEU B O 1
ATOM 4775 N N . SER B 1 162 ? 1.134 -6.02 19.672 1 94.06 162 SER B N 1
ATOM 4776 C CA . SER B 1 162 ? 1.486 -5.941 21.078 1 94.06 162 SER B CA 1
ATOM 4777 C C . SER B 1 162 ? 2.75 -5.117 21.297 1 94.06 162 SER B C 1
ATOM 4779 O O . SER B 1 162 ? 3.498 -4.863 20.344 1 94.06 162 SER B O 1
ATOM 4781 N N . ASP B 1 163 ? 2.957 -4.625 22.484 1 96.06 163 ASP B N 1
ATOM 4782 C CA . ASP B 1 163 ? 4.199 -4.02 22.953 1 96.06 163 ASP B CA 1
ATOM 4783 C C . ASP B 1 163 ? 4.395 -2.631 22.344 1 96.06 163 ASP B C 1
ATOM 4785 O O . ASP B 1 163 ? 5.496 -2.285 21.922 1 96.06 163 ASP B O 1
ATOM 4789 N N . VAL B 1 164 ? 3.369 -1.869 22.234 1 97.12 164 VAL B N 1
ATOM 4790 C CA . VAL B 1 164 ? 3.422 -0.472 21.812 1 97.12 164 VAL B CA 1
ATOM 4791 C C . VAL B 1 164 ? 3.043 0.432 22.984 1 97.12 164 VAL B C 1
ATOM 4793 O O . VAL B 1 164 ? 2.016 0.219 23.625 1 97.12 164 VAL B O 1
ATOM 4796 N N . HIS B 1 165 ? 3.855 1.355 23.328 1 97.94 165 HIS B N 1
ATOM 4797 C CA . HIS B 1 165 ? 3.629 2.297 24.406 1 97.94 165 HIS B CA 1
ATOM 4798 C C . HIS B 1 165 ? 3.705 3.738 23.922 1 97.94 165 HIS B C 1
ATOM 4800 O O . HIS B 1 165 ? 4.43 4.035 22.969 1 97.94 165 HIS B O 1
ATOM 4806 N N . TYR B 1 166 ? 3 4.621 24.578 1 97.38 166 TYR B N 1
ATOM 4807 C CA . TYR B 1 166 ? 2.891 6 24.094 1 97.38 166 TYR B CA 1
ATOM 4808 C C . TYR B 1 166 ? 3.416 6.977 25.141 1 97.38 166 TYR B C 1
ATOM 4810 O O . TYR B 1 166 ? 3.312 6.723 26.344 1 97.38 166 TYR B O 1
ATOM 4818 N N . ILE B 1 167 ? 3.971 8 24.703 1 98 167 ILE B N 1
ATOM 4819 C CA . ILE B 1 167 ? 4.406 9.117 25.547 1 98 167 ILE B CA 1
ATOM 4820 C C . ILE B 1 167 ? 3.844 10.43 24.984 1 98 167 ILE B C 1
ATOM 4822 O O . ILE B 1 167 ? 3.459 10.5 23.812 1 98 167 ILE B O 1
ATOM 4826 N N . PRO B 1 168 ? 3.713 11.5 25.75 1 97.44 168 PRO B N 1
ATOM 4827 C CA . PRO B 1 168 ? 3.215 12.781 25.25 1 97.44 168 PRO B CA 1
ATOM 4828 C C . PRO B 1 168 ? 4.188 13.453 24.281 1 97.44 168 PRO B C 1
ATOM 4830 O O . PRO B 1 168 ? 5.402 13.406 24.484 1 97.44 168 PRO B O 1
ATOM 4833 N N . TYR B 1 169 ? 3.678 13.953 23.234 1 98 169 TYR B N 1
ATOM 4834 C CA . TYR B 1 169 ? 4.449 14.812 22.344 1 98 169 TYR B CA 1
ATOM 4835 C C . TYR B 1 169 ? 4.547 16.234 22.906 1 98 169 TYR B C 1
ATOM 4837 O O . TYR B 1 169 ? 3.598 16.719 23.516 1 98 169 TYR B O 1
ATOM 4845 N N . PRO B 1 170 ? 5.695 16.906 22.75 1 96.69 170 PRO B N 1
ATOM 4846 C CA . PRO B 1 170 ? 5.773 18.281 23.25 1 96.69 170 PRO B CA 1
ATOM 4847 C C . PRO B 1 170 ? 4.844 19.234 22.5 1 96.69 170 PRO B C 1
ATOM 4849 O O . PRO B 1 170 ? 4.852 19.266 21.266 1 96.69 170 PRO B O 1
ATOM 4852 N N . ASP B 1 171 ? 3.982 19.844 23.156 1 96.31 171 ASP B N 1
ATOM 4853 C CA . ASP B 1 171 ? 3.076 20.875 22.688 1 96.31 171 ASP B CA 1
ATOM 4854 C C . ASP B 1 171 ? 3.076 22.078 23.625 1 96.31 171 ASP B C 1
ATOM 4856 O O . ASP B 1 171 ? 2.367 22.094 24.625 1 96.31 171 ASP B O 1
ATOM 4860 N N . CYS B 1 172 ? 3.797 23.094 23.25 1 95.38 172 CYS B N 1
ATOM 4861 C CA . CYS B 1 172 ? 4.016 24.219 24.156 1 95.38 172 CYS B CA 1
ATOM 4862 C C . CYS B 1 172 ? 2.764 25.078 24.266 1 95.38 172 CYS B C 1
ATOM 4864 O O . CYS B 1 172 ? 2.598 25.812 25.234 1 95.38 172 CYS B O 1
ATOM 4866 N N . TYR B 1 173 ? 1.867 25 23.234 1 96.31 173 TYR B N 1
ATOM 4867 C CA . TYR B 1 173 ? 0.615 25.75 23.312 1 96.31 173 TYR B CA 1
ATOM 4868 C C . TYR B 1 173 ? -0.372 25.062 24.25 1 96.31 173 TYR B C 1
ATOM 4870 O O . TYR B 1 173 ? -1.073 25.734 25.016 1 96.31 173 TYR B O 1
ATOM 4878 N N . ARG B 1 174 ? -0.452 23.75 24.156 1 95.81 174 ARG B N 1
ATOM 4879 C CA . ARG B 1 174 ? -1.24 22.938 25.078 1 95.81 174 ARG B CA 1
ATOM 4880 C C . ARG B 1 174 ? -0.364 21.906 25.781 1 95.81 174 ARG B C 1
ATOM 4882 O O . ARG B 1 174 ? -0.511 20.703 25.547 1 95.81 174 ARG B O 1
ATOM 4889 N N . CYS B 1 175 ? 0.439 22.422 26.656 1 95.94 175 CYS B N 1
ATOM 4890 C CA . CYS B 1 175 ? 1.454 21.578 27.281 1 95.94 175 CYS B CA 1
ATOM 4891 C C . CYS B 1 175 ? 0.811 20.484 28.125 1 95.94 175 CYS B C 1
ATOM 4893 O O . CYS B 1 175 ? 0.066 20.781 29.062 1 95.94 175 CYS B O 1
ATOM 4895 N N . PRO B 1 176 ? 1.162 19.25 27.828 1 94.44 176 PRO B N 1
ATOM 4896 C CA . PRO B 1 176 ? 0.576 18.156 28.609 1 94.44 176 PRO B CA 1
ATOM 4897 C C . PRO B 1 176 ? 1.016 18.172 30.078 1 94.44 176 PRO B C 1
ATOM 4899 O O . PRO B 1 176 ? 0.401 17.516 30.906 1 94.44 176 PRO B O 1
ATOM 4902 N N . PHE B 1 177 ? 1.984 18.953 30.453 1 94.75 177 PHE B N 1
ATOM 4903 C CA . PHE B 1 177 ? 2.518 19 31.812 1 94.75 177 PHE B CA 1
ATOM 4904 C C . PHE B 1 177 ? 2.131 20.297 32.5 1 94.75 177 PHE B C 1
ATOM 4906 O O . PHE B 1 177 ? 2.584 20.594 33.594 1 94.75 177 PHE B O 1
ATOM 4913 N N . GLY B 1 178 ? 1.426 21.094 31.797 1 93.44 178 GLY B N 1
ATOM 4914 C CA . GLY B 1 178 ? 0.918 22.328 32.375 1 93.44 178 GLY B CA 1
ATOM 4915 C C . GLY B 1 178 ? 1.992 23.391 32.562 1 93.44 178 GLY B C 1
ATOM 4916 O O . GLY B 1 178 ? 1.886 24.234 33.469 1 93.44 178 GLY B O 1
ATOM 4917 N N . LYS B 1 179 ? 3.025 23.328 31.75 1 92.31 179 LYS B N 1
ATOM 4918 C CA . LYS B 1 179 ? 4.141 24.266 31.875 1 92.31 179 LYS B CA 1
ATOM 4919 C C . LYS B 1 179 ? 4.074 25.344 30.812 1 92.31 179 LYS B C 1
ATOM 4921 O O . LYS B 1 179 ? 3.33 25.234 29.844 1 92.31 179 LYS B O 1
ATOM 4926 N N . GLU B 1 180 ? 4.832 26.375 31.016 1 89.94 180 GLU B N 1
ATOM 4927 C CA . GLU B 1 180 ? 4.988 27.469 30.047 1 89.94 180 GLU B CA 1
ATOM 4928 C C . GLU B 1 180 ? 6.359 27.406 29.375 1 89.94 180 GLU B C 1
ATOM 4930 O O . GLU B 1 180 ? 7.363 27.109 30.031 1 89.94 180 GLU B O 1
ATOM 4935 N N . ARG B 1 181 ? 6.398 27.688 28.141 1 83.81 181 ARG B N 1
ATOM 4936 C CA . ARG B 1 181 ? 7.562 27.516 27.266 1 83.81 181 ARG B CA 1
ATOM 4937 C C . ARG B 1 181 ? 8.789 28.188 27.875 1 83.81 181 ARG B C 1
ATOM 4939 O O . ARG B 1 181 ? 9.883 27.609 27.875 1 83.81 181 ARG B O 1
ATOM 4946 N N . ASN B 1 182 ? 8.75 29.328 28.422 1 83.56 182 ASN B N 1
ATOM 4947 C CA . ASN B 1 182 ? 9.914 30.078 28.875 1 83.56 182 ASN B CA 1
ATOM 4948 C C . ASN B 1 182 ? 10.289 29.75 30.312 1 83.56 182 ASN B C 1
ATOM 4950 O O . ASN B 1 182 ? 11.352 30.156 30.781 1 83.56 182 ASN B O 1
ATOM 4954 N N . SER B 1 183 ? 9.547 28.859 30.906 1 87.88 183 SER B N 1
ATOM 4955 C CA . SER B 1 183 ? 9.844 28.594 32.312 1 87.88 183 SER B CA 1
ATOM 4956 C C . SER B 1 183 ? 9.898 27.094 32.594 1 87.88 183 SER B C 1
ATOM 4958 O O . SER B 1 183 ? 10.242 26.672 33.688 1 87.88 183 SER B O 1
ATOM 4960 N N . CYS B 1 184 ? 9.711 26.344 31.578 1 91.69 184 CYS B N 1
ATOM 4961 C CA . CYS B 1 184 ? 9.648 24.906 31.828 1 91.69 184 CYS B CA 1
ATOM 4962 C C . CYS B 1 184 ? 11.039 24.297 31.875 1 91.69 184 CYS B C 1
ATOM 4964 O O . CYS B 1 184 ? 12.016 24.922 31.453 1 91.69 184 CYS B O 1
ATOM 4966 N N . LYS B 1 185 ? 11.188 23.172 32.469 1 92.69 185 LYS B N 1
ATOM 4967 C CA . LYS B 1 185 ? 12.445 22.438 32.562 1 92.69 185 LYS B CA 1
ATOM 4968 C C . LYS B 1 185 ? 12.438 21.219 31.656 1 92.69 185 LYS B C 1
ATOM 4970 O O . LYS B 1 185 ? 13.016 20.172 31.984 1 92.69 185 LYS B O 1
ATOM 4975 N N . MET B 1 186 ? 11.633 21.266 30.562 1 94.19 186 MET B N 1
ATOM 4976 C CA . MET B 1 186 ? 11.516 20.219 29.547 1 94.19 186 MET B CA 1
ATOM 4977 C C . MET B 1 186 ? 11 18.922 30.156 1 94.19 186 MET B C 1
ATOM 4979 O O . MET B 1 186 ? 11.594 17.859 29.969 1 94.19 186 MET B O 1
ATOM 4983 N N . GLU B 1 187 ? 9.977 19 30.922 1 95.38 187 GLU B N 1
ATOM 4984 C CA . GLU B 1 187 ? 9.305 17.844 31.516 1 95.38 187 GLU B CA 1
ATOM 4985 C C . GLU B 1 187 ? 8.922 16.828 30.438 1 95.38 187 GLU B C 1
ATOM 4987 O O . GLU B 1 187 ? 8.898 15.617 30.688 1 95.38 187 GLU B O 1
ATOM 4992 N N . CYS B 1 188 ? 8.734 17.344 29.234 1 95.62 188 CYS B N 1
ATOM 4993 C CA . CYS B 1 188 ? 8.359 16.484 28.109 1 95.62 188 CYS B CA 1
ATOM 4994 C C . CYS B 1 188 ? 9.5 15.547 27.75 1 95.62 188 CYS B C 1
ATOM 4996 O O . CYS B 1 188 ? 9.266 14.461 27.219 1 95.62 188 CYS B O 1
ATOM 4998 N N . VAL B 1 189 ? 10.75 15.898 28 1 97 189 VAL B N 1
ATOM 4999 C CA . VAL B 1 189 ? 11.891 15.008 27.797 1 97 189 VAL B CA 1
ATOM 5000 C C . VAL B 1 189 ? 12.023 14.047 28.969 1 97 189 VAL B C 1
ATOM 5002 O O . VAL B 1 189 ? 12.25 12.852 28.781 1 97 189 VAL B O 1
ATOM 5005 N N . GLU B 1 190 ? 11.852 14.57 30.188 1 95.25 190 GLU B N 1
ATOM 5006 C CA . GLU B 1 190 ? 12.039 13.797 31.406 1 95.25 190 GLU B CA 1
ATOM 5007 C C . GLU B 1 190 ? 11.016 12.664 31.516 1 95.25 190 GLU B C 1
ATOM 5009 O O . GLU B 1 190 ? 11.297 11.625 32.094 1 95.25 190 GLU B O 1
ATOM 5014 N N . TYR B 1 191 ? 9.953 12.875 30.875 1 96.94 191 TYR B N 1
ATOM 5015 C CA . TYR B 1 191 ? 8.891 11.875 30.938 1 96.94 191 TYR B CA 1
ATOM 5016 C C . TYR B 1 191 ? 9.336 10.555 30.328 1 96.94 191 TYR B C 1
ATOM 5018 O O . TYR B 1 191 ? 8.883 9.484 30.734 1 96.94 191 TYR B O 1
ATOM 5026 N N . ILE B 1 192 ? 10.211 10.594 29.375 1 97.38 192 ILE B N 1
ATOM 5027 C CA . ILE B 1 192 ? 10.719 9.375 28.75 1 97.38 192 ILE B CA 1
ATOM 5028 C C . ILE B 1 192 ? 11.414 8.516 29.797 1 97.38 192 ILE B C 1
ATOM 5030 O O . ILE B 1 192 ? 11.234 7.293 29.828 1 97.38 192 ILE B O 1
ATOM 5034 N N . LYS B 1 193 ? 12.164 9.164 30.656 1 95.19 193 LYS B N 1
ATOM 5035 C CA . LYS B 1 193 ? 12.828 8.445 31.734 1 95.19 193 LYS B CA 1
ATOM 5036 C C . LYS B 1 193 ? 11.82 7.855 32.719 1 95.19 193 LYS B C 1
ATOM 5038 O O . LYS B 1 193 ? 11.984 6.723 33.188 1 95.19 193 LYS B O 1
ATOM 5043 N N . ALA B 1 194 ? 10.859 8.656 33 1 95.69 194 ALA B N 1
ATOM 5044 C CA . ALA B 1 194 ? 9.797 8.164 33.875 1 95.69 194 ALA B CA 1
ATOM 5045 C C . ALA B 1 194 ? 9.109 6.941 33.281 1 95.69 194 ALA B C 1
ATOM 5047 O O . ALA B 1 194 ? 8.734 6.016 34 1 95.69 194 ALA B O 1
ATOM 5048 N N . LYS B 1 195 ? 8.906 7.039 31.969 1 97.12 195 LYS B N 1
ATOM 5049 C CA . LYS B 1 195 ? 8.305 5.918 31.25 1 97.12 195 LYS B CA 1
ATOM 5050 C C . LYS B 1 195 ? 9.156 4.66 31.391 1 97.12 195 LYS B C 1
ATOM 5052 O O . LYS B 1 195 ? 8.625 3.564 31.594 1 97.12 195 LYS B O 1
ATOM 5057 N N . PHE B 1 196 ? 10.469 4.75 31.281 1 97 196 PHE B N 1
ATOM 5058 C CA . PHE B 1 196 ? 11.406 3.637 31.406 1 97 196 PHE B CA 1
ATOM 5059 C C . PHE B 1 196 ? 11.391 3.076 32.812 1 97 196 PHE B C 1
ATOM 5061 O O . PHE B 1 196 ? 11.516 1.865 33.031 1 97 196 PHE B O 1
ATOM 5068 N N . GLU B 1 197 ? 11.195 3.875 33.781 1 94.56 197 GLU B N 1
ATOM 5069 C CA . GLU B 1 197 ? 11.211 3.469 35.188 1 94.56 197 GLU B CA 1
ATOM 5070 C C . GLU B 1 197 ? 9.883 2.83 35.594 1 94.56 197 GLU B C 1
ATOM 5072 O O . GLU B 1 197 ? 9.852 1.948 36.438 1 94.56 197 GLU B O 1
ATOM 5077 N N . GLY B 1 198 ? 8.922 3.188 34.938 1 94.25 198 GLY B N 1
ATOM 5078 C CA . GLY B 1 198 ? 7.613 2.867 35.5 1 94.25 198 GLY B CA 1
ATOM 5079 C C . GLY B 1 198 ? 6.859 1.842 34.656 1 94.25 198 GLY B C 1
ATOM 5080 O O . GLY B 1 198 ? 5.945 1.184 35.156 1 94.25 198 GLY B O 1
ATOM 5081 N N . GLU B 1 199 ? 7.23 1.735 33.438 1 94.19 199 GLU B N 1
ATOM 5082 C CA . GLU B 1 199 ? 6.336 0.928 32.594 1 94.19 199 GLU B CA 1
ATOM 5083 C C . GLU B 1 199 ? 7.117 0.083 31.609 1 94.19 199 GLU B C 1
ATOM 5085 O O . GLU B 1 199 ? 6.805 -1.09 31.391 1 94.19 199 GLU B O 1
ATOM 5090 N N . VAL B 1 200 ? 8.102 0.716 30.984 1 95.75 200 VAL B N 1
ATOM 5091 C CA . VAL B 1 200 ? 8.766 0.101 29.844 1 95.75 200 VAL B CA 1
ATOM 5092 C C . VAL B 1 200 ? 10.211 -0.221 30.188 1 95.75 200 VAL B C 1
ATOM 5094 O O . VAL B 1 200 ? 10.93 0.625 30.734 1 95.75 200 VAL B O 1
ATOM 5097 N N . TYR B 1 201 ? 10.664 -1.417 29.938 1 96.44 201 TYR B N 1
ATOM 5098 C CA . TYR B 1 201 ? 12.078 -1.752 30.078 1 96.44 201 TYR B CA 1
ATOM 5099 C C . TYR B 1 201 ? 12.883 -1.189 28.906 1 96.44 201 TYR B C 1
ATOM 5101 O O . TYR B 1 201 ? 12.773 -1.673 27.781 1 96.44 201 TYR B O 1
ATOM 5109 N N . ALA B 1 202 ? 13.648 -0.161 29.156 1 96.69 202 ALA B N 1
ATOM 5110 C CA . ALA B 1 202 ? 14.305 0.631 28.109 1 96.69 202 ALA B CA 1
ATOM 5111 C C . ALA B 1 202 ? 15.109 -0.258 27.172 1 96.69 202 ALA B C 1
ATOM 5113 O O . ALA B 1 202 ? 15.094 -0.06 25.953 1 96.69 202 ALA B O 1
ATOM 5114 N N . ASP B 1 203 ? 15.781 -1.226 27.688 1 96.31 203 ASP B N 1
ATOM 5115 C CA . ASP B 1 203 ? 16.688 -2.045 26.875 1 96.31 203 ASP B CA 1
ATOM 5116 C C . ASP B 1 203 ? 15.914 -3.055 26.031 1 96.31 203 ASP B C 1
ATOM 5118 O O . ASP B 1 203 ? 16.5 -3.762 25.219 1 96.31 203 ASP B O 1
ATOM 5122 N N . GLY B 1 204 ? 14.609 -3.07 26.188 1 97.5 204 GLY B N 1
ATOM 5123 C CA . GLY B 1 204 ? 13.734 -3.893 25.359 1 97.5 204 GLY B CA 1
ATOM 5124 C C . GLY B 1 204 ? 13.039 -3.111 24.266 1 97.5 204 GLY B C 1
ATOM 5125 O O . GLY B 1 204 ? 12.305 -3.684 23.453 1 97.5 204 GLY B O 1
ATOM 5126 N N . VAL B 1 205 ? 13.352 -1.829 24.172 1 98.56 205 VAL B N 1
ATOM 5127 C CA . VAL B 1 205 ? 12.688 -0.958 23.219 1 98.56 205 VAL B CA 1
ATOM 5128 C C . VAL B 1 205 ? 13.469 -0.953 21.906 1 98.56 205 VAL B C 1
ATOM 5130 O O . VAL B 1 205 ? 14.68 -0.7 21.891 1 98.56 205 VAL B O 1
ATOM 5133 N N . ALA B 1 206 ? 12.742 -1.23 20.797 1 98.81 206 ALA B N 1
ATOM 5134 C CA . ALA B 1 206 ? 13.367 -1.266 19.484 1 98.81 206 ALA B CA 1
ATOM 5135 C C . ALA B 1 206 ? 13.547 0.142 18.922 1 98.81 206 ALA B C 1
ATOM 5137 O O . ALA B 1 206 ? 14.625 0.494 18.438 1 98.81 206 ALA B O 1
ATOM 5138 N N . ALA B 1 207 ? 12.508 0.896 19.031 1 98.94 207 ALA B N 1
ATOM 5139 C CA . ALA B 1 207 ? 12.547 2.195 18.359 1 98.94 207 ALA B CA 1
ATOM 5140 C C . ALA B 1 207 ? 11.531 3.154 18.969 1 98.94 207 ALA B C 1
ATOM 5142 O O . ALA B 1 207 ? 10.531 2.723 19.547 1 98.94 207 ALA B O 1
ATOM 5143 N N . LEU B 1 208 ? 11.812 4.414 18.891 1 98.94 208 LEU B N 1
ATOM 5144 C CA . LEU B 1 208 ? 10.836 5.492 19.047 1 98.94 208 LEU B CA 1
ATOM 5145 C C . LEU B 1 208 ? 10.414 6.027 17.672 1 98.94 208 LEU B C 1
ATOM 5147 O O . LEU B 1 208 ? 11.266 6.438 16.875 1 98.94 208 LEU B O 1
ATOM 5151 N N . PHE B 1 209 ? 9.141 5.973 17.406 1 98.94 209 PHE B N 1
ATOM 5152 C CA . PHE B 1 209 ? 8.578 6.562 16.203 1 98.94 209 PHE B CA 1
ATOM 5153 C C . PHE B 1 209 ? 8.102 7.988 16.453 1 98.94 209 PHE B C 1
ATOM 5155 O O . PHE B 1 209 ? 7.387 8.242 17.422 1 98.94 209 PHE B O 1
ATOM 5162 N N . ALA B 1 210 ? 8.492 8.898 15.523 1 98.81 210 ALA B N 1
ATOM 5163 C CA . ALA B 1 210 ? 8.141 10.305 15.734 1 98.81 210 ALA B CA 1
ATOM 5164 C C . ALA B 1 210 ? 7.848 11 14.406 1 98.81 210 ALA B C 1
ATOM 5166 O O . ALA B 1 210 ? 8.414 10.641 13.375 1 98.81 210 ALA B O 1
ATOM 5167 N N . GLU B 1 211 ? 6.941 11.891 14.398 1 98.81 211 GLU B N 1
ATOM 5168 C CA . GLU B 1 211 ? 6.883 12.969 13.422 1 98.81 211 GLU B CA 1
ATOM 5169 C C . GLU B 1 211 ? 7.715 14.164 13.867 1 98.81 211 GLU B C 1
ATOM 5171 O O . GLU B 1 211 ? 7.535 14.672 14.977 1 98.81 211 GLU B O 1
ATOM 5176 N N . PRO B 1 212 ? 8.602 14.641 13.008 1 98.69 212 PRO B N 1
ATOM 5177 C CA . PRO B 1 212 ? 9.344 15.82 13.453 1 98.69 212 PRO B CA 1
ATOM 5178 C C . PRO B 1 212 ? 8.43 16.984 13.805 1 98.69 212 PRO B C 1
ATOM 5180 O O . PRO B 1 212 ? 8.711 17.734 14.75 1 98.69 212 PRO B O 1
ATOM 5183 N N . ILE B 1 213 ? 7.453 17.156 13.047 1 98.69 213 ILE B N 1
ATOM 5184 C CA . ILE B 1 213 ? 6.309 18.031 13.297 1 98.69 213 ILE B CA 1
ATOM 5185 C C . ILE B 1 213 ? 5.016 17.219 13.188 1 98.69 213 ILE B C 1
ATOM 5187 O O . ILE B 1 213 ? 4.727 16.625 12.141 1 98.69 213 ILE B O 1
ATOM 5191 N N . GLN B 1 214 ? 4.289 17.125 14.297 1 98.19 214 GLN B N 1
ATOM 5192 C CA . GLN B 1 214 ? 3.084 16.312 14.242 1 98.19 214 GLN B CA 1
ATOM 5193 C C . GLN B 1 214 ? 2.006 16.969 13.391 1 98.19 214 GLN B C 1
ATOM 5195 O O . GLN B 1 214 ? 1.486 18.031 13.75 1 98.19 214 GLN B O 1
ATOM 5200 N N . GLY B 1 215 ? 1.701 16.344 12.281 1 97.44 215 GLY B N 1
ATOM 5201 C CA . GLY B 1 215 ? 0.755 16.906 11.336 1 97.44 215 GLY B CA 1
ATOM 5202 C C . GLY B 1 215 ? -0.684 16.828 11.812 1 97.44 215 GLY B C 1
ATOM 5203 O O . GLY B 1 215 ? -1.271 17.828 12.203 1 97.44 215 GLY B O 1
ATOM 5204 N N . ASP B 1 216 ? -1.186 15.664 12.039 1 95.94 216 ASP B N 1
ATOM 5205 C CA . ASP B 1 216 ? -2.602 15.438 12.305 1 95.94 216 ASP B CA 1
ATOM 5206 C C . ASP B 1 216 ? -2.971 15.906 13.719 1 95.94 216 ASP B C 1
ATOM 5208 O O . ASP B 1 216 ? -4.148 16.078 14.023 1 95.94 216 ASP B O 1
ATOM 5212 N N . ALA B 1 217 ? -1.946 16.156 14.539 1 96.56 217 ALA B N 1
ATOM 5213 C CA . ALA B 1 217 ? -2.195 16.719 15.867 1 96.56 217 ALA B CA 1
ATOM 5214 C C . ALA B 1 217 ? -2.432 18.234 15.789 1 96.56 217 ALA B C 1
ATOM 5216 O O . ALA B 1 217 ? -2.822 18.859 16.781 1 96.56 217 ALA B O 1
ATOM 5217 N N . GLY B 1 218 ? -2.297 18.781 14.633 1 97.19 218 GLY B N 1
ATOM 5218 C CA . GLY B 1 218 ? -2.514 20.219 14.461 1 97.19 218 GLY B CA 1
ATOM 5219 C C . GLY B 1 218 ? -1.232 20.984 14.203 1 97.19 218 GLY B C 1
ATOM 5220 O O . GLY B 1 218 ? -1.046 22.078 14.727 1 97.19 218 GLY B O 1
ATOM 5221 N N . MET B 1 219 ? -0.32 20.375 13.516 1 98.31 219 MET B N 1
ATOM 5222 C CA . MET B 1 219 ? 0.949 20.984 13.125 1 98.31 219 MET B CA 1
ATOM 5223 C C . MET B 1 219 ? 1.751 21.406 14.352 1 98.31 219 MET B C 1
ATOM 5225 O O . MET B 1 219 ? 2.219 22.547 14.43 1 98.31 219 MET B O 1
ATOM 5229 N N . VAL B 1 220 ? 1.941 20.5 15.25 1 98.31 220 VAL B N 1
ATOM 5230 C CA . VAL B 1 220 ? 2.613 20.797 16.5 1 98.31 220 VAL B CA 1
ATOM 5231 C C . VAL B 1 220 ? 4.125 20.766 16.297 1 98.31 220 VAL B C 1
ATOM 5233 O O . VAL B 1 220 ? 4.691 19.734 15.961 1 98.31 220 VAL B O 1
ATOM 5236 N N . VAL B 1 221 ? 4.77 21.891 16.5 1 98.25 221 VAL B N 1
ATOM 5237 C CA . VAL B 1 221 ? 6.215 22.016 16.359 1 98.25 221 VAL B CA 1
ATOM 5238 C C . VAL B 1 221 ? 6.883 21.875 17.734 1 98.25 221 VAL B C 1
ATOM 5240 O O . VAL B 1 221 ? 6.602 22.656 18.641 1 98.25 221 VAL B O 1
ATOM 5243 N N . PRO B 1 222 ? 7.699 20.859 17.891 1 97.44 222 PRO B N 1
ATOM 5244 C CA . PRO B 1 222 ? 8.383 20.734 19.172 1 97.44 222 PRO B CA 1
ATOM 5245 C C . PRO B 1 222 ? 9.43 21.828 19.391 1 97.44 222 PRO B C 1
ATOM 5247 O O . PRO B 1 222 ? 9.844 22.5 18.438 1 97.44 222 PRO B O 1
ATOM 5250 N N . PRO B 1 223 ? 9.812 22.016 20.688 1 95.44 223 PRO B N 1
ATOM 5251 C CA . PRO B 1 223 ? 10.906 22.953 20.938 1 95.44 223 PRO B CA 1
ATOM 5252 C C . PRO B 1 223 ? 12.188 22.578 20.203 1 95.44 223 PRO B C 1
ATOM 5254 O O . PRO B 1 223 ? 12.43 21.391 19.953 1 95.44 223 PRO B O 1
ATOM 5257 N N . GLU B 1 224 ? 13.023 23.547 19.891 1 92.94 224 GLU B N 1
ATOM 5258 C CA . GLU B 1 224 ? 14.203 23.375 19.047 1 92.94 224 GLU B CA 1
ATOM 5259 C C . GLU B 1 224 ? 15.141 22.312 19.609 1 92.94 224 GLU B C 1
ATOM 5261 O O . GLU B 1 224 ? 15.742 21.547 18.844 1 92.94 224 GLU B O 1
ATOM 5266 N N . ASP B 1 225 ? 15.305 22.172 20.953 1 94.38 225 ASP B N 1
ATOM 5267 C CA . ASP B 1 225 ? 16.281 21.266 21.547 1 94.38 225 ASP B CA 1
ATOM 5268 C C . ASP B 1 225 ? 15.641 19.938 21.906 1 94.38 225 ASP B C 1
ATOM 5270 O O . ASP B 1 225 ? 16.312 19.047 22.438 1 94.38 225 ASP B O 1
ATOM 5274 N N . TYR B 1 226 ? 14.398 19.719 21.641 1 97.75 226 TYR B N 1
ATOM 5275 C CA . TYR B 1 226 ? 13.68 18.531 22.109 1 97.75 226 TYR B CA 1
ATOM 5276 C C . TYR B 1 226 ? 14.305 17.266 21.531 1 97.75 226 TYR B C 1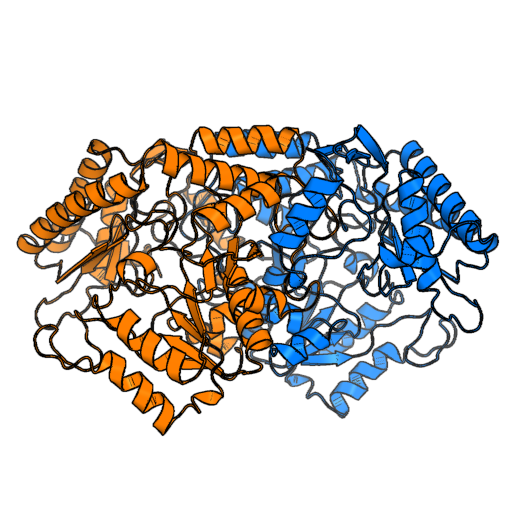
ATOM 5278 O O . TYR B 1 226 ? 14.711 16.359 22.281 1 97.75 226 TYR B O 1
ATOM 5286 N N . PHE B 1 227 ? 14.461 17.172 20.156 1 98.56 227 PHE B N 1
ATOM 5287 C CA . PHE B 1 227 ? 14.906 15.945 19.5 1 98.56 227 PHE B CA 1
ATOM 5288 C C . PHE B 1 227 ? 16.375 15.656 19.828 1 98.56 227 PHE B C 1
ATOM 5290 O O . PHE B 1 227 ? 16.766 14.5 19.938 1 98.56 227 PHE B O 1
ATOM 5297 N N . LYS B 1 228 ? 17.141 16.734 20.047 1 97.81 228 LYS B N 1
ATOM 5298 C CA . LYS B 1 228 ? 18.531 16.531 20.453 1 97.81 228 LYS B CA 1
ATOM 5299 C C . LYS B 1 228 ? 18.609 15.82 21.812 1 97.81 228 LYS B C 1
ATOM 5301 O O . LYS B 1 228 ? 19.391 14.891 21.984 1 97.81 228 LYS B O 1
ATOM 5306 N N . ARG B 1 229 ? 17.781 16.297 22.734 1 97.75 229 ARG B N 1
ATOM 5307 C CA . ARG B 1 229 ? 17.766 15.711 24.062 1 97.75 229 ARG B CA 1
ATOM 5308 C C . ARG B 1 229 ? 17.203 14.297 24.031 1 97.75 229 ARG B C 1
ATOM 5310 O O . ARG B 1 229 ? 17.719 13.398 24.703 1 97.75 229 ARG B O 1
ATOM 5317 N N . VAL B 1 230 ? 16.172 14.062 23.266 1 98.38 230 VAL B N 1
ATOM 5318 C CA . VAL B 1 230 ? 15.547 12.75 23.141 1 98.38 230 VAL B CA 1
ATOM 5319 C C . VAL B 1 230 ? 16.547 11.766 22.516 1 98.38 230 VAL B C 1
ATOM 5321 O O . VAL B 1 230 ? 16.688 10.641 23 1 98.38 230 VAL B O 1
ATOM 5324 N N . LYS B 1 231 ? 17.219 12.211 21.422 1 98.19 231 LYS B N 1
ATOM 5325 C CA . LYS B 1 231 ? 18.188 11.352 20.734 1 98.19 231 LYS B CA 1
ATOM 5326 C C . LYS B 1 231 ? 19.297 10.891 21.672 1 98.19 231 LYS B C 1
ATOM 5328 O O . LYS B 1 231 ? 19.75 9.75 21.594 1 98.19 231 LYS B O 1
ATOM 5333 N N . ARG B 1 232 ? 19.703 11.773 22.578 1 97.69 232 ARG B N 1
ATOM 5334 C CA . ARG B 1 232 ? 20.719 11.414 23.562 1 97.69 232 ARG B CA 1
ATOM 5335 C C . ARG B 1 232 ? 20.234 10.273 24.469 1 97.69 232 ARG B C 1
ATOM 5337 O O . ARG B 1 232 ? 20.969 9.312 24.703 1 97.69 232 ARG B O 1
ATOM 5344 N N . ILE B 1 233 ? 19.047 10.375 24.953 1 98.06 233 ILE B N 1
ATOM 5345 C CA . ILE B 1 233 ? 18.469 9.352 25.812 1 98.06 233 ILE B CA 1
ATOM 5346 C C . ILE B 1 233 ? 18.359 8.039 25.031 1 98.06 233 ILE B C 1
ATOM 5348 O O . ILE B 1 233 ? 18.688 6.973 25.547 1 98.06 233 ILE B O 1
ATOM 5352 N N . LEU B 1 234 ? 17.875 8.07 23.75 1 98.5 234 LEU B N 1
ATOM 5353 C CA . LEU B 1 234 ? 17.719 6.883 22.922 1 98.5 234 LEU B CA 1
ATOM 5354 C C . LEU B 1 234 ? 19.047 6.199 22.688 1 98.5 234 LEU B C 1
ATOM 5356 O O . LEU B 1 234 ? 19.156 4.973 22.797 1 98.5 234 LEU B O 1
ATOM 5360 N N . ASP B 1 235 ? 20.062 7 22.391 1 97.88 235 ASP B N 1
ATOM 5361 C CA . ASP B 1 235 ? 21.391 6.465 22.109 1 97.88 235 ASP B CA 1
ATOM 5362 C C . ASP B 1 235 ? 21.969 5.75 23.328 1 97.88 235 ASP B C 1
ATOM 5364 O O . ASP B 1 235 ? 22.688 4.75 23.188 1 97.88 235 ASP B O 1
ATOM 5368 N N . GLU B 1 236 ? 21.656 6.258 24.469 1 97.56 236 GLU B N 1
ATOM 5369 C CA . GLU B 1 236 ? 22.141 5.637 25.703 1 97.56 236 GLU B CA 1
ATOM 5370 C C . GLU B 1 236 ? 21.625 4.203 25.828 1 97.56 236 GLU B C 1
ATOM 5372 O O . GLU B 1 236 ? 22.297 3.35 26.422 1 97.56 236 GLU B O 1
ATOM 5377 N N . HIS B 1 237 ? 20.5 3.934 25.297 1 97.88 237 HIS B N 1
ATOM 5378 C CA . HIS B 1 237 ? 19.875 2.627 25.484 1 97.88 237 HIS B CA 1
ATOM 5379 C C . HIS B 1 237 ? 19.859 1.845 24.172 1 97.88 237 HIS B C 1
ATOM 5381 O O . HIS B 1 237 ? 19.281 0.763 24.094 1 97.88 237 HIS B O 1
ATOM 5387 N N . GLY B 1 238 ? 20.484 2.367 23.094 1 98.25 238 GLY B N 1
ATOM 5388 C CA . GLY B 1 238 ? 20.484 1.694 21.797 1 98.25 238 GLY B CA 1
ATOM 5389 C C . GLY B 1 238 ? 19.125 1.638 21.141 1 98.25 238 GLY B C 1
ATOM 5390 O O . GLY B 1 238 ? 18.797 0.676 20.438 1 98.25 238 GLY B O 1
ATOM 5391 N N . ILE B 1 239 ? 18.234 2.541 21.438 1 98.81 239 ILE B N 1
ATOM 5392 C CA . ILE B 1 239 ? 16.891 2.65 20.859 1 98.81 239 ILE B CA 1
ATOM 5393 C C . ILE B 1 239 ? 16.969 3.451 19.562 1 98.81 239 ILE B C 1
ATOM 5395 O O . ILE B 1 239 ? 17.562 4.527 19.516 1 98.81 239 ILE B O 1
ATOM 5399 N N . LEU B 1 240 ? 16.391 2.93 18.469 1 98.94 240 LEU B N 1
ATOM 5400 C CA . LEU B 1 240 ? 16.438 3.613 17.172 1 98.94 240 LEU B CA 1
ATOM 5401 C C . LEU B 1 240 ? 15.445 4.77 17.141 1 98.94 240 LEU B C 1
ATOM 5403 O O . LEU B 1 240 ? 14.391 4.707 17.766 1 98.94 240 LEU B O 1
ATOM 5407 N N . LEU B 1 241 ? 15.797 5.828 16.453 1 98.94 241 LEU B N 1
ATOM 5408 C CA . LEU B 1 241 ? 14.859 6.898 16.141 1 98.94 241 LEU B CA 1
ATOM 5409 C C . LEU B 1 241 ? 14.344 6.758 14.703 1 98.94 241 LEU B C 1
ATOM 5411 O O . LEU B 1 241 ? 15.109 6.891 13.75 1 98.94 241 LEU B O 1
ATOM 5415 N N . ALA B 1 242 ? 13.133 6.43 14.531 1 98.94 242 ALA B N 1
ATOM 5416 C CA . ALA B 1 242 ? 12.453 6.402 13.234 1 98.94 242 ALA B CA 1
ATOM 5417 C C . ALA B 1 242 ? 11.555 7.625 13.062 1 98.94 242 ALA B C 1
ATOM 5419 O O . ALA B 1 242 ? 10.648 7.859 13.875 1 98.94 242 ALA B O 1
ATOM 5420 N N . VAL B 1 243 ? 11.766 8.383 12.023 1 98.94 243 VAL B N 1
ATOM 5421 C CA . VAL B 1 243 ? 10.984 9.602 11.844 1 98.94 243 VAL B CA 1
ATOM 5422 C C . VAL B 1 243 ? 10.086 9.469 10.617 1 98.94 243 VAL B C 1
ATOM 5424 O O . VAL B 1 243 ? 10.531 9.008 9.562 1 98.94 243 VAL B O 1
ATOM 5427 N N . ASP B 1 244 ? 8.867 9.75 10.781 1 98.88 244 ASP B N 1
ATOM 5428 C CA . ASP B 1 244 ? 7.871 9.773 9.711 1 98.88 244 ASP B CA 1
ATOM 5429 C C . ASP B 1 244 ? 7.844 11.133 9.008 1 98.88 244 ASP B C 1
ATOM 5431 O O . ASP B 1 244 ? 7.375 12.117 9.578 1 98.88 244 ASP B O 1
ATOM 5435 N N . GLU B 1 245 ? 8.344 11.172 7.812 1 98.81 245 GLU B N 1
ATOM 5436 C CA . GLU B 1 245 ? 8.414 12.383 6.992 1 98.81 245 GLU B CA 1
ATOM 5437 C C . GLU B 1 245 ? 7.418 12.328 5.836 1 98.81 245 GLU B C 1
ATOM 5439 O O . GLU B 1 245 ? 7.59 13.016 4.828 1 98.81 245 GLU B O 1
ATOM 5444 N N . VAL B 1 246 ? 6.371 11.5 5.996 1 98.81 246 VAL B N 1
ATOM 5445 C CA . VAL B 1 246 ? 5.359 11.281 4.965 1 98.81 246 VAL B CA 1
ATOM 5446 C C . VAL B 1 246 ? 4.66 12.594 4.641 1 98.81 246 VAL B C 1
ATOM 5448 O O . VAL B 1 246 ? 4.391 12.891 3.475 1 98.81 246 VAL B O 1
ATOM 5451 N N . GLN B 1 247 ? 4.359 13.367 5.625 1 98.19 247 GLN B N 1
ATOM 5452 C CA . GLN B 1 247 ? 3.666 14.641 5.43 1 98.19 247 GLN B CA 1
ATOM 5453 C C . GLN B 1 247 ? 4.652 15.797 5.375 1 98.19 247 GLN B C 1
ATOM 5455 O O . GLN B 1 247 ? 4.496 16.719 4.574 1 98.19 247 GLN B O 1
ATOM 5460 N N . SER B 1 248 ? 5.711 15.766 6.18 1 98.62 248 SER B N 1
ATOM 5461 C CA . SER B 1 248 ? 6.578 16.922 6.418 1 98.62 248 SER B CA 1
ATOM 5462 C C . SER B 1 248 ? 7.762 16.922 5.449 1 98.62 248 SER B C 1
ATOM 5464 O O . SER B 1 248 ? 8.422 17.953 5.273 1 98.62 248 SER B O 1
ATOM 5466 N N . GLY B 1 249 ? 8.047 15.805 4.789 1 98.31 249 GLY B N 1
ATOM 5467 C CA . GLY B 1 249 ? 9.25 15.672 3.986 1 98.31 249 GLY B CA 1
ATOM 5468 C C . GLY B 1 249 ? 9.117 16.297 2.605 1 98.31 249 GLY B C 1
ATOM 5469 O O . GLY B 1 249 ? 8.086 16.891 2.283 1 98.31 249 GLY B O 1
ATOM 5470 N N . LEU B 1 250 ? 10.219 16.281 1.909 1 98.81 250 LEU B N 1
ATOM 5471 C CA . LEU B 1 250 ? 10.344 16.656 0.504 1 98.81 250 LEU B CA 1
ATOM 5472 C C . LEU B 1 250 ? 10.031 18.141 0.305 1 98.81 250 LEU B C 1
ATOM 5474 O O . LEU B 1 250 ? 9.211 18.484 -0.548 1 98.81 250 LEU B O 1
ATOM 5478 N N . GLY B 1 251 ? 10.477 18.938 1.202 1 98.81 251 GLY B N 1
ATOM 5479 C CA . GLY B 1 251 ? 10.539 20.375 0.978 1 98.81 251 GLY B CA 1
ATOM 5480 C C . GLY B 1 251 ? 9.438 21.141 1.699 1 98.81 251 GLY B C 1
ATOM 5481 O O . GLY B 1 251 ? 9.477 22.375 1.772 1 98.81 251 GLY B O 1
ATOM 5482 N N . ARG B 1 252 ? 8.461 20.469 2.318 1 98.81 252 ARG B N 1
ATOM 5483 C CA . ARG B 1 252 ? 7.262 21.062 2.904 1 98.81 252 ARG B CA 1
ATOM 5484 C C . ARG B 1 252 ? 7.617 22.125 3.93 1 98.81 252 ARG B C 1
ATOM 5486 O O . ARG B 1 252 ? 6.973 23.172 3.992 1 98.81 252 ARG B O 1
ATOM 5493 N N . THR B 1 253 ? 8.75 21.891 4.699 1 98.75 253 THR B N 1
ATOM 5494 C CA . THR B 1 253 ? 9.07 22.766 5.816 1 98.75 253 THR B CA 1
ATOM 5495 C C . THR B 1 253 ? 10.273 23.656 5.48 1 98.75 253 THR B C 1
ATOM 5497 O O . THR B 1 253 ? 10.789 24.359 6.348 1 98.75 253 THR B O 1
ATOM 5500 N N . GLY B 1 254 ? 10.711 23.578 4.273 1 98.69 254 GLY B N 1
ATOM 5501 C CA . GLY B 1 254 ? 11.852 24.375 3.867 1 98.69 254 GLY B CA 1
ATOM 5502 C C . GLY B 1 254 ? 13.164 23.609 3.869 1 98.69 254 GLY B C 1
ATOM 5503 O O . GLY B 1 254 ? 14.211 24.156 3.52 1 98.69 254 GLY B O 1
ATOM 5504 N N . LYS B 1 255 ? 13.156 22.406 4.301 1 98.69 255 LYS B N 1
ATOM 5505 C CA . LYS B 1 255 ? 14.234 21.422 4.215 1 98.69 255 LYS B CA 1
ATOM 5506 C C . LYS B 1 255 ? 13.766 20.156 3.502 1 98.69 255 LYS B C 1
ATOM 5508 O O . LYS B 1 255 ? 12.57 19.938 3.332 1 98.69 255 LYS B O 1
ATOM 5513 N N . TRP B 1 256 ? 14.711 19.344 2.984 1 98.88 256 TRP B N 1
ATOM 5514 C CA . TRP B 1 256 ? 14.281 18.078 2.402 1 98.88 256 TRP B CA 1
ATOM 5515 C C . TRP B 1 256 ? 13.461 17.266 3.398 1 98.88 256 TRP B C 1
ATOM 5517 O O . TRP B 1 256 ? 12.43 16.688 3.039 1 98.88 256 TRP B O 1
ATOM 5527 N N . PHE B 1 257 ? 13.961 17.266 4.652 1 98.88 257 PHE B N 1
ATOM 5528 C CA . PHE B 1 257 ? 13.281 16.562 5.75 1 98.88 257 PHE B CA 1
ATOM 5529 C C . PHE B 1 257 ? 13.188 17.469 6.977 1 98.88 257 PHE B C 1
ATOM 5531 O O . PHE B 1 257 ? 14.156 18.141 7.336 1 98.88 257 PHE B O 1
ATOM 5538 N N . ALA B 1 258 ? 12.016 17.453 7.609 1 98.81 258 ALA B N 1
ATOM 5539 C CA . ALA B 1 258 ? 11.742 18.359 8.719 1 98.81 258 ALA B CA 1
ATOM 5540 C C . ALA B 1 258 ? 12.695 18.109 9.883 1 98.81 258 ALA B C 1
ATOM 5542 O O . ALA B 1 258 ? 13.062 19.031 10.609 1 98.81 258 ALA B O 1
ATOM 5543 N N . ILE B 1 259 ? 13.172 16.891 10.062 1 98.75 259 ILE B N 1
ATOM 5544 C CA . ILE B 1 259 ? 14.023 16.516 11.18 1 98.75 259 ILE B CA 1
ATOM 5545 C C . ILE B 1 259 ? 15.32 17.328 11.141 1 98.75 259 ILE B C 1
ATOM 5547 O O . ILE B 1 259 ? 15.969 17.516 12.172 1 98.75 259 ILE B O 1
ATOM 5551 N N . GLU B 1 260 ? 15.664 17.828 9.953 1 98.44 260 GLU B N 1
ATOM 5552 C CA . GLU B 1 260 ? 16.891 18.594 9.781 1 98.44 260 GLU B CA 1
ATOM 5553 C C . GLU B 1 260 ? 16.812 19.906 10.5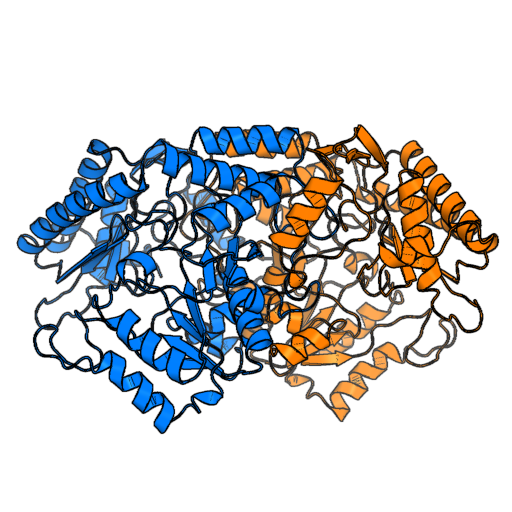55 1 98.44 260 GLU B C 1
ATOM 5555 O O . GLU B 1 260 ? 17.859 20.453 10.953 1 98.44 260 GLU B O 1
ATOM 5560 N N . HIS B 1 261 ? 15.625 20.422 10.781 1 98.38 261 HIS B N 1
ATOM 5561 C CA . HIS B 1 261 ? 15.461 21.656 11.539 1 98.38 261 HIS B CA 1
ATOM 5562 C C . HIS B 1 261 ? 15.906 21.484 12.984 1 98.38 261 HIS B C 1
ATOM 5564 O O . HIS B 1 261 ? 16.156 22.469 13.688 1 98.38 261 HIS B O 1
ATOM 5570 N N . PHE B 1 262 ? 16 20.219 13.43 1 98.06 262 PHE B N 1
ATOM 5571 C CA . PHE B 1 262 ? 16.188 19.984 14.859 1 98.06 262 PHE B CA 1
ATOM 5572 C C . PHE B 1 262 ? 17.562 19.422 15.141 1 98.06 262 PHE B C 1
ATOM 5574 O O . PHE B 1 262 ? 17.859 19 16.266 1 98.06 262 PHE B O 1
ATOM 5581 N N . GLY B 1 263 ? 18.438 19.328 14.133 1 95.69 263 GLY B N 1
ATOM 5582 C CA . GLY B 1 263 ? 19.859 19.047 14.281 1 95.69 263 GLY B CA 1
ATOM 5583 C C . GLY B 1 263 ? 20.141 17.609 14.656 1 95.69 263 GLY B C 1
ATOM 5584 O O . GLY B 1 263 ? 21.125 17.328 15.352 1 95.69 263 GLY B O 1
ATOM 5585 N N . VAL B 1 264 ? 19.266 16.719 14.32 1 96.5 264 VAL B N 1
ATOM 5586 C CA . VAL B 1 264 ? 19.438 15.312 14.656 1 96.5 264 VAL B CA 1
ATOM 5587 C C . VAL B 1 264 ? 19.359 14.469 13.383 1 96.5 264 VAL B C 1
ATOM 5589 O O . VAL B 1 264 ? 18.641 14.812 12.445 1 96.5 264 VAL B O 1
ATOM 5592 N N . LYS B 1 265 ? 20.188 13.414 13.305 1 97.5 265 LYS B N 1
ATOM 5593 C CA . LYS B 1 265 ? 20.094 12.406 12.25 1 97.5 265 LYS B CA 1
ATOM 5594 C C . LYS B 1 265 ? 19.344 11.172 12.734 1 97.5 265 LYS B C 1
ATOM 5596 O O . LYS B 1 265 ? 19.781 10.484 13.656 1 97.5 265 LYS B O 1
ATOM 5601 N N . PRO B 1 266 ? 18.234 10.906 12.164 1 98.69 266 PRO B N 1
ATOM 5602 C CA . PRO B 1 266 ? 17.5 9.703 12.562 1 98.69 266 PRO B CA 1
ATOM 5603 C C . PRO B 1 266 ? 18.109 8.422 11.984 1 98.69 266 PRO B C 1
ATOM 5605 O O . PRO B 1 266 ? 19.016 8.492 11.156 1 98.69 266 PRO B O 1
ATOM 5608 N N . ASP B 1 267 ? 17.641 7.258 12.469 1 98.88 267 ASP B N 1
ATOM 5609 C CA . ASP B 1 267 ? 18.109 5.965 11.984 1 98.88 267 ASP B CA 1
ATOM 5610 C C . ASP B 1 267 ? 17.312 5.496 10.781 1 98.88 267 ASP B C 1
ATOM 5612 O O . ASP B 1 267 ? 17.812 4.754 9.938 1 98.88 267 ASP B O 1
ATOM 5616 N N . ILE B 1 268 ? 16.047 5.883 10.758 1 98.94 268 ILE B N 1
ATOM 5617 C CA . ILE B 1 268 ? 15.109 5.508 9.711 1 98.94 268 ILE B CA 1
ATOM 5618 C C . ILE B 1 268 ? 14.219 6.699 9.367 1 98.94 268 ILE B C 1
ATOM 5620 O O . ILE B 1 268 ? 13.797 7.441 10.258 1 98.94 268 ILE B O 1
ATOM 5624 N N . ILE B 1 269 ? 13.977 6.91 8.086 1 98.94 269 ILE B N 1
ATOM 5625 C CA . ILE B 1 269 ? 13.023 7.898 7.598 1 98.94 269 ILE B CA 1
ATOM 5626 C C . ILE B 1 269 ? 12.008 7.23 6.68 1 98.94 269 ILE B C 1
ATOM 5628 O O . ILE B 1 269 ? 12.367 6.406 5.836 1 98.94 269 ILE B O 1
ATOM 5632 N N . THR B 1 270 ? 10.75 7.484 6.887 1 98.94 270 THR B N 1
ATOM 5633 C CA . THR B 1 270 ? 9.719 7.039 5.953 1 98.94 270 THR B CA 1
ATOM 5634 C C . THR B 1 270 ? 9.18 8.211 5.145 1 98.94 270 THR B C 1
ATOM 5636 O O . THR B 1 270 ? 9.016 9.312 5.676 1 98.94 270 THR B O 1
ATOM 5639 N N . VAL B 1 271 ? 8.969 8.086 3.826 1 98.88 271 VAL B N 1
ATOM 5640 C CA . VAL B 1 271 ? 8.406 9.102 2.941 1 98.88 271 VAL B CA 1
ATOM 5641 C C . VAL B 1 271 ? 7.336 8.477 2.053 1 98.88 271 VAL B C 1
ATOM 5643 O O . VAL B 1 271 ? 7.367 7.273 1.783 1 98.88 271 VAL B O 1
ATOM 5646 N N . ALA B 1 272 ? 6.449 9.234 1.65 1 98.75 272 ALA B N 1
ATOM 5647 C CA . ALA B 1 272 ? 5.367 8.891 0.729 1 98.75 272 ALA B CA 1
ATOM 5648 C C . ALA B 1 272 ? 4.688 10.148 0.194 1 98.75 272 ALA B C 1
ATOM 5650 O O . ALA B 1 272 ? 5.352 11.062 -0.288 1 98.75 272 ALA B O 1
ATOM 5651 N N . LYS B 1 273 ? 3.418 10.18 0.099 1 98.06 273 LYS B N 1
ATOM 5652 C CA . LYS B 1 273 ? 2.539 11.289 -0.269 1 98.06 273 LYS B CA 1
ATOM 5653 C C . LYS B 1 273 ? 3.158 12.141 -1.375 1 98.06 273 LYS B C 1
ATOM 5655 O O . LYS B 1 273 ? 3.002 11.836 -2.561 1 98.06 273 LYS B O 1
ATOM 5660 N N . PRO B 1 274 ? 3.977 13.141 -1.003 1 98.62 274 PRO B N 1
ATOM 5661 C CA . PRO B 1 274 ? 4.441 14.031 -2.07 1 98.62 274 PRO B CA 1
ATOM 5662 C C . PRO B 1 274 ? 5.457 13.359 -2.994 1 98.62 274 PRO B C 1
ATOM 5664 O O . PRO B 1 274 ? 5.754 13.883 -4.07 1 98.62 274 PRO B O 1
ATOM 5667 N N . LEU B 1 275 ? 5.992 12.266 -2.602 1 98.75 275 LEU B N 1
ATOM 5668 C CA . LEU B 1 275 ? 7.094 11.617 -3.312 1 98.75 275 LEU B CA 1
ATOM 5669 C C . LEU B 1 275 ? 6.707 11.328 -4.758 1 98.75 275 LEU B C 1
ATOM 5671 O O . LEU B 1 275 ? 7.469 11.633 -5.68 1 98.75 275 LEU B O 1
ATOM 5675 N N . GLY B 1 276 ? 5.512 10.805 -4.949 1 98.38 276 GLY B N 1
ATOM 5676 C CA . GLY B 1 276 ? 5.129 10.297 -6.254 1 98.38 276 GLY B CA 1
ATOM 5677 C C . GLY B 1 276 ? 4.41 11.32 -7.109 1 98.38 276 GLY B C 1
ATOM 5678 O O . GLY B 1 276 ? 3.939 11.008 -8.203 1 98.38 276 GLY B O 1
ATOM 5679 N N . GLY B 1 277 ? 4.227 12.547 -6.574 1 97.88 277 GLY B N 1
ATOM 5680 C CA . GLY B 1 277 ? 3.551 13.586 -7.332 1 97.88 277 GLY B CA 1
ATOM 5681 C C . GLY B 1 277 ? 2.107 13.25 -7.66 1 97.88 277 GLY B C 1
ATOM 5682 O O . GLY B 1 277 ? 1.573 13.695 -8.672 1 97.88 277 GLY B O 1
ATOM 5683 N N . GLY B 1 278 ? 1.545 12.461 -6.941 1 98.12 278 GLY B N 1
ATOM 5684 C CA . GLY B 1 278 ? 0.159 12.07 -7.141 1 98.12 278 GLY B CA 1
ATOM 5685 C C . GLY B 1 278 ? -0.008 10.586 -7.41 1 98.12 278 GLY B C 1
ATOM 5686 O O . GLY B 1 278 ? -1.127 10.07 -7.398 1 98.12 278 GLY B O 1
ATOM 5687 N N . LEU B 1 279 ? 1.065 9.898 -7.629 1 98.62 279 LEU B N 1
ATOM 5688 C CA . LEU B 1 279 ? 1.014 8.453 -7.797 1 98.62 279 LEU B CA 1
ATOM 5689 C C . LEU B 1 279 ? 1.478 7.738 -6.527 1 98.62 279 LEU B C 1
ATOM 5691 O O . LEU B 1 279 ? 2.301 8.273 -5.781 1 98.62 279 LEU B O 1
ATOM 5695 N N . PRO B 1 280 ? 0.982 6.551 -6.309 1 98.19 280 PRO B N 1
ATOM 5696 C CA . PRO B 1 280 ? 1.341 5.824 -5.09 1 98.19 280 PRO B CA 1
ATOM 5697 C C . PRO B 1 280 ? 2.785 5.328 -5.102 1 98.19 280 PRO B C 1
ATOM 5699 O O . PRO B 1 280 ? 3.17 4.559 -5.984 1 98.19 280 PRO B O 1
ATOM 5702 N N . ILE B 1 281 ? 3.596 5.715 -4.164 1 98.75 281 ILE B N 1
ATOM 5703 C CA . ILE B 1 281 ? 4.953 5.234 -3.924 1 98.75 281 ILE B CA 1
ATOM 5704 C C . ILE B 1 281 ? 5.434 5.707 -2.553 1 98.75 281 ILE B C 1
ATOM 5706 O O . ILE B 1 281 ? 5.035 6.777 -2.084 1 98.75 281 ILE B O 1
ATOM 5710 N N . SER B 1 282 ? 6.109 4.891 -1.875 1 98.88 282 SER B N 1
ATOM 5711 C CA . SER B 1 282 ? 6.73 5.234 -0.6 1 98.88 282 SER B CA 1
ATOM 5712 C C . SER B 1 282 ? 8.141 4.656 -0.498 1 98.88 282 SER B C 1
ATOM 5714 O O . SER B 1 282 ? 8.578 3.914 -1.378 1 98.88 282 SER B O 1
ATOM 5716 N N . ALA B 1 283 ? 8.852 5.027 0.502 1 98.94 283 ALA B N 1
ATOM 5717 C CA . ALA B 1 283 ? 10.188 4.492 0.75 1 98.94 283 ALA B CA 1
ATOM 5718 C C . ALA B 1 283 ? 10.516 4.508 2.24 1 98.94 283 ALA B C 1
ATOM 5720 O O . ALA B 1 283 ? 10.031 5.371 2.979 1 98.94 283 ALA B O 1
ATOM 5721 N N . VAL B 1 284 ? 11.203 3.557 2.684 1 98.94 284 VAL B N 1
ATOM 5722 C CA . VAL B 1 284 ? 11.938 3.543 3.945 1 98.94 284 VAL B CA 1
ATOM 5723 C C . VAL B 1 284 ? 13.422 3.779 3.684 1 98.94 284 VAL B C 1
ATOM 5725 O O . VAL B 1 284 ? 14.062 3.016 2.957 1 98.94 284 VAL B O 1
ATOM 5728 N N . VAL B 1 285 ? 13.922 4.844 4.137 1 98.94 285 VAL B N 1
ATOM 5729 C CA . VAL B 1 285 ? 15.336 5.18 4.055 1 98.94 285 VAL B CA 1
ATOM 5730 C C . VAL B 1 285 ? 16.016 4.918 5.402 1 98.94 285 VAL B C 1
ATOM 5732 O O . VAL B 1 285 ? 15.602 5.477 6.422 1 98.94 285 VAL B O 1
ATOM 5735 N N . GLY B 1 286 ? 16.953 4.047 5.48 1 98.88 286 GLY B N 1
ATOM 5736 C CA . GLY B 1 286 ? 17.562 3.73 6.762 1 98.88 286 GLY B CA 1
ATOM 5737 C C . GLY B 1 286 ? 19.031 3.375 6.652 1 98.88 286 GLY B C 1
ATOM 5738 O O . GLY B 1 286 ? 19.531 3.115 5.555 1 98.88 286 GLY B O 1
ATOM 5739 N N . ARG B 1 287 ? 19.719 3.434 7.805 1 98.81 287 ARG B N 1
ATOM 5740 C CA . ARG B 1 287 ? 21.109 2.963 7.84 1 98.81 287 ARG B CA 1
ATOM 5741 C C . ARG B 1 287 ? 21.219 1.56 7.25 1 98.81 287 ARG B C 1
ATOM 5743 O O . ARG B 1 287 ? 20.359 0.711 7.48 1 98.81 287 ARG B O 1
ATOM 5750 N N . ALA B 1 288 ? 22.297 1.31 6.527 1 98.56 288 ALA B N 1
ATOM 5751 C CA . ALA B 1 288 ? 22.469 0.08 5.758 1 98.56 288 ALA B CA 1
ATOM 5752 C C . ALA B 1 288 ? 22.375 -1.148 6.656 1 98.56 288 ALA B C 1
ATOM 5754 O O . ALA B 1 288 ? 21.734 -2.139 6.301 1 98.56 288 ALA B O 1
ATOM 5755 N N . GLU B 1 289 ? 22.953 -1.094 7.816 1 98.5 289 GLU B N 1
ATOM 5756 C CA . GLU B 1 289 ? 22.969 -2.254 8.703 1 98.5 289 GLU B CA 1
ATOM 5757 C C . GLU B 1 289 ? 21.578 -2.58 9.211 1 98.5 289 GLU B C 1
ATOM 5759 O O . GLU B 1 289 ? 21.234 -3.748 9.43 1 98.5 289 GLU B O 1
ATOM 5764 N N . ILE B 1 290 ? 20.766 -1.536 9.422 1 98.75 290 ILE B N 1
ATOM 5765 C CA . ILE B 1 290 ? 19.391 -1.736 9.859 1 98.75 290 ILE B CA 1
ATOM 5766 C C . ILE B 1 290 ? 18.578 -2.354 8.719 1 98.75 290 ILE B C 1
ATOM 5768 O O . ILE B 1 290 ? 17.875 -3.35 8.922 1 98.75 290 ILE B O 1
ATOM 5772 N N . MET B 1 291 ? 18.734 -1.817 7.504 1 98.75 291 MET B N 1
ATOM 5773 C CA . MET B 1 291 ? 17.938 -2.219 6.352 1 98.75 291 MET B CA 1
ATOM 5774 C C . MET B 1 291 ? 18.312 -3.623 5.891 1 98.75 291 MET B C 1
ATOM 5776 O O . MET B 1 291 ? 17.5 -4.309 5.262 1 98.75 291 MET B O 1
ATOM 5780 N N . ASP B 1 292 ? 19.453 -4.113 6.207 1 98 292 ASP B N 1
ATOM 5781 C CA . ASP B 1 292 ? 19.922 -5.43 5.793 1 98 292 ASP B CA 1
ATOM 5782 C C . ASP B 1 292 ? 19.531 -6.496 6.812 1 98 292 ASP B C 1
ATOM 5784 O O . ASP B 1 292 ? 19.859 -7.672 6.652 1 98 292 ASP B O 1
ATOM 5788 N N . SER B 1 293 ? 18.734 -6.109 7.797 1 97.56 293 SER B N 1
ATOM 5789 C CA . SER B 1 293 ? 18.484 -7.004 8.922 1 97.56 293 SER B CA 1
ATOM 5790 C C . SER B 1 293 ? 17.312 -7.945 8.633 1 97.56 293 SER B C 1
ATOM 5792 O O . SER B 1 293 ? 17.141 -8.945 9.328 1 97.56 293 SER B O 1
ATOM 5794 N N . LEU B 1 294 ? 16.531 -7.652 7.66 1 96 294 LEU B N 1
ATOM 5795 C CA . LEU B 1 294 ? 15.383 -8.492 7.312 1 96 294 LEU B CA 1
ATOM 5796 C C . LEU B 1 294 ? 15.734 -9.445 6.172 1 96 294 LEU B C 1
ATOM 5798 O O . LEU B 1 294 ? 16.406 -9.047 5.215 1 96 294 LEU B O 1
ATOM 5802 N N . PRO B 1 295 ? 15.328 -10.648 6.281 1 92.56 295 PRO B N 1
ATOM 5803 C CA . PRO B 1 295 ? 15.594 -11.602 5.199 1 92.56 295 PRO B CA 1
ATOM 5804 C C . PRO B 1 295 ? 14.859 -11.242 3.908 1 92.56 295 PRO B C 1
ATOM 5806 O O . PRO B 1 295 ? 13.977 -10.383 3.91 1 92.56 295 PRO B O 1
ATOM 5809 N N . PRO B 1 296 ? 15.219 -11.953 2.814 1 92.12 296 PRO B N 1
ATOM 5810 C CA . PRO B 1 296 ? 14.586 -11.688 1.52 1 92.12 296 PRO B CA 1
ATOM 5811 C C . PRO B 1 296 ? 13.062 -11.781 1.575 1 92.12 296 PRO B C 1
ATOM 5813 O O . PRO B 1 296 ? 12.516 -12.719 2.174 1 92.12 296 PRO B O 1
ATOM 5816 N N . LEU B 1 297 ? 12.445 -10.766 0.992 1 90.88 297 LEU B N 1
ATOM 5817 C CA . LEU B 1 297 ? 11 -10.648 0.844 1 90.88 297 LEU B CA 1
ATOM 5818 C C . LEU B 1 297 ? 10.328 -10.43 2.197 1 90.88 297 LEU B C 1
ATOM 5820 O O . LEU B 1 297 ? 9.125 -10.664 2.344 1 90.88 297 LEU B O 1
ATOM 5824 N N . GLY B 1 298 ? 11.133 -10.039 3.191 1 94.75 298 GLY B N 1
ATOM 5825 C CA . GLY B 1 298 ? 10.57 -9.719 4.492 1 94.75 298 GLY B CA 1
ATOM 5826 C C . GLY B 1 298 ? 9.672 -8.5 4.473 1 94.75 298 GLY B C 1
ATOM 5827 O O . GLY B 1 298 ? 8.852 -8.312 5.375 1 94.75 298 GLY B O 1
ATOM 5828 N N . HIS B 1 299 ? 9.836 -7.691 3.473 1 96.75 299 HIS B N 1
ATOM 5829 C CA . HIS B 1 299 ? 8.992 -6.531 3.232 1 96.75 299 HIS B CA 1
ATOM 5830 C C . HIS B 1 299 ? 8.984 -6.148 1.756 1 96.75 299 HIS B C 1
ATOM 5832 O O . HIS B 1 299 ? 9.719 -5.246 1.341 1 96.75 299 HIS B O 1
ATOM 5838 N N . ALA B 1 300 ? 8.141 -6.723 1.037 1 95.69 300 ALA B N 1
ATOM 5839 C CA . ALA B 1 300 ? 8.102 -6.531 -0.41 1 95.69 300 ALA B CA 1
ATOM 5840 C C . ALA B 1 300 ? 6.68 -6.66 -0.946 1 95.69 300 ALA B C 1
ATOM 5842 O O . ALA B 1 300 ? 5.914 -7.512 -0.492 1 95.69 300 ALA B O 1
ATOM 5843 N N . PHE B 1 301 ? 6.348 -5.836 -1.88 1 96.81 301 PHE B N 1
ATOM 5844 C CA . PHE B 1 301 ? 5.074 -5.871 -2.594 1 96.81 301 PHE B CA 1
ATOM 5845 C C . PHE B 1 301 ? 5.301 -5.996 -4.098 1 96.81 301 PHE B C 1
ATOM 5847 O O . PHE B 1 301 ? 6.277 -5.461 -4.629 1 96.81 301 PHE B O 1
ATOM 5854 N N . THR B 1 302 ? 4.445 -6.578 -4.77 1 96.38 302 THR B N 1
ATOM 5855 C CA . THR B 1 302 ? 4.637 -6.93 -6.172 1 96.38 302 THR B CA 1
ATOM 5856 C C . THR B 1 302 ? 4.898 -5.684 -7.012 1 96.38 302 THR B C 1
ATOM 5858 O O . THR B 1 302 ? 5.711 -5.711 -7.938 1 96.38 302 THR B O 1
ATOM 5861 N N . LEU B 1 303 ? 4.305 -4.602 -6.676 1 97.56 303 LEU B N 1
ATOM 5862 C CA . LEU B 1 303 ? 4.352 -3.453 -7.574 1 97.56 303 LEU B CA 1
ATOM 5863 C C . LEU B 1 303 ? 5.242 -2.355 -7.004 1 97.56 303 LEU B C 1
ATOM 5865 O O . LEU B 1 303 ? 5.184 -1.208 -7.453 1 97.56 303 LEU B O 1
ATOM 5869 N N . ILE B 1 304 ? 6.031 -2.666 -5.992 1 97.75 304 ILE B N 1
ATOM 5870 C CA . ILE B 1 304 ? 6.957 -1.658 -5.484 1 97.75 304 ILE B CA 1
ATOM 5871 C C . ILE B 1 304 ? 7.996 -1.328 -6.551 1 97.75 304 ILE B C 1
ATOM 5873 O O . ILE B 1 304 ? 8.227 -2.121 -7.465 1 97.75 304 ILE B O 1
ATOM 5877 N N . GLY B 1 305 ? 8.617 -0.145 -6.418 1 97.75 305 GLY B N 1
ATOM 5878 C CA . GLY B 1 305 ? 9.594 0.248 -7.422 1 97.75 305 GLY B CA 1
ATOM 5879 C C . GLY B 1 305 ? 9 0.357 -8.812 1 97.75 305 GLY B C 1
ATOM 5880 O O . GLY B 1 305 ? 9.695 0.145 -9.812 1 97.75 305 GLY B O 1
ATOM 5881 N N . ASN B 1 306 ? 7.703 0.562 -8.914 1 98.31 306 ASN B N 1
ATOM 5882 C CA . ASN B 1 306 ? 7.031 0.692 -10.203 1 98.31 306 ASN B CA 1
ATOM 5883 C C . ASN B 1 306 ? 7.711 1.731 -11.086 1 98.31 306 ASN B C 1
ATOM 5885 O O . ASN B 1 306 ? 7.922 2.869 -10.664 1 98.31 306 ASN B O 1
ATOM 5889 N N . PRO B 1 307 ? 8.039 1.341 -12.273 1 98.56 307 PRO B N 1
ATOM 5890 C CA . PRO B 1 307 ? 8.805 2.244 -13.133 1 98.56 307 PRO B CA 1
ATOM 5891 C C . PRO B 1 307 ? 8.109 3.586 -13.344 1 98.56 307 PRO B C 1
ATOM 5893 O O . PRO B 1 307 ? 8.758 4.637 -13.305 1 98.56 307 PRO B O 1
ATOM 5896 N N . VAL B 1 308 ? 6.812 3.611 -13.539 1 98.88 308 VAL B N 1
ATOM 5897 C CA . VAL B 1 308 ? 6.07 4.84 -13.805 1 98.88 308 VAL B CA 1
ATOM 5898 C C . VAL B 1 308 ? 6.078 5.73 -12.57 1 98.88 308 VAL B C 1
ATOM 5900 O O . VAL B 1 308 ? 6.375 6.926 -12.656 1 98.88 308 VAL B O 1
ATOM 5903 N N . ALA B 1 309 ? 5.75 5.156 -11.406 1 98.88 309 ALA B N 1
ATOM 5904 C CA . ALA B 1 309 ? 5.75 5.914 -10.156 1 98.88 309 ALA B CA 1
ATOM 5905 C C . ALA B 1 309 ? 7.152 6.406 -9.812 1 98.88 309 ALA B C 1
ATOM 5907 O O . ALA B 1 309 ? 7.32 7.52 -9.305 1 98.88 309 ALA B O 1
ATOM 5908 N N . SER B 1 310 ? 8.172 5.574 -10.086 1 98.88 310 SER B N 1
ATOM 5909 C CA . SER B 1 310 ? 9.547 5.953 -9.805 1 98.88 310 SER B CA 1
ATOM 5910 C C . SER B 1 310 ? 9.984 7.133 -10.664 1 98.88 310 SER B C 1
ATOM 5912 O O . SER B 1 310 ? 10.656 8.047 -10.188 1 98.88 310 SER B O 1
ATOM 5914 N N . ARG B 1 311 ? 9.625 7.078 -11.914 1 98.81 311 ARG B N 1
ATOM 5915 C CA . ARG B 1 311 ? 9.961 8.18 -12.812 1 98.81 311 ARG B CA 1
ATOM 5916 C C . ARG B 1 311 ? 9.25 9.461 -12.391 1 98.81 311 ARG B C 1
ATOM 5918 O O . ARG B 1 311 ? 9.82 10.555 -12.469 1 98.81 311 ARG B O 1
ATOM 5925 N N . ALA B 1 312 ? 7.996 9.32 -12.039 1 98.94 312 ALA B N 1
ATOM 5926 C CA . ALA B 1 312 ? 7.254 10.469 -11.523 1 98.94 312 ALA B CA 1
ATOM 5927 C C . ALA B 1 312 ? 7.934 11.055 -10.289 1 98.94 312 ALA B C 1
ATOM 5929 O O . ALA B 1 312 ? 8.07 12.273 -10.164 1 98.94 312 ALA B O 1
ATOM 5930 N N . ALA B 1 313 ? 8.367 10.188 -9.406 1 98.94 313 ALA B N 1
ATOM 5931 C CA . ALA B 1 313 ? 9.023 10.617 -8.172 1 98.94 313 ALA B CA 1
ATOM 5932 C C . ALA B 1 313 ? 10.328 11.352 -8.469 1 98.94 313 ALA B C 1
ATOM 5934 O O . ALA B 1 313 ? 10.641 12.352 -7.824 1 98.94 313 ALA B O 1
ATOM 5935 N N . LEU B 1 314 ? 11.07 10.828 -9.414 1 98.88 314 LEU B N 1
ATOM 5936 C CA . LEU B 1 314 ? 12.297 11.5 -9.82 1 98.88 314 LEU B CA 1
ATOM 5937 C C . LEU B 1 314 ? 12 12.898 -10.352 1 98.88 314 LEU B C 1
ATOM 5939 O O . LEU B 1 314 ? 12.727 13.844 -10.047 1 98.88 314 LEU B O 1
ATOM 5943 N N . ALA B 1 315 ? 10.945 12.977 -11.133 1 98.94 315 ALA B N 1
ATOM 5944 C CA . ALA B 1 315 ? 10.539 14.266 -11.68 1 98.94 315 ALA B CA 1
ATOM 5945 C C . ALA B 1 315 ? 10.18 15.242 -10.562 1 98.94 315 ALA B C 1
ATOM 5947 O O . ALA B 1 315 ? 10.461 16.438 -10.656 1 98.94 315 ALA B O 1
ATOM 5948 N N . VAL B 1 316 ? 9.57 14.766 -9.508 1 98.94 316 VAL B N 1
ATOM 5949 C CA . VAL B 1 316 ? 9.219 15.586 -8.352 1 98.94 316 VAL B CA 1
ATOM 5950 C C . VAL B 1 316 ? 10.484 16.141 -7.715 1 98.94 316 VAL B C 1
ATOM 5952 O O . VAL B 1 316 ? 10.586 17.344 -7.465 1 98.94 316 VAL B O 1
ATOM 5955 N N . ILE B 1 317 ? 11.438 15.273 -7.434 1 98.94 317 ILE B N 1
ATOM 5956 C CA . ILE B 1 317 ? 12.672 15.688 -6.777 1 98.94 317 ILE B CA 1
ATOM 5957 C C . ILE B 1 317 ? 13.414 16.688 -7.656 1 98.94 317 ILE B C 1
ATOM 5959 O O . ILE B 1 317 ? 13.93 17.703 -7.164 1 98.94 317 ILE B O 1
ATOM 5963 N N . GLU B 1 318 ? 13.445 16.406 -8.945 1 98.81 318 GLU B N 1
ATOM 5964 C CA . GLU B 1 318 ? 14.094 17.312 -9.883 1 98.81 318 GLU B CA 1
ATOM 5965 C C . GLU B 1 318 ? 13.422 18.688 -9.883 1 98.81 318 GLU B C 1
ATOM 5967 O O . GLU B 1 318 ? 14.094 19.719 -9.93 1 98.81 318 GLU B O 1
ATOM 5972 N N . GLU B 1 319 ? 12.109 18.672 -9.867 1 98.81 319 GLU B N 1
ATOM 5973 C CA . GLU B 1 319 ? 11.352 19.922 -9.812 1 98.81 319 GLU B CA 1
ATOM 5974 C C . GLU B 1 319 ? 11.711 20.734 -8.578 1 98.81 319 GLU B C 1
ATOM 5976 O O . GLU B 1 319 ? 11.867 21.953 -8.656 1 98.81 319 GLU B O 1
ATOM 5981 N N . ILE B 1 320 ? 11.828 20.094 -7.434 1 98.94 320 ILE B N 1
ATOM 5982 C CA . ILE B 1 320 ? 12.156 20.766 -6.176 1 98.94 320 ILE B CA 1
ATOM 5983 C C . ILE B 1 320 ? 13.547 21.391 -6.273 1 98.94 320 ILE B C 1
ATOM 5985 O O . ILE B 1 320 ? 13.75 22.531 -5.863 1 98.94 320 ILE B O 1
ATOM 5989 N N . GLU B 1 321 ? 14.461 20.609 -6.824 1 98.81 321 GLU B N 1
ATOM 5990 C CA . GLU B 1 321 ? 15.828 21.094 -6.957 1 98.81 321 GLU B CA 1
ATOM 5991 C C . GLU B 1 321 ? 15.922 22.25 -7.953 1 98.81 321 GLU B C 1
ATOM 5993 O O . GLU B 1 321 ? 16.5 23.281 -7.652 1 98.81 321 GLU B O 1
ATOM 5998 N N . GLU B 1 322 ? 15.359 22.062 -9.109 1 98.62 322 GLU B N 1
ATOM 5999 C CA . GLU B 1 322 ? 15.5 23.016 -10.211 1 98.62 322 GLU B CA 1
ATOM 6000 C C . GLU B 1 322 ? 14.836 24.344 -9.875 1 98.62 322 GLU B C 1
ATOM 6002 O O . GLU B 1 322 ? 15.32 25.406 -10.281 1 98.62 322 GLU B O 1
ATOM 6007 N N . LYS B 1 323 ? 13.766 24.312 -9.117 1 98.56 323 LYS B N 1
ATOM 6008 C CA . LYS B 1 323 ? 13.023 25.531 -8.82 1 98.56 323 LYS B CA 1
ATOM 6009 C C . LYS B 1 323 ? 13.336 26.047 -7.418 1 98.56 323 LYS B C 1
ATOM 6011 O O . LYS B 1 323 ? 12.688 26.969 -6.926 1 98.56 323 LYS B O 1
ATOM 6016 N N . ASP B 1 324 ? 14.289 25.453 -6.789 1 98.62 324 ASP B N 1
ATOM 6017 C CA . ASP B 1 324 ? 14.711 25.828 -5.441 1 98.62 324 ASP B CA 1
ATOM 6018 C C . ASP B 1 324 ? 13.508 25.938 -4.508 1 98.62 324 ASP B C 1
ATOM 6020 O O . ASP B 1 324 ? 13.328 26.969 -3.852 1 98.62 324 ASP B O 1
ATOM 6024 N N . LEU B 1 325 ? 12.719 24.891 -4.496 1 98.88 325 LEU B N 1
ATOM 6025 C CA . LEU B 1 325 ? 11.445 24.953 -3.793 1 98.88 325 LEU B CA 1
ATOM 6026 C C . LEU B 1 325 ? 11.648 24.875 -2.283 1 98.88 325 LEU B C 1
ATOM 6028 O O . LEU B 1 325 ? 10.758 25.234 -1.513 1 98.88 325 LEU B O 1
ATOM 6032 N N . LEU B 1 326 ? 12.82 24.391 -1.793 1 98.88 326 LEU B N 1
ATOM 6033 C CA . LEU B 1 326 ? 13.109 24.438 -0.365 1 98.88 326 LEU B CA 1
ATOM 6034 C C . LEU B 1 326 ? 13.125 25.891 0.132 1 98.88 326 LEU B C 1
ATOM 6036 O O . LEU B 1 326 ? 12.43 26.219 1.095 1 98.88 326 LEU B O 1
ATOM 6040 N N . LYS B 1 327 ? 13.891 26.656 -0.546 1 98.75 327 LYS B N 1
ATOM 6041 C CA . LYS B 1 327 ? 13.969 28.078 -0.193 1 98.75 327 LYS B CA 1
ATOM 6042 C C . LYS B 1 327 ? 12.625 28.766 -0.385 1 98.75 327 LYS B C 1
ATOM 6044 O O . LYS B 1 327 ? 12.242 29.625 0.411 1 98.75 327 LYS B O 1
ATOM 6049 N N . ARG B 1 328 ? 11.953 28.422 -1.421 1 98.75 328 ARG B N 1
ATOM 6050 C CA . ARG B 1 328 ? 10.648 29 -1.7 1 98.75 328 ARG B CA 1
ATOM 6051 C C . ARG B 1 328 ? 9.664 28.703 -0.577 1 98.75 328 ARG B C 1
ATOM 6053 O O . ARG B 1 328 ? 8.898 29.578 -0.163 1 98.75 328 ARG B O 1
ATOM 6060 N N . ALA B 1 329 ? 9.633 27.453 -0.097 1 98.81 329 ALA B N 1
ATOM 6061 C CA . ALA B 1 329 ? 8.766 27.078 1.014 1 98.81 329 ALA B CA 1
ATOM 6062 C C . ALA B 1 329 ? 9.055 27.922 2.252 1 98.81 329 ALA B C 1
ATOM 6064 O O . ALA B 1 329 ? 8.133 28.328 2.963 1 98.81 329 ALA B O 1
ATOM 6065 N N . GLU B 1 330 ? 10.312 28.141 2.512 1 98.56 330 GLU B N 1
ATOM 6066 C CA . GLU B 1 330 ? 10.711 28.969 3.641 1 98.56 330 GLU B CA 1
ATOM 6067 C C . GLU B 1 330 ? 10.195 30.406 3.479 1 98.56 330 GLU B C 1
ATOM 6069 O O . GLU B 1 330 ? 9.633 30.969 4.414 1 98.56 330 GLU B O 1
ATOM 6074 N N . LYS B 1 331 ? 10.383 30.938 2.324 1 98.69 331 LYS B N 1
ATOM 6075 C CA . LYS B 1 331 ? 10.008 32.312 2.043 1 98.69 331 LYS B CA 1
ATOM 6076 C C . LYS B 1 331 ? 8.5 32.5 2.107 1 98.69 331 LYS B C 1
ATOM 6078 O O . LYS B 1 331 ? 8.008 33.406 2.789 1 98.69 331 LYS B O 1
ATOM 6083 N N . LEU B 1 332 ? 7.766 31.688 1.352 1 98.75 332 LEU B N 1
ATOM 6084 C CA . LEU B 1 332 ? 6.309 31.781 1.332 1 98.75 332 LEU B CA 1
ATOM 6085 C C . LEU B 1 332 ? 5.723 31.469 2.701 1 98.75 332 LEU B C 1
ATOM 6087 O O . LEU B 1 332 ? 4.707 32.031 3.098 1 98.75 332 LEU B O 1
ATOM 6091 N N . GLY B 1 333 ? 6.379 30.453 3.373 1 98.69 333 GLY B N 1
ATOM 6092 C CA . GLY B 1 333 ? 5.949 30.125 4.723 1 98.69 333 GLY B CA 1
ATOM 6093 C C . GLY B 1 333 ? 6.047 31.297 5.68 1 98.69 333 GLY B C 1
ATOM 6094 O O . GLY B 1 333 ? 5.117 31.562 6.449 1 98.69 333 GLY B O 1
ATOM 6095 N N . SER B 1 334 ? 7.172 32 5.648 1 98.56 334 SER B N 1
ATOM 6096 C CA . SER B 1 334 ? 7.363 33.188 6.492 1 98.56 334 SER B CA 1
ATOM 6097 C C . SER B 1 334 ? 6.336 34.25 6.176 1 98.56 334 SER B C 1
ATOM 6099 O O . SER B 1 334 ? 5.797 34.906 7.086 1 98.56 334 SER B O 1
ATOM 6101 N N . TYR B 1 335 ? 6.125 34.438 4.914 1 98.75 335 TYR B N 1
ATOM 6102 C CA . TYR B 1 335 ? 5.141 35.406 4.469 1 98.75 335 TYR B CA 1
ATOM 6103 C C . TYR B 1 335 ? 3.746 35.062 4.973 1 98.75 335 TYR B C 1
ATOM 6105 O O . TYR B 1 335 ? 3.043 35.906 5.527 1 98.75 335 TYR B O 1
ATOM 6113 N N . ALA B 1 336 ? 3.311 33.812 4.762 1 98.81 336 ALA B N 1
ATOM 6114 C CA . ALA B 1 336 ? 1.993 33.344 5.191 1 98.81 336 ALA B CA 1
ATOM 6115 C C . ALA B 1 336 ? 1.845 33.469 6.707 1 98.81 336 ALA B C 1
ATOM 6117 O O . ALA B 1 336 ? 0.792 33.844 7.211 1 98.81 336 ALA B O 1
ATOM 6118 N N . MET B 1 337 ? 2.91 33.062 7.414 1 98.56 337 MET B N 1
ATOM 6119 C CA . MET B 1 337 ? 2.902 33.125 8.875 1 98.56 337 MET B CA 1
ATOM 6120 C C . MET B 1 337 ? 2.691 34.562 9.352 1 98.56 337 MET B C 1
ATOM 6122 O O . MET B 1 337 ? 1.974 34.812 10.328 1 98.56 337 MET B O 1
ATOM 6126 N N . LYS B 1 338 ? 3.314 35.5 8.711 1 98.56 338 LYS B N 1
ATOM 6127 C CA . LYS B 1 338 ? 3.145 36.906 9.055 1 98.56 338 LYS B CA 1
ATOM 6128 C C . LYS B 1 338 ? 1.707 37.375 8.828 1 98.56 338 LYS B C 1
ATOM 6130 O O . LYS B 1 338 ? 1.117 38.031 9.68 1 98.56 338 LYS B O 1
ATOM 6135 N N . ARG B 1 339 ? 1.169 37 7.688 1 98.69 339 ARG B N 1
ATOM 6136 C CA . ARG B 1 339 ? -0.206 37.344 7.355 1 98.69 339 ARG B CA 1
ATOM 6137 C C . ARG B 1 339 ? -1.188 36.719 8.344 1 98.69 339 ARG B C 1
ATOM 6139 O O . ARG B 1 339 ? -2.131 37.375 8.781 1 98.69 339 ARG B O 1
ATOM 6146 N N . LEU B 1 340 ? -1.015 35.469 8.68 1 98.81 340 LEU B N 1
ATOM 6147 C CA . LEU B 1 340 ? -1.887 34.75 9.609 1 98.81 340 LEU B CA 1
ATOM 6148 C C . LEU B 1 340 ? -1.727 35.312 11.023 1 98.81 340 LEU B C 1
ATOM 6150 O O . LEU B 1 340 ? -2.688 35.344 11.797 1 98.81 340 LEU B O 1
ATOM 6154 N N . GLY B 1 341 ? -0.471 35.688 11.344 1 98.5 341 GLY B N 1
ATOM 6155 C CA . GLY B 1 341 ? -0.246 36.375 12.617 1 98.5 341 GLY B CA 1
ATOM 6156 C C . GLY B 1 341 ? -1.048 37.656 12.766 1 98.5 341 GLY B C 1
ATOM 6157 O O . GLY B 1 341 ? -1.577 37.938 13.844 1 98.5 341 GLY B O 1
ATOM 6158 N N . LYS B 1 342 ? -1.099 38.406 11.734 1 98.62 342 LYS B N 1
ATOM 6159 C CA . LYS B 1 342 ? -1.915 39.625 11.742 1 98.62 342 LYS B CA 1
ATOM 6160 C C . LYS B 1 342 ? -3.393 39.281 11.922 1 98.62 342 LYS B C 1
ATOM 6162 O O . LYS B 1 342 ? -4.113 40 12.617 1 98.62 342 LYS B O 1
ATOM 6167 N N . MET B 1 343 ? -3.848 38.25 11.258 1 98.62 343 MET B N 1
ATOM 6168 C CA . MET B 1 343 ? -5.227 37.781 11.445 1 98.62 343 MET B CA 1
ATOM 6169 C C . MET B 1 343 ? -5.488 37.438 12.906 1 98.62 343 MET B C 1
ATOM 6171 O O . MET B 1 343 ? -6.57 37.719 13.43 1 98.62 343 MET B O 1
ATOM 6175 N N . LYS B 1 344 ? -4.5 36.75 13.492 1 98.56 344 LYS B N 1
ATOM 6176 C CA . LYS B 1 344 ? -4.633 36.375 14.891 1 98.56 344 LYS B CA 1
ATOM 6177 C C . LYS B 1 344 ? -4.844 37.625 15.773 1 98.56 344 LYS B C 1
ATOM 6179 O O . LYS B 1 344 ? -5.609 37.562 16.734 1 98.56 344 LYS B O 1
ATOM 6184 N N . GLU B 1 345 ? -4.188 38.719 15.461 1 98.25 345 GLU B N 1
ATOM 6185 C CA . GLU B 1 345 ? -4.348 39.969 16.203 1 98.25 345 GLU B CA 1
ATOM 6186 C C . GLU B 1 345 ? -5.738 40.562 16.016 1 98.25 345 GLU B C 1
ATOM 6188 O O . GLU B 1 345 ? -6.289 41.188 16.922 1 98.25 345 GLU B O 1
ATOM 6193 N N . GLU B 1 346 ? -6.281 40.344 14.922 1 98.12 346 GLU B N 1
ATOM 6194 C CA . GLU B 1 346 ? -7.523 41 14.531 1 98.12 346 GLU B CA 1
ATOM 6195 C C . GLU B 1 346 ? -8.742 40.156 14.938 1 98.12 346 GLU B C 1
ATOM 6197 O O . GLU B 1 346 ? -9.797 40.719 15.258 1 98.12 346 GLU B O 1
ATOM 6202 N N . TYR B 1 347 ? -8.586 38.844 14.891 1 98.38 347 TYR B N 1
ATOM 6203 C CA . TYR B 1 347 ? -9.734 37.969 15.102 1 98.38 347 TYR B CA 1
ATOM 6204 C C . TYR B 1 347 ? -9.562 37.125 16.344 1 98.38 347 TYR B C 1
ATOM 6206 O O . TYR B 1 347 ? -8.625 36.344 16.438 1 98.38 347 TYR B O 1
ATOM 6214 N N . GLU B 1 348 ? -10.531 37.125 17.25 1 98.06 348 GLU B N 1
ATOM 6215 C CA . GLU B 1 348 ? -10.461 36.438 18.531 1 98.06 348 GLU B CA 1
ATOM 6216 C C . GLU B 1 348 ? -10.594 34.938 18.359 1 98.06 348 GLU B C 1
ATOM 6218 O O . GLU B 1 348 ? -10.133 34.156 19.203 1 98.06 348 GLU B O 1
ATOM 6223 N N . LEU B 1 349 ? -11.094 34.562 17.203 1 98.44 349 LEU B N 1
ATOM 6224 C CA . LEU B 1 349 ? -11.32 33.156 16.906 1 98.44 349 LEU B CA 1
ATOM 6225 C C . LEU B 1 349 ? -10 32.406 16.734 1 98.44 349 LEU B C 1
ATOM 6227 O O . LEU B 1 349 ? -9.953 31.188 16.859 1 98.44 349 LEU B O 1
ATOM 6231 N N . ILE B 1 350 ? -8.938 33.125 16.422 1 98.81 350 ILE B N 1
ATOM 6232 C CA . ILE B 1 350 ? -7.633 32.5 16.219 1 98.81 350 ILE B CA 1
ATOM 6233 C C . ILE B 1 350 ? -6.844 32.5 17.531 1 98.81 350 ILE B C 1
ATOM 6235 O O . ILE B 1 350 ? -6.477 33.562 18.031 1 98.81 350 ILE B O 1
ATOM 6239 N N . GLY B 1 351 ? -6.59 31.312 18.047 1 98.62 351 GLY B N 1
ATOM 6240 C CA . GLY B 1 351 ? -5.844 31.188 19.297 1 98.62 351 GLY B CA 1
ATOM 6241 C C . GLY B 1 351 ? -4.344 31.094 19.078 1 98.62 351 GLY B C 1
ATOM 6242 O O . GLY B 1 351 ? -3.566 31.609 19.891 1 98.62 351 GLY B O 1
ATOM 6243 N N . ASP B 1 352 ? -3.934 30.391 18.031 1 98.25 352 ASP B N 1
ATOM 6244 C CA . ASP B 1 352 ? -2.52 30.156 17.766 1 98.25 352 ASP B CA 1
ATOM 6245 C C . ASP B 1 352 ? -2.277 29.906 16.281 1 98.25 352 ASP B C 1
ATOM 6247 O O . ASP B 1 352 ? -3.17 29.438 15.57 1 98.25 352 ASP B O 1
ATOM 6251 N N . VAL B 1 353 ? -1.219 30.359 15.773 1 98.62 353 VAL B N 1
ATOM 6252 C CA . VAL B 1 353 ? -0.693 30.062 14.445 1 98.62 353 VAL B CA 1
ATOM 6253 C C . VAL B 1 353 ? 0.707 29.469 14.562 1 98.62 353 VAL B C 1
ATOM 6255 O O . VAL B 1 353 ? 1.587 30.047 15.195 1 98.62 353 VAL B O 1
ATOM 6258 N N . ARG B 1 354 ? 0.9 28.266 13.984 1 98.38 354 ARG B N 1
ATOM 6259 C CA . ARG B 1 354 ? 2.18 27.578 14.148 1 98.38 354 ARG B CA 1
ATOM 6260 C C . ARG B 1 354 ? 2.549 26.812 12.883 1 98.38 354 ARG B C 1
ATOM 6262 O O . ARG B 1 354 ? 1.697 26.562 12.023 1 98.38 354 ARG B O 1
ATOM 6269 N N . GLY B 1 355 ? 3.811 26.391 12.797 1 97.81 355 GLY B N 1
ATOM 6270 C CA . GLY B 1 355 ? 4.293 25.578 11.695 1 97.81 355 GLY B CA 1
ATOM 6271 C C . GLY B 1 355 ? 5.664 26 11.203 1 97.81 355 GLY B C 1
ATOM 6272 O O . GLY B 1 355 ? 6.312 26.859 11.797 1 97.81 355 GLY B O 1
ATOM 6273 N N . LYS B 1 356 ? 6.188 25.328 10.25 1 98.38 356 LYS B N 1
ATOM 6274 C CA . LYS B 1 356 ? 7.414 25.625 9.516 1 98.38 356 LYS B CA 1
ATOM 6275 C C . LYS B 1 356 ? 7.195 25.516 8.016 1 98.38 356 LYS B C 1
ATOM 6277 O O . LYS B 1 356 ? 6.508 24.594 7.551 1 98.38 356 LYS B O 1
ATOM 6282 N N . GLY B 1 357 ? 7.801 26.469 7.242 1 98.62 357 GLY B N 1
ATOM 6283 C CA . GLY B 1 357 ? 7.523 26.469 5.812 1 98.62 357 GLY B CA 1
ATOM 6284 C C . GLY B 1 357 ? 6.043 26.562 5.492 1 98.62 357 GLY B C 1
ATOM 6285 O O . GLY B 1 357 ? 5.336 27.422 6.035 1 98.62 357 GLY B O 1
ATOM 6286 N N . LEU B 1 358 ? 5.602 25.75 4.555 1 98.75 358 LEU B N 1
ATOM 6287 C CA . LEU B 1 358 ? 4.195 25.766 4.172 1 98.75 358 LEU B CA 1
ATOM 6288 C C . LEU B 1 358 ? 3.453 24.594 4.809 1 98.75 358 LEU B C 1
ATOM 6290 O O . LEU B 1 358 ? 2.625 23.953 4.16 1 98.75 358 LEU B O 1
ATOM 6294 N N . MET B 1 359 ? 3.861 24.234 5.98 1 98.81 359 MET B N 1
ATOM 6295 C CA . MET B 1 359 ? 3.148 23.359 6.91 1 98.81 359 MET B CA 1
ATOM 6296 C C . MET B 1 359 ? 2.654 24.141 8.117 1 98.81 359 MET B C 1
ATOM 6298 O O . MET B 1 359 ? 3.352 24.234 9.133 1 98.81 359 MET B O 1
ATOM 6302 N N . ILE B 1 360 ? 1.417 24.672 7.984 1 98.88 360 ILE B N 1
ATOM 6303 C CA . ILE B 1 360 ? 0.947 25.688 8.922 1 98.88 360 ILE B CA 1
ATOM 6304 C C . ILE B 1 360 ? -0.39 25.25 9.523 1 98.88 360 ILE B C 1
ATOM 6306 O O . ILE B 1 360 ? -1.246 24.719 8.812 1 98.88 360 ILE B O 1
ATOM 6310 N N . GLY B 1 361 ? -0.552 25.375 10.828 1 98.69 361 GLY B N 1
ATOM 6311 C CA . GLY B 1 361 ? -1.8 25.172 11.547 1 98.69 361 GLY B CA 1
ATOM 6312 C C . GLY B 1 361 ? -2.357 26.438 12.164 1 98.69 361 GLY B C 1
ATOM 6313 O O . GLY B 1 361 ? -1.609 27.234 12.727 1 98.69 361 GLY B O 1
ATOM 6314 N N . VAL B 1 362 ? -3.604 26.703 11.961 1 98.88 362 VAL B N 1
ATOM 6315 C CA . VAL B 1 362 ? -4.32 27.812 12.602 1 98.88 362 VAL B CA 1
ATOM 6316 C C . VAL B 1 362 ? -5.312 27.25 13.617 1 98.88 362 VAL B C 1
ATOM 6318 O O . VAL B 1 362 ? -6.324 26.641 13.25 1 98.88 362 VAL B O 1
ATOM 6321 N N . ASP B 1 363 ? -5.039 27.422 14.852 1 98.75 363 ASP B N 1
ATOM 6322 C CA . ASP B 1 363 ? -5.809 26.859 15.961 1 98.75 363 ASP B CA 1
ATOM 6323 C C . ASP B 1 363 ? -6.969 27.781 16.328 1 98.75 363 ASP B C 1
ATOM 6325 O O . ASP B 1 363 ? -6.754 28.875 16.875 1 98.75 363 ASP B O 1
ATOM 6329 N N . LEU B 1 364 ? -8.188 27.375 16.078 1 98.81 364 LEU B N 1
ATOM 6330 C CA . LEU B 1 364 ? -9.375 28.156 16.406 1 98.81 364 LEU B CA 1
ATOM 6331 C C . LEU B 1 364 ? -9.883 27.828 17.797 1 98.81 364 LEU B C 1
ATOM 6333 O O . LEU B 1 364 ? -10.039 26.656 18.156 1 98.81 364 LEU B O 1
ATOM 6337 N N . VAL B 1 365 ? -10.141 28.859 18.578 1 98.62 365 VAL B N 1
ATOM 6338 C CA . VAL B 1 365 ? -10.578 28.688 19.969 1 98.62 365 VAL B CA 1
ATOM 6339 C C . VAL B 1 365 ? -11.781 29.578 20.234 1 98.62 365 VAL B C 1
ATOM 6341 O O . VAL B 1 365 ? -11.961 30.609 19.594 1 98.62 365 VAL B O 1
ATOM 6344 N N . LYS B 1 366 ? -12.531 29.203 21.188 1 97.88 366 LYS B N 1
ATOM 6345 C CA . LYS B 1 366 ? -13.656 30.016 21.641 1 97.88 366 LYS B CA 1
ATOM 6346 C C . LYS B 1 366 ? -13.188 31.125 22.578 1 97.88 366 LYS B C 1
ATOM 6348 O O . LYS B 1 366 ? -13.812 32.188 22.656 1 97.88 366 LYS B O 1
ATOM 6353 N N . ASP B 1 367 ? -12.141 30.75 23.312 1 97.5 367 ASP B N 1
ATOM 6354 C CA . ASP B 1 367 ? -11.547 31.641 24.297 1 97.5 367 ASP B CA 1
ATOM 6355 C C . ASP B 1 367 ? -10.031 31.469 24.359 1 97.5 367 ASP B C 1
ATOM 6357 O O . ASP B 1 367 ? -9.539 30.344 24.547 1 97.5 367 ASP B O 1
ATOM 6361 N N . ARG B 1 368 ? -9.289 32.531 24.203 1 97.12 368 ARG B N 1
ATOM 6362 C CA . ARG B 1 368 ? -7.832 32.469 24.109 1 97.12 368 ARG B CA 1
ATOM 6363 C C . ARG B 1 368 ? -7.215 32.125 25.469 1 97.12 368 ARG B C 1
ATOM 6365 O O . ARG B 1 368 ? -6.082 31.656 25.547 1 97.12 368 ARG B O 1
ATOM 6372 N N . GLU B 1 369 ? -7.891 32.406 26.562 1 95.5 369 GLU B N 1
ATOM 6373 C CA . GLU B 1 369 ? -7.391 32.094 27.891 1 95.5 369 GLU B CA 1
ATOM 6374 C C . GLU B 1 369 ? -7.574 30.609 28.219 1 95.5 369 GLU B C 1
ATOM 6376 O O . GLU B 1 369 ? -6.633 29.938 28.656 1 95.5 369 GLU B O 1
ATOM 6381 N N . THR B 1 370 ? -8.781 30.094 27.969 1 96.56 370 THR B N 1
ATOM 6382 C CA . THR B 1 370 ? -9.07 28.703 28.266 1 96.56 370 THR B CA 1
ATOM 6383 C C . THR B 1 370 ? -8.594 27.781 27.141 1 96.56 370 THR B C 1
ATOM 6385 O O . THR B 1 370 ? -8.438 26.578 27.328 1 96.56 370 THR B O 1
ATOM 6388 N N . LYS B 1 371 ? -8.445 28.391 25.953 1 97.31 371 LYS B N 1
ATOM 6389 C CA . LYS B 1 371 ? -8.031 27.688 24.734 1 97.31 371 LYS B CA 1
ATOM 6390 C C . LYS B 1 371 ? -9.039 26.609 24.359 1 97.31 371 LYS B C 1
ATOM 6392 O O . LYS B 1 371 ? -8.672 25.594 23.766 1 97.31 371 LYS B O 1
ATOM 6397 N N . GLU B 1 372 ? -10.297 26.797 24.797 1 98.19 372 GLU B N 1
ATOM 6398 C CA . GLU B 1 372 ? -11.352 25.859 24.422 1 98.19 372 GLU B CA 1
ATOM 6399 C C . GLU B 1 372 ? -11.453 25.734 22.906 1 98.19 372 GLU B C 1
ATOM 6401 O O . GLU B 1 372 ? -11.523 26.75 22.203 1 98.19 372 GLU B O 1
ATOM 6406 N N . ARG B 1 373 ? -11.43 24.547 22.359 1 98.19 373 ARG B N 1
ATOM 6407 C CA . ARG B 1 373 ? -11.406 24.297 20.922 1 98.19 373 ARG B CA 1
ATOM 6408 C C . ARG B 1 373 ? -12.719 24.734 20.266 1 98.19 373 ARG B C 1
ATOM 6410 O O . ARG B 1 373 ? -13.797 24.422 20.766 1 98.19 373 ARG B O 1
ATOM 6417 N N . ALA B 1 374 ? -12.672 25.453 19.203 1 98.31 374 ALA B N 1
ATOM 6418 C CA . ALA B 1 374 ? -13.844 25.953 18.484 1 98.31 374 ALA B CA 1
ATOM 6419 C C . ALA B 1 374 ? -14.25 25 17.375 1 98.31 374 ALA B C 1
ATOM 6421 O O . ALA B 1 374 ? -14.117 25.312 16.188 1 98.31 374 ALA B O 1
ATOM 6422 N N . TYR B 1 375 ? -14.867 23.891 17.719 1 97.25 375 TYR B N 1
ATOM 6423 C CA . TYR B 1 375 ? -15.172 22.797 16.797 1 97.25 375 TYR B CA 1
ATOM 6424 C C . TYR B 1 375 ? -16.188 23.25 15.75 1 97.25 375 TYR B C 1
ATOM 6426 O O . TYR B 1 375 ? -15.945 23.109 14.547 1 97.25 375 TYR B O 1
ATOM 6434 N N . ASP B 1 376 ? -17.281 23.797 16.172 1 97.5 376 ASP B N 1
ATOM 6435 C CA . ASP B 1 376 ? -18.344 24.203 15.258 1 97.5 376 ASP B CA 1
ATOM 6436 C C . ASP B 1 376 ? -17.859 25.328 14.336 1 97.5 376 ASP B C 1
ATOM 6438 O O . ASP B 1 376 ? -18.172 25.328 13.141 1 97.5 376 ASP B O 1
ATOM 6442 N N . GLU B 1 377 ? -17.141 26.266 14.961 1 98.12 377 GLU B N 1
ATOM 6443 C CA . GLU B 1 377 ? -16.625 27.375 14.172 1 98.12 377 GLU B CA 1
ATOM 6444 C C . GLU B 1 377 ? -15.672 26.891 13.086 1 98.12 377 GLU B C 1
ATOM 6446 O O . GLU B 1 377 ? -15.656 27.438 11.977 1 98.12 377 GLU B O 1
ATOM 6451 N N . ALA B 1 378 ? -14.836 25.891 13.422 1 98.06 378 ALA B N 1
ATOM 6452 C CA . ALA B 1 378 ? -13.914 25.344 12.43 1 98.06 378 ALA B CA 1
ATOM 6453 C C . ALA B 1 378 ? -14.68 24.766 11.234 1 98.06 378 ALA B C 1
ATOM 6455 O O . ALA B 1 378 ? -14.305 25 10.086 1 98.06 378 ALA B O 1
ATOM 6456 N N . LYS B 1 379 ? -15.734 24 11.492 1 97.88 379 LYS B N 1
ATOM 6457 C CA . LYS B 1 379 ? -16.578 23.453 10.43 1 97.88 379 LYS B CA 1
ATOM 6458 C C . LYS B 1 379 ? -17.172 24.562 9.578 1 97.88 379 LYS B C 1
ATOM 6460 O O . LYS B 1 379 ? -17.203 24.469 8.352 1 97.88 379 LYS B O 1
ATOM 6465 N N . LYS B 1 380 ? -17.609 25.594 10.266 1 98.31 380 LYS B N 1
ATOM 6466 C CA . LYS B 1 380 ? -18.234 26.719 9.578 1 98.31 380 LYS B CA 1
ATOM 6467 C C . LYS B 1 380 ? -17.219 27.469 8.719 1 98.31 380 LYS B C 1
ATOM 6469 O O . LYS B 1 380 ? -17.531 27.922 7.617 1 98.31 380 LYS B O 1
ATOM 6474 N N . VAL B 1 381 ? -15.984 27.609 9.234 1 98.62 381 VAL B N 1
ATOM 6475 C CA . VAL B 1 381 ? -14.938 28.281 8.477 1 98.62 381 VAL B CA 1
ATOM 6476 C C . VAL B 1 381 ? -14.609 27.484 7.215 1 98.62 381 VAL B C 1
ATOM 6478 O O . VAL B 1 381 ? -14.469 28.047 6.133 1 98.62 381 VAL B O 1
ATOM 6481 N N . VAL B 1 382 ? -14.516 26.172 7.355 1 98.12 382 VAL B N 1
ATOM 6482 C CA . VAL B 1 382 ? -14.211 25.312 6.219 1 98.12 382 VAL B CA 1
ATOM 6483 C C . VAL B 1 382 ? -15.328 25.406 5.184 1 98.12 382 VAL B C 1
ATOM 6485 O O . VAL B 1 382 ? -15.07 25.516 3.982 1 98.12 382 VAL B O 1
ATOM 6488 N N . TRP B 1 383 ? -16.531 25.391 5.605 1 97.94 383 TRP B N 1
ATOM 6489 C CA . TRP B 1 383 ? -17.688 25.5 4.719 1 97.94 383 TRP B CA 1
ATOM 6490 C C . TRP B 1 383 ? -17.688 26.844 3.982 1 97.94 383 TRP B C 1
ATOM 6492 O O . TRP B 1 383 ? -17.875 26.875 2.766 1 97.94 383 TRP B O 1
ATOM 6502 N N . ARG B 1 384 ? -17.484 27.906 4.754 1 98.5 384 ARG B N 1
ATOM 6503 C CA . ARG B 1 384 ? -17.469 29.234 4.164 1 98.5 384 ARG B CA 1
ATOM 6504 C C . ARG B 1 384 ? -16.312 29.391 3.184 1 98.5 384 ARG B C 1
ATOM 6506 O O . ARG B 1 384 ? -16.469 30.031 2.135 1 98.5 384 ARG B O 1
ATOM 6513 N N . ALA B 1 385 ? -15.156 28.875 3.568 1 98.62 385 ALA B N 1
ATOM 6514 C CA . ALA B 1 385 ? -14.023 28.875 2.648 1 98.62 385 ALA B CA 1
ATOM 6515 C C . ALA B 1 385 ? -14.383 28.188 1.337 1 98.62 385 ALA B C 1
ATOM 6517 O O . ALA B 1 385 ? -14.078 28.703 0.256 1 98.62 385 ALA B O 1
ATOM 6518 N N . TYR B 1 386 ? -15.086 27.062 1.423 1 98 386 TYR B N 1
ATOM 6519 C CA . TYR B 1 386 ? -15.555 26.344 0.251 1 98 386 TYR B CA 1
ATOM 6520 C C . TYR B 1 386 ? -16.469 27.203 -0.599 1 98 386 TYR B C 1
ATOM 6522 O O . TYR B 1 386 ? -16.328 27.281 -1.821 1 98 386 TYR B O 1
ATOM 6530 N N . GLU B 1 387 ? -17.375 27.875 0.057 1 98 387 GLU B N 1
ATOM 6531 C CA . GLU B 1 387 ? -18.297 28.766 -0.658 1 98 387 GLU B CA 1
ATOM 6532 C C . GLU B 1 387 ? -17.531 29.875 -1.385 1 98 387 GLU B C 1
ATOM 6534 O O . GLU B 1 387 ? -17.938 30.297 -2.465 1 98 387 GLU B O 1
ATOM 6539 N N . LEU B 1 388 ? -16.406 30.25 -0.805 1 98.69 388 LEU B N 1
ATOM 6540 C CA . LEU B 1 388 ? -15.625 31.359 -1.35 1 98.69 388 LEU B CA 1
ATOM 6541 C C . LEU B 1 388 ? -14.625 30.859 -2.381 1 98.69 388 LEU B C 1
ATOM 6543 O O . LEU B 1 388 ? -13.922 31.656 -3.006 1 98.69 388 LEU B O 1
ATOM 6547 N N . GLY B 1 389 ? -14.531 29.562 -2.564 1 98.69 389 GLY B N 1
ATOM 6548 C CA . GLY B 1 389 ? -13.641 28.984 -3.57 1 98.69 389 GLY B CA 1
ATOM 6549 C C . GLY B 1 389 ? -12.273 28.641 -3.023 1 98.69 389 GLY B C 1
ATOM 6550 O O . GLY B 1 389 ? -11.273 28.703 -3.744 1 98.69 389 GLY B O 1
ATOM 6551 N N . LEU B 1 390 ? -12.211 28.328 -1.776 1 98.88 390 LEU B N 1
ATOM 6552 C CA . LEU B 1 390 ? -10.977 27.938 -1.104 1 98.88 390 LEU B CA 1
ATOM 6553 C C . LEU B 1 390 ? -11.133 26.562 -0.451 1 98.88 390 LEU B C 1
ATOM 6555 O O . LEU B 1 390 ? -12.125 26.312 0.232 1 98.88 390 LEU B O 1
ATOM 6559 N N . ILE B 1 391 ? -10.203 25.688 -0.722 1 98.44 391 ILE B N 1
ATOM 6560 C CA . ILE B 1 391 ? -10.211 24.359 -0.1 1 98.44 391 ILE B CA 1
ATOM 6561 C C . ILE B 1 391 ? -9.32 24.375 1.138 1 98.44 391 ILE B C 1
ATOM 6563 O O . ILE B 1 391 ? -8.109 24.562 1.033 1 98.44 391 ILE B O 1
ATOM 6567 N N . VAL B 1 392 ? -9.898 24.188 2.246 1 97.69 392 VAL B N 1
ATOM 6568 C CA . VAL B 1 392 ? -9.203 24.062 3.525 1 97.69 392 VAL B CA 1
ATOM 6569 C C . VAL B 1 392 ? -9.844 22.953 4.355 1 97.69 392 VAL B C 1
ATOM 6571 O O . VAL B 1 392 ? -11.016 22.625 4.156 1 97.69 392 VAL B O 1
ATOM 6574 N N . ALA B 1 393 ? -9.07 22.281 5.121 1 97 393 ALA B N 1
ATOM 6575 C CA . ALA B 1 393 ? -9.547 21.266 6.066 1 97 393 ALA B CA 1
ATOM 6576 C C . ALA B 1 393 ? -9.094 21.594 7.484 1 97 393 ALA B C 1
ATOM 6578 O O . ALA B 1 393 ? -8.422 22.609 7.719 1 97 393 ALA B O 1
ATOM 6579 N N . PHE B 1 394 ? -9.617 20.844 8.406 1 96.75 394 PHE B N 1
ATOM 6580 C CA . PHE B 1 394 ? -9.141 21 9.781 1 96.75 394 PHE B CA 1
ATOM 6581 C C . PHE B 1 394 ? -8.672 19.672 10.344 1 96.75 394 PHE B C 1
ATOM 6583 O O . PHE B 1 394 ? -9.008 18.609 9.805 1 96.75 394 PHE B O 1
ATOM 6590 N N . LEU B 1 395 ? -7.867 19.75 11.289 1 95.25 395 LEU B N 1
ATOM 6591 C CA . LEU B 1 395 ? -7.359 18.641 12.094 1 95.25 395 LEU B CA 1
ATOM 6592 C C . LEU B 1 395 ? -7.82 18.766 13.539 1 95.25 395 LEU B C 1
ATOM 6594 O O . LEU B 1 395 ? -8.086 19.875 14.016 1 95.25 395 LEU B O 1
ATOM 6598 N N . GLN B 1 396 ? -7.965 17.656 14.234 1 93.81 396 GLN B N 1
ATOM 6599 C CA . GLN B 1 396 ? -8.328 17.641 15.648 1 93.81 396 GLN B CA 1
ATOM 6600 C C . GLN B 1 396 ? -9.656 18.344 15.883 1 93.81 396 GLN B C 1
ATOM 6602 O O . GLN B 1 396 ? -9.953 18.781 17 1 93.81 396 GLN B O 1
ATOM 6607 N N . GLY B 1 397 ? -10.336 18.672 14.859 1 94.94 397 GLY B N 1
ATOM 6608 C CA . GLY B 1 397 ? -11.664 19.266 14.938 1 94.94 397 GLY B CA 1
ATOM 6609 C C . GLY B 1 397 ? -11.641 20.781 14.953 1 94.94 397 GLY B C 1
ATOM 6610 O O . GLY B 1 397 ? -12.672 21.422 14.742 1 94.94 397 GLY B O 1
ATOM 6611 N N . ASN B 1 398 ? -10.414 21.391 15.141 1 97.69 398 ASN B N 1
ATOM 6612 C CA . ASN B 1 398 ? -10.477 22.844 15.305 1 97.69 398 ASN B CA 1
ATOM 6613 C C . ASN B 1 398 ? -9.242 23.516 14.703 1 97.69 398 ASN B C 1
ATOM 6615 O O . ASN B 1 398 ? -9.148 24.75 14.703 1 97.69 398 ASN B O 1
ATOM 6619 N N . VAL B 1 399 ? -8.227 22.766 14.219 1 98.44 399 VAL B N 1
ATOM 6620 C CA . VAL B 1 399 ? -7.02 23.391 13.688 1 98.44 399 VAL B CA 1
ATOM 6621 C C . VAL B 1 399 ? -7.059 23.375 12.164 1 98.44 399 VAL B C 1
ATOM 6623 O O . VAL B 1 399 ? -7.008 22.312 11.547 1 98.44 399 VAL B O 1
ATOM 6626 N N . LEU B 1 400 ? -7.145 24.531 11.562 1 98.69 400 LEU B N 1
ATOM 6627 C CA . LEU B 1 400 ? -7.141 24.625 10.109 1 98.69 400 LEU B CA 1
ATOM 6628 C C . LEU B 1 400 ? -5.789 24.203 9.539 1 98.69 400 LEU B C 1
ATOM 6630 O O . LEU B 1 400 ? -4.746 24.594 10.07 1 98.69 400 LEU B O 1
ATOM 6634 N N . ARG B 1 401 ? -5.805 23.406 8.555 1 98.12 401 ARG B N 1
ATOM 6635 C CA . ARG B 1 401 ? -4.621 22.906 7.863 1 98.12 401 ARG B CA 1
ATOM 6636 C C . ARG B 1 401 ? -4.309 23.75 6.633 1 98.12 401 ARG B C 1
ATOM 6638 O O . ARG B 1 401 ? -5.102 23.797 5.691 1 98.12 401 ARG B O 1
ATOM 6645 N N . ILE B 1 402 ? -3.158 24.406 6.629 1 98.62 402 ILE B N 1
ATOM 6646 C CA . ILE B 1 402 ? -2.713 25.219 5.496 1 98.62 402 ILE B CA 1
ATOM 6647 C C . ILE B 1 402 ? -1.41 24.641 4.941 1 98.62 402 ILE B C 1
ATOM 6649 O O . ILE B 1 402 ? -0.333 24.891 5.488 1 98.62 402 ILE B O 1
ATOM 6653 N N . GLN B 1 403 ? -1.511 23.938 3.859 1 98.62 403 GLN B N 1
ATOM 6654 C CA . GLN B 1 403 ? -0.376 23.297 3.209 1 98.62 403 GLN B CA 1
ATOM 6655 C C . GLN B 1 403 ? -0.491 23.375 1.689 1 98.62 403 GLN B C 1
ATOM 6657 O O . GLN B 1 403 ? -0.499 22.344 1.007 1 98.62 403 GLN B O 1
ATOM 6662 N N . PRO B 1 404 ? -0.515 24.625 1.132 1 98.81 404 PRO B N 1
ATOM 6663 C CA . PRO B 1 404 ? -0.601 24.734 -0.326 1 98.81 404 PRO B CA 1
ATOM 6664 C C . PRO B 1 404 ? 0.621 24.156 -1.037 1 98.81 404 PRO B C 1
ATOM 6666 O O . PRO B 1 404 ? 1.636 23.875 -0.396 1 98.81 404 PRO B O 1
ATOM 6669 N N . PRO B 1 405 ? 0.537 23.953 -2.352 1 98.81 405 PRO B N 1
ATOM 6670 C CA . PRO B 1 405 ? 1.736 23.562 -3.09 1 98.81 405 PRO B CA 1
ATOM 6671 C C . PRO B 1 405 ? 2.896 24.531 -2.912 1 98.81 405 PRO B C 1
ATOM 6673 O O . PRO B 1 405 ? 2.678 25.75 -2.811 1 98.81 405 PRO B O 1
ATOM 6676 N N . LEU B 1 406 ? 4.094 23.969 -2.938 1 98.88 406 LEU B N 1
ATOM 6677 C CA . LEU B 1 406 ? 5.273 24.812 -2.82 1 98.88 406 LEU B CA 1
ATOM 6678 C C . LEU B 1 406 ? 5.406 25.734 -4.035 1 98.88 406 LEU B C 1
ATOM 6680 O O . LEU B 1 406 ? 6.059 26.781 -3.961 1 98.88 406 LEU B O 1
ATOM 6684 N N . THR B 1 407 ? 4.754 25.406 -5.086 1 98.88 407 THR B N 1
ATOM 6685 C CA . THR B 1 407 ? 4.836 26.125 -6.348 1 98.88 407 THR B CA 1
ATOM 6686 C C . THR B 1 407 ? 3.713 27.156 -6.457 1 98.88 407 THR B C 1
ATOM 6688 O O . THR B 1 407 ? 3.561 27.812 -7.488 1 98.88 407 THR B O 1
ATOM 6691 N N . ILE B 1 408 ? 2.906 27.344 -5.449 1 98.88 408 ILE B N 1
ATOM 6692 C CA . ILE B 1 408 ? 1.787 28.281 -5.512 1 98.88 408 ILE B CA 1
ATOM 6693 C C . ILE B 1 408 ? 2.301 29.688 -5.836 1 98.88 408 ILE B C 1
ATOM 6695 O O . ILE B 1 408 ? 3.305 30.125 -5.273 1 98.88 408 ILE B O 1
ATOM 6699 N N . GLU B 1 409 ? 1.628 30.328 -6.762 1 98.56 409 GLU B N 1
ATOM 6700 C CA . GLU B 1 409 ? 1.984 31.719 -7.043 1 98.56 409 GLU B CA 1
ATOM 6701 C C . GLU B 1 409 ? 1.681 32.625 -5.848 1 98.56 409 GLU B C 1
ATOM 6703 O O . GLU B 1 409 ? 0.664 32.438 -5.176 1 98.56 409 GLU B O 1
ATOM 6708 N N . LYS B 1 410 ? 2.547 33.594 -5.656 1 98.38 410 LYS B N 1
ATOM 6709 C CA . LYS B 1 410 ? 2.361 34.531 -4.535 1 98.38 410 LYS B CA 1
ATOM 6710 C C . LYS B 1 410 ? 0.985 35.188 -4.582 1 98.38 410 LYS B C 1
ATOM 6712 O O . LYS B 1 410 ? 0.317 35.312 -3.555 1 98.38 410 LYS B O 1
ATOM 6717 N N . GLU B 1 411 ? 0.568 35.562 -5.77 1 98.69 411 GLU B N 1
ATOM 6718 C CA . GLU B 1 411 ? -0.733 36.188 -5.938 1 98.69 411 GLU B CA 1
ATOM 6719 C C . GLU B 1 411 ? -1.866 35.25 -5.559 1 98.69 411 GLU B C 1
ATOM 6721 O O . GLU B 1 411 ? -2.846 35.656 -4.934 1 98.69 411 GLU B O 1
ATOM 6726 N N . THR B 1 412 ? -1.756 34.031 -5.992 1 98.81 412 THR B N 1
ATOM 6727 C CA . THR B 1 412 ? -2.752 33 -5.648 1 98.81 412 THR B CA 1
ATOM 6728 C C . THR B 1 412 ? -2.764 32.75 -4.145 1 98.81 412 THR B C 1
ATOM 6730 O O . THR B 1 412 ? -3.828 32.562 -3.547 1 98.81 412 THR B O 1
ATOM 6733 N N . LEU B 1 413 ? -1.575 32.688 -3.52 1 98.88 413 LEU B N 1
ATOM 6734 C CA . LEU B 1 413 ? -1.472 32.562 -2.07 1 98.88 413 LEU B CA 1
ATOM 6735 C C . LEU B 1 413 ? -2.182 33.719 -1.364 1 98.88 413 LEU B C 1
ATOM 6737 O O . LEU B 1 413 ? -2.926 33.5 -0.406 1 98.88 413 LEU B O 1
ATOM 6741 N N . ASP B 1 414 ? -1.971 34.906 -1.852 1 98.81 414 ASP B N 1
ATOM 6742 C CA . ASP B 1 414 ? -2.605 36.094 -1.278 1 98.81 414 ASP B CA 1
ATOM 6743 C C . ASP B 1 414 ? -4.125 36 -1.385 1 98.81 414 ASP B C 1
ATOM 6745 O O . ASP B 1 414 ? -4.84 36.281 -0.419 1 98.81 414 ASP B O 1
ATOM 6749 N N . GLU B 1 415 ? -4.555 35.625 -2.531 1 98.88 415 GLU B N 1
ATOM 6750 C CA . GLU B 1 415 ? -5.992 35.5 -2.738 1 98.88 415 GLU B CA 1
ATOM 6751 C C . GLU B 1 415 ? -6.586 34.469 -1.791 1 98.88 415 GLU B C 1
ATOM 6753 O O . GLU B 1 415 ? -7.664 34.656 -1.226 1 98.88 415 GLU B O 1
ATOM 6758 N N . GLY B 1 416 ? -5.906 33.312 -1.643 1 98.88 416 GLY B N 1
ATOM 6759 C CA . GLY B 1 416 ? -6.363 32.281 -0.715 1 98.88 416 GLY B CA 1
ATOM 6760 C C . GLY B 1 416 ? -6.426 32.781 0.722 1 98.88 416 GLY B C 1
ATOM 6761 O O . GLY B 1 416 ? -7.387 32.469 1.438 1 98.88 416 GLY B O 1
ATOM 6762 N N . LEU B 1 417 ? -5.398 33.469 1.108 1 98.94 417 LEU B N 1
ATOM 6763 C CA . LEU B 1 417 ? -5.367 34 2.465 1 98.94 417 LEU B CA 1
ATOM 6764 C C . LEU B 1 417 ? -6.477 35.031 2.67 1 98.94 417 LEU B C 1
ATOM 6766 O O . LEU B 1 417 ? -7.055 35.125 3.756 1 98.94 417 LEU B O 1
ATOM 6770 N N . ASP B 1 418 ? -6.758 35.844 1.65 1 98.94 418 ASP B N 1
ATOM 6771 C CA . ASP B 1 418 ? -7.867 36.781 1.722 1 98.94 418 ASP B CA 1
ATOM 6772 C C . ASP B 1 418 ? -9.195 36.062 1.918 1 98.94 418 ASP B C 1
ATOM 6774 O O . ASP B 1 418 ? -10.031 36.469 2.717 1 98.94 418 ASP B O 1
ATOM 6778 N N . LYS B 1 419 ? -9.414 35 1.158 1 98.88 419 LYS B N 1
ATOM 6779 C CA . LYS B 1 419 ? -10.633 34.219 1.274 1 98.88 419 LYS B CA 1
ATOM 6780 C C . LYS B 1 419 ? -10.75 33.594 2.656 1 98.88 419 LYS B C 1
ATOM 6782 O O . LYS B 1 419 ? -11.836 33.5 3.229 1 98.88 419 LYS B O 1
ATOM 6787 N N . LEU B 1 420 ? -9.617 33.094 3.164 1 98.94 420 LEU B N 1
ATOM 6788 C CA . LEU B 1 420 ? -9.609 32.5 4.5 1 98.94 420 LEU B CA 1
ATOM 6789 C C . LEU B 1 420 ? -9.977 33.562 5.551 1 98.94 420 LEU B C 1
ATOM 6791 O O . LEU B 1 420 ? -10.758 33.281 6.465 1 98.94 420 LEU B O 1
ATOM 6795 N N . GLU B 1 421 ? -9.383 34.75 5.422 1 98.88 421 GLU B N 1
ATOM 6796 C CA . GLU B 1 421 ? -9.688 35.812 6.348 1 98.88 421 GLU B CA 1
ATOM 6797 C C . GLU B 1 421 ? -11.172 36.188 6.32 1 98.88 421 GLU B C 1
ATOM 6799 O O . GLU B 1 421 ? -11.789 36.375 7.371 1 98.88 421 GLU B O 1
ATOM 6804 N N . ARG B 1 422 ? -11.695 36.281 5.141 1 98.88 422 ARG B N 1
ATOM 6805 C CA . ARG B 1 422 ? -13.117 36.562 4.996 1 98.88 422 ARG B CA 1
ATOM 6806 C C . ARG B 1 422 ? -13.961 35.469 5.656 1 98.88 422 ARG B C 1
ATOM 6808 O O . ARG B 1 422 ? -14.961 35.75 6.316 1 98.88 422 ARG B O 1
ATOM 6815 N N . ALA B 1 423 ? -13.594 34.188 5.449 1 98.81 423 ALA B N 1
ATOM 6816 C CA . ALA B 1 423 ? -14.32 33.094 6.062 1 98.81 423 ALA B CA 1
ATOM 6817 C C . ALA B 1 423 ? -14.305 33.188 7.582 1 98.81 423 ALA B C 1
ATOM 6819 O O . ALA B 1 423 ? -15.336 33 8.234 1 98.81 423 ALA B O 1
ATOM 6820 N N . ILE B 1 424 ? -13.125 33.469 8.133 1 98.81 424 ILE B N 1
ATOM 6821 C CA . ILE B 1 424 ? -12.977 33.594 9.578 1 98.81 424 ILE B CA 1
ATOM 6822 C C . ILE B 1 424 ? -13.805 34.781 10.086 1 98.81 424 ILE B C 1
ATOM 6824 O O . ILE B 1 424 ? -14.516 34.656 11.086 1 98.81 424 ILE B O 1
ATOM 6828 N N 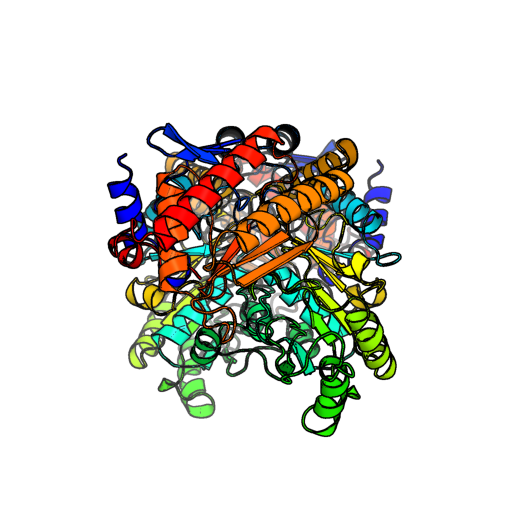. ALA B 1 425 ? -13.758 35.906 9.398 1 98.75 425 ALA B N 1
ATOM 6829 C CA . ALA B 1 425 ? -14.516 37.094 9.766 1 98.75 425 ALA B CA 1
ATOM 6830 C C . ALA B 1 425 ? -16.016 36.812 9.758 1 98.75 425 ALA B C 1
ATOM 6832 O O . ALA B 1 425 ? -16.734 37.219 10.68 1 98.75 425 ALA B O 1
ATOM 6833 N N . ASP B 1 426 ? -16.453 36.156 8.688 1 98.69 426 ASP B N 1
ATOM 6834 C CA . ASP B 1 426 ? -17.875 35.844 8.547 1 98.69 426 ASP B CA 1
ATOM 6835 C C . ASP B 1 426 ? -18.359 34.969 9.695 1 98.69 426 ASP B C 1
ATOM 6837 O O . ASP B 1 426 ? -19.469 35.125 10.188 1 98.69 426 ASP B O 1
ATOM 6841 N N . VAL B 1 427 ? -17.562 34 10.086 1 98.44 427 VAL B N 1
ATOM 6842 C CA . VAL B 1 427 ? -17.953 33.094 11.164 1 98.44 427 VAL B CA 1
ATOM 6843 C C . VAL B 1 427 ? -17.953 33.844 12.492 1 98.44 427 VAL B C 1
ATOM 6845 O O . VAL B 1 427 ? -18.875 33.688 13.297 1 98.44 427 VAL B O 1
ATOM 6848 N N . GLU B 1 428 ? -16.891 34.594 12.711 1 97.19 428 GLU B N 1
ATOM 6849 C CA . GLU B 1 428 ? -16.812 35.344 13.953 1 97.19 428 GLU B CA 1
ATOM 6850 C C . GLU B 1 428 ? -17.969 36.344 14.086 1 97.19 428 GLU B C 1
ATOM 6852 O O . GLU B 1 428 ? -18.469 36.562 15.195 1 97.19 428 GLU B O 1
ATOM 6857 N N . GLU B 1 429 ? -18.5 36.844 12.984 1 97.44 429 GLU B N 1
ATOM 6858 C CA . GLU B 1 429 ? -19.578 37.844 12.977 1 97.44 429 GLU B CA 1
ATOM 6859 C C . GLU B 1 429 ? -20.938 37.125 12.945 1 97.44 429 GLU B C 1
ATOM 6861 O O . GLU B 1 429 ? -21.984 37.812 12.93 1 97.44 429 GLU B O 1
ATOM 6866 N N . GLY B 1 430 ? -20.953 35.812 12.867 1 96.31 430 GLY B N 1
ATOM 6867 C CA . GLY B 1 430 ? -22.203 35.062 12.922 1 96.31 430 GLY B CA 1
ATOM 6868 C C . GLY B 1 430 ? -22.922 35 11.594 1 96.31 430 GLY B C 1
ATOM 6869 O O . GLY B 1 430 ? -24.125 34.75 11.547 1 96.31 430 GLY B O 1
ATOM 6870 N N . ARG B 1 431 ? -22.188 35.125 10.531 1 97.44 431 ARG B N 1
ATOM 6871 C CA . ARG B 1 431 ? -22.812 35.188 9.219 1 97.44 431 ARG B CA 1
ATOM 6872 C C . ARG B 1 431 ? -22.906 33.844 8.562 1 97.44 431 ARG B C 1
ATOM 6874 O O . ARG B 1 431 ? -23.422 33.688 7.449 1 97.44 431 ARG B O 1
ATOM 6881 N N . VAL B 1 432 ? -22.391 32.812 9.125 1 96.81 432 VAL B N 1
ATOM 6882 C CA . VAL B 1 432 ? -22.422 31.469 8.594 1 96.81 432 VAL B CA 1
ATOM 6883 C C . VAL B 1 432 ? -23.359 30.609 9.438 1 96.81 432 VAL B C 1
ATOM 6885 O O . VAL B 1 432 ? -23.172 30.469 10.648 1 96.81 432 VAL B O 1
ATOM 6888 N N . GLY B 1 433 ? -24.359 29.953 8.82 1 93.12 433 GLY B N 1
ATOM 6889 C CA . GLY B 1 433 ? -25.391 29.203 9.516 1 93.12 433 GLY B CA 1
ATOM 6890 C C . GLY B 1 433 ? -24.953 27.797 9.906 1 93.12 433 GLY B C 1
ATOM 6891 O O . GLY B 1 433 ? -23.891 27.344 9.508 1 93.12 433 GLY B O 1
ATOM 6892 N N . ASP B 1 434 ? -25.797 27.109 10.602 1 93.38 434 ASP B N 1
ATOM 6893 C CA . ASP B 1 434 ? -25.516 25.797 11.164 1 93.38 434 ASP B CA 1
ATOM 6894 C C . ASP B 1 434 ? -25.656 24.703 10.109 1 93.38 434 ASP B C 1
ATOM 6896 O O . ASP B 1 434 ? -25.281 23.547 10.352 1 93.38 434 ASP B O 1
ATOM 6900 N N . GLU B 1 435 ? -26.109 24.984 8.961 1 89.56 435 GLU B N 1
ATOM 6901 C CA . GLU B 1 435 ? -26.188 24.016 7.875 1 89.56 435 GLU B CA 1
ATOM 6902 C C . GLU B 1 435 ? -24.812 23.422 7.559 1 89.56 435 GLU B C 1
ATOM 6904 O O . GLU B 1 435 ? -24.719 22.266 7.129 1 89.56 435 GLU B O 1
ATOM 6909 N N . ALA B 1 436 ? -23.812 24.172 7.805 1 89.5 436 ALA B N 1
ATOM 6910 C CA . ALA B 1 436 ? -22.438 23.734 7.59 1 89.5 436 ALA B CA 1
ATOM 6911 C C . ALA B 1 436 ? -22.125 22.5 8.438 1 89.5 436 ALA B C 1
ATOM 6913 O O . ALA B 1 436 ? -21.391 21.609 8 1 89.5 436 ALA B O 1
ATOM 6914 N N . LEU B 1 437 ? -22.688 22.438 9.586 1 90.12 437 LEU B N 1
ATOM 6915 C CA . LEU B 1 437 ? -22.406 21.375 10.539 1 90.12 437 LEU B CA 1
ATOM 6916 C C . LEU B 1 437 ? -22.938 20.031 10.039 1 90.12 437 LEU B C 1
ATOM 6918 O O . LEU B 1 437 ? -22.484 18.969 10.477 1 90.12 437 LEU B O 1
ATOM 6922 N N . LYS B 1 438 ? -23.922 20.047 9.133 1 86.38 438 LYS B N 1
ATOM 6923 C CA . LYS B 1 438 ? -24.516 18.844 8.57 1 86.38 438 LYS B CA 1
ATOM 6924 C C . LYS B 1 438 ? -23.625 18.25 7.477 1 86.38 438 LYS B C 1
ATOM 6926 O O . LYS B 1 438 ? -23.656 17.047 7.227 1 86.38 438 LYS B O 1
ATOM 6931 N N . PHE B 1 439 ? -22.75 19.016 7.008 1 85.88 439 PHE B N 1
ATOM 6932 C CA . PHE B 1 439 ? -22.047 18.594 5.797 1 85.88 439 PHE B CA 1
ATOM 6933 C C . PHE B 1 439 ? -20.578 18.328 6.086 1 85.88 439 PHE B C 1
ATOM 6935 O O . PHE B 1 439 ? -19.984 17.406 5.508 1 85.88 439 PHE B O 1
ATOM 6942 N N . VAL B 1 440 ? -20.062 19.156 6.891 1 89.62 440 VAL B N 1
ATOM 6943 C CA . VAL B 1 440 ? -18.641 19.062 7.176 1 89.62 440 VAL B CA 1
ATOM 6944 C C . VAL B 1 440 ? -18.391 18.109 8.336 1 89.62 440 VAL B C 1
ATOM 6946 O O . VAL B 1 440 ? -18.781 18.391 9.477 1 89.62 440 VAL B O 1
ATOM 6949 N N . HIS B 1 441 ? -17.797 16.969 8.102 1 86.81 441 HIS B N 1
ATOM 6950 C CA . HIS B 1 441 ? -17.531 15.977 9.141 1 86.81 441 HIS B CA 1
ATOM 6951 C C . HIS B 1 441 ? -16.062 15.992 9.555 1 86.81 441 HIS B C 1
ATOM 6953 O O . HIS B 1 441 ? -15.75 16.062 10.75 1 86.81 441 HIS B O 1
ATOM 6959 N N . GLY B 1 442 ? -15.227 15.969 8.594 1 83.94 442 GLY B N 1
ATOM 6960 C CA . GLY B 1 442 ? -13.797 16.094 8.805 1 83.94 442 GLY B CA 1
ATOM 6961 C C . GLY B 1 442 ? -13.211 14.969 9.641 1 83.94 442 GLY B C 1
ATOM 6962 O O . GLY B 1 442 ? -13.852 13.922 9.812 1 83.94 442 GLY B O 1
ATOM 6963 N N . TRP B 1 443 ? -11.977 15.102 9.953 1 76.75 443 TRP B N 1
ATOM 6964 C CA . TRP B 1 443 ? -11.156 14.109 10.633 1 76.75 443 TRP B CA 1
ATOM 6965 C C . TRP B 1 443 ? -10.789 14.578 12.039 1 76.75 443 TRP B C 1
ATOM 6967 O O . TRP B 1 443 ? -10.539 15.766 12.258 1 76.75 443 TRP B O 1
#

Nearest PDB structures (foldseek):
  1szk-assembly1_D  TM=9.530E-01  e=8.855E-46  Escherichia coli
  1sff-assembly1_A  TM=9.544E-01  e=8.855E-46  Escherichia coli
  1szu-assembly1_D  TM=9.537E-01  e=1.898E-44  Escherichia coli
  4ffc-assembly1_D  TM=9.602E-01  e=4.297E-42  Mycobacteroides abscessus ATCC 19977
  3oks-assembly1_A  TM=9.620E-01  e=2.247E-42  Mycolicibacterium smegmatis MC2 155

Solvent-accessible surface area (backbone atoms only — not comparable to full-atom values): 41757 Å² total; per-residue (Å²): 134,54,70,68,56,52,56,51,52,44,66,66,38,39,35,46,13,42,31,43,36,48,53,95,46,37,48,60,35,40,46,44,35,34,37,25,28,79,84,68,49,64,28,41,35,28,26,20,63,78,37,17,22,44,71,15,29,56,29,66,64,34,39,49,33,33,40,56,30,31,72,40,32,29,57,64,34,37,34,46,35,41,46,64,39,32,53,55,32,43,54,50,50,40,66,69,41,83,43,74,76,30,20,37,43,52,28,51,34,42,16,52,12,40,26,44,50,52,36,27,35,12,36,51,64,70,22,72,28,34,38,22,27,48,40,32,79,40,45,45,38,42,44,10,34,43,52,26,38,64,62,61,64,55,39,72,50,50,53,53,55,75,55,62,46,72,44,73,55,59,29,64,89,68,31,89,81,76,51,49,78,92,72,50,85,56,59,64,59,54,43,56,56,51,41,40,73,71,75,39,62,56,81,39,31,14,29,39,45,41,47,60,49,30,56,65,57,34,27,36,59,49,62,68,62,49,56,44,55,47,50,52,57,28,57,74,46,67,29,38,39,32,34,49,27,31,66,41,25,74,20,35,38,32,32,57,41,46,46,60,78,35,75,48,74,57,47,30,40,25,34,8,48,32,43,12,57,42,37,64,28,18,27,27,41,22,36,42,73,39,44,55,40,34,54,65,53,52,43,42,56,75,60,23,46,27,32,24,35,22,35,12,21,43,34,38,55,50,51,38,60,76,64,44,26,26,61,41,10,36,52,54,17,53,51,50,50,52,55,51,50,52,46,37,74,73,34,71,49,40,56,48,76,45,55,44,22,35,37,33,15,40,33,27,15,74,34,71,87,79,54,43,69,20,42,68,59,37,32,34,25,30,39,42,17,45,75,70,28,29,43,50,49,48,21,77,44,18,16,34,42,42,22,41,17,50,63,46,47,69,68,58,49,51,52,45,50,50,41,46,50,51,16,48,50,35,45,76,71,63,71,59,66,72,69,30,63,79,60,31,69,52,87,136,55,70,68,56,53,56,52,52,46,66,68,37,38,34,46,13,41,32,43,37,47,52,95,45,39,48,59,35,41,46,44,37,34,35,25,29,79,84,67,49,64,29,40,35,28,25,21,63,80,37,18,21,43,71,16,29,54,30,66,63,33,38,49,34,33,39,55,31,31,72,40,32,29,56,63,33,38,33,45,36,43,44,63,38,31,52,55,33,44,54,51,52,38,67,69,41,83,42,75,74,30,21,38,42,52,28,51,32,43,16,52,12,40,27,43,50,51,37,28,34,12,35,52,63,72,22,71,27,33,38,22,26,49,39,32,77,41,45,44,37,41,44,10,35,42,54,24,38,64,62,62,64,56,37,71,51,49,54,53,55,74,55,62,47,72,43,75,55,58,29,64,88,68,31,88,81,74,50,48,78,94,73,50,85,54,60,63,60,53,44,56,56,51,42,38,74,71,76,39,62,55,80,41,32,15,30,39,46,41,47,62,50,29,56,64,57,34,27,38,59,48,64,67,62,49,57,44,55,47,50,53,58,29,57,73,49,67,29,39,40,33,33,50,27,30,64,41,24,74,19,34,38,32,33,57,41,45,46,60,79,34,75,46,75,58,47,30,38,26,33,8,48,32,43,12,58,43,36,65,28,17,29,29,40,21,37,42,72,39,44,54,40,34,56,66,53,53,43,39,55,74,60,24,46,25,34,23,36,23,35,11,21,42,34,38,54,47,50,38,60,77,64,43,27,26,62,41,11,37,53,54,17,52,51,51,50,51,56,51,51,52,46,37,74,74,34,70,49,40,57,46,76,42,56,43,23,35,38,33,16,41,32,28,14,74,33,70,86,79,53,43,68,20,43,69,59,35,30,35,26,31,38,41,16,46,75,69,28,30,43,49,49,48,21,76,45,17,16,35,42,42,22,40,16,49,63,46,50,70,67,58,50,50,51,46,52,51,42,46,50,50,19,48,50,35,46,76,71,63,71,58,66,72,70,30,64,78,58,32,68,52,87

Organism: Thermococcus litoralis (strain ATCC 51850 / DSM 5473 / JCM 8560 / NS-C) (NCBI:txid523849)

Sequence (886 aa):
MRKEEIIERYSRIFPKASRVTYAPIVAVKAKNAKVWDIEEREYIDFLSDAAVQNVGHNNEKVVKAIKEQAERLIHFTFIYGFTLEPLLLAEKLAEISPIEEPKIAFGLSGSDANDGAIKFARAYTKRRTLLSYLKSYYGSTYGASSITGLDFHVRALVGELSDVHYIPYPDCYRCPFGKERNSCKMECVEYIKAKFEGEVYADGVAALFAEPIQGDAGMVVPPEDYFKRVKRILDEHGILLAVDEVQSGLGRTGKWFAIEHFGVKPDIITVAKPLGGGLPISAVVGRAEIMDSLPPLGHAFTLIGNPVASRAALAVIEEIEEKDLLKRAEKLGSYAMKRLGKMKEEYELIGDVRGKGLMIGVDLVKDRETKERAYDEAKKVVWRAYELGLIVAFLQGNVLRIQPPLTIEKETLDEGLDKLERAIADVEEGRVGDEALKFVHGWMRKEEIIERYSRIFPKASRVTYAPIVAVKAKNAKVWDIEEREYIDFLSDAAVQNVGHNNEKVVKAIKEQAERLIHFTFIYGFTLEPLLLAEKLAEISPIEEPKIAFGLSGSDANDGAIKFARAYTKRRTLLSYLKSYYGSTYGASSITGLDFHVRALVGELSDVHYIPYPDCYRCPFGKERNSCKMECVEYIKAKFEGEVYADGVAALFAEPIQGDAGMVVPPEDYFKRVKRILDEHGILLAVDEVQSGLGRTGKWFAIEHFGVKPDIITVAKPLGGGLPISAVVGRAEIMDSLPPLGHAFTLIGNPVASRAALAVIEEIEEKDLLKRAEKLGSYAMKRLGKMKEEYELIGDVRGKGLMIGVDLVKDRETKERAYDEAKKVVWRAYELGLIVAFLQGNVLRIQPPLTIEKETLDEGLDKLERAIADVEEGRVGDEALKFVHGW